Protein AF-A0A9E2SA30-F1 (afdb_monomer_lite)

Radius of gyration: 29.99 Å; chains: 1; bounding box: 119×74×74 Å

Sequence (1052 aa):
MRIVVFFVILCMSLRSIAQENIVWQIGKIDKTGKEFALYQKRYKDFVARFGGENAVYNVGFSSESTDWPYVLPGPLDNWGGGGYWAGFYPRHFPRIFFQLPQKPVDGKFRFVVGVADANNKNAPAIQIDINGHRTTQQLDGGTGASLTDAAATGKAQLVEVDVPASWLKKGVNIIQLGSVSGSWLVFDYMQLRSDKLLKIAPSYSSLIASAQPAPFEYSASNKRIQPLLVDVYQLNSGGELNIEIEGLKPVIKKIESGHSVLEIDMPAIPSSGKKINSHVMIRSGNDIVYDGQITRSLQPLHQYADYVDLLLGTGNSRWMFKPGPSLPLSMVQIAPDNQDQTWKAGYEYTVDNIMGFSHFSDWTMCGLLMMPTTGKLQVNPGREDHPDEGYRSRIDKKTENAKVGRYSVYMTDTHIKAEISASRRASIQRYTFPSSDSARILVDMFTPNEYPHNLVDTKITKVSNTEIEGYATYYNAFTGYTLEQSYTVYFVIQVSKPFASMGGWVNSKVAPVKGYIPEWKMNHEFDSSPEIFENVHEINGKGDAGIFLNYKTRKGEQIVVRTGVSLVDVKGARNNLETEITKPFNFDFDGVVQMQQEEWNEYLGRVQIQTDDYLQKVKFYTNFYRALAAKAIWSDADGRFRDENEAIQKLSGKDDCIVSGEYWNTFWDNQQLFNLTAPEISSKWARSAIALYKNSGWFNTDPAGVEHTGVMVAMHVASQIQGAWQSGIHDFDLPLAYEGLKKMMTAPPQNFAGGGTVGVEDIVPYQRYGYVPQGMGASSNTMEYAYDDYCLAQMALTLGKRDDYLFFQKRSQSWKNLMDTTTGFIRPKNDKGEWVTPFDPYHTPGFVEGNAFNYSWFVPQDPEGLIAAVGKERFASRLDSAMFKSSFANFNAQGDDFANYPINHGNEPSMEVAYLFNWAGKPQLTQKWARAIQEQYYGTTPYDGYPGDEDLGQMSSWFVMSAIGLFQMDGGCSQQPIYELGSPRYPKITIDLGGRYGRGKQFIIEAKGASKENKYITSALLNGKPLNDFKILQQDVLKGGKLELSMQSDQP

Structure (mmCIF, N/CA/C/O backbone):
data_AF-A0A9E2SA30-F1
#
_entry.id   AF-A0A9E2SA30-F1
#
loop_
_atom_site.group_PDB
_atom_site.id
_atom_site.type_symbol
_atom_site.label_atom_id
_atom_site.label_alt_id
_atom_site.label_comp_id
_atom_site.label_asym_id
_atom_site.label_entity_id
_atom_site.label_seq_id
_atom_site.pdbx_PDB_ins_code
_atom_site.Cartn_x
_atom_site.Cartn_y
_atom_site.Cartn_z
_atom_site.occupancy
_atom_site.B_iso_or_equiv
_atom_site.auth_seq_id
_atom_site.auth_comp_id
_atom_site.auth_asym_id
_atom_site.auth_atom_id
_atom_site.pdbx_PDB_model_num
ATOM 1 N N . MET A 1 1 ? -83.801 -14.722 -38.413 1.00 35.38 1 MET A N 1
ATOM 2 C CA . MET A 1 1 ? -83.878 -16.197 -38.461 1.00 35.38 1 MET A CA 1
ATOM 3 C C . MET A 1 1 ? -82.454 -16.746 -38.493 1.00 35.38 1 MET A C 1
ATOM 5 O O . MET A 1 1 ? -81.783 -16.508 -39.480 1.00 35.38 1 MET A O 1
ATOM 9 N N . ARG A 1 2 ? -82.052 -17.424 -37.402 1.00 33.62 2 ARG A N 1
ATOM 10 C CA . ARG A 1 2 ? -80.861 -18.284 -37.169 1.00 33.62 2 ARG A CA 1
ATOM 11 C C . ARG A 1 2 ? -79.454 -17.639 -37.254 1.00 33.62 2 ARG A C 1
ATOM 13 O O . ARG A 1 2 ? -79.131 -17.081 -38.285 1.00 33.62 2 ARG A O 1
ATOM 20 N N . ILE A 1 3 ? -78.606 -17.558 -36.211 1.00 33.84 3 ILE A N 1
ATOM 21 C CA . ILE A 1 3 ? -78.175 -18.450 -35.093 1.00 33.84 3 ILE A CA 1
ATOM 22 C C . ILE A 1 3 ? -76.979 -19.355 -35.473 1.00 33.84 3 ILE A C 1
ATOM 24 O O . ILE A 1 3 ? -77.143 -20.262 -36.279 1.00 33.84 3 ILE A O 1
ATOM 28 N N . VAL A 1 4 ? -75.858 -19.124 -34.757 1.00 33.72 4 VAL A N 1
ATOM 29 C CA . VAL A 1 4 ? -74.750 -20.042 -34.370 1.00 33.72 4 VAL A CA 1
ATOM 30 C C . VAL A 1 4 ? -73.696 -20.378 -35.438 1.00 33.72 4 VAL A C 1
ATOM 32 O O . VAL A 1 4 ? -73.974 -21.095 -36.384 1.00 33.72 4 VAL A O 1
ATOM 35 N N . VAL A 1 5 ? -72.473 -19.839 -35.299 1.00 31.77 5 VAL A N 1
ATOM 36 C CA . VAL A 1 5 ? -71.288 -20.441 -34.632 1.00 31.77 5 VAL A CA 1
ATOM 37 C C . VAL A 1 5 ? -70.172 -19.376 -34.631 1.00 31.77 5 VAL A C 1
ATOM 39 O O . VAL A 1 5 ? -69.553 -19.136 -35.657 1.00 31.77 5 VAL A O 1
ATOM 42 N N . PHE A 1 6 ? -69.914 -18.730 -33.492 1.00 29.64 6 PHE A N 1
ATOM 43 C CA . PHE A 1 6 ? -68.641 -18.050 -33.202 1.00 29.64 6 PHE A CA 1
ATOM 44 C C . PHE A 1 6 ? -68.515 -17.940 -31.679 1.00 29.64 6 PHE A C 1
ATOM 46 O O . PHE A 1 6 ? -68.983 -16.991 -31.059 1.00 29.64 6 PHE A O 1
ATOM 53 N N . PHE A 1 7 ? -67.964 -18.979 -31.062 1.00 33.41 7 PHE A N 1
ATOM 54 C CA . PHE A 1 7 ? -67.535 -18.964 -29.668 1.00 33.41 7 PHE A CA 1
ATOM 55 C C . PHE A 1 7 ? -66.338 -19.901 -29.564 1.00 33.41 7 PHE A C 1
ATOM 57 O O . PHE A 1 7 ? -66.481 -21.086 -29.849 1.00 33.41 7 PHE A O 1
ATOM 64 N N . VAL A 1 8 ? -65.186 -19.326 -29.216 1.00 37.38 8 VAL A N 1
ATOM 65 C CA . VAL A 1 8 ? -64.023 -19.870 -28.489 1.00 37.38 8 VAL A CA 1
ATOM 66 C C . VAL A 1 8 ? -62.800 -19.043 -28.919 1.00 37.38 8 VAL A C 1
ATOM 68 O O . VAL A 1 8 ? -62.618 -18.761 -30.097 1.00 37.38 8 VAL A O 1
ATOM 71 N N . ILE A 1 9 ? -61.980 -18.666 -27.932 1.00 34.09 9 ILE A N 1
ATOM 72 C CA . ILE A 1 9 ? -60.808 -17.764 -27.961 1.00 34.09 9 ILE A CA 1
ATOM 73 C C . ILE A 1 9 ? -61.130 -16.289 -27.648 1.00 34.09 9 ILE A C 1
ATOM 75 O O . ILE A 1 9 ? -60.983 -15.387 -28.464 1.00 34.09 9 ILE A O 1
ATOM 79 N N . LEU A 1 10 ? -61.489 -16.043 -26.385 1.00 32.91 10 LEU A N 1
ATOM 80 C CA . LEU A 1 10 ? -61.087 -14.828 -25.670 1.00 32.91 10 LEU A CA 1
ATOM 81 C C . LEU A 1 10 ? -60.809 -15.187 -24.199 1.00 32.91 10 LEU A C 1
ATOM 83 O O . LEU A 1 10 ? -61.510 -14.759 -23.287 1.00 32.91 10 LEU A O 1
ATOM 87 N N . CYS A 1 11 ? -59.798 -16.027 -23.960 1.00 32.22 11 CYS A N 1
ATOM 88 C CA . CYS A 1 11 ? -59.193 -16.121 -22.634 1.00 32.22 11 CYS A CA 1
ATOM 89 C C . CYS A 1 11 ? -58.203 -14.966 -22.504 1.00 32.22 11 CYS A C 1
ATOM 91 O O . CYS A 1 11 ? -57.086 -15.019 -23.012 1.00 32.22 11 CYS A O 1
ATOM 93 N N . MET A 1 12 ? -58.664 -13.906 -21.844 1.00 33.81 12 MET A N 1
ATOM 94 C CA . MET A 1 12 ? -57.834 -12.829 -21.331 1.00 33.81 12 MET A CA 1
ATOM 95 C C . MET A 1 12 ? -56.679 -13.421 -20.516 1.00 33.81 12 MET A C 1
ATOM 97 O O . MET A 1 12 ? -56.897 -14.002 -19.454 1.00 33.81 12 MET A O 1
ATOM 101 N N . SER A 1 13 ? -55.440 -13.218 -20.957 1.00 34.19 13 SER A N 1
ATOM 102 C CA . SER A 1 13 ? -54.282 -13.247 -20.066 1.00 34.19 13 SER A CA 1
ATOM 103 C C . SER A 1 13 ? -54.255 -11.941 -19.266 1.00 34.19 13 SER A C 1
ATOM 105 O O . SER A 1 13 ? -53.391 -11.087 -19.459 1.00 34.19 13 SER A O 1
ATOM 107 N N . LEU A 1 14 ? -55.235 -11.763 -18.378 1.00 34.09 14 LEU A N 1
ATOM 108 C CA . LEU A 1 14 ? -55.106 -10.853 -17.248 1.00 34.09 14 LEU A CA 1
ATOM 109 C C . LEU A 1 14 ? -54.054 -11.478 -16.328 1.00 34.09 14 LEU A C 1
ATOM 111 O O . LEU A 1 14 ? -54.361 -12.363 -15.531 1.00 34.09 14 LEU A O 1
ATOM 115 N N . ARG A 1 15 ? -52.790 -11.054 -16.457 1.00 35.72 15 ARG A N 1
ATOM 116 C CA . ARG A 1 15 ? -51.845 -11.195 -15.346 1.00 35.72 15 ARG A CA 1
ATOM 117 C C . ARG A 1 15 ? -52.461 -10.409 -14.194 1.00 35.72 15 ARG A C 1
ATOM 119 O O . ARG A 1 15 ? -52.493 -9.183 -14.242 1.00 35.72 15 ARG A O 1
ATOM 126 N N . SER A 1 16 ? -52.994 -11.104 -13.195 1.00 35.22 16 SER A N 1
ATOM 127 C CA . SER A 1 16 ? -53.307 -10.486 -11.914 1.00 35.22 16 SER A CA 1
ATOM 128 C C . SER A 1 16 ? -52.007 -9.880 -11.386 1.00 35.22 16 SER A C 1
ATOM 130 O O . SER A 1 16 ? -51.100 -10.614 -10.988 1.00 35.22 16 SER A O 1
ATOM 132 N N . ILE A 1 17 ? -51.881 -8.556 -11.438 1.00 42.41 17 ILE A N 1
ATOM 133 C CA . ILE A 1 17 ? -50.859 -7.843 -10.679 1.00 42.41 17 ILE A CA 1
ATOM 134 C C . ILE A 1 17 ? -51.278 -8.042 -9.224 1.00 42.41 17 ILE A C 1
ATOM 136 O O . ILE A 1 17 ? -52.233 -7.421 -8.761 1.00 42.41 17 ILE A O 1
ATOM 140 N N . ALA A 1 18 ? -50.661 -9.005 -8.540 1.00 51.47 18 ALA A N 1
ATOM 141 C CA . ALA A 1 18 ? -50.805 -9.106 -7.098 1.00 51.47 18 ALA A CA 1
ATOM 142 C C . ALA A 1 18 ? -50.325 -7.771 -6.511 1.00 51.47 18 ALA A C 1
ATOM 144 O O . ALA A 1 18 ? -49.249 -7.296 -6.867 1.00 51.47 18 ALA A O 1
ATOM 145 N N . GLN A 1 19 ? -51.153 -7.131 -5.688 1.00 63.34 19 GLN A N 1
ATOM 146 C CA . GLN A 1 19 ? -50.808 -5.871 -5.040 1.00 63.34 19 GLN A CA 1
ATOM 147 C C . GLN A 1 19 ? -49.651 -6.132 -4.066 1.00 63.34 19 GLN A C 1
ATOM 149 O O . GLN A 1 19 ? -49.843 -6.773 -3.034 1.00 63.34 19 GLN A O 1
ATOM 154 N N . GLU A 1 20 ? -48.445 -5.692 -4.422 1.00 80.44 20 GLU A N 1
ATOM 155 C CA . GLU A 1 20 ? -47.269 -5.813 -3.560 1.00 80.44 20 GLU A CA 1
ATOM 156 C C . GLU A 1 20 ? -47.392 -4.853 -2.367 1.00 80.44 20 GLU A C 1
ATOM 158 O O . GLU A 1 20 ? -47.716 -3.674 -2.517 1.00 80.44 20 GLU A O 1
ATOM 163 N N . ASN A 1 21 ? -47.134 -5.366 -1.168 1.00 90.56 21 ASN A N 1
ATOM 164 C CA . ASN A 1 21 ? -47.081 -4.604 0.072 1.00 90.56 21 ASN A CA 1
ATOM 165 C C . ASN A 1 21 ? -45.696 -3.970 0.236 1.00 90.56 21 ASN A C 1
ATOM 167 O O . ASN A 1 21 ? -44.678 -4.580 -0.094 1.00 90.56 21 ASN A O 1
ATOM 171 N N . ILE A 1 22 ? -45.645 -2.768 0.807 1.00 94.00 22 ILE A N 1
ATOM 172 C CA . ILE A 1 22 ? -44.389 -2.115 1.190 1.00 94.00 22 ILE A CA 1
ATOM 173 C C . ILE A 1 22 ? -43.950 -2.694 2.538 1.00 94.00 22 ILE A C 1
ATOM 175 O O . ILE A 1 22 ? -44.658 -2.545 3.533 1.00 94.00 22 ILE A O 1
ATOM 179 N N . VAL A 1 23 ? -42.790 -3.354 2.571 1.00 94.56 23 VAL A N 1
ATOM 180 C CA . VAL A 1 23 ? -42.165 -3.834 3.815 1.00 94.56 23 VAL A CA 1
ATOM 181 C C . VAL A 1 23 ? -41.568 -2.649 4.573 1.00 94.56 23 VAL A C 1
ATOM 183 O O . VAL A 1 23 ? -41.785 -2.502 5.773 1.00 94.56 23 VAL A O 1
ATOM 186 N N . TRP A 1 24 ? -40.846 -1.789 3.855 1.00 96.06 24 TRP A N 1
ATOM 187 C CA . TRP A 1 24 ? -40.362 -0.496 4.328 1.00 96.06 24 TRP A CA 1
ATOM 188 C C . TRP A 1 24 ? -40.078 0.435 3.146 1.00 96.06 24 TRP A C 1
ATOM 190 O O . TRP A 1 24 ? -39.900 -0.014 2.010 1.00 96.06 24 TRP A O 1
ATOM 200 N N . GLN A 1 25 ? -40.040 1.734 3.432 1.00 96.38 25 GLN A N 1
ATOM 201 C CA . GLN A 1 25 ? -39.722 2.799 2.490 1.00 96.38 25 GLN A CA 1
ATOM 202 C C . GLN A 1 25 ? -38.802 3.807 3.174 1.00 96.38 25 GLN A C 1
ATOM 204 O O . GLN A 1 25 ? -39.019 4.139 4.336 1.00 96.38 25 GLN A O 1
ATOM 209 N N . ILE A 1 26 ? -37.821 4.293 2.425 1.00 96.75 26 ILE A N 1
ATOM 210 C CA . ILE A 1 26 ? -36.986 5.441 2.762 1.00 96.75 26 ILE A CA 1
ATOM 211 C C . ILE A 1 26 ? -37.245 6.491 1.681 1.00 96.75 26 ILE A C 1
ATOM 213 O O . ILE A 1 26 ? -37.242 6.157 0.493 1.00 96.75 26 ILE A O 1
ATOM 217 N N . GLY A 1 27 ? -37.481 7.735 2.080 1.00 95.56 27 GLY A N 1
ATOM 218 C CA . GLY A 1 27 ? -37.805 8.815 1.149 1.00 95.56 27 GLY A CA 1
ATOM 219 C C . GLY A 1 27 ? -39.278 8.848 0.731 1.00 95.56 27 GLY A C 1
ATOM 220 O O . GLY A 1 27 ? -40.125 8.146 1.298 1.00 95.56 27 GLY A O 1
ATOM 221 N N . LYS A 1 28 ? -39.621 9.679 -0.253 1.00 94.62 28 LYS A N 1
ATOM 222 C CA . LYS A 1 28 ? -40.987 9.904 -0.750 1.00 94.62 28 LYS A CA 1
ATOM 223 C C . LYS A 1 28 ? -41.026 9.742 -2.260 1.00 94.62 28 LYS A C 1
ATOM 225 O O . LYS A 1 28 ? -40.143 10.181 -2.962 1.00 94.62 28 LYS A O 1
ATOM 230 N N . ILE A 1 29 ? -42.103 9.146 -2.771 1.00 94.50 29 ILE A N 1
ATOM 231 C CA . ILE A 1 29 ? -42.311 9.037 -4.219 1.00 94.50 29 ILE A CA 1
ATOM 232 C C . ILE A 1 29 ? -42.843 10.380 -4.733 1.00 94.50 29 ILE A C 1
ATOM 234 O O . ILE A 1 29 ? -44.060 10.569 -4.833 1.00 94.50 29 ILE A O 1
ATOM 238 N N . ASP A 1 30 ? -41.957 11.333 -5.010 1.00 92.00 30 ASP A N 1
ATOM 239 C CA . ASP A 1 30 ? -42.348 12.652 -5.525 1.00 92.00 30 ASP A CA 1
ATOM 240 C C . ASP A 1 30 ? -41.415 13.230 -6.600 1.00 92.00 30 ASP A C 1
ATOM 242 O O . ASP A 1 30 ? -41.647 14.344 -7.081 1.00 92.00 30 ASP A O 1
ATOM 246 N N . LYS A 1 31 ? -40.464 12.414 -7.069 1.00 89.88 31 LYS A N 1
ATOM 247 C CA . LYS A 1 31 ? -39.432 12.716 -8.069 1.00 89.88 31 LYS A CA 1
ATOM 248 C C . LYS A 1 31 ? -38.404 13.739 -7.585 1.00 89.88 31 LYS A C 1
ATOM 250 O O . LYS A 1 31 ? -37.839 14.465 -8.408 1.00 89.88 31 LYS A O 1
ATOM 255 N N . THR A 1 32 ? -38.168 13.822 -6.277 1.00 89.31 32 THR A N 1
ATOM 256 C CA . THR A 1 32 ? -37.197 14.740 -5.669 1.00 89.31 32 THR A CA 1
ATOM 257 C C . THR A 1 32 ? -36.458 14.068 -4.515 1.00 89.31 32 THR A C 1
ATOM 259 O O . THR A 1 32 ? -37.001 13.199 -3.857 1.00 89.31 32 THR A O 1
ATOM 262 N N . GLY A 1 33 ? -35.228 14.501 -4.226 1.00 89.19 33 GLY A N 1
ATOM 263 C CA . GLY A 1 33 ? -34.463 14.011 -3.070 1.00 89.19 33 GLY A CA 1
ATOM 264 C C . GLY A 1 33 ? -34.602 14.880 -1.815 1.00 89.19 33 GLY A C 1
ATOM 265 O O . GLY A 1 33 ? -33.656 14.979 -1.033 1.00 89.19 33 GLY A O 1
ATOM 266 N N . LYS A 1 34 ? -35.711 15.615 -1.658 1.00 91.75 34 LYS A N 1
ATOM 267 C CA . LYS A 1 34 ? -35.786 16.781 -0.752 1.00 91.75 34 LYS A CA 1
ATOM 268 C C . LYS A 1 34 ? -35.748 16.455 0.739 1.00 91.75 34 LYS A C 1
ATOM 270 O O . LYS A 1 34 ? -35.430 17.321 1.551 1.00 91.75 34 LYS A O 1
ATOM 275 N N . GLU A 1 35 ? -36.137 15.245 1.102 1.00 92.75 35 GLU A N 1
ATOM 276 C CA . GLU A 1 35 ? -36.160 14.746 2.473 1.00 92.75 35 GLU A CA 1
ATOM 277 C C . GLU A 1 35 ? -34.830 14.149 2.921 1.00 92.75 35 GLU A C 1
ATOM 279 O O . GLU A 1 35 ? -34.649 13.946 4.119 1.00 92.75 35 GLU A O 1
ATOM 284 N N . PHE A 1 36 ? -33.916 13.879 1.990 1.00 95.44 36 PHE A N 1
ATOM 285 C CA . PHE A 1 36 ? -32.620 13.292 2.289 1.00 95.44 36 PHE A CA 1
ATOM 286 C C . PHE A 1 36 ? -31.595 14.339 2.745 1.00 95.44 36 PHE A C 1
ATOM 288 O O . PHE A 1 36 ? -31.707 15.541 2.478 1.00 95.44 36 PHE A O 1
ATOM 295 N N . ALA A 1 37 ? -30.549 13.878 3.425 1.00 94.75 37 ALA A N 1
ATOM 296 C CA . ALA A 1 37 ? -29.447 14.712 3.872 1.00 94.75 37 ALA A CA 1
ATOM 297 C C . ALA A 1 37 ? -28.702 15.346 2.690 1.00 94.75 37 ALA A C 1
ATOM 299 O O . ALA A 1 37 ? -28.614 14.780 1.603 1.00 94.75 37 ALA A O 1
ATOM 300 N N . LEU A 1 38 ? -28.097 16.511 2.938 1.00 92.38 38 LEU A N 1
ATOM 301 C CA . LEU A 1 38 ? -27.318 17.297 1.966 1.00 92.38 38 LEU A CA 1
ATOM 302 C C . LEU A 1 38 ? -28.122 17.896 0.798 1.00 92.38 38 LEU A C 1
ATOM 304 O O . LEU A 1 38 ? -27.536 18.547 -0.075 1.00 92.38 38 LEU A O 1
ATOM 308 N N . TYR A 1 39 ? -29.450 17.751 0.802 1.00 88.31 39 TYR A N 1
ATOM 309 C CA . TYR A 1 39 ? -30.316 18.460 -0.135 1.00 88.31 39 TYR A CA 1
ATOM 310 C C . TYR A 1 39 ? -30.089 19.985 -0.063 1.00 88.31 39 TYR A C 1
ATOM 312 O O . TYR A 1 39 ? -29.640 20.514 0.954 1.00 88.31 39 TYR A O 1
ATOM 320 N N . GLN A 1 40 ? -30.409 20.705 -1.145 1.00 84.56 40 GLN A N 1
ATOM 321 C CA . GLN A 1 40 ? -30.100 22.134 -1.354 1.00 84.56 40 GLN A CA 1
ATOM 322 C C . GLN A 1 40 ? -28.608 22.441 -1.588 1.00 84.56 40 GLN A C 1
ATOM 324 O O . GLN A 1 40 ? -28.033 23.331 -0.965 1.00 84.56 40 GLN A O 1
ATOM 329 N N . LYS A 1 41 ? -27.994 21.758 -2.564 1.00 78.75 41 LYS A N 1
ATOM 330 C CA . LYS A 1 41 ? -26.635 22.052 -3.071 1.00 78.75 41 LYS A CA 1
ATOM 331 C C . LYS A 1 41 ? -25.500 21.822 -2.063 1.00 78.75 41 LYS A C 1
ATOM 333 O O . LYS A 1 41 ? -24.412 22.365 -2.239 1.00 78.75 41 LYS A O 1
ATOM 338 N N . ARG A 1 42 ? -25.712 20.982 -1.047 1.00 88.69 42 ARG A N 1
ATOM 339 C CA . ARG A 1 42 ? -24.668 20.582 -0.087 1.00 88.69 42 ARG A CA 1
ATOM 340 C C . ARG A 1 42 ? -23.976 19.267 -0.457 1.00 88.69 42 ARG A C 1
ATOM 342 O O . ARG A 1 42 ? -23.379 18.629 0.399 1.00 88.69 42 ARG A O 1
ATOM 349 N N . TYR A 1 43 ? -24.028 18.853 -1.727 1.00 90.06 43 TYR A N 1
ATOM 350 C CA . TYR A 1 43 ? -23.400 17.602 -2.184 1.00 90.06 43 TYR A CA 1
ATOM 351 C C . TYR A 1 43 ? -21.884 17.559 -1.934 1.00 90.06 43 TYR A C 1
ATOM 353 O O . TYR A 1 43 ? -21.342 16.488 -1.715 1.00 90.06 43 TYR A O 1
ATOM 361 N N . LYS A 1 44 ? -21.203 18.711 -1.893 1.00 87.56 44 LYS A N 1
ATOM 362 C CA . LYS A 1 44 ? -19.766 18.792 -1.579 1.00 87.56 44 LYS A CA 1
ATOM 363 C C . LYS A 1 44 ? -19.421 18.372 -0.144 1.00 87.56 44 LYS A C 1
ATOM 365 O O . LYS A 1 44 ? -18.287 18.010 0.133 1.00 87.56 44 LYS A O 1
ATOM 370 N N . ASP A 1 45 ? -20.405 18.351 0.753 1.00 88.44 45 ASP A N 1
ATOM 371 C CA . ASP A 1 45 ? -20.229 17.867 2.125 1.00 88.44 45 ASP A CA 1
ATOM 372 C C . ASP A 1 45 ? -20.386 16.332 2.213 1.00 88.44 45 ASP A C 1
ATOM 374 O O . ASP A 1 45 ? -20.499 15.788 3.312 1.00 88.44 45 ASP A O 1
ATOM 378 N N . PHE A 1 46 ? -20.451 15.620 1.076 1.00 90.88 46 PHE A N 1
ATOM 379 C CA . PHE A 1 46 ? -20.687 14.176 1.041 1.00 90.88 46 PHE A CA 1
ATOM 380 C C . PHE A 1 46 ? -19.627 13.406 1.827 1.00 90.88 46 PHE A C 1
ATOM 382 O O . PHE A 1 46 ? -19.989 12.697 2.759 1.00 90.88 46 PHE A O 1
ATOM 389 N N . VAL A 1 47 ? -18.336 13.566 1.514 1.00 87.69 47 VAL A N 1
ATOM 390 C CA . VAL A 1 47 ? -17.259 12.786 2.161 1.00 87.69 47 VAL A CA 1
ATOM 391 C C . VAL A 1 47 ? -17.235 13.019 3.671 1.00 87.69 47 VAL A C 1
ATOM 393 O O . VAL A 1 47 ? -17.137 12.064 4.434 1.00 87.69 47 VAL A O 1
ATOM 396 N N . ALA A 1 48 ? -17.439 14.269 4.100 1.00 84.44 48 ALA A N 1
ATOM 397 C CA . ALA A 1 48 ? -17.473 14.660 5.508 1.00 84.44 48 ALA A CA 1
ATOM 398 C C . ALA A 1 48 ? -18.490 13.872 6.340 1.00 84.44 48 ALA A C 1
ATOM 400 O O . ALA A 1 48 ? -18.331 13.730 7.552 1.00 84.44 48 ALA A O 1
ATOM 401 N N . ARG A 1 49 ? -19.579 13.428 5.706 1.00 85.88 49 ARG A N 1
ATOM 402 C CA . ARG A 1 49 ? -20.729 12.833 6.389 1.00 85.88 49 ARG A CA 1
ATOM 403 C C . ARG A 1 49 ? -20.959 11.367 6.034 1.00 85.88 49 ARG A C 1
ATOM 405 O O . ARG A 1 49 ? -21.454 10.618 6.866 1.00 85.88 49 ARG A O 1
ATOM 412 N N . PHE A 1 50 ? -20.618 10.982 4.812 1.00 88.44 50 PHE A N 1
ATOM 413 C CA . PHE A 1 50 ? -20.941 9.696 4.198 1.00 88.44 50 PHE A CA 1
ATOM 414 C C . PHE A 1 50 ? -19.722 9.028 3.543 1.00 88.44 50 PHE A C 1
ATOM 416 O O . PHE A 1 50 ? -19.889 8.064 2.803 1.00 88.44 50 PHE A O 1
ATOM 423 N N . GLY A 1 51 ? -18.503 9.514 3.792 1.00 81.44 51 GLY A N 1
ATOM 424 C CA . GLY A 1 51 ? -17.280 8.809 3.411 1.00 81.44 51 GLY A CA 1
ATOM 425 C C . GLY A 1 51 ? -16.959 7.654 4.370 1.00 81.44 51 GLY A C 1
ATOM 426 O O . GLY A 1 51 ? -17.137 7.782 5.585 1.00 81.44 51 GLY A O 1
ATOM 427 N N . GLY A 1 52 ? -16.454 6.544 3.825 1.00 75.75 52 GLY A N 1
ATOM 428 C CA . GLY A 1 52 ? -15.987 5.380 4.592 1.00 75.75 52 GLY A CA 1
ATOM 429 C C . GLY A 1 52 ? -17.086 4.670 5.396 1.00 75.75 52 GLY A C 1
ATOM 430 O O . GLY A 1 52 ? -18.242 4.581 4.976 1.00 75.75 52 GLY A O 1
ATOM 431 N N . GLU A 1 53 ? -16.736 4.181 6.587 1.00 69.06 53 GLU A N 1
ATOM 432 C CA . GLU A 1 53 ? -17.614 3.379 7.458 1.00 69.06 53 GLU A CA 1
ATOM 433 C C . GLU A 1 53 ? -18.828 4.144 8.037 1.00 69.06 53 GLU A C 1
ATOM 435 O O . GLU A 1 53 ? -19.733 3.528 8.602 1.00 69.06 53 GLU A O 1
ATOM 440 N N . ASN A 1 54 ? -18.887 5.474 7.886 1.00 70.19 54 ASN A N 1
ATOM 441 C CA . ASN A 1 54 ? -19.929 6.329 8.475 1.00 70.19 54 ASN A CA 1
ATOM 442 C C . ASN A 1 54 ? -21.260 6.324 7.699 1.00 70.19 54 ASN A C 1
ATOM 444 O O . ASN A 1 54 ? -22.265 6.849 8.178 1.00 70.19 54 ASN A O 1
ATOM 448 N N . ALA A 1 55 ? -21.294 5.739 6.503 1.00 84.31 55 ALA A N 1
ATOM 449 C CA . ALA A 1 55 ? -22.430 5.814 5.590 1.00 84.31 55 ALA A CA 1
ATOM 450 C C . ALA A 1 55 ? -23.491 4.732 5.870 1.00 84.31 55 ALA A C 1
ATOM 452 O O . ALA A 1 55 ? -23.720 3.827 5.064 1.00 84.31 55 ALA A O 1
ATOM 453 N N . VAL A 1 56 ? -24.122 4.801 7.043 1.00 90.81 56 VAL A N 1
ATOM 454 C CA . VAL A 1 56 ? -25.037 3.770 7.554 1.00 90.81 56 VAL A CA 1
ATOM 455 C C . VAL A 1 56 ? -26.431 4.333 7.833 1.00 90.81 56 VAL A C 1
ATOM 457 O O . VAL A 1 56 ? -26.578 5.311 8.559 1.00 90.81 56 VAL A O 1
ATOM 460 N N . TYR A 1 57 ? -27.464 3.647 7.338 1.00 94.81 57 TYR A N 1
ATOM 461 C CA . TYR A 1 57 ? -28.869 3.953 7.604 1.00 94.81 57 TYR A CA 1
ATOM 462 C C . TYR A 1 57 ? -29.613 2.732 8.140 1.00 94.81 57 TYR A C 1
ATOM 464 O O . TYR A 1 57 ? -29.637 1.681 7.508 1.00 94.81 57 TYR A O 1
ATOM 472 N N . ASN A 1 58 ? -30.270 2.862 9.287 1.00 95.38 58 ASN A N 1
ATOM 473 C CA . ASN A 1 58 ? -31.056 1.800 9.905 1.00 95.38 58 ASN A CA 1
ATOM 474 C C . ASN A 1 58 ? -32.554 2.107 9.817 1.00 95.38 58 ASN A C 1
ATOM 476 O O . ASN A 1 58 ? -33.051 3.034 10.459 1.00 95.38 58 ASN A O 1
ATOM 480 N N . VAL A 1 59 ? -33.288 1.308 9.043 1.00 95.81 59 VAL A N 1
ATOM 481 C CA . VAL A 1 59 ? -34.728 1.477 8.817 1.00 95.81 59 VAL A CA 1
ATOM 482 C C . VAL A 1 59 ? -35.479 1.471 10.149 1.00 95.81 59 VAL A C 1
ATOM 484 O O . VAL A 1 59 ? -35.385 0.520 10.920 1.00 95.81 59 VAL A O 1
ATOM 487 N N . GLY A 1 60 ? -36.254 2.525 10.413 1.00 92.00 60 GLY A N 1
ATOM 488 C CA . GLY A 1 60 ? -37.035 2.680 11.647 1.00 92.00 60 GLY A CA 1
ATOM 489 C C . GLY A 1 60 ? -36.269 3.274 12.836 1.00 92.00 60 GLY A C 1
ATOM 490 O O . GLY A 1 60 ? -36.863 3.433 13.899 1.00 92.00 60 GLY A O 1
ATOM 491 N N . PHE A 1 61 ? -34.985 3.608 12.670 1.00 92.75 61 PHE A N 1
ATOM 492 C CA . PHE A 1 61 ? -34.171 4.304 13.675 1.00 92.75 61 PHE A CA 1
ATOM 493 C C . PHE A 1 61 ? -33.527 5.578 13.115 1.00 92.75 61 PHE A C 1
ATOM 495 O O . PHE A 1 61 ? -33.583 6.626 13.753 1.00 92.75 61 PHE A O 1
ATOM 502 N N . SER A 1 62 ? -32.932 5.481 11.927 1.00 94.44 62 SER A N 1
ATOM 503 C CA . SER A 1 62 ? -32.284 6.589 11.228 1.00 94.44 62 SER A CA 1
ATOM 504 C C . SER A 1 62 ? -33.292 7.570 10.629 1.00 94.44 62 SER A C 1
ATOM 506 O O . SER A 1 62 ? -34.437 7.219 10.343 1.00 94.44 62 SER A O 1
ATOM 508 N N . SER A 1 63 ? -32.844 8.803 10.407 1.00 94.00 63 SER A N 1
ATOM 509 C CA . SER A 1 63 ? -33.613 9.884 9.788 1.00 94.00 63 SER A CA 1
ATOM 510 C C . SER A 1 63 ? -33.089 10.164 8.382 1.00 94.00 63 SER A C 1
ATOM 512 O O . SER A 1 63 ? -31.891 10.349 8.185 1.00 94.00 63 SER A O 1
ATOM 514 N N . GLU A 1 64 ? -33.971 10.250 7.386 1.00 94.25 64 GLU A N 1
ATOM 515 C CA . GLU A 1 64 ? -33.590 10.533 5.994 1.00 94.25 64 GLU A CA 1
ATOM 516 C C . GLU A 1 64 ? -32.847 11.865 5.877 1.00 94.25 64 GLU A C 1
ATOM 518 O O . GLU A 1 64 ? -31.822 11.949 5.207 1.00 94.25 64 GLU A O 1
ATOM 523 N N . SER A 1 65 ? -33.304 12.878 6.617 1.00 94.25 65 SER A N 1
ATOM 524 C CA . SER A 1 65 ? -32.749 14.238 6.573 1.00 94.25 65 SER A CA 1
ATOM 525 C C . SER A 1 65 ? -31.327 14.346 7.123 1.00 94.25 65 SER A C 1
ATOM 527 O O . SER A 1 65 ? -30.666 15.381 6.968 1.00 94.25 65 SER A O 1
ATOM 529 N N . THR A 1 66 ? -30.842 13.284 7.772 1.00 92.19 66 THR A N 1
ATOM 530 C CA . THR A 1 66 ? -29.544 13.269 8.442 1.00 92.19 66 THR A CA 1
ATOM 531 C C . THR A 1 66 ? -28.646 12.101 8.057 1.00 92.19 66 THR A C 1
ATOM 533 O O . THR A 1 66 ? -27.437 12.292 7.965 1.00 92.19 66 THR A O 1
ATOM 536 N N . ASP A 1 67 ? -29.198 10.926 7.792 1.00 93.25 67 ASP A N 1
ATOM 537 C CA . ASP A 1 67 ? -28.429 9.677 7.804 1.00 93.25 67 ASP A CA 1
ATOM 538 C C . ASP A 1 67 ? -28.405 8.989 6.434 1.00 93.25 67 ASP A C 1
ATOM 540 O O . ASP A 1 67 ? -27.801 7.931 6.284 1.00 93.25 67 ASP A O 1
ATOM 544 N N . TRP A 1 68 ? -29.037 9.579 5.414 1.00 94.88 68 TRP A N 1
ATOM 545 C CA . TRP A 1 68 ? -28.917 9.117 4.033 1.00 94.88 68 TRP A CA 1
ATOM 546 C C . TRP A 1 68 ? -28.726 10.291 3.073 1.00 94.88 68 TRP A C 1
ATOM 548 O O . TRP A 1 68 ? -29.503 11.247 3.136 1.00 94.88 68 TRP A O 1
ATOM 558 N N . PRO A 1 69 ? -27.720 10.260 2.186 1.00 94.88 69 PRO A N 1
ATOM 559 C CA . PRO A 1 69 ? -27.478 11.354 1.260 1.00 94.88 69 PRO A CA 1
ATOM 560 C C . PRO A 1 69 ? -28.538 11.385 0.155 1.00 94.88 69 PRO A C 1
ATOM 562 O O . PRO A 1 69 ? -28.952 10.348 -0.354 1.00 94.88 69 PRO A O 1
ATOM 565 N N . TYR A 1 70 ? -28.939 12.581 -0.280 1.00 94.31 70 TYR A N 1
ATOM 566 C CA . TYR A 1 70 ? -29.842 12.731 -1.432 1.00 94.31 70 TYR A CA 1
ATOM 567 C C . TYR A 1 70 ? -29.185 12.351 -2.766 1.00 94.31 70 TYR A C 1
ATOM 569 O O . TYR A 1 70 ? -29.875 12.084 -3.746 1.00 94.31 70 TYR A O 1
ATOM 577 N N . VAL A 1 71 ? -27.852 12.344 -2.804 1.00 94.06 71 VAL A N 1
ATOM 578 C CA . VAL A 1 71 ? -27.030 12.105 -3.988 1.00 94.06 71 VAL A CA 1
ATOM 579 C C . VAL A 1 71 ? -25.979 11.048 -3.680 1.00 94.06 71 VAL A C 1
ATOM 581 O O . VAL A 1 71 ? -25.399 11.039 -2.596 1.00 94.06 71 VAL A O 1
ATOM 584 N N . LEU A 1 72 ? -25.700 10.191 -4.651 1.00 94.12 72 LEU A N 1
ATOM 585 C CA . LEU A 1 72 ? -24.578 9.266 -4.626 1.00 94.12 72 LEU A CA 1
ATOM 586 C C . LEU A 1 72 ? -23.571 9.691 -5.709 1.00 94.12 72 LEU A C 1
ATOM 588 O O . LEU A 1 72 ? -23.960 9.712 -6.882 1.00 94.12 72 LEU A O 1
ATOM 592 N N . PRO A 1 73 ? -22.323 10.064 -5.358 1.00 93.38 73 PRO A N 1
ATOM 593 C CA . PRO A 1 73 ? -21.284 10.349 -6.346 1.00 93.38 73 PRO A CA 1
ATOM 594 C C . PRO A 1 73 ? -20.918 9.091 -7.139 1.00 93.38 73 PRO A C 1
ATOM 596 O O . PRO A 1 73 ? -20.923 7.982 -6.600 1.00 93.38 73 PRO A O 1
ATOM 599 N N . GLY A 1 74 ? -20.595 9.273 -8.418 1.00 91.19 74 GLY A N 1
ATOM 600 C CA . GLY A 1 74 ? -19.912 8.266 -9.221 1.00 91.19 74 GLY A CA 1
ATOM 601 C C . GLY A 1 74 ? -18.394 8.433 -9.169 1.00 91.19 74 GLY A C 1
ATOM 602 O O . GLY A 1 74 ? -17.906 9.445 -8.669 1.00 91.19 74 GLY A O 1
ATOM 603 N N . PRO A 1 75 ? -17.639 7.475 -9.731 1.00 86.25 75 PRO A N 1
ATOM 604 C CA . PRO A 1 75 ? -16.194 7.585 -9.909 1.00 86.25 75 PRO A CA 1
ATOM 605 C C . PRO A 1 75 ? -15.769 8.954 -10.452 1.00 86.25 75 PRO A C 1
ATOM 607 O O . PRO A 1 75 ? -14.931 9.619 -9.864 1.00 86.25 75 PRO A O 1
ATOM 610 N N . LEU A 1 76 ? -16.417 9.452 -11.509 1.00 88.00 76 LEU A N 1
ATOM 611 C CA . LEU A 1 76 ? -16.017 10.693 -12.188 1.00 88.00 76 LEU A CA 1
ATOM 612 C C . LEU A 1 76 ? -16.290 11.988 -11.392 1.00 88.00 76 LEU A C 1
ATOM 614 O O . LEU A 1 76 ? -16.083 13.085 -11.914 1.00 88.00 76 LEU A O 1
ATOM 618 N N . ASP A 1 77 ? -16.794 11.890 -10.163 1.00 89.12 77 ASP A N 1
ATOM 619 C CA . ASP A 1 77 ? -17.132 13.027 -9.315 1.00 89.12 77 ASP A CA 1
ATOM 620 C C . ASP A 1 77 ? -16.031 13.323 -8.296 1.00 89.12 77 ASP A C 1
ATOM 622 O O . ASP A 1 77 ? -16.033 12.803 -7.183 1.00 89.12 77 ASP A O 1
ATOM 626 N N . ASN A 1 78 ? -15.136 14.254 -8.626 1.00 87.75 78 ASN A N 1
ATOM 627 C CA . ASN A 1 78 ? -14.031 14.640 -7.737 1.00 87.75 78 ASN A CA 1
ATOM 628 C C . ASN A 1 78 ? -14.495 15.154 -6.355 1.00 87.75 78 ASN A C 1
ATOM 630 O O . ASN A 1 78 ? -13.810 14.977 -5.353 1.00 87.75 78 ASN A O 1
ATOM 634 N N . TRP A 1 79 ? -15.700 15.732 -6.264 1.00 87.69 79 TRP A N 1
ATOM 635 C CA . TRP A 1 79 ? -16.312 16.147 -4.989 1.00 87.69 79 TRP A CA 1
ATOM 636 C C . TRP A 1 79 ? -16.725 14.963 -4.093 1.00 87.69 79 TRP A C 1
ATOM 638 O O . TRP A 1 79 ? -17.021 15.144 -2.915 1.00 87.69 79 TRP A O 1
ATOM 648 N N . GLY A 1 80 ? -16.742 13.746 -4.636 1.00 87.19 80 GLY A N 1
ATOM 649 C CA . GLY A 1 80 ? -16.809 12.500 -3.880 1.00 87.19 80 GLY A CA 1
ATOM 650 C C . GLY A 1 80 ? -15.463 12.104 -3.264 1.00 87.19 80 GLY A C 1
ATOM 651 O O . GLY A 1 80 ? -15.365 11.026 -2.699 1.00 87.19 80 GLY A O 1
ATOM 652 N N . GLY A 1 81 ? -14.423 12.935 -3.351 1.00 80.75 81 GLY A N 1
ATOM 653 C CA . GLY A 1 81 ? -13.107 12.660 -2.772 1.00 80.75 81 GLY A CA 1
ATOM 654 C C . GLY A 1 81 ? -12.064 12.139 -3.752 1.00 80.75 81 GLY A C 1
ATOM 655 O O . GLY A 1 81 ? -10.981 11.800 -3.304 1.00 80.75 81 GLY A O 1
ATOM 656 N N . GLY A 1 82 ? -12.377 12.046 -5.049 1.00 76.38 82 GLY A N 1
ATOM 657 C CA . GLY A 1 82 ? -11.419 11.602 -6.063 1.00 76.38 82 GLY A CA 1
ATOM 658 C C . GLY A 1 82 ? -10.554 12.735 -6.596 1.00 76.38 82 GLY A C 1
ATOM 659 O O . GLY A 1 82 ? -11.042 13.854 -6.726 1.00 76.38 82 GLY A O 1
ATOM 660 N N . GLY A 1 83 ? -9.303 12.443 -6.936 1.00 75.44 83 GLY A N 1
ATOM 661 C CA . GLY A 1 83 ? -8.332 13.376 -7.521 1.00 75.44 83 GLY A CA 1
ATOM 662 C C . GLY A 1 83 ? -7.117 12.625 -8.064 1.00 75.44 83 GLY A C 1
ATOM 663 O O . GLY A 1 83 ? -7.076 11.403 -7.966 1.00 75.44 83 GLY A O 1
ATOM 664 N N . TYR A 1 84 ? -6.147 13.326 -8.645 1.00 73.44 84 TYR A N 1
ATOM 665 C CA . TYR A 1 84 ? -4.881 12.704 -9.030 1.00 73.44 84 TYR A CA 1
ATOM 666 C C . TYR A 1 84 ? -4.095 12.295 -7.779 1.00 73.44 84 TYR A C 1
ATOM 668 O O . TYR A 1 84 ? -3.781 11.121 -7.616 1.00 73.44 84 TYR A O 1
ATOM 676 N N . TRP A 1 85 ? -3.881 13.238 -6.857 1.00 68.50 85 TRP A N 1
ATOM 677 C CA . TRP A 1 85 ? -3.118 13.045 -5.614 1.00 68.50 85 TRP A CA 1
ATOM 678 C C . TRP A 1 85 ? -3.959 12.448 -4.485 1.00 68.50 85 TRP A C 1
ATOM 680 O O . TRP A 1 85 ? -3.446 11.809 -3.577 1.00 68.50 85 TRP A O 1
ATOM 690 N N . ALA A 1 86 ? -5.270 12.673 -4.516 1.00 57.34 86 ALA A N 1
ATOM 691 C CA . ALA A 1 86 ? -6.212 12.121 -3.544 1.00 57.34 86 ALA A CA 1
ATOM 692 C C . ALA A 1 86 ? -6.739 10.722 -3.925 1.00 57.34 86 ALA A C 1
ATOM 694 O O . ALA A 1 86 ? -7.732 10.261 -3.367 1.00 57.34 86 ALA A O 1
ATOM 695 N N . GLY A 1 87 ? -6.132 10.071 -4.921 1.00 65.50 87 GLY A N 1
ATOM 696 C CA . GLY A 1 87 ? -6.602 8.816 -5.497 1.00 65.50 87 GLY A CA 1
ATOM 697 C C . GLY A 1 87 ? -7.798 9.002 -6.442 1.00 65.50 87 GLY A C 1
ATOM 698 O O . GLY A 1 87 ? -8.869 9.488 -6.073 1.00 65.50 87 GLY A O 1
ATOM 699 N N . PHE A 1 88 ? -7.654 8.572 -7.698 1.00 62.22 88 PHE A N 1
ATOM 700 C CA . PHE A 1 88 ? -8.746 8.655 -8.675 1.00 62.22 88 PHE A CA 1
ATOM 701 C C . PHE A 1 88 ? -9.852 7.652 -8.365 1.00 62.22 88 PHE A C 1
ATOM 703 O O . PHE A 1 88 ? -9.596 6.466 -8.514 1.00 62.22 88 PHE A O 1
ATOM 710 N N . TYR A 1 89 ? -11.077 8.120 -8.100 1.00 65.56 89 TYR A N 1
ATOM 711 C CA . TYR A 1 89 ? -12.311 7.311 -8.060 1.00 65.56 89 TYR A CA 1
ATOM 712 C C . TYR A 1 89 ? -12.656 6.586 -6.742 1.00 65.56 89 TYR A C 1
ATOM 714 O O . TYR A 1 89 ? -13.064 5.424 -6.794 1.00 65.56 89 TYR A O 1
ATOM 722 N N . PRO A 1 90 ? -12.610 7.236 -5.560 1.00 69.81 90 PRO A N 1
ATOM 723 C CA . PRO A 1 90 ? -13.110 6.608 -4.344 1.00 69.81 90 PRO A CA 1
ATOM 724 C C . PRO A 1 90 ? -14.571 6.207 -4.529 1.00 69.81 90 PRO A C 1
ATOM 726 O O . PRO A 1 90 ? -15.419 6.992 -4.971 1.00 69.81 90 PRO A O 1
ATOM 729 N N . ARG A 1 91 ? -14.864 4.954 -4.191 1.00 79.88 91 ARG A N 1
ATOM 730 C CA . ARG A 1 91 ? -16.189 4.377 -4.377 1.00 79.88 91 ARG A CA 1
ATOM 731 C C . ARG A 1 91 ? -16.920 4.346 -3.056 1.00 79.88 91 ARG A C 1
ATOM 733 O O . ARG A 1 91 ? -16.475 3.741 -2.084 1.00 79.88 91 ARG A O 1
ATOM 740 N N . HIS A 1 92 ? -18.085 4.973 -3.043 1.00 87.31 92 HIS A N 1
ATOM 741 C CA . HIS A 1 92 ? -18.902 5.069 -1.844 1.00 87.31 92 HIS A CA 1
ATOM 742 C C . HIS A 1 92 ? -20.011 4.043 -1.902 1.00 87.31 92 HIS A C 1
ATOM 744 O O . HIS A 1 92 ? -20.813 4.024 -2.834 1.00 87.31 92 HIS A O 1
ATOM 750 N N . PHE A 1 93 ? -20.050 3.198 -0.880 1.00 90.19 93 PHE A N 1
ATOM 751 C CA . PHE A 1 93 ? -21.007 2.108 -0.773 1.00 90.19 93 PHE A CA 1
ATOM 752 C C . PHE A 1 93 ? -21.783 2.203 0.547 1.00 90.19 93 PHE A C 1
ATOM 754 O O . PHE A 1 93 ? -21.555 1.383 1.448 1.00 90.19 93 PHE A O 1
ATOM 761 N N . PRO A 1 94 ? -22.677 3.202 0.696 1.00 92.31 94 PRO A N 1
ATOM 762 C CA . PRO A 1 94 ? -23.543 3.320 1.860 1.00 92.31 94 PRO A CA 1
ATOM 763 C C . PRO A 1 94 ? -24.407 2.071 2.071 1.00 92.31 94 PRO A C 1
ATOM 765 O O . PRO A 1 94 ? -24.774 1.359 1.129 1.00 92.31 94 PRO A O 1
ATOM 768 N N . ARG A 1 95 ? -24.734 1.802 3.338 1.00 93.69 95 ARG A N 1
ATOM 769 C CA . ARG A 1 95 ? -25.418 0.583 3.786 1.00 93.69 95 ARG A CA 1
ATOM 770 C C . ARG A 1 95 ? -26.756 0.904 4.436 1.00 93.69 95 ARG A C 1
ATOM 772 O O . ARG A 1 95 ? -26.837 1.725 5.345 1.00 93.69 95 ARG A O 1
ATOM 779 N N . ILE A 1 96 ? -27.788 0.185 4.017 1.00 96.06 96 ILE A N 1
ATOM 780 C CA . ILE A 1 96 ? -29.117 0.168 4.617 1.00 96.06 96 ILE A CA 1
ATOM 781 C C . ILE A 1 96 ? -29.260 -1.113 5.433 1.00 96.06 96 ILE A C 1
ATOM 783 O O . ILE A 1 96 ? -29.117 -2.222 4.916 1.00 96.06 96 ILE A O 1
ATOM 787 N N . PHE A 1 97 ? -29.608 -0.955 6.701 1.00 95.81 97 PHE A N 1
ATOM 788 C CA . PHE A 1 97 ? -29.909 -2.028 7.630 1.00 95.81 97 PHE A CA 1
ATOM 789 C C . PHE A 1 97 ? -31.412 -2.090 7.878 1.00 95.81 97 PHE A C 1
ATOM 791 O O . PHE A 1 97 ? -32.069 -1.067 8.063 1.00 95.81 97 PHE A O 1
ATOM 798 N N . PHE A 1 98 ? -31.965 -3.297 7.921 1.00 95.44 98 PHE A N 1
ATOM 799 C CA . PHE A 1 98 ? -33.336 -3.523 8.372 1.00 95.44 98 PHE A CA 1
ATOM 800 C C . PHE A 1 98 ? -33.452 -4.871 9.074 1.00 95.44 98 PHE A C 1
ATOM 802 O O . PHE A 1 98 ? -32.729 -5.817 8.760 1.00 95.44 98 PHE A O 1
ATOM 809 N N . GLN A 1 99 ? -34.375 -4.978 10.028 1.00 93.44 99 GLN A N 1
ATOM 810 C CA . GLN A 1 99 ? -34.513 -6.181 10.840 1.00 93.44 99 GLN A CA 1
ATOM 811 C C . GLN A 1 99 ? -35.785 -6.953 10.518 1.00 93.44 99 GLN A C 1
ATOM 813 O O . GLN A 1 99 ? -36.876 -6.385 10.448 1.00 93.44 99 GLN A O 1
ATOM 818 N N . LEU A 1 100 ? -35.652 -8.271 10.378 1.00 92.69 100 LEU A N 1
ATOM 819 C CA . LEU A 1 100 ? -36.780 -9.181 10.220 1.00 92.69 100 LEU A CA 1
ATOM 820 C C . LEU A 1 100 ? -36.955 -10.044 11.477 1.00 92.69 100 LEU A C 1
ATOM 822 O O . LEU A 1 100 ? -35.991 -10.670 11.922 1.00 92.69 100 LEU A O 1
ATOM 826 N N . PRO A 1 101 ? -38.176 -10.167 12.029 1.00 89.81 101 PRO A N 1
ATOM 827 C CA . PRO A 1 101 ? -38.413 -10.976 13.229 1.00 89.81 101 PRO A CA 1
ATOM 828 C C . PRO A 1 101 ? -38.209 -12.479 12.977 1.00 89.81 101 PRO A C 1
ATOM 830 O O . PRO A 1 101 ? -37.944 -13.249 13.900 1.00 89.81 101 PRO A O 1
ATOM 833 N N . GLN A 1 102 ? -38.309 -12.901 11.715 1.00 89.88 102 GLN A N 1
ATOM 834 C CA . GLN A 1 102 ? -38.131 -14.276 11.264 1.00 89.88 102 GLN A CA 1
ATOM 835 C C . 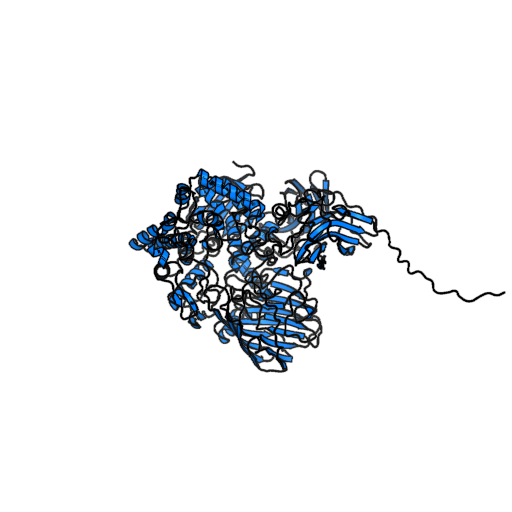GLN A 1 102 ? -37.633 -14.306 9.817 1.00 89.88 102 GLN A C 1
ATOM 837 O O . GLN A 1 102 ? -37.861 -13.365 9.056 1.00 89.88 102 GLN A O 1
ATOM 842 N N . LYS A 1 103 ? -36.977 -15.403 9.427 1.00 90.38 103 LYS A N 1
ATOM 843 C CA . LYS A 1 103 ? -36.576 -15.630 8.035 1.00 90.38 103 LYS A CA 1
ATOM 844 C C . LYS A 1 103 ? -37.825 -15.904 7.175 1.00 90.38 103 LYS A C 1
ATOM 846 O O . LYS A 1 103 ? -38.599 -16.788 7.550 1.00 90.38 103 LYS A O 1
ATOM 851 N N . PRO A 1 104 ? -38.022 -15.215 6.036 1.00 89.56 104 PRO A N 1
ATOM 852 C CA . PRO A 1 104 ? -39.100 -15.543 5.105 1.00 89.56 104 PRO A CA 1
ATOM 853 C C . PRO A 1 104 ? -38.942 -16.959 4.530 1.00 89.56 104 PRO A C 1
ATOM 855 O O . PRO A 1 104 ? -37.844 -17.354 4.139 1.00 89.56 104 PRO A O 1
ATOM 858 N N . VAL A 1 105 ? -40.032 -17.731 4.495 1.00 84.38 105 VAL A N 1
ATOM 859 C CA . VAL A 1 105 ? -40.042 -19.111 3.962 1.00 84.38 105 VAL A CA 1
ATOM 860 C C . VAL A 1 105 ? -40.376 -19.123 2.467 1.00 84.38 105 VAL A C 1
ATOM 862 O O . VAL A 1 105 ? -39.805 -19.904 1.710 1.00 84.38 105 VAL A O 1
ATOM 865 N N . ASP A 1 106 ? -41.282 -18.241 2.049 1.00 82.31 106 ASP A N 1
ATOM 866 C CA . ASP A 1 106 ? -41.741 -18.035 0.679 1.00 82.31 106 ASP A CA 1
ATOM 867 C C . ASP A 1 106 ? -41.991 -16.533 0.423 1.00 82.31 106 ASP A C 1
ATOM 869 O O . ASP A 1 106 ? -41.749 -15.691 1.292 1.00 82.31 106 ASP A O 1
ATOM 873 N N . GLY A 1 107 ? -42.465 -16.198 -0.777 1.00 79.62 107 GLY A N 1
ATOM 874 C CA . GLY A 1 107 ? -42.784 -14.828 -1.181 1.00 79.62 107 GLY A CA 1
ATOM 875 C C . GLY A 1 107 ? -41.806 -14.256 -2.203 1.00 79.62 107 GLY A C 1
ATOM 876 O O . GLY A 1 107 ? -40.636 -14.642 -2.280 1.00 79.62 107 GLY A O 1
ATOM 877 N N . LYS A 1 108 ? -42.321 -13.342 -3.019 1.00 88.12 108 LYS A N 1
ATOM 878 C CA . LYS A 1 108 ? -41.551 -12.550 -3.975 1.00 88.12 108 LYS A CA 1
ATOM 879 C C . LYS A 1 108 ? -41.218 -11.229 -3.314 1.00 88.12 108 LYS A C 1
ATOM 881 O O . LYS A 1 108 ? -42.127 -10.475 -2.973 1.00 88.12 108 LYS A O 1
ATOM 886 N N . PHE A 1 109 ? -39.931 -10.971 -3.120 1.00 94.62 109 PHE A N 1
ATOM 887 C CA . PHE A 1 109 ? -39.459 -9.676 -2.660 1.00 94.62 109 PHE A CA 1
ATOM 888 C C . PHE A 1 109 ? -38.832 -8.927 -3.821 1.00 94.62 109 PHE A C 1
ATOM 890 O O . PHE A 1 109 ? -38.247 -9.531 -4.720 1.00 94.62 109 PHE A O 1
ATOM 897 N N . ARG A 1 110 ? -38.941 -7.605 -3.780 1.00 96.31 110 ARG A N 1
ATOM 898 C CA . ARG A 1 110 ? -38.287 -6.729 -4.741 1.00 96.31 110 ARG A CA 1
ATOM 899 C C . ARG A 1 110 ? -37.733 -5.514 -4.033 1.00 96.31 110 ARG A C 1
ATOM 901 O O . ARG A 1 110 ? -38.471 -4.823 -3.330 1.00 96.31 110 ARG A O 1
ATOM 908 N N . PHE A 1 111 ? -36.446 -5.266 -4.216 1.00 97.44 111 PHE A N 1
ATOM 909 C CA . PHE A 1 111 ? -35.833 -4.012 -3.817 1.00 97.44 111 PHE A CA 1
ATOM 910 C C . PHE A 1 111 ? -35.922 -3.027 -4.982 1.00 97.44 111 PHE A C 1
ATOM 912 O O . PHE A 1 111 ? -35.598 -3.368 -6.117 1.00 97.44 111 PHE A O 1
ATOM 919 N N . VAL A 1 112 ? -36.420 -1.828 -4.702 1.00 97.44 112 VAL A N 1
ATOM 920 C CA . VAL A 1 112 ? -36.718 -0.795 -5.692 1.00 97.44 112 VAL A CA 1
ATOM 921 C C . VAL A 1 112 ? -36.010 0.486 -5.285 1.00 97.44 112 VAL A C 1
ATOM 923 O O . VAL A 1 112 ? -36.208 0.962 -4.167 1.00 97.44 112 VAL A O 1
ATOM 926 N N . VAL A 1 113 ? -35.243 1.069 -6.203 1.00 97.75 113 VAL A N 1
ATOM 927 C CA . VAL A 1 113 ? -34.651 2.403 -6.055 1.00 97.75 113 VAL A CA 1
ATOM 928 C C . VAL A 1 113 ? -35.269 3.317 -7.106 1.00 97.75 113 VAL A C 1
ATOM 930 O O . VAL A 1 113 ? -35.110 3.103 -8.309 1.00 97.75 113 VAL A O 1
ATOM 933 N N . GLY A 1 114 ? -36.004 4.325 -6.645 1.00 97.25 114 GLY A N 1
ATOM 934 C CA . GLY A 1 114 ? -36.419 5.453 -7.465 1.00 97.25 114 GLY A CA 1
ATOM 935 C C . GLY A 1 114 ? -35.262 6.437 -7.582 1.00 97.25 114 GLY A C 1
ATOM 936 O O . GLY A 1 114 ? -34.768 6.939 -6.572 1.00 97.25 114 GLY A O 1
ATOM 937 N N . VAL A 1 115 ? -34.833 6.710 -8.809 1.00 96.50 115 VAL A N 1
ATOM 938 C CA . VAL A 1 115 ? -33.808 7.708 -9.124 1.00 96.50 115 VAL A CA 1
ATOM 939 C C . VAL A 1 115 ? -34.529 8.935 -9.662 1.00 96.50 115 VAL A C 1
ATOM 941 O O . VAL A 1 115 ? -35.187 8.852 -10.698 1.00 96.50 115 VAL A O 1
ATOM 944 N N . ALA A 1 116 ? -34.440 10.062 -8.957 1.00 94.81 116 ALA A N 1
ATOM 945 C CA . ALA A 1 116 ? -35.080 11.313 -9.363 1.00 94.81 116 ALA A CA 1
ATOM 946 C C . ALA A 1 116 ? -34.392 11.910 -10.598 1.00 94.81 116 ALA A C 1
ATOM 948 O O . ALA A 1 116 ? -35.060 12.386 -11.518 1.00 94.81 116 ALA A O 1
ATOM 949 N N . ASP A 1 117 ? -33.059 11.865 -10.616 1.00 95.00 117 ASP A N 1
ATOM 950 C CA . ASP A 1 117 ? -32.220 12.339 -11.711 1.00 95.00 117 ASP A CA 1
ATOM 951 C C . ASP A 1 117 ? -30.864 11.630 -11.710 1.00 95.00 117 ASP A C 1
ATOM 953 O O . ASP A 1 117 ? -30.439 11.072 -10.699 1.00 95.00 117 ASP A O 1
ATOM 957 N N . ALA A 1 118 ? -30.154 11.714 -12.825 1.00 95.44 118 ALA A N 1
ATOM 958 C CA . ALA A 1 118 ? -28.766 11.284 -12.933 1.00 95.44 118 ALA A CA 1
ATOM 959 C C . ALA A 1 118 ? -27.988 12.250 -13.827 1.00 95.44 118 ALA A C 1
ATOM 961 O O . ALA A 1 118 ? -28.578 13.073 -14.539 1.00 95.44 118 ALA A O 1
ATOM 962 N N . ASN A 1 119 ? -26.662 12.139 -13.828 1.00 95.50 119 ASN A N 1
ATOM 963 C CA . ASN A 1 119 ? -25.841 12.874 -14.780 1.00 95.50 119 ASN A CA 1
ATOM 964 C C . ASN A 1 119 ? -26.296 12.588 -16.229 1.00 95.50 119 ASN A C 1
ATOM 966 O O . ASN A 1 119 ? -26.594 11.451 -16.598 1.00 95.50 119 ASN A O 1
ATOM 970 N N . ASN A 1 120 ? -26.387 13.630 -17.055 1.00 93.75 120 ASN A N 1
ATOM 971 C CA . ASN A 1 120 ? -26.909 13.534 -18.421 1.00 93.75 120 ASN A CA 1
ATOM 972 C C . ASN A 1 120 ? -25.869 13.089 -19.459 1.00 93.75 120 ASN A C 1
ATOM 974 O O . ASN A 1 120 ? -26.247 12.575 -20.509 1.00 93.75 120 ASN A O 1
ATOM 978 N N . LYS A 1 121 ? -24.578 13.306 -19.188 1.00 93.75 121 LYS A N 1
ATOM 979 C CA . LYS A 1 121 ? -23.469 12.975 -20.096 1.00 93.75 121 LYS A CA 1
ATOM 980 C C . LYS A 1 121 ? -22.810 11.654 -19.725 1.00 93.75 121 LYS A C 1
ATOM 982 O O . LYS A 1 121 ? -22.549 10.840 -20.599 1.00 93.75 121 LYS A O 1
ATOM 987 N N . ASN A 1 122 ? -22.577 11.453 -18.432 1.00 93.56 122 ASN A N 1
ATOM 988 C CA . ASN A 1 122 ? -21.845 10.317 -17.889 1.00 93.56 122 ASN A CA 1
ATOM 989 C C . ASN A 1 122 ? -22.775 9.513 -16.980 1.00 93.56 122 ASN A C 1
ATOM 991 O O . ASN A 1 122 ? -22.692 9.609 -15.754 1.00 93.56 122 ASN A O 1
ATOM 995 N N . ALA A 1 123 ? -23.713 8.786 -17.586 1.00 93.94 123 ALA A N 1
ATOM 996 C CA . ALA A 1 123 ? -24.739 8.056 -16.852 1.00 93.94 123 ALA A CA 1
ATOM 997 C C . ALA A 1 123 ? -24.119 6.977 -15.933 1.00 93.94 123 ALA A C 1
ATOM 999 O O . ALA A 1 123 ? -23.255 6.225 -16.393 1.00 93.94 123 ALA A O 1
ATOM 1000 N N . PRO A 1 124 ? -24.542 6.881 -14.660 1.00 94.88 124 PRO A N 1
ATOM 1001 C CA . PRO A 1 124 ? -23.969 5.919 -13.727 1.00 94.88 124 PRO A CA 1
ATOM 1002 C C . PRO A 1 124 ? -24.402 4.474 -13.961 1.00 94.88 124 PRO A C 1
ATOM 1004 O O . PRO A 1 124 ? -25.537 4.215 -14.363 1.00 94.88 124 PRO A O 1
ATOM 1007 N N . ALA A 1 125 ? -23.546 3.530 -13.570 1.00 93.75 125 ALA A N 1
ATOM 1008 C CA . ALA A 1 125 ? -23.969 2.170 -13.249 1.00 93.75 125 ALA A CA 1
ATOM 1009 C C . ALA A 1 125 ? -24.089 2.005 -11.733 1.00 93.75 125 ALA A C 1
ATOM 1011 O O . ALA A 1 125 ? -23.119 2.210 -11.002 1.00 93.75 125 ALA A O 1
ATOM 1012 N N . ILE A 1 126 ? -25.269 1.604 -11.260 1.00 94.69 126 ILE A N 1
ATOM 1013 C CA . ILE A 1 126 ? -25.504 1.318 -9.845 1.00 94.69 126 ILE A CA 1
ATOM 1014 C C . ILE A 1 126 ? -25.250 -0.162 -9.568 1.00 94.69 126 ILE A C 1
ATOM 1016 O O . ILE A 1 126 ? -25.824 -1.040 -10.213 1.00 94.69 126 ILE A O 1
ATOM 1020 N N . GLN A 1 127 ? -24.395 -0.438 -8.592 1.00 94.31 127 GLN A N 1
ATOM 1021 C CA . GLN A 1 127 ? -24.173 -1.768 -8.046 1.00 94.31 127 GLN A CA 1
ATOM 1022 C C . GLN A 1 127 ? -24.930 -1.891 -6.725 1.00 94.31 127 GLN A C 1
ATOM 1024 O O . GLN A 1 127 ? -24.844 -1.009 -5.873 1.00 94.31 127 GLN A O 1
ATOM 1029 N N . ILE A 1 128 ? -25.682 -2.977 -6.562 1.00 95.44 128 ILE A N 1
ATOM 1030 C CA . ILE A 1 128 ? -26.486 -3.277 -5.377 1.00 95.44 128 ILE A CA 1
ATOM 1031 C C . ILE A 1 128 ? -26.087 -4.660 -4.871 1.00 95.44 128 ILE A C 1
ATOM 1033 O O . ILE A 1 128 ? -26.168 -5.642 -5.608 1.00 95.44 128 ILE A O 1
ATOM 1037 N N . ASP A 1 129 ? -25.693 -4.737 -3.607 1.00 94.00 129 ASP A N 1
ATOM 1038 C CA . ASP A 1 129 ? -25.409 -5.964 -2.874 1.00 94.00 129 ASP A CA 1
ATOM 1039 C C . ASP A 1 129 ? -26.450 -6.158 -1.762 1.00 94.00 129 ASP A C 1
ATOM 1041 O O . ASP A 1 129 ? -26.673 -5.271 -0.939 1.00 94.00 129 ASP A O 1
ATOM 1045 N N . ILE A 1 130 ? -27.115 -7.314 -1.740 1.00 95.44 130 ILE A N 1
ATOM 1046 C CA . ILE A 1 130 ? -28.106 -7.673 -0.719 1.00 95.44 130 ILE A CA 1
ATOM 1047 C C . ILE A 1 130 ? -27.645 -8.950 -0.019 1.00 95.44 130 ILE A C 1
ATOM 1049 O O . ILE A 1 130 ? -27.734 -10.041 -0.585 1.00 95.44 130 ILE A O 1
ATOM 1053 N N . ASN A 1 131 ? -27.176 -8.830 1.228 1.00 92.94 131 ASN A N 1
ATOM 1054 C CA . ASN A 1 131 ? -26.613 -9.938 2.015 1.00 92.94 131 ASN A CA 1
ATOM 1055 C C . ASN A 1 131 ? -25.583 -10.791 1.227 1.00 92.94 131 ASN A C 1
ATOM 1057 O O . ASN A 1 131 ? -25.607 -12.025 1.283 1.00 92.94 131 ASN A O 1
ATOM 1061 N N . GLY A 1 132 ? -24.696 -10.142 0.472 1.00 89.00 132 GLY A N 1
ATOM 1062 C CA . GLY A 1 132 ? -23.652 -10.758 -0.349 1.00 89.00 132 GLY A CA 1
ATOM 1063 C C . GLY A 1 132 ? -24.091 -11.105 -1.773 1.00 89.00 132 GLY A C 1
ATOM 1064 O O . GLY A 1 132 ? -23.329 -11.729 -2.506 1.00 89.00 132 GLY A O 1
ATOM 1065 N N . HIS A 1 133 ? -25.327 -10.806 -2.175 1.00 90.62 133 HIS A N 1
ATOM 1066 C CA . HIS A 1 133 ? -25.808 -11.031 -3.538 1.00 90.62 133 HIS A CA 1
ATOM 1067 C C . HIS A 1 133 ? -25.759 -9.736 -4.341 1.00 90.62 133 HIS A C 1
ATOM 1069 O O . HIS A 1 133 ? -26.593 -8.854 -4.149 1.00 90.62 133 HIS A O 1
ATOM 1075 N N . ARG A 1 134 ? -24.783 -9.657 -5.246 1.00 90.56 134 ARG A N 1
ATOM 1076 C CA . ARG A 1 134 ? -24.463 -8.472 -6.038 1.00 90.56 134 ARG A CA 1
ATOM 1077 C C . ARG A 1 134 ? -25.143 -8.485 -7.408 1.00 90.56 134 ARG A C 1
ATOM 1079 O O . ARG A 1 134 ? -25.204 -9.521 -8.067 1.00 90.56 134 ARG A O 1
ATOM 1086 N N . THR A 1 135 ? -25.611 -7.320 -7.842 1.00 90.94 135 THR A N 1
ATOM 1087 C CA . THR A 1 135 ? -26.070 -7.037 -9.206 1.00 90.94 135 THR A CA 1
ATOM 1088 C C . THR A 1 135 ? -25.661 -5.625 -9.610 1.00 90.94 135 THR A C 1
ATOM 1090 O O . THR A 1 135 ? -25.585 -4.744 -8.757 1.00 90.94 135 THR A O 1
ATOM 1093 N N . THR A 1 136 ? -25.450 -5.393 -10.903 1.00 92.44 136 THR A N 1
ATOM 1094 C CA . THR A 1 136 ? -25.125 -4.069 -11.452 1.00 92.44 136 THR A CA 1
ATOM 1095 C C . THR A 1 136 ? -26.129 -3.715 -12.543 1.00 92.44 136 THR A C 1
ATOM 1097 O O . THR A 1 136 ? -26.452 -4.557 -13.380 1.00 92.44 136 THR A O 1
ATOM 1100 N N . GLN A 1 137 ? -26.630 -2.480 -12.543 1.00 93.50 137 GLN A N 1
ATOM 1101 C CA . GLN A 1 137 ? -27.550 -1.969 -13.557 1.00 93.50 137 GLN A CA 1
ATOM 1102 C C . GLN A 1 137 ? -27.055 -0.620 -14.089 1.00 93.50 137 GLN A C 1
ATOM 1104 O O . GLN A 1 137 ? -26.836 0.318 -13.325 1.00 93.50 137 GLN A O 1
ATOM 1109 N N . GLN A 1 138 ? -26.908 -0.515 -15.410 1.00 94.62 138 GLN A N 1
ATOM 1110 C CA . GLN A 1 138 ? -26.620 0.749 -16.086 1.00 94.62 138 GLN A CA 1
ATOM 1111 C C . GLN A 1 138 ? -27.875 1.633 -16.105 1.00 94.62 138 GLN A C 1
ATOM 1113 O O . GLN A 1 138 ? -28.960 1.159 -16.452 1.00 94.62 138 GLN A O 1
ATOM 1118 N N . LEU A 1 139 ? -27.725 2.908 -15.746 1.00 95.50 139 LEU A N 1
ATOM 1119 C CA . LEU A 1 139 ? -28.778 3.918 -15.857 1.00 95.50 139 LEU A CA 1
ATOM 1120 C C . LEU A 1 139 ? -28.691 4.660 -17.192 1.00 95.50 139 LEU A C 1
ATOM 1122 O O . LEU A 1 139 ? -27.618 4.769 -17.792 1.00 95.50 139 LEU A O 1
ATOM 1126 N N . ASP A 1 140 ? -29.819 5.221 -17.622 1.00 95.25 140 ASP A N 1
ATOM 1127 C CA . ASP A 1 140 ? -29.860 6.197 -18.704 1.00 95.25 140 ASP A CA 1
ATOM 1128 C C . ASP A 1 140 ? -29.330 7.555 -18.224 1.00 95.25 140 ASP A C 1
ATOM 1130 O O . ASP A 1 140 ? -29.429 7.916 -17.047 1.00 95.25 140 ASP A O 1
ATOM 1134 N N . GLY A 1 141 ? -28.865 8.378 -19.166 1.00 93.56 141 GLY A N 1
ATOM 1135 C CA . GLY A 1 141 ? -28.590 9.788 -18.894 1.00 93.56 141 GLY A CA 1
ATOM 1136 C C . GLY A 1 141 ? -29.847 10.520 -18.408 1.00 93.56 141 GLY A C 1
ATOM 1137 O O . GLY A 1 141 ? -30.923 10.400 -19.016 1.00 93.56 141 GLY A O 1
ATOM 1138 N N . GLY A 1 142 ? -29.698 11.260 -17.304 1.00 92.75 142 GLY A N 1
ATOM 1139 C CA . GLY A 1 142 ? -30.740 12.113 -16.726 1.00 92.75 142 GLY A CA 1
ATOM 1140 C C . GLY A 1 142 ? -30.805 13.505 -17.365 1.00 92.75 142 GLY A C 1
ATOM 1141 O O . GLY A 1 142 ? -30.385 13.698 -18.507 1.00 92.75 142 GLY A O 1
ATOM 1142 N N . THR A 1 143 ? -31.339 14.497 -16.646 1.00 90.81 143 THR A N 1
ATOM 1143 C CA . THR A 1 143 ? -31.266 15.914 -17.059 1.00 90.81 143 THR A CA 1
ATOM 1144 C C . THR A 1 143 ? -30.019 16.600 -16.508 1.00 90.81 143 THR A C 1
ATOM 1146 O O . THR A 1 143 ? -29.511 17.530 -17.136 1.00 90.81 143 THR A O 1
ATOM 1149 N N . GLY A 1 144 ? -29.498 16.126 -15.373 1.00 87.12 144 GLY A N 1
ATOM 1150 C CA . GLY A 1 144 ? -28.350 16.707 -14.682 1.00 87.12 144 GLY A CA 1
ATOM 1151 C C . GLY A 1 144 ? -28.706 17.911 -13.798 1.00 87.12 144 GLY A C 1
ATOM 1152 O O . GLY A 1 144 ? -27.843 18.445 -13.098 1.00 87.12 144 GLY A O 1
ATOM 1153 N N . ALA A 1 145 ? -29.957 18.374 -13.833 1.00 85.94 145 ALA A N 1
ATOM 1154 C CA . ALA A 1 145 ? -30.353 19.634 -13.217 1.00 85.94 145 ALA A CA 1
ATOM 1155 C C . ALA A 1 145 ? -30.542 19.502 -11.699 1.00 85.94 145 ALA A C 1
ATOM 1157 O O . ALA A 1 145 ? -30.174 20.417 -10.959 1.00 85.94 145 ALA A O 1
ATOM 1158 N N . SER A 1 146 ? -31.040 18.357 -11.219 1.00 86.44 146 SER A N 1
ATOM 1159 C CA . SER A 1 146 ? -31.425 18.184 -9.809 1.00 86.44 146 SER A CA 1
ATOM 1160 C C . SER A 1 146 ? -30.248 18.163 -8.825 1.00 86.44 146 SER A C 1
ATOM 1162 O O . SER A 1 146 ? -30.458 18.384 -7.635 1.00 86.44 146 SER A O 1
ATOM 1164 N N . LEU A 1 147 ? -29.006 17.956 -9.285 1.00 88.69 147 LEU A N 1
ATOM 1165 C CA . LEU A 1 147 ? -27.823 18.085 -8.421 1.00 88.69 147 LEU A CA 1
ATOM 1166 C C . LEU A 1 147 ? -27.546 19.546 -8.032 1.00 88.69 147 LEU A C 1
ATOM 1168 O O . LEU A 1 147 ? -27.129 19.843 -6.911 1.00 88.69 147 LEU A O 1
ATOM 1172 N N . THR A 1 148 ? -27.726 20.470 -8.980 1.00 83.12 148 THR A N 1
ATOM 1173 C CA . THR A 1 148 ? -27.259 21.862 -8.846 1.00 83.12 148 THR A CA 1
ATOM 1174 C C . THR A 1 148 ? -28.385 22.875 -8.689 1.00 83.12 148 THR A C 1
ATOM 1176 O O . THR A 1 148 ? -28.133 23.991 -8.222 1.00 83.12 148 THR A O 1
ATOM 1179 N N . ASP A 1 149 ? -29.619 22.505 -9.022 1.00 78.56 149 ASP A N 1
ATOM 1180 C CA . ASP A 1 149 ? -30.809 23.333 -8.877 1.00 78.56 149 ASP A CA 1
ATOM 1181 C C . ASP A 1 149 ? -31.854 22.634 -7.998 1.00 78.56 149 ASP A C 1
ATOM 1183 O O . ASP A 1 149 ? -32.430 21.612 -8.361 1.00 78.56 149 ASP A O 1
ATOM 1187 N N . ALA A 1 150 ? -32.121 23.229 -6.834 1.00 69.12 150 ALA A N 1
ATOM 1188 C CA . ALA A 1 150 ? -33.025 22.686 -5.824 1.00 69.12 150 ALA A CA 1
ATOM 1189 C C . ALA A 1 150 ? -34.511 22.728 -6.234 1.00 69.12 150 ALA A C 1
ATOM 1191 O O . ALA A 1 150 ? -35.345 22.163 -5.524 1.00 69.12 150 ALA A O 1
ATOM 1192 N N . ALA A 1 151 ? -34.851 23.416 -7.330 1.00 73.75 151 ALA A N 1
ATOM 1193 C CA . ALA A 1 151 ? -36.203 23.462 -7.885 1.00 73.75 151 ALA A CA 1
ATOM 1194 C C . ALA A 1 151 ? -36.384 22.564 -9.124 1.00 73.75 151 ALA A C 1
ATOM 1196 O O . ALA A 1 151 ? -37.509 22.417 -9.605 1.00 73.75 151 ALA A O 1
ATOM 1197 N N . ALA A 1 152 ? -35.308 21.974 -9.654 1.00 73.50 152 ALA A N 1
ATOM 1198 C CA . ALA A 1 152 ? -35.361 21.197 -10.885 1.00 73.50 152 ALA A CA 1
ATOM 1199 C C . ALA A 1 152 ? -35.791 19.744 -10.638 1.00 73.50 152 ALA A C 1
ATOM 1201 O O . ALA A 1 152 ? -35.216 19.036 -9.810 1.00 73.50 152 ALA A O 1
ATOM 1202 N N . THR A 1 153 ? -36.766 19.274 -11.417 1.00 77.88 153 THR A N 1
ATOM 1203 C CA . THR A 1 153 ? -37.136 17.853 -11.493 1.00 77.88 153 THR A CA 1
ATOM 1204 C C . THR A 1 153 ? -36.299 17.143 -12.554 1.00 77.88 153 THR A C 1
ATOM 1206 O O . THR A 1 153 ? -36.153 17.654 -13.668 1.00 77.88 153 THR A O 1
ATOM 1209 N N . GLY A 1 154 ? -35.789 15.960 -12.228 1.00 84.06 154 GLY A N 1
ATOM 1210 C CA . GLY A 1 154 ? -34.972 15.160 -13.132 1.00 84.06 154 GLY A CA 1
ATOM 1211 C C . GLY A 1 154 ? -35.754 14.290 -14.110 1.00 84.06 154 GLY A C 1
ATOM 1212 O O . GLY A 1 154 ? -36.989 14.323 -14.189 1.00 84.06 154 GLY A O 1
ATOM 1213 N N . LYS A 1 155 ? -35.014 13.472 -14.863 1.00 91.25 155 LYS A N 1
ATOM 1214 C CA . LYS A 1 155 ? -35.582 12.389 -15.677 1.00 91.25 155 LYS A CA 1
ATOM 1215 C C . LYS A 1 155 ? -35.612 11.131 -14.813 1.00 91.25 155 LYS A C 1
ATOM 1217 O O . LYS A 1 155 ? -34.622 10.407 -14.741 1.00 91.25 155 LYS A O 1
ATOM 1222 N N . ALA A 1 156 ? -36.755 10.904 -14.169 1.00 92.00 156 ALA A N 1
ATOM 1223 C CA . ALA A 1 156 ? -36.917 9.813 -13.219 1.00 92.00 156 ALA A CA 1
ATOM 1224 C C . ALA A 1 156 ? -36.704 8.432 -13.861 1.00 92.00 156 ALA A C 1
ATOM 1226 O O . ALA A 1 156 ? -37.181 8.169 -14.970 1.00 92.00 156 ALA A O 1
ATOM 1227 N N . GLN A 1 157 ? -36.023 7.552 -13.134 1.00 95.25 157 GLN A N 1
ATOM 1228 C CA . GLN A 1 157 ? -35.701 6.183 -13.533 1.00 95.25 157 GLN A CA 1
ATOM 1229 C C . GLN A 1 157 ? -35.958 5.218 -12.375 1.00 95.25 157 GLN A C 1
ATOM 1231 O O . GLN A 1 157 ? -36.036 5.626 -11.214 1.00 95.25 157 GLN A O 1
ATOM 1236 N N . LEU A 1 158 ? -36.099 3.933 -12.697 1.00 95.25 158 LEU A N 1
ATOM 1237 C CA . LEU A 1 158 ? -36.351 2.885 -11.718 1.00 95.25 158 LEU A CA 1
ATOM 1238 C C . LEU A 1 158 ? -35.300 1.786 -11.840 1.00 95.25 158 LEU A C 1
ATOM 1240 O O . LEU A 1 158 ? -35.043 1.280 -12.931 1.00 95.25 158 LEU A O 1
ATOM 1244 N N . VAL A 1 159 ? -34.743 1.402 -10.700 1.00 96.25 159 VAL A N 1
ATOM 1245 C CA . VAL A 1 159 ? -33.859 0.246 -10.551 1.00 96.25 159 VAL A CA 1
ATOM 1246 C C . VAL A 1 159 ? -34.607 -0.778 -9.718 1.00 96.25 159 VAL A C 1
ATOM 1248 O O . VAL A 1 159 ? -35.104 -0.456 -8.637 1.00 96.25 159 VAL A O 1
ATOM 1251 N N . GLU A 1 160 ? -34.713 -2.000 -10.227 1.00 95.81 160 GLU A N 1
ATOM 1252 C CA . GLU A 1 160 ? -35.451 -3.079 -9.579 1.00 95.81 160 GLU A CA 1
ATOM 1253 C C . GLU A 1 160 ? -34.573 -4.324 -9.481 1.00 95.81 160 GLU A C 1
ATOM 1255 O O . GLU A 1 160 ? -34.046 -4.814 -10.477 1.00 95.81 160 GLU A O 1
ATOM 1260 N N . VAL A 1 161 ? -34.457 -4.862 -8.270 1.00 96.19 161 VAL A N 1
ATOM 1261 C CA . VAL A 1 161 ? -33.758 -6.117 -7.996 1.00 96.19 161 VAL A CA 1
ATOM 1262 C C . VAL A 1 161 ? -34.761 -7.086 -7.396 1.00 96.19 161 VAL A C 1
ATOM 1264 O O . VAL A 1 161 ? -35.295 -6.846 -6.311 1.00 96.19 161 VAL A O 1
ATOM 1267 N N . ASP A 1 162 ? -35.030 -8.189 -8.092 1.00 95.75 162 ASP A N 1
ATOM 1268 C CA . ASP A 1 162 ? -35.797 -9.287 -7.511 1.00 95.75 162 ASP A CA 1
ATOM 1269 C C . ASP A 1 162 ? -34.955 -9.946 -6.406 1.00 95.75 162 ASP A C 1
ATOM 1271 O O . ASP A 1 162 ? -33.806 -10.335 -6.616 1.00 95.75 162 ASP A O 1
ATOM 1275 N N . VAL A 1 163 ? -35.537 -10.074 -5.214 1.00 95.31 163 VAL A N 1
ATOM 1276 C CA . VAL A 1 163 ? -34.878 -10.600 -4.016 1.00 95.31 163 VAL A CA 1
ATOM 1277 C C . VAL A 1 163 ? -35.529 -11.934 -3.647 1.00 95.31 163 VAL A C 1
ATOM 1279 O O . VAL A 1 163 ? -36.624 -11.975 -3.082 1.00 95.31 163 VAL A O 1
ATOM 1282 N N . PRO A 1 164 ? -34.891 -13.071 -3.953 1.00 93.69 164 PRO A N 1
ATOM 1283 C CA . PRO A 1 164 ? -35.334 -14.357 -3.442 1.00 93.69 164 PRO A CA 1
ATOM 1284 C C . PRO A 1 164 ? -35.434 -14.350 -1.912 1.00 93.69 164 PRO A C 1
ATOM 1286 O O . PRO A 1 164 ? -34.513 -13.909 -1.225 1.00 93.69 164 PRO A O 1
ATOM 1289 N N . ALA A 1 165 ? -36.504 -14.931 -1.358 1.00 92.00 165 ALA A N 1
ATOM 1290 C CA . ALA A 1 165 ? -36.678 -15.096 0.092 1.00 92.00 165 ALA A CA 1
ATOM 1291 C C . ALA A 1 165 ? -35.457 -15.756 0.771 1.00 92.00 165 ALA A C 1
ATOM 1293 O O . ALA A 1 165 ? -35.140 -15.470 1.924 1.00 92.00 165 ALA A O 1
ATOM 1294 N N . SER A 1 166 ? -34.728 -16.604 0.037 1.00 92.88 166 SER A N 1
ATOM 1295 C CA . SER A 1 166 ? -33.501 -17.261 0.492 1.00 92.88 166 SER A CA 1
ATOM 1296 C C . SER A 1 166 ? -32.329 -16.313 0.765 1.00 92.88 166 SER A C 1
ATOM 1298 O O . SER A 1 166 ? -31.437 -16.711 1.511 1.00 92.88 166 SER A O 1
ATOM 1300 N N . TRP A 1 167 ? -32.315 -15.110 0.179 1.00 93.25 167 TRP A N 1
ATOM 1301 C CA . TRP A 1 167 ? -31.284 -14.089 0.420 1.00 93.25 167 TRP A CA 1
ATOM 1302 C C . TRP A 1 167 ? -31.502 -13.357 1.748 1.00 93.25 167 TRP A C 1
ATOM 1304 O O . TRP A 1 167 ? -30.565 -12.792 2.304 1.00 93.25 167 TRP A O 1
ATOM 1314 N N . LEU A 1 168 ? -32.728 -13.372 2.276 1.00 94.31 168 LEU A N 1
ATOM 1315 C CA . LEU A 1 168 ? -33.083 -12.716 3.530 1.00 94.31 168 LEU A CA 1
ATOM 1316 C C . LEU A 1 168 ? -32.882 -13.657 4.727 1.00 94.31 168 LEU A C 1
ATOM 1318 O O . LEU A 1 168 ? -33.032 -14.882 4.634 1.00 94.31 168 LEU A O 1
ATOM 1322 N N . LYS A 1 169 ? -32.561 -13.081 5.888 1.00 92.75 169 LYS A N 1
ATOM 1323 C CA . LYS A 1 169 ? -32.339 -13.801 7.151 1.00 92.75 169 LYS A CA 1
ATOM 1324 C C . LYS A 1 169 ? -33.154 -13.204 8.303 1.00 92.75 169 LYS A C 1
ATOM 1326 O O . LYS A 1 169 ? -33.600 -12.062 8.235 1.00 92.75 169 LYS A O 1
ATOM 1331 N N . LYS A 1 170 ? -33.361 -13.996 9.365 1.00 91.62 170 LYS A N 1
ATOM 1332 C CA . LYS A 1 170 ? -33.847 -13.488 10.662 1.00 91.62 170 LYS A CA 1
ATOM 1333 C C . LYS A 1 170 ? -32.817 -12.492 11.208 1.00 91.62 170 LYS A C 1
ATOM 1335 O O . LYS A 1 170 ? -31.620 -12.749 11.098 1.00 91.62 170 LYS A O 1
ATOM 1340 N N . GLY A 1 171 ? -33.284 -11.423 11.844 1.00 92.19 171 GLY A N 1
ATOM 1341 C CA . GLY A 1 171 ? -32.445 -10.373 12.409 1.00 92.19 171 GLY A CA 1
ATOM 1342 C C . GLY A 1 171 ? -32.065 -9.330 11.364 1.00 92.19 171 GLY A C 1
ATOM 1343 O O . GLY A 1 171 ? -32.846 -9.037 10.457 1.00 92.19 171 GLY A O 1
ATOM 1344 N N . VAL A 1 172 ? -30.875 -8.760 11.519 1.00 93.94 172 VAL A N 1
ATOM 1345 C CA . VAL A 1 172 ? -30.345 -7.683 10.677 1.00 93.94 172 VAL A CA 1
ATOM 1346 C C . VAL A 1 172 ? -30.054 -8.182 9.259 1.00 93.94 172 VAL A C 1
ATOM 1348 O O . VAL A 1 172 ? -29.345 -9.164 9.075 1.00 93.94 172 VAL A O 1
ATOM 1351 N N . ASN A 1 173 ? -30.572 -7.489 8.253 1.00 95.06 173 ASN A N 1
ATOM 1352 C CA . ASN A 1 173 ? -30.268 -7.662 6.833 1.00 95.06 173 ASN A CA 1
ATOM 1353 C C . ASN A 1 173 ? -29.599 -6.387 6.318 1.00 95.06 173 ASN A C 1
ATOM 1355 O O . ASN A 1 173 ? -29.922 -5.300 6.800 1.00 95.06 173 ASN A O 1
ATOM 1359 N N . ILE A 1 174 ? -28.693 -6.530 5.351 1.00 95.12 174 ILE A N 1
ATOM 1360 C CA . ILE A 1 174 ? -27.874 -5.433 4.828 1.00 95.12 174 ILE A CA 1
ATOM 1361 C C . ILE A 1 174 ? -28.106 -5.313 3.322 1.00 95.12 174 ILE A C 1
ATOM 1363 O O . ILE A 1 174 ? -28.004 -6.304 2.594 1.00 95.12 174 ILE A O 1
ATOM 1367 N N . ILE A 1 175 ? -28.413 -4.098 2.874 1.00 96.44 175 ILE A N 1
ATOM 1368 C CA . ILE A 1 175 ? -28.381 -3.692 1.469 1.00 96.44 175 ILE A CA 1
ATOM 1369 C C . ILE A 1 175 ? -27.286 -2.645 1.336 1.00 96.44 175 ILE A C 1
ATOM 1371 O O . ILE A 1 175 ? -27.329 -1.627 2.017 1.00 96.44 175 ILE A O 1
ATOM 1375 N N . GLN A 1 176 ? -26.318 -2.878 0.469 1.00 93.94 176 GLN A N 1
ATOM 1376 C CA . GLN A 1 176 ? -25.254 -1.935 0.168 1.00 93.94 176 GLN A CA 1
ATOM 1377 C C . GLN A 1 176 ? -25.381 -1.517 -1.294 1.00 93.94 176 GLN A C 1
ATOM 1379 O O . GLN A 1 176 ? -25.604 -2.366 -2.154 1.00 93.94 176 GLN A O 1
ATOM 1384 N N . LEU A 1 177 ? -25.280 -0.224 -1.591 1.00 94.12 177 LEU A N 1
ATOM 1385 C CA . LEU A 1 177 ? -25.355 0.253 -2.972 1.00 94.12 177 LEU A CA 1
ATOM 1386 C C . LEU A 1 177 ? -24.345 1.360 -3.245 1.00 94.12 177 LEU A C 1
ATOM 1388 O O . LEU A 1 177 ? -24.113 2.201 -2.385 1.00 94.12 177 LEU A O 1
ATOM 1392 N N . GLY A 1 178 ? -23.759 1.345 -4.438 1.00 93.12 178 GLY A N 1
ATOM 1393 C CA . GLY A 1 178 ? -22.709 2.267 -4.871 1.00 93.12 178 GLY A CA 1
ATOM 1394 C C . GLY A 1 178 ? -22.776 2.519 -6.376 1.00 93.12 178 GLY A C 1
ATOM 1395 O O . GLY A 1 178 ? -23.375 1.733 -7.112 1.00 93.12 178 GLY A O 1
ATOM 1396 N N . SER A 1 179 ? -22.174 3.611 -6.843 1.00 92.25 179 SER A N 1
ATOM 1397 C CA . SER A 1 179 ? -21.974 3.852 -8.276 1.00 92.25 179 SER A CA 1
ATOM 1398 C C . SER A 1 179 ? -20.597 3.330 -8.687 1.00 92.25 179 SER A C 1
ATOM 1400 O O . SER A 1 179 ? -19.588 3.694 -8.082 1.00 92.25 179 SER A O 1
ATOM 1402 N N . VAL A 1 180 ? -20.547 2.448 -9.688 1.00 89.94 180 VAL A N 1
ATOM 1403 C CA . VAL A 1 180 ? -19.308 1.774 -10.132 1.00 89.94 180 VAL A CA 1
ATOM 1404 C C . VAL A 1 180 ? -18.775 2.288 -11.470 1.00 89.94 180 VAL A C 1
ATOM 1406 O O . VAL A 1 180 ? -17.660 1.960 -11.866 1.00 89.94 180 VAL A O 1
ATOM 1409 N N . SER A 1 181 ? -19.522 3.136 -12.163 1.00 89.69 181 SER A N 1
ATOM 1410 C CA . SER A 1 181 ? -19.058 3.833 -13.362 1.00 89.69 181 SER A CA 1
ATOM 1411 C C . SER A 1 181 ? -19.851 5.122 -13.545 1.00 89.69 181 SER A C 1
ATOM 1413 O O . SER A 1 181 ? -20.878 5.324 -12.897 1.00 89.69 181 SER A O 1
ATOM 1415 N N . GLY A 1 182 ? -19.377 6.003 -14.425 1.00 91.62 182 GLY A N 1
ATOM 1416 C CA . GLY A 1 182 ? -20.047 7.269 -14.703 1.00 91.62 182 GLY A CA 1
ATOM 1417 C C . GLY A 1 182 ? -19.956 8.267 -13.546 1.00 91.62 182 GLY A C 1
ATOM 1418 O O . GLY A 1 182 ? -18.998 8.276 -12.773 1.00 91.62 182 GLY A O 1
ATOM 1419 N N . SER A 1 183 ? -20.936 9.162 -13.483 1.00 93.31 183 SER A N 1
ATOM 1420 C CA . SER A 1 183 ? -21.028 10.253 -12.507 1.00 93.31 183 SER A CA 1
ATOM 1421 C C . SER A 1 183 ? -22.236 10.030 -11.582 1.00 93.31 183 SER A C 1
ATOM 1423 O O . SER A 1 183 ? -22.700 8.908 -11.410 1.00 93.31 183 SER A O 1
ATOM 1425 N N . TRP A 1 184 ? -22.722 11.073 -10.932 1.00 94.25 184 TRP A N 1
ATOM 1426 C CA . TRP A 1 184 ? -23.654 11.009 -9.820 1.00 94.25 184 TRP A CA 1
ATOM 1427 C C . TRP A 1 184 ? -25.081 10.612 -10.216 1.00 94.25 184 TRP A C 1
ATOM 1429 O O . TRP A 1 184 ? -25.530 10.813 -11.352 1.00 94.25 184 TRP A O 1
ATOM 1439 N N . LEU A 1 185 ? -25.831 10.133 -9.221 1.00 95.50 185 LEU A N 1
ATOM 1440 C CA . LEU A 1 185 ? -27.290 9.978 -9.256 1.00 95.50 185 LEU A CA 1
ATOM 1441 C C . LEU A 1 185 ? -27.947 10.623 -8.030 1.00 95.50 185 LEU A C 1
ATOM 1443 O O . LEU A 1 185 ? -27.323 10.735 -6.977 1.00 95.50 185 LEU A O 1
ATOM 1447 N N . VAL A 1 186 ? -29.207 11.039 -8.164 1.00 95.12 186 VAL A N 1
ATOM 1448 C CA . VAL A 1 186 ? -30.037 11.603 -7.087 1.00 95.12 186 VAL A CA 1
ATOM 1449 C C . VAL A 1 186 ? -31.176 10.641 -6.768 1.00 95.12 186 VAL A C 1
ATOM 1451 O O . VAL A 1 186 ? -31.918 10.222 -7.659 1.00 95.12 186 VAL A O 1
ATOM 1454 N N . PHE A 1 187 ? -31.336 10.312 -5.490 1.00 95.44 187 PHE A N 1
ATOM 1455 C CA . PHE A 1 187 ? -32.406 9.444 -5.009 1.00 95.44 187 PHE A CA 1
ATOM 1456 C C . PHE A 1 187 ? -33.756 10.177 -4.974 1.00 95.44 187 PHE A C 1
ATOM 1458 O O . PHE A 1 187 ? -33.822 11.361 -4.655 1.00 95.44 187 PHE A O 1
ATOM 1465 N N . ASP A 1 188 ? -34.826 9.449 -5.291 1.00 95.25 188 ASP A N 1
ATOM 1466 C CA . ASP A 1 188 ? -36.225 9.803 -5.003 1.00 95.25 188 ASP A CA 1
ATOM 1467 C C . ASP A 1 188 ? -36.703 9.007 -3.780 1.00 95.25 188 ASP A C 1
ATOM 1469 O O . ASP A 1 188 ? -37.068 9.549 -2.748 1.00 95.25 188 ASP A O 1
ATOM 1473 N N . TYR A 1 189 ? -36.616 7.678 -3.850 1.00 97.00 189 TYR A N 1
ATOM 1474 C CA . TYR A 1 189 ? -36.973 6.805 -2.734 1.00 97.00 189 TYR A CA 1
ATOM 1475 C C . TYR A 1 189 ? -36.302 5.438 -2.864 1.00 97.00 189 TYR A C 1
ATOM 1477 O O . TYR A 1 189 ? -35.860 5.036 -3.940 1.00 97.00 189 TYR A O 1
ATOM 1485 N N . MET A 1 190 ? -36.292 4.673 -1.775 1.00 97.62 190 MET A N 1
ATOM 1486 C CA . MET A 1 190 ? -35.910 3.260 -1.772 1.00 97.62 190 MET A CA 1
ATOM 1487 C C . MET A 1 190 ? -36.963 2.439 -1.036 1.00 97.62 190 MET A C 1
ATOM 1489 O O . MET A 1 190 ? -37.495 2.873 -0.014 1.00 97.62 190 MET A O 1
ATOM 1493 N N . GLN A 1 191 ? -37.288 1.257 -1.549 1.00 96.94 191 GLN A N 1
ATOM 1494 C CA . GLN A 1 191 ? -38.334 0.397 -0.997 1.00 96.94 191 GLN A CA 1
ATOM 1495 C C . GLN A 1 191 ? -37.963 -1.073 -1.093 1.00 96.94 191 GLN A C 1
ATOM 1497 O O . GLN A 1 191 ? -37.513 -1.539 -2.136 1.00 96.94 191 GLN A O 1
ATOM 1502 N N . LEU A 1 192 ? -38.294 -1.830 -0.050 1.00 96.94 192 LEU A N 1
ATOM 1503 C CA . LEU A 1 192 ? -38.453 -3.276 -0.157 1.00 96.94 192 LEU A CA 1
ATOM 1504 C C . LEU A 1 192 ? -39.946 -3.599 -0.236 1.00 96.94 192 LEU A C 1
ATOM 1506 O O . LEU A 1 192 ? -40.718 -3.250 0.660 1.00 96.94 192 LEU A O 1
ATOM 1510 N N . ARG A 1 193 ? -40.353 -4.275 -1.307 1.00 95.44 193 ARG A N 1
ATOM 1511 C CA . ARG A 1 193 ? -41.729 -4.718 -1.555 1.00 95.44 193 ARG A CA 1
ATOM 1512 C C . ARG A 1 193 ? -41.845 -6.227 -1.404 1.00 95.44 193 ARG A C 1
ATOM 1514 O O . ARG A 1 193 ? -40.865 -6.946 -1.595 1.00 95.44 193 ARG A O 1
ATOM 1521 N N . SER A 1 194 ? -43.037 -6.702 -1.055 1.00 93.00 194 SER A N 1
ATOM 1522 C CA . SER A 1 194 ? -43.346 -8.127 -0.964 1.00 93.00 194 SER A CA 1
ATOM 1523 C C . SER A 1 194 ? -44.795 -8.425 -1.335 1.00 93.00 194 SER A C 1
ATOM 1525 O O . SER A 1 194 ? -45.711 -7.699 -0.958 1.00 93.00 194 SER A O 1
ATOM 1527 N N . ASP A 1 195 ? -45.035 -9.549 -2.002 1.00 89.44 195 ASP A N 1
ATOM 1528 C CA . ASP A 1 195 ? -46.385 -10.098 -2.188 1.00 89.44 195 ASP A CA 1
ATOM 1529 C C . ASP A 1 195 ? -47.011 -10.641 -0.884 1.00 89.44 195 ASP A C 1
ATOM 1531 O O . ASP A 1 195 ? -48.193 -10.992 -0.852 1.00 89.44 195 ASP A O 1
ATOM 1535 N N . LYS A 1 196 ? -46.249 -10.672 0.217 1.00 85.31 196 LYS A N 1
ATOM 1536 C CA . LYS A 1 196 ? -46.710 -11.016 1.565 1.00 85.31 196 LYS A CA 1
ATOM 1537 C C . LYS A 1 196 ? -46.730 -9.783 2.469 1.00 85.31 196 LYS A C 1
ATOM 1539 O O . LYS A 1 196 ? -45.943 -8.853 2.315 1.00 85.31 196 LYS A O 1
ATOM 1544 N N . LEU A 1 197 ? -47.598 -9.806 3.479 1.00 83.62 197 LEU A N 1
ATOM 1545 C CA . LEU A 1 197 ? -47.550 -8.825 4.559 1.00 83.62 197 LEU A CA 1
ATOM 1546 C C . LEU A 1 197 ? -46.406 -9.190 5.518 1.00 83.62 197 LEU A C 1
ATOM 1548 O O . LEU A 1 197 ? -46.501 -10.177 6.248 1.00 83.62 197 LEU A O 1
ATOM 1552 N N . LEU A 1 198 ? -45.339 -8.390 5.526 1.00 86.12 198 LEU A N 1
ATOM 1553 C CA . LEU A 1 198 ? -44.185 -8.569 6.407 1.00 86.12 198 LEU A CA 1
ATOM 1554 C C . LEU A 1 198 ? -43.969 -7.300 7.236 1.00 86.12 198 LEU A C 1
ATOM 1556 O O . LEU A 1 198 ? -43.910 -6.205 6.687 1.00 86.12 198 LEU A O 1
ATOM 1560 N N . LYS A 1 199 ? -43.846 -7.450 8.558 1.00 85.44 199 LYS A N 1
ATOM 1561 C CA . LYS A 1 199 ? -43.479 -6.353 9.465 1.00 85.44 199 LYS A CA 1
ATOM 1562 C C . LYS A 1 199 ? -41.996 -6.444 9.809 1.00 85.44 199 LYS A C 1
ATOM 1564 O O . LYS A 1 199 ? -41.512 -7.535 10.115 1.00 85.44 199 LYS A O 1
ATOM 1569 N N . ILE A 1 200 ? -41.307 -5.306 9.792 1.00 91.38 200 ILE A N 1
ATOM 1570 C CA . ILE A 1 200 ? -39.950 -5.193 10.333 1.00 91.38 200 ILE A CA 1
ATOM 1571 C C . ILE A 1 200 ? -39.970 -5.313 11.864 1.00 91.38 200 ILE A C 1
ATOM 1573 O O . ILE A 1 200 ? -40.971 -4.993 12.511 1.00 91.38 200 ILE A O 1
ATOM 1577 N N . ALA A 1 201 ? -38.885 -5.828 12.437 1.00 88.06 201 ALA A N 1
ATOM 1578 C CA . ALA A 1 201 ? -38.684 -5.869 13.883 1.00 88.06 201 ALA A CA 1
ATOM 1579 C C . ALA A 1 201 ? -38.311 -4.468 14.425 1.00 88.06 201 ALA A C 1
ATOM 1581 O O . ALA A 1 201 ? -37.972 -3.592 13.627 1.00 88.06 201 ALA A O 1
ATOM 1582 N N . PRO A 1 202 ? -38.373 -4.239 15.753 1.00 83.75 202 PRO A N 1
ATOM 1583 C CA . PRO A 1 202 ? -37.906 -2.992 16.357 1.00 83.75 202 PRO A CA 1
ATOM 1584 C C . PRO A 1 202 ? -36.449 -2.680 16.001 1.00 83.75 202 PRO A C 1
ATOM 1586 O O . PRO A 1 202 ? -35.625 -3.588 15.879 1.00 83.75 202 PRO A O 1
ATOM 1589 N N . SER A 1 203 ? -36.140 -1.390 15.874 1.00 81.12 203 SER A N 1
ATOM 1590 C CA . SER A 1 203 ? -34.806 -0.905 15.520 1.00 81.12 203 SER A CA 1
ATOM 1591 C C . SER A 1 203 ? -34.103 -0.303 16.731 1.00 81.12 203 SER A C 1
ATOM 1593 O O . SER A 1 203 ? -34.710 0.421 17.517 1.00 81.12 203 SER A O 1
ATOM 1595 N N . TYR A 1 204 ? -32.815 -0.615 16.869 1.00 87.19 204 TYR A N 1
ATOM 1596 C CA . TYR A 1 204 ? -31.971 -0.220 17.995 1.00 87.19 204 TYR A CA 1
ATOM 1597 C C . TYR A 1 204 ? -30.748 0.553 17.497 1.00 87.19 204 TYR A C 1
ATOM 1599 O O . TYR A 1 204 ? -30.382 0.440 16.326 1.00 87.19 204 TYR A O 1
ATOM 1607 N N . SER A 1 205 ? -30.100 1.308 18.390 1.00 89.69 205 SER A N 1
ATOM 1608 C CA . SER A 1 205 ? -28.799 1.923 18.099 1.00 89.69 205 SER A CA 1
ATOM 1609 C C . SER A 1 205 ? -27.692 0.875 17.975 1.00 89.69 205 SER A C 1
ATOM 1611 O O . SER A 1 205 ? -26.817 1.018 17.131 1.00 89.69 205 SER A O 1
ATOM 1613 N N . SER A 1 206 ? -27.750 -0.191 18.778 1.00 92.56 206 SER A N 1
ATOM 1614 C CA . SER A 1 206 ? -26.843 -1.338 18.698 1.00 92.56 206 SER A CA 1
ATOM 1615 C C . SER A 1 206 ? -27.418 -2.406 17.768 1.00 92.56 206 SER A C 1
ATOM 1617 O O . SER A 1 206 ? -28.383 -3.090 18.117 1.00 92.56 206 SER A O 1
ATOM 1619 N N . LEU A 1 207 ? -26.824 -2.575 16.590 1.00 93.00 207 LEU A N 1
ATOM 1620 C CA . LEU A 1 207 ? -27.221 -3.591 15.620 1.00 93.00 207 LEU A CA 1
ATOM 1621 C C . LEU A 1 207 ? -26.256 -4.769 15.660 1.00 93.00 207 LEU A C 1
ATOM 1623 O O . LEU A 1 207 ? -25.073 -4.615 15.372 1.00 93.00 207 LEU A O 1
ATOM 1627 N N . ILE A 1 208 ? -26.780 -5.958 15.960 1.00 94.56 208 ILE A N 1
ATOM 1628 C CA . ILE A 1 208 ? -26.008 -7.201 15.916 1.00 94.56 208 ILE A CA 1
ATOM 1629 C C . ILE A 1 208 ? -26.232 -7.869 14.558 1.00 94.56 208 ILE A C 1
ATOM 1631 O O . ILE A 1 208 ? -27.233 -8.561 14.341 1.00 94.56 208 ILE A O 1
ATOM 1635 N N . ALA A 1 209 ? -25.308 -7.648 13.624 1.00 93.06 209 ALA A N 1
ATOM 1636 C CA . ALA A 1 209 ? -25.372 -8.213 12.276 1.00 93.06 209 ALA A CA 1
ATOM 1637 C C . ALA A 1 209 ? -25.193 -9.740 12.285 1.00 93.06 209 ALA A C 1
ATOM 1639 O O . ALA A 1 209 ? -25.819 -10.461 11.491 1.00 93.06 209 ALA A O 1
ATOM 1640 N N . SER A 1 210 ? -24.370 -10.245 13.210 1.00 94.94 210 SER A N 1
ATOM 1641 C CA . SER A 1 210 ? -24.236 -11.669 13.505 1.00 94.94 210 SER A CA 1
ATOM 1642 C C . SER A 1 210 ? -23.578 -11.927 14.867 1.00 94.94 210 SER A C 1
ATOM 1644 O O . SER A 1 210 ? -22.870 -11.077 15.396 1.00 94.94 210 SER A O 1
ATOM 1646 N N . ALA A 1 211 ? -23.803 -13.120 15.425 1.00 96.81 211 ALA A N 1
ATOM 1647 C CA . ALA A 1 211 ? -23.006 -13.671 16.518 1.00 96.81 211 ALA A CA 1
ATOM 1648 C C . ALA A 1 211 ? -22.681 -15.130 16.175 1.00 96.81 211 ALA A C 1
ATOM 1650 O O . ALA A 1 211 ? -23.581 -15.973 16.131 1.00 96.81 211 ALA A O 1
ATOM 1651 N N . GLN A 1 212 ? -21.424 -15.424 15.843 1.00 96.88 212 GLN A N 1
ATOM 1652 C CA . GLN A 1 212 ? -21.010 -16.742 15.350 1.00 96.88 212 GLN A CA 1
ATOM 1653 C C . GLN A 1 212 ? -19.718 -17.205 16.026 1.00 96.88 212 GLN A C 1
ATOM 1655 O O . GLN A 1 212 ? -18.814 -16.394 16.220 1.00 96.88 212 GLN A O 1
ATOM 1660 N N . PRO A 1 213 ? -19.590 -18.491 16.402 1.00 97.06 213 PRO A N 1
ATOM 1661 C CA . PRO A 1 213 ? -18.309 -19.023 16.847 1.00 97.06 213 PRO A CA 1
ATOM 1662 C C . PRO A 1 213 ? -17.284 -18.825 15.736 1.00 97.06 213 PRO A C 1
ATOM 1664 O O . PRO A 1 213 ? -17.567 -19.166 14.585 1.00 97.06 213 PRO A O 1
ATOM 1667 N N . ALA A 1 214 ? -16.106 -18.309 16.068 1.00 97.06 214 ALA A N 1
ATOM 1668 C CA . ALA A 1 214 ? -15.051 -18.165 15.084 1.00 97.06 214 ALA A CA 1
ATOM 1669 C C . ALA A 1 214 ? -14.722 -19.521 14.448 1.00 97.06 214 ALA A C 1
ATOM 1671 O O . ALA A 1 214 ? -14.714 -20.546 15.144 1.00 97.06 214 ALA A O 1
ATOM 1672 N N . PRO A 1 215 ? -14.379 -19.541 13.151 1.00 96.25 215 PRO A N 1
ATOM 1673 C CA . PRO A 1 215 ? -13.895 -20.737 12.469 1.00 96.25 215 PRO A CA 1
ATOM 1674 C C . PRO A 1 215 ? -12.430 -21.054 12.834 1.00 96.25 215 PRO A C 1
ATOM 1676 O O . PRO A 1 215 ? -11.711 -21.675 12.055 1.00 96.25 215 PRO A O 1
ATOM 1679 N N . PHE A 1 216 ? -11.965 -20.587 13.995 1.00 96.06 216 PHE A N 1
ATOM 1680 C CA . PHE A 1 216 ? -10.594 -20.702 14.470 1.00 96.06 216 PHE A CA 1
ATOM 1681 C C . PHE A 1 216 ? -10.529 -20.690 16.005 1.00 96.06 216 PHE A C 1
ATOM 1683 O O . PHE A 1 216 ? -11.472 -20.289 16.691 1.00 96.06 216 PHE A O 1
ATOM 1690 N N . GLU A 1 217 ? -9.395 -21.128 16.541 1.00 95.56 217 GLU A N 1
ATOM 1691 C CA . GLU A 1 217 ? -9.033 -21.092 17.958 1.00 95.56 217 GLU A CA 1
ATOM 1692 C C . GLU A 1 217 ? -7.686 -20.378 18.133 1.00 95.56 217 GLU A C 1
ATOM 1694 O O . GLU A 1 217 ? -6.805 -20.521 17.293 1.00 95.56 217 GLU A O 1
ATOM 1699 N N . TYR A 1 218 ? -7.456 -19.678 19.242 1.00 92.56 218 TYR A N 1
ATOM 1700 C CA . TYR A 1 218 ? -6.104 -19.245 19.633 1.00 92.56 218 TYR A CA 1
ATOM 1701 C C . TYR A 1 218 ? -5.613 -19.994 20.867 1.00 92.56 218 TYR A C 1
ATOM 1703 O O . TYR A 1 218 ? -6.390 -20.530 21.662 1.00 92.56 218 TYR A O 1
ATOM 1711 N N . SER A 1 219 ? -4.289 -20.036 21.016 1.00 89.00 219 SER A N 1
ATOM 1712 C CA . SER A 1 219 ? -3.618 -20.590 22.188 1.00 89.00 219 SER A CA 1
ATOM 1713 C C . SER A 1 219 ? -3.298 -19.471 23.177 1.00 89.00 219 SER A C 1
ATOM 1715 O O . SER A 1 219 ? -2.499 -18.587 22.881 1.00 89.00 219 SER A O 1
ATOM 1717 N N . ALA A 1 220 ? -3.893 -19.525 24.366 1.00 83.56 220 ALA A N 1
ATOM 1718 C CA . ALA A 1 220 ? -3.609 -18.611 25.467 1.00 83.56 220 ALA A CA 1
ATOM 1719 C C . ALA A 1 220 ? -3.319 -19.414 26.741 1.00 83.56 220 ALA A C 1
ATOM 1721 O O . ALA A 1 220 ? -4.140 -20.217 27.186 1.00 83.56 220 ALA A O 1
ATOM 1722 N N . SER A 1 221 ? -2.134 -19.228 27.332 1.00 81.56 221 SER A N 1
ATOM 1723 C CA . SER A 1 221 ? -1.713 -19.917 28.569 1.00 81.56 221 SER A CA 1
ATOM 1724 C C . SER A 1 221 ? -1.921 -21.445 28.534 1.00 81.56 221 SER A C 1
ATOM 1726 O O . SER A 1 221 ? -2.437 -22.032 29.486 1.00 81.56 221 SER A O 1
ATOM 1728 N N . ASN A 1 222 ? -1.535 -22.092 27.426 1.00 81.50 222 ASN A N 1
ATOM 1729 C CA . ASN A 1 222 ? -1.711 -23.531 27.159 1.00 81.50 222 ASN A CA 1
ATOM 1730 C C . ASN A 1 222 ? -3.172 -24.016 27.104 1.00 81.50 222 ASN A C 1
ATOM 1732 O O . ASN A 1 222 ? -3.432 -25.217 27.195 1.00 81.50 222 ASN A O 1
ATOM 1736 N N . LYS A 1 223 ? -4.138 -23.107 26.947 1.00 89.56 223 LYS A N 1
ATOM 1737 C CA . LYS A 1 223 ? -5.544 -23.426 26.695 1.00 89.56 223 LYS A CA 1
ATOM 1738 C C . LYS A 1 223 ? -5.944 -22.910 25.325 1.00 89.56 223 LYS A C 1
ATOM 1740 O O . LYS A 1 223 ? -5.501 -21.847 24.900 1.00 89.56 223 LYS A O 1
ATOM 1745 N N . ARG A 1 224 ? -6.807 -23.664 24.651 1.00 93.50 224 ARG A N 1
ATOM 1746 C CA . ARG A 1 224 ? -7.433 -23.210 23.417 1.00 93.50 224 ARG A CA 1
ATOM 1747 C C . ARG A 1 224 ? -8.721 -22.463 23.721 1.00 93.50 224 ARG A C 1
ATOM 1749 O O . ARG A 1 224 ? -9.524 -22.906 24.550 1.00 93.50 224 ARG A O 1
ATOM 1756 N N . ILE A 1 225 ? -8.902 -21.348 23.038 1.00 94.69 225 ILE A N 1
ATOM 1757 C CA . ILE A 1 225 ? -10.073 -20.488 23.146 1.00 94.69 225 ILE A CA 1
ATOM 1758 C C . ILE A 1 225 ? -10.661 -20.360 21.746 1.00 94.69 225 ILE A C 1
ATOM 1760 O O . ILE A 1 225 ? -9.932 -20.075 20.801 1.00 94.69 225 ILE A O 1
ATOM 1764 N N . GLN A 1 226 ? -11.963 -20.602 21.628 1.00 96.19 226 GLN A N 1
ATOM 1765 C CA . GLN A 1 226 ? -12.733 -20.317 20.424 1.00 96.19 226 GLN A CA 1
ATOM 1766 C C . GLN A 1 226 ? -13.575 -19.070 20.720 1.00 96.19 226 GLN A C 1
ATOM 1768 O O . GLN A 1 226 ? -14.525 -19.175 21.499 1.00 96.19 226 GLN A O 1
ATOM 1773 N N . PRO A 1 227 ? -13.261 -17.894 20.163 1.00 96.81 227 PRO A N 1
ATOM 1774 C CA . PRO A 1 227 ? -14.063 -16.706 20.419 1.00 96.81 227 PRO A CA 1
ATOM 1775 C C . PRO A 1 227 ? -15.445 -16.838 19.766 1.00 96.81 227 PRO A C 1
ATOM 1777 O O . PRO A 1 227 ? -15.618 -17.490 18.733 1.00 96.81 227 PRO A O 1
ATOM 1780 N N . LEU A 1 228 ? -16.446 -16.201 20.364 1.00 97.81 228 LEU A N 1
ATOM 1781 C CA . LEU A 1 228 ? -17.673 -15.813 19.677 1.00 97.81 228 LEU A CA 1
ATOM 1782 C C . LEU A 1 228 ? -17.389 -14.461 19.023 1.00 97.81 228 LEU A C 1
ATOM 1784 O O . LEU A 1 228 ? -17.054 -13.516 19.731 1.00 97.81 228 LEU A O 1
ATOM 1788 N N . LEU A 1 229 ? -17.520 -14.386 17.702 1.00 98.12 229 LEU A N 1
ATOM 1789 C CA . LEU A 1 229 ? -17.434 -13.143 16.943 1.00 98.12 229 LEU A CA 1
ATOM 1790 C C . LEU A 1 229 ? -18.815 -12.494 16.940 1.00 98.12 229 LEU A C 1
ATOM 1792 O O . LEU A 1 229 ? -19.764 -13.068 16.397 1.00 98.12 229 LEU A O 1
ATOM 1796 N N . VAL A 1 230 ? -18.932 -11.330 17.570 1.00 98.06 230 VAL A N 1
ATOM 1797 C CA . VAL A 1 230 ? -20.154 -10.523 17.600 1.00 98.06 230 VAL A CA 1
ATOM 1798 C C . VAL A 1 230 ? -19.939 -9.311 16.701 1.00 98.06 230 VAL A C 1
ATOM 1800 O O . VAL A 1 230 ? -19.186 -8.409 17.047 1.00 98.06 230 VAL A O 1
ATOM 1803 N N . ASP A 1 231 ? -20.589 -9.310 15.544 1.00 96.38 231 ASP A N 1
ATOM 1804 C CA . ASP A 1 231 ? -20.513 -8.249 14.539 1.00 96.38 231 ASP A CA 1
ATOM 1805 C C . ASP A 1 231 ? -21.508 -7.135 14.890 1.00 96.38 231 ASP A C 1
ATOM 1807 O O . ASP A 1 231 ? -22.729 -7.338 14.819 1.00 96.38 231 ASP A O 1
ATOM 1811 N N . VAL A 1 232 ? -20.980 -5.995 15.344 1.00 95.12 232 VAL A N 1
ATOM 1812 C CA . VAL A 1 232 ? -21.734 -4.896 15.952 1.00 95.12 232 VAL A CA 1
ATOM 1813 C C . VAL A 1 232 ? -21.570 -3.618 15.142 1.00 95.12 232 VAL A C 1
ATOM 1815 O O . VAL A 1 232 ? -20.462 -3.115 14.964 1.00 95.12 232 VAL A O 1
ATOM 1818 N N . TYR A 1 233 ? -22.700 -3.026 14.763 1.00 93.19 233 TYR A N 1
ATOM 1819 C CA . TYR A 1 233 ? -22.772 -1.636 14.322 1.00 93.19 233 TYR A CA 1
ATOM 1820 C C . TYR A 1 233 ? -23.422 -0.805 15.426 1.00 93.19 233 TYR A C 1
ATOM 1822 O O . TYR A 1 233 ? -24.609 -0.973 15.716 1.00 93.19 233 TYR A O 1
ATOM 1830 N N . GLN A 1 234 ? -22.644 0.075 16.051 1.00 93.00 234 GLN A N 1
ATOM 1831 C CA . GLN A 1 234 ? -23.120 0.978 17.092 1.00 93.00 234 GLN A CA 1
ATOM 1832 C C . GLN A 1 234 ? -23.382 2.369 16.511 1.00 93.00 234 GLN A C 1
ATOM 1834 O O . GLN A 1 234 ? -22.454 3.096 16.151 1.00 93.00 234 GLN A O 1
ATOM 1839 N N . LEU A 1 235 ? -24.657 2.747 16.445 1.00 88.75 235 LEU A N 1
ATOM 1840 C CA . LEU A 1 235 ? -25.106 4.046 15.949 1.00 88.75 235 LEU A CA 1
ATOM 1841 C C . LEU A 1 235 ? -25.062 5.118 17.056 1.00 88.75 235 LEU A C 1
ATOM 1843 O O . LEU A 1 235 ? -25.354 4.845 18.222 1.00 88.75 235 LEU A O 1
ATOM 1847 N N . ASN A 1 236 ? -24.776 6.364 16.665 1.00 80.50 236 ASN A N 1
ATOM 1848 C CA . ASN A 1 236 ? -24.708 7.574 17.501 1.00 80.50 236 ASN A CA 1
ATOM 1849 C C . ASN A 1 236 ? -23.544 7.619 18.512 1.00 80.50 236 ASN A C 1
ATOM 1851 O O . ASN A 1 236 ? -22.525 8.242 18.231 1.00 80.50 236 ASN A O 1
ATOM 1855 N N . SER A 1 237 ? -23.693 7.017 19.695 1.00 81.75 237 SER A N 1
ATOM 1856 C CA . SER A 1 237 ? -22.725 7.105 20.803 1.00 81.75 237 SER A CA 1
ATOM 1857 C C . SER A 1 237 ? -22.381 5.727 21.355 1.00 81.75 237 SER A C 1
ATOM 1859 O O . SER A 1 237 ? -23.117 4.770 21.115 1.00 81.75 237 SER A O 1
ATOM 1861 N N . GLY A 1 238 ? -21.292 5.629 22.122 1.00 84.44 238 GLY A N 1
ATOM 1862 C CA . GLY A 1 238 ? -20.919 4.397 22.813 1.00 84.44 238 GLY A CA 1
ATOM 1863 C C . GLY A 1 238 ? -22.007 3.862 23.756 1.00 84.44 238 GLY A C 1
ATOM 1864 O O . GLY A 1 238 ? -22.954 4.565 24.126 1.00 84.44 238 GLY A O 1
ATOM 1865 N N . GLY A 1 239 ? -21.872 2.593 24.129 1.00 90.25 239 GLY A N 1
ATOM 1866 C CA . GLY A 1 239 ? -22.826 1.865 24.960 1.00 90.25 239 GLY A CA 1
ATOM 1867 C C . GLY A 1 239 ? -22.219 0.618 25.596 1.00 90.25 239 GLY A C 1
ATOM 1868 O O . GLY A 1 239 ? -21.005 0.411 25.577 1.00 90.25 239 GLY A O 1
ATOM 1869 N N . GLU A 1 240 ? -23.076 -0.229 26.159 1.00 93.62 240 GLU A N 1
ATOM 1870 C CA . GLU A 1 240 ? -22.674 -1.497 26.766 1.00 93.62 240 GLU A CA 1
ATOM 1871 C C . GLU A 1 240 ? -23.562 -2.638 26.268 1.00 93.62 240 GLU A C 1
ATOM 1873 O O . GLU A 1 240 ? -24.783 -2.497 26.170 1.00 93.62 240 GLU A O 1
ATOM 1878 N N . LEU A 1 241 ? -22.940 -3.783 25.984 1.00 96.62 241 LEU A N 1
ATOM 1879 C CA . LEU A 1 241 ? -23.624 -5.028 25.657 1.00 96.62 241 LEU A CA 1
ATOM 1880 C C . LEU A 1 241 ? -23.432 -6.034 26.784 1.00 96.62 241 LEU A C 1
ATOM 1882 O O . LEU A 1 241 ? -22.301 -6.319 27.180 1.00 96.62 241 LEU A O 1
ATOM 1886 N N . ASN A 1 242 ? -24.535 -6.613 27.255 1.00 97.38 242 ASN A N 1
ATOM 1887 C CA . ASN A 1 242 ? -24.516 -7.801 28.101 1.00 97.38 242 ASN A CA 1
ATOM 1888 C C . ASN A 1 242 ? -24.702 -9.037 27.213 1.00 97.38 242 ASN A C 1
ATOM 1890 O O . ASN A 1 242 ? -25.733 -9.184 26.553 1.00 97.38 242 ASN A O 1
ATOM 1894 N N . ILE A 1 243 ? -23.688 -9.899 27.180 1.00 97.94 243 ILE A N 1
ATOM 1895 C CA . ILE A 1 243 ? -23.610 -11.073 26.314 1.00 97.94 243 ILE A CA 1
ATOM 1896 C C . ILE A 1 243 ? -23.701 -12.321 27.187 1.00 97.94 243 ILE A C 1
ATOM 1898 O O . ILE A 1 243 ? -22.806 -12.624 27.979 1.00 97.94 243 ILE A O 1
ATOM 1902 N N . GLU A 1 244 ? -24.789 -13.059 27.017 1.00 97.75 244 GLU A N 1
ATOM 1903 C CA . GLU A 1 244 ? -25.099 -14.284 27.741 1.00 97.75 244 GLU A CA 1
ATOM 1904 C C . GLU A 1 244 ? -24.956 -15.473 26.787 1.00 97.75 244 GLU A C 1
ATOM 1906 O O . GLU A 1 244 ? -25.644 -15.563 25.769 1.00 97.75 244 GLU A O 1
ATOM 1911 N N . ILE A 1 245 ? -24.045 -16.391 27.112 1.00 97.12 245 ILE A N 1
ATOM 1912 C CA . ILE A 1 245 ? -23.822 -17.631 26.362 1.00 97.12 245 ILE A CA 1
ATOM 1913 C C . ILE A 1 245 ? -24.143 -18.787 27.303 1.00 97.12 245 ILE A C 1
ATOM 1915 O O . ILE A 1 245 ? -23.577 -18.877 28.394 1.00 97.12 245 ILE A O 1
ATOM 1919 N N . GLU A 1 246 ? -25.043 -19.675 26.890 1.00 95.62 246 GLU A N 1
ATOM 1920 C CA . GLU A 1 246 ? -25.499 -20.796 27.711 1.00 95.62 246 GLU A CA 1
ATOM 1921 C C . GLU A 1 246 ? -24.323 -21.624 28.258 1.00 95.62 246 GLU A C 1
ATOM 1923 O O . GLU A 1 246 ? -23.465 -22.113 27.517 1.00 95.62 246 GLU A O 1
ATOM 1928 N N . GLY A 1 247 ? -24.281 -21.780 29.584 1.00 91.25 247 GLY A N 1
ATOM 1929 C CA . GLY A 1 247 ? -23.225 -22.515 30.283 1.00 91.25 247 GLY A CA 1
ATOM 1930 C C . GLY A 1 247 ? -21.933 -21.727 30.534 1.00 91.25 247 GLY A C 1
ATOM 1931 O O . GLY A 1 247 ? -20.999 -22.287 31.111 1.00 91.25 247 GLY A O 1
ATOM 1932 N N . LEU A 1 248 ? -21.862 -20.450 30.148 1.00 94.62 248 LEU A N 1
ATOM 1933 C CA . LEU A 1 248 ? -20.751 -19.541 30.443 1.00 94.62 248 LEU A CA 1
ATOM 1934 C C . LEU A 1 248 ? -21.216 -18.373 31.323 1.00 94.62 248 LEU A C 1
ATOM 1936 O O . LEU A 1 248 ? -22.406 -18.112 31.482 1.00 94.62 248 LEU A O 1
ATOM 1940 N N . LYS A 1 249 ? -20.257 -17.676 31.942 1.00 95.69 249 LYS A N 1
ATOM 1941 C CA . LYS A 1 249 ? -20.558 -16.459 32.705 1.00 95.69 249 LYS A CA 1
ATOM 1942 C C . LYS A 1 249 ? -20.910 -15.321 31.735 1.00 95.69 249 LYS A C 1
ATOM 1944 O O . LYS A 1 249 ? -20.210 -15.200 30.730 1.00 95.69 249 LYS A O 1
ATOM 1949 N N . PRO A 1 250 ? -21.916 -14.482 32.045 1.00 95.12 250 PRO A N 1
ATOM 1950 C CA . PRO A 1 250 ? -22.207 -13.293 31.252 1.00 95.12 250 PRO A CA 1
ATOM 1951 C C . PRO A 1 250 ? -20.991 -12.372 31.145 1.00 95.12 250 PRO A C 1
ATOM 1953 O O . PRO A 1 250 ? -20.230 -12.222 32.108 1.00 95.12 250 PRO A O 1
ATOM 1956 N N . VAL A 1 251 ? -20.821 -11.758 29.978 1.00 96.56 251 VAL A N 1
ATOM 1957 C CA . VAL A 1 251 ? -19.735 -10.817 29.687 1.00 96.56 251 VAL A CA 1
ATOM 1958 C C . VAL A 1 251 ? -20.340 -9.463 29.351 1.00 96.56 251 VAL A C 1
ATOM 1960 O O . VAL A 1 251 ? -21.210 -9.370 28.490 1.00 96.56 251 VAL A O 1
ATOM 1963 N N . ILE A 1 252 ? -19.854 -8.413 30.012 1.00 96.06 252 ILE A N 1
ATOM 1964 C CA . ILE A 1 252 ? -20.198 -7.031 29.676 1.00 96.06 252 ILE A CA 1
ATOM 1965 C C . ILE A 1 252 ? -19.075 -6.465 28.812 1.00 96.06 252 ILE A C 1
ATOM 1967 O O . ILE A 1 252 ? -17.905 -6.514 29.203 1.00 96.06 252 ILE A O 1
ATOM 1971 N N . LYS A 1 253 ? -19.429 -5.934 27.643 1.00 94.69 253 LYS A N 1
ATOM 1972 C CA . LYS A 1 253 ? -18.503 -5.247 26.740 1.00 94.69 253 LYS A CA 1
ATOM 1973 C C . LYS A 1 253 ? -18.933 -3.804 26.560 1.00 94.69 253 LYS A C 1
ATOM 1975 O O . LYS A 1 253 ? -20.096 -3.540 26.267 1.00 94.69 253 LYS A O 1
ATOM 1980 N N . LYS A 1 254 ? -17.979 -2.887 26.704 1.00 91.94 254 LYS A N 1
ATOM 1981 C CA . LYS A 1 254 ? -18.148 -1.511 26.241 1.00 91.94 254 LYS A CA 1
ATOM 1982 C C . LYS A 1 254 ? -17.984 -1.494 24.731 1.00 91.94 254 LYS A C 1
ATOM 1984 O O . LYS A 1 254 ? -17.090 -2.157 24.213 1.00 91.94 254 LYS A O 1
ATOM 1989 N N . ILE A 1 255 ? -18.850 -0.755 24.060 1.00 92.81 255 ILE A N 1
ATOM 1990 C CA . ILE A 1 255 ? -18.813 -0.566 22.615 1.00 92.81 255 ILE A CA 1
ATOM 1991 C C . ILE A 1 255 ? -18.750 0.921 22.308 1.00 92.81 255 ILE A C 1
ATOM 1993 O O . ILE A 1 255 ? -19.399 1.729 22.969 1.00 92.81 255 ILE A O 1
ATOM 1997 N N . GLU A 1 256 ? -17.961 1.270 21.306 1.00 91.31 256 GLU A N 1
ATOM 1998 C CA . GLU A 1 256 ? -17.797 2.636 20.814 1.00 91.31 256 GLU A CA 1
ATOM 1999 C C . GLU A 1 256 ? -18.558 2.779 19.490 1.00 91.31 256 GLU A C 1
ATOM 2001 O O . GLU A 1 256 ? -18.923 1.782 18.866 1.00 91.31 256 GLU A O 1
ATOM 2006 N N . SER A 1 257 ? -18.838 4.011 19.066 1.00 90.31 257 SER A N 1
ATOM 2007 C CA . SER A 1 257 ? -19.557 4.253 17.805 1.00 90.31 257 SER A CA 1
ATOM 2008 C C . SER A 1 257 ? -18.806 3.705 16.579 1.00 90.31 257 SER A C 1
ATOM 2010 O O . SER A 1 257 ? -17.576 3.794 16.486 1.00 90.31 257 SER A O 1
ATOM 2012 N N . GLY A 1 258 ? -19.555 3.189 15.602 1.00 90.69 258 GLY A N 1
ATOM 2013 C CA . GLY A 1 258 ? -19.028 2.617 14.359 1.00 90.69 258 GLY A CA 1
ATOM 2014 C C . GLY A 1 258 ? -19.161 1.095 14.282 1.00 90.69 258 GLY A C 1
ATOM 2015 O O . GLY A 1 258 ? -20.005 0.494 14.949 1.00 90.69 258 GLY A O 1
ATOM 2016 N N . HIS A 1 259 ? -18.352 0.484 13.416 1.00 92.06 259 HIS A N 1
ATOM 2017 C CA . HIS A 1 259 ? -18.330 -0.959 13.185 1.00 92.06 259 HIS A CA 1
ATOM 2018 C C . HIS A 1 259 ? -17.220 -1.619 14.011 1.00 92.06 259 HIS A C 1
ATOM 2020 O O . HIS A 1 259 ? -16.095 -1.131 14.047 1.00 92.06 259 HIS A O 1
ATOM 2026 N N . SER A 1 260 ? -17.542 -2.722 14.685 1.00 94.38 260 SER A N 1
ATOM 2027 C CA . SER A 1 260 ? -16.574 -3.572 15.387 1.00 94.38 260 SER A CA 1
ATOM 2028 C C . SER A 1 260 ? -17.005 -5.033 15.316 1.00 94.38 260 SER A C 1
ATOM 2030 O O . SER A 1 260 ? -18.198 -5.334 15.218 1.00 94.38 260 SER A O 1
ATOM 2032 N N . VAL A 1 261 ? -16.047 -5.955 15.399 1.00 97.31 261 VAL A N 1
ATOM 2033 C CA . VAL A 1 261 ? -16.334 -7.386 15.558 1.00 97.31 261 VAL A CA 1
ATOM 2034 C C . VAL A 1 261 ? -15.723 -7.841 16.874 1.00 97.31 261 VAL A C 1
ATOM 2036 O O . VAL A 1 261 ? -14.535 -8.141 16.956 1.00 97.31 261 VAL A O 1
ATOM 2039 N N . LEU A 1 262 ? -16.545 -7.881 17.920 1.00 97.69 262 LEU A N 1
ATOM 2040 C CA . LEU A 1 262 ? -16.098 -8.195 19.272 1.00 97.69 262 LEU A CA 1
ATOM 2041 C C . LEU A 1 262 ? -15.805 -9.688 19.416 1.00 97.69 262 LEU A C 1
ATOM 2043 O O . LEU A 1 262 ? -16.637 -10.534 19.084 1.00 97.69 262 LEU A O 1
ATOM 2047 N N . GLU A 1 263 ? -14.660 -10.007 20.000 1.00 96.88 263 GLU A N 1
ATOM 2048 C CA . GLU A 1 263 ? -14.276 -11.351 20.403 1.00 96.88 263 GLU A CA 1
ATOM 2049 C C . GLU A 1 263 ? -14.672 -11.607 21.862 1.00 96.88 263 GLU A C 1
ATOM 2051 O O . GLU A 1 263 ? -14.200 -10.953 22.803 1.00 96.88 263 GLU A O 1
ATOM 2056 N N . ILE A 1 264 ? -15.548 -12.595 22.060 1.00 97.12 264 ILE A N 1
ATOM 2057 C CA . ILE A 1 264 ? -15.945 -13.080 23.385 1.00 97.12 264 ILE A CA 1
ATOM 2058 C C . ILE A 1 264 ? -15.368 -14.475 23.595 1.00 97.12 264 ILE A C 1
ATOM 2060 O O . ILE A 1 264 ? -15.839 -15.446 23.002 1.00 97.12 264 ILE A O 1
ATOM 2064 N N . ASP A 1 265 ? -14.353 -14.580 24.446 1.00 95.19 265 ASP A N 1
ATOM 2065 C CA . ASP A 1 265 ? -13.661 -15.835 24.736 1.00 95.19 265 ASP A CA 1
ATOM 2066 C C . ASP A 1 265 ? -14.628 -16.945 25.181 1.00 95.19 265 ASP A C 1
ATOM 2068 O O . ASP A 1 265 ? -15.295 -16.841 26.216 1.00 95.19 265 ASP A O 1
ATOM 2072 N N . MET A 1 266 ? -14.640 -18.065 24.453 1.00 94.88 266 MET A N 1
ATOM 2073 C CA . MET A 1 266 ? -15.258 -19.311 24.907 1.00 94.88 266 MET A CA 1
ATOM 2074 C C . MET A 1 266 ? -14.214 -20.432 24.987 1.00 94.88 266 MET A C 1
ATOM 2076 O O . MET A 1 266 ? -13.302 -20.498 24.161 1.00 94.88 266 MET A O 1
ATOM 2080 N N . PRO A 1 267 ? -14.344 -21.384 25.929 1.00 93.00 267 PRO A N 1
ATOM 2081 C CA . PRO A 1 267 ? -13.500 -22.574 25.935 1.00 93.00 267 PRO A CA 1
ATOM 2082 C C . PRO A 1 267 ? -13.644 -23.377 24.632 1.00 93.00 267 PRO A C 1
ATOM 2084 O O . PRO A 1 267 ? -14.765 -23.706 24.224 1.00 93.00 267 PRO A O 1
ATOM 2087 N N . ALA A 1 268 ? -12.514 -23.738 24.019 1.00 91.56 268 ALA A N 1
ATOM 2088 C CA . ALA A 1 268 ? -12.487 -24.594 22.835 1.00 91.56 268 ALA A CA 1
ATOM 2089 C C . ALA A 1 268 ? -13.033 -26.006 23.114 1.00 91.56 268 ALA A C 1
ATOM 2091 O O . ALA A 1 268 ? -13.042 -26.492 24.251 1.00 91.56 268 ALA A O 1
ATOM 2092 N N . ILE A 1 269 ? -13.471 -26.693 22.057 1.00 90.25 269 ILE A N 1
ATOM 2093 C CA . ILE A 1 269 ? -13.985 -28.064 22.151 1.00 90.25 269 ILE A CA 1
ATOM 2094 C C . ILE A 1 269 ? -12.815 -29.058 22.036 1.00 90.25 269 ILE A C 1
ATOM 2096 O O . ILE A 1 269 ? -12.175 -29.113 20.993 1.00 90.25 269 ILE A O 1
ATOM 2100 N N . PRO A 1 270 ? -12.539 -29.894 23.057 1.00 78.00 270 PRO A N 1
ATOM 2101 C CA . PRO A 1 270 ? -11.277 -30.639 23.157 1.00 78.00 270 PRO A CA 1
ATOM 2102 C C . PRO A 1 270 ? -11.169 -31.875 22.242 1.00 78.00 270 PRO A C 1
ATOM 2104 O O . PRO A 1 270 ? -10.112 -32.496 22.189 1.00 78.00 270 PRO A O 1
ATOM 2107 N N . SER A 1 271 ? -12.249 -32.277 21.561 1.00 77.12 271 SER A N 1
ATOM 2108 C CA . SER A 1 271 ? -12.334 -33.536 20.805 1.00 77.12 271 SER A CA 1
ATOM 2109 C C . SER A 1 271 ? -12.884 -33.338 19.395 1.00 77.12 271 SER A C 1
ATOM 2111 O O . SER A 1 271 ? -13.972 -32.774 19.228 1.00 77.12 271 SER A O 1
ATOM 2113 N N . SER A 1 272 ? -12.198 -33.891 18.392 1.00 72.81 272 SER A N 1
ATOM 2114 C CA . SER A 1 272 ? -12.718 -33.958 17.027 1.00 72.81 272 SER A CA 1
ATOM 2115 C C . SER A 1 272 ? -14.069 -34.694 16.980 1.00 72.81 272 SER A C 1
ATOM 2117 O O . SER A 1 272 ? -14.299 -35.673 17.688 1.00 72.81 272 SER A O 1
ATOM 2119 N N . GLY A 1 273 ? -15.016 -34.171 16.195 1.00 74.69 273 GLY A N 1
ATOM 2120 C CA . GLY A 1 273 ? -16.355 -34.752 16.018 1.00 74.69 273 GLY A CA 1
ATOM 2121 C C . GLY A 1 273 ? -17.411 -34.369 17.066 1.00 74.69 273 GLY A C 1
ATOM 2122 O O . GLY A 1 273 ? -18.600 -34.548 16.803 1.00 74.69 273 GLY A O 1
ATOM 2123 N N . LYS A 1 274 ? -17.037 -33.781 18.212 1.00 87.50 274 LYS A N 1
ATOM 2124 C CA . LYS A 1 274 ? -18.014 -33.252 19.182 1.00 87.50 274 LYS A CA 1
ATOM 2125 C C . LYS A 1 274 ? -18.536 -31.888 18.725 1.00 87.50 274 LYS A C 1
ATOM 2127 O O . LYS A 1 274 ? -17.750 -30.989 18.430 1.00 87.50 274 LYS A O 1
ATOM 2132 N N . LYS A 1 275 ? -19.861 -31.726 18.725 1.00 90.69 275 LYS A N 1
ATOM 2133 C CA . LYS A 1 275 ? -20.542 -30.441 18.525 1.00 90.69 275 LYS A CA 1
ATOM 2134 C C . LYS A 1 275 ? -21.299 -30.056 19.791 1.00 90.69 275 LYS A C 1
ATOM 2136 O O . LYS A 1 275 ? -21.936 -30.913 20.400 1.00 90.69 275 LYS A O 1
ATOM 2141 N N . ILE A 1 276 ? -21.209 -28.794 20.194 1.00 91.62 276 ILE A N 1
ATOM 2142 C CA . ILE A 1 276 ? -21.986 -28.238 21.310 1.00 91.62 276 ILE A CA 1
ATOM 2143 C C . ILE A 1 276 ? -22.881 -27.143 20.754 1.00 91.62 276 ILE A C 1
ATOM 2145 O O . ILE A 1 276 ? -22.384 -26.233 20.096 1.00 91.62 276 ILE A O 1
ATOM 2149 N N . ASN A 1 277 ? -24.178 -27.243 21.025 1.00 94.38 277 ASN A N 1
ATOM 2150 C CA . ASN A 1 277 ? -25.111 -26.157 20.765 1.00 94.38 277 ASN A CA 1
ATOM 2151 C C . ASN A 1 277 ? -25.249 -25.319 22.033 1.00 94.38 277 ASN A C 1
ATOM 2153 O O . ASN A 1 277 ? -25.313 -25.877 23.129 1.00 94.38 277 ASN A O 1
ATOM 2157 N N . SER A 1 278 ? -25.273 -24.005 21.873 1.00 94.38 278 SER A N 1
ATOM 2158 C CA . SER A 1 278 ? -25.478 -23.067 22.972 1.00 94.38 278 SER A CA 1
ATOM 2159 C C . SER A 1 278 ? -26.422 -21.970 22.516 1.00 94.38 278 SER A C 1
ATOM 2161 O O . SER A 1 278 ? -26.295 -21.463 21.396 1.00 94.38 278 SER A O 1
ATOM 2163 N N . HIS A 1 279 ? -27.341 -21.578 23.389 1.00 97.25 279 HIS A N 1
ATOM 2164 C CA . HIS A 1 279 ? -28.091 -20.345 23.199 1.00 97.25 279 HIS A CA 1
ATOM 2165 C C . HIS A 1 279 ? -27.197 -19.125 23.456 1.00 97.25 279 HIS A C 1
ATOM 2167 O O . HIS A 1 279 ? -26.374 -19.134 24.374 1.00 97.25 279 HIS A O 1
ATOM 2173 N N . VAL A 1 280 ? -27.351 -18.091 22.631 1.00 97.81 280 VAL A N 1
ATOM 2174 C CA . VAL A 1 280 ? -26.708 -16.784 22.793 1.00 97.81 280 VAL A CA 1
ATOM 2175 C C . VAL A 1 280 ? -27.789 -15.719 22.836 1.00 97.81 280 VAL A C 1
ATOM 2177 O O . VAL A 1 280 ? -28.608 -15.611 21.919 1.00 97.81 280 VAL A O 1
ATOM 2180 N N . MET A 1 281 ? -27.738 -14.899 23.878 1.00 97.56 281 MET A N 1
ATOM 2181 C CA . MET A 1 281 ? -28.597 -13.740 24.056 1.00 97.56 281 MET A CA 1
ATOM 2182 C C . MET A 1 281 ? -27.727 -12.506 24.280 1.00 97.56 281 MET A C 1
ATOM 2184 O O . MET A 1 281 ? -26.828 -12.519 25.117 1.00 97.56 281 MET A O 1
ATOM 2188 N N . ILE A 1 282 ? -27.986 -11.437 23.527 1.00 97.25 282 ILE A N 1
ATOM 2189 C CA . ILE A 1 282 ? -27.265 -10.166 23.666 1.00 97.25 282 ILE A CA 1
ATOM 2190 C C . ILE A 1 282 ? -28.270 -9.068 23.964 1.00 97.25 282 ILE A C 1
ATOM 2192 O O . ILE A 1 282 ? -29.282 -8.930 23.266 1.00 97.25 282 ILE A O 1
ATOM 2196 N N . ARG A 1 283 ? -27.979 -8.286 25.003 1.00 95.94 283 ARG A N 1
ATOM 2197 C CA . ARG A 1 283 ? -28.817 -7.182 25.462 1.00 95.94 283 ARG A CA 1
ATOM 2198 C C . ARG A 1 283 ? -28.081 -5.855 25.394 1.00 95.94 283 ARG A C 1
ATOM 2200 O O . ARG A 1 283 ? -26.914 -5.785 25.769 1.00 95.94 283 ARG A O 1
ATOM 2207 N N . SER A 1 284 ? -28.800 -4.819 24.977 1.00 92.81 284 SER A N 1
ATOM 2208 C CA . SER A 1 284 ? -28.398 -3.418 25.118 1.00 92.81 284 SER A CA 1
ATOM 2209 C C . SER A 1 284 ? -29.366 -2.774 26.108 1.00 92.81 284 SER A C 1
ATOM 2211 O O . SER A 1 284 ? -30.568 -2.681 25.849 1.00 92.81 284 SER A O 1
ATOM 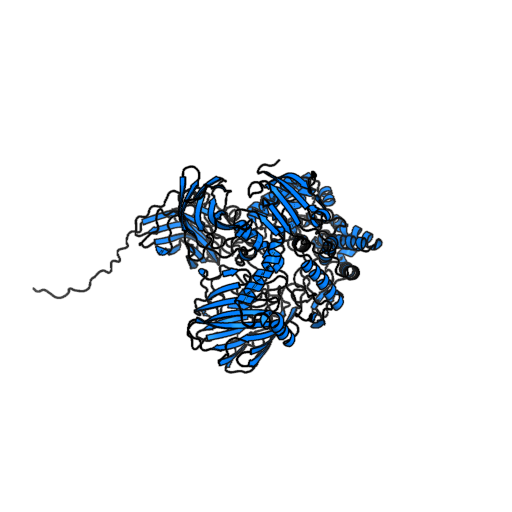2213 N N . GLY A 1 285 ? -28.884 -2.456 27.312 1.00 88.56 285 GLY A N 1
ATOM 2214 C CA . GLY A 1 285 ? -29.763 -2.144 28.442 1.00 88.56 285 GLY A CA 1
ATOM 2215 C C . GLY A 1 285 ? -30.723 -3.303 28.754 1.00 88.56 285 GLY A C 1
ATOM 2216 O O . GLY A 1 285 ? -30.288 -4.414 29.056 1.00 88.56 285 GLY A O 1
ATOM 2217 N N . ASN A 1 286 ? -32.032 -3.049 28.672 1.00 88.44 286 ASN A N 1
ATOM 2218 C CA . ASN A 1 286 ? -33.067 -4.064 28.918 1.00 88.44 286 ASN A CA 1
ATOM 2219 C C . ASN A 1 286 ? -33.524 -4.798 27.643 1.00 88.44 286 ASN A C 1
ATOM 2221 O O . ASN A 1 286 ? -34.173 -5.845 27.740 1.00 88.44 286 ASN A O 1
ATOM 2225 N N . ASP A 1 287 ? -33.187 -4.277 26.463 1.00 90.75 287 ASP A N 1
ATOM 2226 C CA . ASP A 1 287 ? -33.675 -4.779 25.181 1.00 90.75 287 ASP A CA 1
ATOM 2227 C C . ASP A 1 287 ? -32.831 -5.945 24.669 1.00 90.75 287 ASP A C 1
ATOM 2229 O O . ASP A 1 287 ? -31.602 -5.916 24.729 1.00 90.75 287 ASP A O 1
ATOM 2233 N N . ILE A 1 288 ? -33.490 -6.979 24.138 1.00 92.81 288 ILE A N 1
ATOM 2234 C CA . ILE A 1 288 ? -32.820 -8.094 23.458 1.00 92.81 288 ILE A CA 1
ATOM 2235 C C . ILE A 1 288 ? -32.552 -7.670 22.017 1.00 92.81 288 ILE A C 1
ATOM 2237 O O . ILE A 1 288 ? -33.475 -7.596 21.209 1.00 92.81 288 ILE A O 1
ATOM 2241 N N . VAL A 1 289 ? -31.283 -7.431 21.699 1.00 92.69 289 VAL A N 1
ATOM 2242 C CA . VAL A 1 289 ? -30.839 -7.020 20.358 1.00 92.69 289 VAL A CA 1
ATOM 2243 C C . VAL A 1 289 ? -30.355 -8.204 19.513 1.00 92.69 289 VAL A C 1
ATOM 2245 O O . VAL A 1 289 ? -30.235 -8.092 18.296 1.00 92.69 289 VAL A O 1
ATOM 2248 N N . TYR A 1 290 ? -30.120 -9.363 20.138 1.00 94.38 290 TYR A N 1
ATOM 2249 C CA . TYR A 1 290 ? -29.851 -10.625 19.449 1.00 94.38 290 TYR A CA 1
ATOM 2250 C C . TYR A 1 290 ? -30.306 -11.828 20.282 1.00 94.38 290 TYR A C 1
ATOM 2252 O O . TYR A 1 290 ? -30.060 -11.894 21.486 1.00 94.38 290 TYR A O 1
ATOM 2260 N N . ASP A 1 291 ? -30.922 -12.801 19.609 1.00 93.69 291 ASP A N 1
ATOM 2261 C CA . ASP A 1 291 ? -31.315 -14.096 20.169 1.00 93.69 291 ASP A CA 1
ATOM 2262 C C . ASP A 1 291 ? -31.122 -15.185 19.101 1.00 93.69 291 ASP A C 1
ATOM 2264 O O . ASP A 1 291 ? -31.809 -15.201 18.059 1.00 93.69 291 ASP A O 1
ATOM 2268 N N . GLY A 1 292 ? -30.163 -16.078 19.355 1.00 94.06 292 GLY A N 1
ATOM 2269 C CA . GLY A 1 292 ? -29.742 -17.097 18.403 1.00 94.06 292 GLY A CA 1
ATOM 2270 C C . GLY A 1 292 ? -29.150 -18.348 19.045 1.00 94.06 292 GLY A C 1
ATOM 2271 O O . GLY A 1 292 ? -28.836 -18.401 20.228 1.00 94.06 292 GLY A O 1
ATOM 2272 N N . GLN A 1 293 ? -29.009 -19.386 18.225 1.00 95.56 293 GLN A N 1
ATOM 2273 C CA . GLN A 1 293 ? -28.340 -20.635 18.581 1.00 95.56 293 GLN A CA 1
ATOM 2274 C C . GLN A 1 293 ? -27.017 -20.707 17.826 1.00 95.56 293 GLN A C 1
ATOM 2276 O O . GLN A 1 293 ? -26.981 -20.446 16.622 1.00 95.56 293 GLN A O 1
ATOM 2281 N N . ILE A 1 294 ? -25.951 -21.096 18.519 1.00 95.56 294 ILE A N 1
ATOM 2282 C CA . ILE A 1 294 ? -24.633 -21.322 17.925 1.00 95.56 294 ILE A CA 1
ATOM 2283 C C . ILE A 1 294 ? -24.250 -22.793 18.037 1.00 95.56 294 ILE A C 1
ATOM 2285 O O . ILE A 1 294 ? -24.584 -23.454 19.018 1.00 95.56 294 ILE A O 1
ATOM 2289 N N . THR A 1 295 ? -23.498 -23.296 17.059 1.00 95.25 295 THR A N 1
ATOM 2290 C CA . THR A 1 295 ? -22.903 -24.636 17.108 1.00 95.25 295 THR A CA 1
ATOM 2291 C C . THR A 1 295 ? -21.388 -24.514 17.111 1.00 95.25 295 THR A C 1
ATOM 2293 O O . THR A 1 295 ? -20.796 -24.008 16.162 1.00 95.25 295 THR A O 1
ATOM 2296 N N . ARG A 1 296 ? -20.753 -25.014 18.168 1.00 93.50 296 ARG A N 1
ATOM 2297 C CA . ARG A 1 296 ? -19.299 -25.015 18.341 1.00 93.50 296 ARG A CA 1
ATOM 2298 C C . ARG A 1 296 ? -18.713 -26.387 18.043 1.00 93.50 296 ARG A C 1
ATOM 2300 O O . ARG A 1 296 ? -19.319 -27.408 18.372 1.00 93.50 296 ARG A O 1
ATOM 2307 N N . SER A 1 297 ? -17.509 -26.406 17.493 1.00 93.75 297 SER A N 1
ATOM 2308 C CA . SER A 1 297 ? -16.695 -27.600 17.246 1.00 93.75 297 SER A CA 1
ATOM 2309 C C . SER A 1 297 ? -15.221 -27.218 17.292 1.00 93.75 297 SER A C 1
ATOM 2311 O O . SER A 1 297 ? -14.920 -26.034 17.198 1.00 93.75 297 SER A O 1
ATOM 2313 N N . LEU A 1 298 ? -14.329 -28.208 17.393 1.00 93.81 298 LEU A N 1
ATOM 2314 C CA . LEU A 1 298 ? -12.880 -27.999 17.289 1.00 93.81 298 LEU A CA 1
ATOM 2315 C C . LEU A 1 298 ? -12.534 -27.239 15.997 1.00 93.81 298 LEU A C 1
ATOM 2317 O O . LEU A 1 298 ? -13.042 -27.604 14.932 1.00 93.81 298 LEU A O 1
ATOM 2321 N N . GLN A 1 299 ? -11.673 -26.229 16.101 1.00 95.44 299 GLN A N 1
ATOM 2322 C CA . GLN A 1 299 ? -11.223 -25.393 14.982 1.00 95.44 299 GLN A CA 1
ATOM 2323 C C . GLN A 1 299 ? -9.691 -25.410 14.810 1.00 95.44 299 GLN A C 1
ATOM 2325 O O . GLN A 1 299 ? -8.960 -25.786 15.737 1.00 95.44 299 GLN A O 1
ATOM 2330 N N . PRO A 1 300 ? -9.173 -25.023 13.627 1.00 94.00 300 PRO A N 1
ATOM 2331 C CA . PRO A 1 300 ? -7.740 -24.794 13.437 1.00 94.00 300 PRO A CA 1
ATOM 2332 C C . PRO A 1 300 ? -7.215 -23.662 14.330 1.00 94.00 300 PRO A C 1
ATOM 2334 O O . PRO A 1 300 ? -7.965 -22.776 14.735 1.00 94.00 300 PRO A O 1
ATOM 2337 N N . LEU A 1 301 ? -5.911 -23.694 14.626 1.00 94.25 301 LEU A N 1
ATOM 2338 C CA . LEU A 1 301 ? -5.259 -22.579 15.309 1.00 94.25 301 LEU A CA 1
ATOM 2339 C C . LEU A 1 301 ? -5.133 -21.388 14.361 1.00 94.25 301 LEU A C 1
ATOM 2341 O O . LEU A 1 301 ? -4.697 -21.563 13.228 1.00 94.25 301 LEU A O 1
ATOM 2345 N N . HIS A 1 302 ? -5.479 -20.208 14.858 1.00 95.25 302 HIS A N 1
ATOM 2346 C CA . HIS A 1 302 ? -5.297 -18.932 14.183 1.00 95.25 302 HIS A CA 1
ATOM 2347 C C . HIS A 1 302 ? -3.924 -18.354 14.514 1.00 95.25 302 HIS A C 1
ATOM 2349 O O . HIS A 1 302 ? -3.524 -18.336 15.685 1.00 95.25 302 HIS A O 1
ATOM 2355 N N . GLN A 1 303 ? -3.227 -17.858 13.502 1.00 95.31 303 GLN A N 1
ATOM 2356 C CA . GLN A 1 303 ? -1.958 -17.153 13.639 1.00 95.31 303 GLN A CA 1
ATOM 2357 C C . GLN A 1 303 ? -2.055 -15.737 13.052 1.00 95.31 303 GLN A C 1
ATOM 2359 O O . GLN A 1 303 ? -3.114 -15.305 12.603 1.00 95.31 303 GLN A O 1
ATOM 2364 N N . TYR A 1 304 ? -0.959 -14.982 13.089 1.00 97.06 304 TYR A N 1
ATOM 2365 C CA . TYR A 1 304 ? -0.943 -13.577 12.676 1.00 97.06 304 TYR A CA 1
ATOM 2366 C C . TYR A 1 304 ? -1.257 -13.385 11.187 1.00 97.06 304 TYR A C 1
ATOM 2368 O O . TYR A 1 304 ? -2.020 -12.491 10.830 1.00 97.06 304 TYR A O 1
ATOM 2376 N N . ALA A 1 305 ? -0.732 -14.264 10.331 1.00 97.62 305 ALA A N 1
ATOM 2377 C CA . ALA A 1 305 ? -0.981 -14.260 8.893 1.00 97.62 305 ALA A CA 1
ATOM 2378 C C . ALA A 1 305 ? -2.461 -14.485 8.533 1.00 97.62 305 ALA A C 1
ATOM 2380 O O . ALA A 1 305 ? -2.898 -14.069 7.464 1.00 97.62 305 ALA A O 1
ATOM 2381 N N . ASP A 1 306 ? -3.248 -15.108 9.417 1.00 96.88 306 ASP A N 1
ATOM 2382 C CA . ASP A 1 306 ? -4.667 -15.368 9.164 1.00 96.88 306 ASP A CA 1
ATOM 2383 C C . ASP A 1 306 ? -5.559 -14.124 9.350 1.00 96.88 306 ASP A C 1
ATOM 2385 O O . ASP A 1 306 ? -6.709 -14.140 8.904 1.00 96.88 306 ASP A O 1
ATOM 2389 N N . TYR A 1 307 ? -5.046 -13.056 9.981 1.00 97.50 307 TYR A N 1
ATOM 2390 C CA . TYR A 1 307 ? -5.733 -11.761 10.076 1.00 97.50 307 TYR A CA 1
ATOM 2391 C C . TYR A 1 307 ? -5.564 -10.900 8.819 1.00 97.50 307 TYR A C 1
ATOM 2393 O O . TYR A 1 307 ? -6.293 -9.928 8.655 1.00 97.50 307 TYR A O 1
ATOM 2401 N N . VAL A 1 308 ? -4.598 -11.211 7.955 1.00 98.25 308 VAL A N 1
ATOM 2402 C CA . VAL A 1 308 ? -4.304 -10.401 6.769 1.00 98.25 308 VAL A CA 1
ATOM 2403 C C . VAL A 1 308 ? -5.376 -10.619 5.702 1.00 98.25 308 VAL A C 1
ATOM 2405 O O . VAL A 1 308 ? -5.591 -11.748 5.252 1.00 98.25 308 VAL A O 1
ATOM 2408 N N . ASP A 1 309 ? -5.998 -9.527 5.259 1.00 96.69 309 ASP A N 1
ATOM 2409 C CA . ASP A 1 309 ? -6.934 -9.503 4.135 1.00 96.69 309 ASP A CA 1
ATOM 2410 C C . ASP A 1 309 ? -6.302 -8.779 2.942 1.00 96.69 309 ASP A C 1
ATOM 2412 O O . ASP A 1 309 ? -6.134 -7.559 2.944 1.00 96.69 309 ASP A O 1
ATOM 2416 N N . LEU A 1 310 ? -5.957 -9.529 1.894 1.00 96.81 310 LEU A N 1
ATOM 2417 C CA . LEU A 1 310 ? -5.314 -8.956 0.712 1.00 96.81 310 LEU A CA 1
ATOM 2418 C C . LEU A 1 310 ? -6.302 -8.249 -0.232 1.00 96.81 310 LEU A C 1
ATOM 2420 O O . LEU A 1 310 ? -5.859 -7.651 -1.210 1.00 96.81 310 LEU A O 1
ATOM 2424 N N . LEU A 1 311 ? -7.612 -8.274 0.041 1.00 95.75 311 LEU A N 1
ATOM 2425 C CA . LEU A 1 311 ? -8.601 -7.475 -0.693 1.00 95.75 311 LEU A CA 1
ATOM 2426 C C . LEU A 1 311 ? -8.790 -6.076 -0.092 1.00 95.75 311 LEU A C 1
ATOM 2428 O O . LEU A 1 311 ? -9.301 -5.198 -0.787 1.00 95.75 311 LEU A O 1
ATOM 2432 N N . LEU A 1 312 ? -8.383 -5.838 1.158 1.00 94.50 312 LEU A N 1
ATOM 2433 C CA . LEU A 1 312 ? -8.487 -4.525 1.801 1.00 94.50 312 LEU A CA 1
ATOM 2434 C C . LEU A 1 312 ? -7.758 -3.461 0.963 1.00 94.50 312 LEU A C 1
ATOM 2436 O O . LEU A 1 312 ? -6.596 -3.644 0.597 1.00 94.50 312 LEU A O 1
ATOM 2440 N N . GLY A 1 313 ? -8.455 -2.363 0.653 1.00 91.25 313 GLY A N 1
ATOM 2441 C CA . GLY A 1 313 ? -7.931 -1.249 -0.149 1.00 91.25 313 GLY A CA 1
ATOM 2442 C C . GLY A 1 313 ? -7.869 -1.473 -1.667 1.00 91.25 313 GLY A C 1
ATOM 2443 O O . GLY A 1 313 ? -7.436 -0.581 -2.385 1.00 91.25 313 GLY A O 1
ATOM 2444 N N . THR A 1 314 ? -8.313 -2.622 -2.188 1.00 92.38 314 THR A N 1
ATOM 2445 C CA . THR A 1 314 ? -8.233 -2.927 -3.636 1.00 92.38 314 THR A CA 1
ATOM 2446 C C . THR A 1 314 ? -9.332 -2.285 -4.501 1.00 92.38 314 THR A C 1
ATOM 2448 O O . THR A 1 314 ? -9.431 -2.552 -5.693 1.00 92.38 314 THR A O 1
ATOM 2451 N N . GLY A 1 315 ? -10.201 -1.460 -3.915 1.00 86.31 315 GLY A N 1
ATOM 2452 C CA . GLY A 1 315 ? -11.301 -0.746 -4.577 1.00 86.31 315 GLY A CA 1
ATOM 2453 C C . GLY A 1 315 ? -10.946 0.659 -5.068 1.00 86.31 315 GLY A C 1
ATOM 2454 O O . GLY A 1 315 ? -11.855 1.456 -5.299 1.00 86.31 315 GLY A O 1
ATOM 2455 N N . ASN A 1 316 ? -9.647 0.975 -5.135 1.00 79.19 316 ASN A N 1
ATOM 2456 C CA . ASN A 1 316 ? -9.100 2.231 -5.653 1.00 79.19 316 ASN A CA 1
ATOM 2457 C C . ASN A 1 316 ? -7.588 2.142 -5.978 1.00 79.19 316 ASN A C 1
ATOM 2459 O O . ASN A 1 316 ? -6.897 3.162 -6.000 1.00 79.19 316 ASN A O 1
ATOM 2463 N N . SER A 1 317 ? -7.052 0.934 -6.166 1.00 82.56 317 SER A N 1
ATOM 2464 C CA . SER A 1 317 ? -5.608 0.676 -6.174 1.00 82.56 317 SER A CA 1
ATOM 2465 C C . SER A 1 317 ? -4.882 1.131 -7.441 1.00 82.56 317 SER A C 1
ATOM 2467 O O . SER A 1 317 ? -5.453 1.181 -8.529 1.00 82.56 317 SER A O 1
ATOM 2469 N N . ARG A 1 318 ? -3.591 1.438 -7.280 1.00 86.19 318 ARG A N 1
ATOM 2470 C CA . ARG A 1 318 ? -2.616 1.647 -8.360 1.00 86.19 318 ARG A CA 1
ATOM 2471 C C . ARG A 1 318 ? -1.938 0.322 -8.742 1.00 86.19 318 ARG A C 1
ATOM 2473 O O . ARG A 1 318 ? -2.059 -0.673 -8.026 1.00 86.19 318 ARG A O 1
ATOM 2480 N N . TRP A 1 319 ? -1.190 0.318 -9.844 1.00 89.00 319 TRP A N 1
ATOM 2481 C CA . TRP A 1 319 ? -0.513 -0.849 -10.421 1.00 89.00 319 TRP A CA 1
ATOM 2482 C C . TRP A 1 319 ? 0.268 -1.724 -9.438 1.00 89.00 319 TRP A C 1
ATOM 2484 O O . TRP A 1 319 ? 0.168 -2.946 -9.511 1.00 89.00 319 TRP A O 1
ATOM 2494 N N . MET A 1 320 ? 0.996 -1.147 -8.485 1.00 88.19 320 MET A N 1
ATOM 2495 C CA . MET A 1 320 ? 1.828 -1.922 -7.558 1.00 88.19 320 MET A CA 1
ATOM 2496 C C . MET A 1 320 ? 1.044 -2.541 -6.385 1.00 88.19 320 MET A C 1
ATOM 2498 O O . MET A 1 320 ? 1.584 -3.345 -5.624 1.00 88.19 320 MET A O 1
ATOM 2502 N N . PHE A 1 321 ? -0.248 -2.219 -6.237 1.00 90.62 321 PHE A N 1
ATOM 2503 C CA . PHE A 1 321 ? -1.086 -2.690 -5.135 1.00 90.62 321 PHE A CA 1
ATOM 2504 C C . PHE A 1 321 ? -2.122 -3.714 -5.617 1.00 90.62 321 PHE A C 1
ATOM 2506 O O . PHE A 1 321 ? -3.156 -3.368 -6.184 1.00 90.62 321 PHE A O 1
ATOM 2513 N N . LYS A 1 322 ? -1.872 -5.006 -5.362 1.00 91.06 322 LYS A N 1
ATOM 2514 C CA . LYS A 1 322 ? -2.739 -6.106 -5.829 1.00 91.06 322 LYS A CA 1
ATOM 2515 C C . LYS A 1 322 ? -3.068 -7.140 -4.739 1.00 91.06 322 LYS A C 1
ATOM 2517 O O . LYS A 1 322 ? -2.327 -7.257 -3.755 1.00 91.06 322 LYS A O 1
ATOM 2522 N N . PRO A 1 323 ? -4.147 -7.939 -4.898 1.00 95.19 323 PRO A N 1
ATOM 2523 C CA . PRO A 1 323 ? -4.529 -9.004 -3.961 1.00 95.19 323 PRO A CA 1
ATOM 2524 C C . PRO A 1 323 ? -3.760 -10.326 -4.178 1.00 95.19 323 PRO A C 1
ATOM 2526 O O . PRO A 1 323 ? -4.294 -11.413 -3.952 1.00 95.19 323 PRO A O 1
ATOM 2529 N N . GLY A 1 324 ? -2.515 -10.254 -4.656 1.00 94.56 324 GLY A N 1
ATOM 2530 C CA . GLY A 1 324 ? -1.661 -11.417 -4.900 1.00 94.56 324 GLY A CA 1
ATOM 2531 C C . GLY A 1 324 ? -0.844 -11.829 -3.669 1.00 94.56 324 GLY A C 1
ATOM 2532 O O . GLY A 1 324 ? -0.469 -10.967 -2.872 1.00 94.56 324 GLY A O 1
ATOM 2533 N N . PRO A 1 325 ? -0.540 -13.127 -3.491 1.00 93.25 325 PRO A N 1
ATOM 2534 C CA . PRO A 1 325 ? 0.351 -13.573 -2.428 1.00 93.25 325 PRO A CA 1
ATOM 2535 C C . PRO A 1 325 ? 1.811 -13.222 -2.747 1.00 93.25 325 PRO A C 1
ATOM 2537 O O . PRO A 1 325 ? 2.344 -13.639 -3.775 1.00 93.25 325 PRO A O 1
ATOM 2540 N N . SER A 1 326 ? 2.480 -12.529 -1.829 1.00 94.12 326 SER A N 1
ATOM 2541 C CA . SER A 1 326 ? 3.898 -12.173 -1.924 1.00 94.12 326 SER A CA 1
ATOM 2542 C C . SER A 1 326 ? 4.608 -12.414 -0.592 1.00 94.12 326 SER A C 1
ATOM 2544 O O . SER A 1 326 ? 4.007 -12.343 0.474 1.00 94.12 326 SER A O 1
ATOM 2546 N N . LEU A 1 327 ? 5.899 -12.728 -0.642 1.00 96.75 327 LEU A N 1
ATOM 2547 C CA . LEU A 1 327 ? 6.813 -12.676 0.505 1.00 96.75 327 LEU A CA 1
ATOM 2548 C C . LEU A 1 327 ? 7.468 -11.288 0.595 1.00 96.75 327 LEU A C 1
ATOM 2550 O O . LEU A 1 327 ? 7.541 -10.597 -0.427 1.00 96.75 327 LEU A O 1
ATOM 2554 N N . PRO A 1 328 ? 8.047 -10.897 1.744 1.00 95.94 328 PRO A N 1
ATOM 2555 C CA . PRO A 1 328 ? 8.937 -9.742 1.779 1.00 95.94 328 PRO A CA 1
ATOM 2556 C C . PRO A 1 328 ? 10.067 -9.924 0.760 1.00 95.94 328 PRO A C 1
ATOM 2558 O O . PRO A 1 328 ? 10.714 -10.985 0.741 1.00 95.94 328 PRO A O 1
ATOM 2561 N N . LEU A 1 329 ? 10.330 -8.892 -0.049 1.00 95.75 329 LEU A N 1
ATOM 2562 C CA . LEU A 1 329 ? 11.336 -8.925 -1.115 1.00 95.75 329 LEU A CA 1
ATOM 2563 C C . LEU A 1 329 ? 11.006 -9.970 -2.199 1.00 95.75 329 LEU A C 1
ATOM 2565 O O . LEU A 1 329 ? 11.819 -10.852 -2.485 1.00 95.75 329 LEU A O 1
ATOM 2569 N N . SER A 1 330 ? 9.800 -9.905 -2.772 1.00 95.88 330 SER A N 1
ATOM 2570 C CA . SER A 1 330 ? 9.385 -10.776 -3.886 1.00 95.88 330 SER A CA 1
ATOM 2571 C C . SER A 1 330 ? 9.604 -10.114 -5.239 1.00 95.88 330 SER A C 1
ATOM 2573 O O . SER A 1 330 ? 9.106 -9.026 -5.479 1.00 95.88 330 SER A O 1
ATOM 2575 N N . MET A 1 331 ? 10.299 -10.812 -6.136 1.00 96.75 331 MET A N 1
ATOM 2576 C CA . MET A 1 331 ? 10.354 -10.515 -7.571 1.00 96.75 331 MET A CA 1
ATOM 2577 C C . MET A 1 331 ? 9.037 -10.899 -8.258 1.00 96.75 331 MET A C 1
ATOM 2579 O O . MET A 1 331 ? 8.546 -10.180 -9.117 1.00 96.75 331 MET A O 1
ATOM 2583 N N . VAL A 1 332 ? 8.469 -12.051 -7.885 1.00 97.00 332 VAL A N 1
ATOM 2584 C CA . VAL A 1 332 ? 7.183 -12.533 -8.401 1.00 97.00 332 VAL A CA 1
ATOM 2585 C C . VAL A 1 332 ? 6.058 -12.018 -7.516 1.00 97.00 332 VAL A C 1
ATOM 2587 O O . VAL A 1 332 ? 5.919 -12.427 -6.365 1.00 97.00 332 VAL A O 1
ATOM 2590 N N . GLN A 1 333 ? 5.220 -11.161 -8.083 1.00 93.75 333 GLN A N 1
ATOM 2591 C CA . GLN A 1 333 ? 4.068 -10.537 -7.430 1.00 93.75 333 GLN A CA 1
ATOM 2592 C C . GLN A 1 333 ? 2.781 -11.028 -8.104 1.00 93.75 333 GLN A C 1
ATOM 2594 O O . GLN A 1 333 ? 1.965 -10.238 -8.575 1.00 93.75 333 GLN A O 1
ATOM 2599 N N . ILE A 1 334 ? 2.628 -12.354 -8.219 1.00 96.62 334 ILE A N 1
ATOM 2600 C CA . ILE A 1 334 ? 1.557 -12.934 -9.034 1.00 96.62 334 ILE A CA 1
ATOM 2601 C C . ILE A 1 334 ? 0.167 -12.582 -8.488 1.00 96.62 334 ILE A C 1
ATOM 2603 O O . ILE A 1 334 ? -0.151 -12.884 -7.337 1.00 96.62 334 ILE A O 1
ATOM 2607 N N . ALA A 1 335 ? -0.679 -11.978 -9.319 1.00 96.25 335 ALA A N 1
ATOM 2608 C CA . ALA A 1 335 ? -1.991 -11.476 -8.913 1.00 96.25 335 ALA A CA 1
ATOM 2609 C C . ALA A 1 335 ? -2.990 -11.474 -10.082 1.00 96.25 335 ALA A C 1
ATOM 2611 O O . ALA A 1 335 ? -2.558 -11.481 -11.233 1.00 96.25 335 ALA A O 1
ATOM 2612 N N . PRO A 1 336 ? -4.313 -11.483 -9.823 1.00 96.75 336 PRO A N 1
ATOM 2613 C CA . PRO A 1 336 ? -5.303 -11.255 -10.874 1.00 96.75 336 PRO A CA 1
ATOM 2614 C C . PRO A 1 336 ? -5.181 -9.840 -11.458 1.00 96.75 336 PRO A C 1
ATOM 2616 O O . PRO A 1 336 ? -5.079 -8.876 -10.704 1.00 96.75 336 PRO A O 1
ATOM 2619 N N . ASP A 1 337 ? -5.295 -9.717 -12.778 1.00 95.31 337 ASP A N 1
ATOM 2620 C CA . ASP A 1 337 ? -5.511 -8.439 -13.462 1.00 95.31 337 ASP A CA 1
ATOM 2621 C C . ASP A 1 337 ? -6.934 -8.381 -14.008 1.00 95.31 337 ASP A C 1
ATOM 2623 O O . ASP A 1 337 ? -7.408 -9.339 -14.629 1.00 95.31 337 ASP A O 1
ATOM 2627 N N . ASN A 1 338 ? -7.621 -7.260 -13.807 1.00 94.12 338 ASN A N 1
ATOM 2628 C CA . ASN A 1 338 ? -8.959 -7.028 -14.336 1.00 94.12 338 ASN A CA 1
ATOM 2629 C C . ASN A 1 338 ? -9.167 -5.665 -14.998 1.00 94.12 338 ASN A C 1
ATOM 2631 O O . ASN A 1 338 ? -10.157 -5.524 -15.711 1.00 94.12 338 ASN A O 1
ATOM 2635 N N . GLN A 1 339 ? -8.235 -4.726 -14.867 1.00 92.25 339 GLN A N 1
ATOM 2636 C CA . GLN A 1 339 ? -8.333 -3.420 -15.515 1.00 92.25 339 GLN A CA 1
ATOM 2637 C C . GLN A 1 339 ? -7.606 -3.373 -16.857 1.00 92.25 339 GLN A C 1
ATOM 2639 O O . GLN A 1 339 ? -6.643 -4.107 -17.095 1.00 92.25 339 GLN A O 1
ATOM 2644 N N . ASP A 1 340 ? -8.085 -2.497 -17.735 1.00 90.12 340 ASP A N 1
ATOM 2645 C CA . ASP A 1 340 ? -7.367 -2.109 -18.950 1.00 90.12 340 ASP A CA 1
ATOM 2646 C C . ASP A 1 340 ? -6.136 -1.233 -18.616 1.00 90.12 340 ASP A C 1
ATOM 2648 O O . ASP A 1 340 ? -5.946 -0.767 -17.487 1.00 90.12 340 ASP A O 1
ATOM 2652 N N . GLN A 1 341 ? -5.273 -0.997 -19.606 1.00 88.06 341 GLN A N 1
ATOM 2653 C CA . GLN A 1 341 ? -4.018 -0.270 -19.429 1.00 88.06 341 GLN A CA 1
ATOM 2654 C C . GLN A 1 341 ? -4.271 1.240 -19.271 1.00 88.06 341 GLN A C 1
ATOM 2656 O O . GLN A 1 341 ? -4.564 1.960 -20.232 1.00 88.06 341 GLN A O 1
ATOM 2661 N N . THR A 1 342 ? -4.151 1.708 -18.034 1.00 87.44 342 THR A N 1
ATOM 2662 C CA . THR A 1 342 ? -4.353 3.084 -17.558 1.00 87.44 342 THR A CA 1
ATOM 2663 C C . THR A 1 342 ? -3.438 3.316 -16.352 1.00 87.44 342 THR A C 1
ATOM 2665 O O . THR A 1 342 ? -2.866 2.354 -15.847 1.00 87.44 342 THR A O 1
ATOM 2668 N N . TRP A 1 343 ? -3.365 4.544 -15.825 1.00 83.50 343 TRP A N 1
ATOM 2669 C CA . TRP A 1 343 ? -2.645 4.838 -14.570 1.00 83.50 343 TRP A CA 1
ATOM 2670 C C . TRP A 1 343 ? -2.935 3.814 -13.449 1.00 83.50 343 TRP A C 1
ATOM 2672 O O . TRP A 1 343 ? -2.055 3.303 -12.772 1.00 83.50 343 TRP A O 1
ATOM 2682 N N . LYS A 1 344 ? -4.198 3.409 -13.299 1.00 83.31 344 LYS A N 1
ATOM 2683 C CA . LYS A 1 344 ? -4.619 2.452 -12.269 1.00 83.31 344 LYS A CA 1
ATOM 2684 C C . LYS A 1 344 ? -4.746 1.022 -12.776 1.00 83.31 344 LYS A C 1
ATOM 2686 O O . LYS A 1 344 ? -5.573 0.282 -12.265 1.00 83.31 344 LYS A O 1
ATOM 2691 N N . ALA A 1 345 ? -4.009 0.636 -13.817 1.00 87.88 345 ALA A N 1
ATOM 2692 C CA . ALA A 1 345 ? -4.049 -0.733 -14.321 1.00 87.88 345 ALA A CA 1
ATOM 2693 C C . ALA A 1 345 ? -3.770 -1.751 -13.205 1.00 87.88 345 ALA A C 1
ATOM 2695 O O . ALA A 1 345 ? -3.168 -1.434 -12.182 1.00 87.88 345 ALA A O 1
ATOM 2696 N N . GLY A 1 346 ? -4.139 -3.008 -13.439 1.00 91.25 346 GLY A N 1
ATOM 2697 C CA . GLY A 1 346 ? -3.957 -4.074 -12.465 1.00 91.25 346 GLY A CA 1
ATOM 2698 C C . GLY A 1 346 ? -5.291 -4.596 -11.968 1.00 91.25 346 GLY A C 1
ATOM 2699 O O . GLY A 1 346 ? -6.000 -5.252 -12.733 1.00 91.25 346 GLY A O 1
ATOM 2700 N N . TYR A 1 347 ? -5.610 -4.343 -10.698 1.00 93.75 347 TYR A N 1
ATOM 2701 C CA . TYR A 1 347 ? -6.777 -4.914 -10.034 1.00 93.75 347 TYR A CA 1
ATOM 2702 C C . TYR A 1 347 ? -7.661 -3.859 -9.352 1.00 93.75 347 TYR A C 1
ATOM 2704 O O . TYR A 1 347 ? -7.187 -3.091 -8.519 1.00 93.75 347 TYR A O 1
ATOM 2712 N N . GLU A 1 348 ? -8.966 -3.934 -9.617 1.00 92.12 348 GLU A N 1
ATOM 2713 C CA . GLU A 1 348 ? -10.032 -3.148 -8.992 1.00 92.12 348 GLU A CA 1
ATOM 2714 C C . GLU A 1 348 ? -11.144 -4.075 -8.473 1.00 92.12 348 GLU A C 1
ATOM 2716 O O . GLU A 1 348 ? -11.753 -4.845 -9.223 1.00 92.12 348 GLU A O 1
ATOM 2721 N N . TYR A 1 349 ? -11.450 -3.998 -7.177 1.00 92.50 349 TYR A N 1
ATOM 2722 C CA . TYR A 1 349 ? -12.392 -4.899 -6.507 1.00 92.50 349 TYR A CA 1
ATOM 2723 C C . TYR A 1 349 ? -13.816 -4.881 -7.083 1.00 92.50 349 TYR A C 1
ATOM 2725 O O . TYR A 1 349 ? -14.515 -5.904 -7.039 1.00 92.50 349 TYR A O 1
ATOM 2733 N N . THR A 1 350 ? -14.265 -3.738 -7.605 1.00 89.38 350 THR A N 1
ATOM 2734 C CA . THR A 1 350 ? -15.611 -3.586 -8.187 1.00 89.38 350 THR A CA 1
ATOM 2735 C C . THR A 1 350 ? -15.761 -4.166 -9.587 1.00 89.38 350 THR A C 1
ATOM 2737 O O . THR A 1 350 ? -16.895 -4.330 -10.044 1.00 89.38 350 THR A O 1
ATOM 2740 N N . VAL A 1 351 ? -14.658 -4.524 -10.248 1.00 91.50 351 VAL A N 1
ATOM 2741 C CA . VAL A 1 351 ? -14.679 -5.199 -11.545 1.00 91.50 351 VAL A CA 1
ATOM 2742 C C . VAL A 1 351 ? -14.854 -6.704 -11.325 1.00 91.50 351 VAL A C 1
ATOM 2744 O O . VAL A 1 351 ? -14.052 -7.377 -10.670 1.00 91.50 351 VAL A O 1
ATOM 2747 N N . ASP A 1 352 ? -15.940 -7.242 -11.883 1.00 92.38 352 ASP A N 1
ATOM 2748 C CA . ASP A 1 352 ? -16.398 -8.623 -11.673 1.00 92.38 352 ASP A CA 1
ATOM 2749 C C . ASP A 1 352 ? -15.929 -9.593 -12.783 1.00 92.38 352 ASP A C 1
ATOM 2751 O O . ASP A 1 352 ? -16.525 -10.650 -12.999 1.00 92.38 352 ASP A O 1
ATOM 2755 N N . ASN A 1 353 ? -14.857 -9.259 -13.504 1.00 95.31 353 ASN A N 1
ATOM 2756 C CA . ASN A 1 353 ? -14.167 -10.158 -14.433 1.00 95.31 353 ASN A CA 1
ATOM 2757 C C . ASN A 1 353 ? -12.654 -10.094 -14.224 1.00 95.31 353 ASN A C 1
ATOM 2759 O O . ASN A 1 353 ? -12.186 -9.195 -13.544 1.00 95.31 353 ASN A O 1
ATOM 2763 N N . ILE A 1 354 ? -11.908 -11.055 -14.765 1.00 97.00 354 ILE A N 1
ATOM 2764 C CA . ILE A 1 354 ? -10.441 -11.048 -14.787 1.00 97.00 354 ILE A CA 1
ATOM 2765 C C . ILE A 1 354 ? -9.936 -11.379 -16.190 1.00 97.00 354 ILE A C 1
ATOM 2767 O O . ILE A 1 354 ? -10.548 -12.165 -16.920 1.00 97.00 354 ILE A O 1
ATOM 2771 N N . MET A 1 355 ? -8.799 -10.793 -16.543 1.00 95.38 355 MET A N 1
ATOM 2772 C CA . MET A 1 355 ? -8.036 -11.076 -17.752 1.00 95.38 355 MET A CA 1
ATOM 2773 C C . MET A 1 355 ? -7.094 -12.265 -17.551 1.00 95.38 355 MET A C 1
ATOM 2775 O O . MET A 1 355 ? -6.966 -13.114 -18.424 1.00 95.38 355 MET A O 1
ATOM 2779 N N . GLY A 1 356 ? -6.465 -12.370 -16.385 1.00 96.56 356 GLY A N 1
ATOM 2780 C CA . GLY A 1 356 ? -5.558 -13.466 -16.064 1.00 96.56 356 GLY A CA 1
ATOM 2781 C C . GLY A 1 356 ? -4.693 -13.126 -14.865 1.00 96.56 356 GLY A C 1
ATOM 2782 O O . GLY A 1 356 ? -5.086 -12.304 -14.042 1.00 96.56 356 GLY A O 1
ATOM 2783 N N . PHE A 1 357 ? -3.536 -13.777 -14.765 1.00 97.81 357 PHE A N 1
ATOM 2784 C CA . PHE A 1 357 ? -2.609 -13.619 -13.648 1.00 97.81 357 PHE A CA 1
ATOM 2785 C C . PHE A 1 357 ? -1.209 -13.224 -14.145 1.00 97.81 357 PHE A C 1
ATOM 2787 O O . PHE A 1 357 ? -0.492 -14.090 -14.661 1.00 97.81 357 PHE A O 1
ATOM 2794 N N . SER A 1 358 ? -0.818 -11.949 -14.027 1.00 95.75 358 SER A N 1
ATOM 2795 C CA . SER A 1 358 ? 0.546 -11.479 -14.341 1.00 95.75 358 SER A CA 1
ATOM 2796 C C . SER A 1 358 ? 1.522 -11.767 -13.204 1.00 95.75 358 SER A C 1
ATOM 2798 O O . SER A 1 358 ? 1.106 -11.905 -12.058 1.00 95.75 358 SER A O 1
ATOM 2800 N N . HIS A 1 359 ? 2.819 -11.895 -13.514 1.00 96.06 359 HIS A N 1
ATOM 2801 C CA . HIS A 1 359 ? 3.866 -12.216 -12.526 1.00 96.06 359 HIS A CA 1
ATOM 2802 C C . HIS A 1 359 ? 4.610 -10.992 -11.984 1.00 96.06 359 HIS A C 1
ATOM 2804 O O . HIS A 1 359 ? 5.282 -11.120 -10.960 1.00 96.06 359 HIS A O 1
ATOM 2810 N N . PHE A 1 360 ? 4.502 -9.844 -12.652 1.00 91.81 360 PHE A N 1
ATOM 2811 C CA . PHE A 1 360 ? 5.227 -8.616 -12.327 1.00 91.81 360 PHE A CA 1
ATOM 2812 C C . PHE A 1 360 ? 4.252 -7.461 -12.151 1.00 91.81 360 PHE A C 1
ATOM 2814 O O . PHE A 1 360 ? 3.319 -7.309 -12.941 1.00 91.81 360 PHE A O 1
ATOM 2821 N N . SER A 1 361 ? 4.479 -6.669 -11.109 1.00 87.50 361 SER A N 1
ATOM 2822 C CA . SER A 1 361 ? 3.609 -5.569 -10.714 1.00 87.50 361 SER A CA 1
ATOM 2823 C C . SER A 1 361 ? 4.397 -4.507 -9.942 1.00 87.50 361 SER A C 1
ATOM 2825 O O . SER A 1 361 ? 4.022 -4.136 -8.835 1.00 87.50 361 SER A O 1
ATOM 2827 N N . ASP A 1 362 ? 5.518 -4.062 -10.509 1.00 89.94 362 ASP A N 1
ATOM 2828 C CA . ASP A 1 362 ? 6.343 -2.974 -9.964 1.00 89.94 362 ASP A CA 1
ATOM 2829 C C . ASP A 1 362 ? 6.314 -1.776 -10.931 1.00 89.94 362 ASP A C 1
ATOM 2831 O O . ASP A 1 362 ? 5.896 -1.930 -12.085 1.00 89.94 362 ASP A O 1
ATOM 2835 N N . TRP A 1 363 ? 6.705 -0.583 -10.482 1.00 90.12 363 TRP A N 1
ATOM 2836 C CA . TRP A 1 363 ? 6.605 0.642 -11.281 1.00 90.12 363 TRP A CA 1
ATOM 2837 C C . TRP A 1 363 ? 7.302 0.459 -12.639 1.00 90.12 363 TRP A C 1
ATOM 2839 O O . TRP A 1 363 ? 8.472 0.101 -12.724 1.00 90.12 363 TRP A O 1
ATOM 2849 N N . THR A 1 364 ? 6.554 0.643 -13.734 1.00 90.56 364 THR A N 1
ATOM 2850 C CA . THR A 1 364 ? 6.972 0.419 -15.140 1.00 90.56 364 THR A CA 1
ATOM 2851 C C . THR A 1 364 ? 7.311 -1.022 -15.561 1.00 90.56 364 THR A C 1
ATOM 2853 O O . THR A 1 364 ? 7.441 -1.283 -16.765 1.00 90.56 364 THR A O 1
ATOM 2856 N N . MET A 1 365 ? 7.349 -1.972 -14.625 1.00 92.56 365 MET A N 1
ATOM 2857 C CA . MET A 1 365 ? 7.640 -3.390 -14.847 1.00 92.56 365 MET A CA 1
ATOM 2858 C C . MET A 1 365 ? 6.354 -4.214 -14.997 1.00 92.56 365 MET A C 1
ATOM 2860 O O . MET A 1 365 ? 5.423 -4.112 -14.200 1.00 92.56 365 MET A O 1
ATOM 2864 N N . CYS A 1 366 ? 6.311 -5.079 -16.005 1.00 92.62 366 CYS A N 1
ATOM 2865 C CA . CYS A 1 366 ? 5.173 -5.931 -16.330 1.00 92.62 366 CYS A CA 1
ATOM 2866 C C . CYS A 1 366 ? 5.645 -7.240 -16.982 1.00 92.62 366 CYS A C 1
ATOM 2868 O O . CYS A 1 366 ? 6.844 -7.501 -17.106 1.00 92.62 366 CYS A O 1
ATOM 2870 N N . GLY A 1 367 ? 4.697 -8.074 -17.394 1.00 93.38 367 GLY A N 1
ATOM 2871 C CA . GLY A 1 367 ? 4.978 -9.251 -18.198 1.00 93.38 367 GLY A CA 1
ATOM 2872 C C . GLY A 1 367 ? 4.508 -10.564 -17.590 1.00 93.38 367 GLY A C 1
ATOM 2873 O O . GLY A 1 367 ? 4.236 -10.696 -16.392 1.00 93.38 367 GLY A O 1
ATOM 2874 N N . LEU A 1 368 ? 4.454 -11.563 -18.472 1.00 96.62 368 LEU A N 1
ATOM 2875 C CA . LEU A 1 368 ? 4.112 -12.950 -18.171 1.00 96.62 368 LEU A CA 1
ATOM 2876 C C . LEU A 1 368 ? 2.731 -13.093 -17.511 1.00 96.62 368 LEU A C 1
ATOM 2878 O O . LEU A 1 368 ? 2.621 -13.363 -16.313 1.00 96.62 368 LEU A O 1
ATOM 2882 N N . LEU A 1 369 ? 1.671 -12.959 -18.309 1.00 97.25 369 LEU A N 1
ATOM 2883 C CA . LEU A 1 369 ? 0.296 -13.220 -17.882 1.00 97.25 369 LEU A CA 1
ATOM 2884 C C . LEU A 1 369 ? -0.127 -14.639 -18.257 1.00 97.25 369 LEU A C 1
ATOM 2886 O O . LEU A 1 369 ? 0.134 -15.114 -19.360 1.00 97.25 369 LEU A O 1
ATOM 2890 N N . MET A 1 370 ? -0.793 -15.329 -17.333 1.00 98.38 370 MET A N 1
ATOM 2891 C CA . MET A 1 370 ? -1.363 -16.654 -17.582 1.00 98.38 370 MET A CA 1
ATOM 2892 C C . MET A 1 370 ? -2.869 -16.666 -17.371 1.00 98.38 370 MET A C 1
ATOM 2894 O O . MET A 1 370 ? -3.364 -16.132 -16.380 1.00 98.38 370 MET A O 1
ATOM 2898 N N . MET A 1 371 ? -3.594 -17.329 -18.272 1.00 98.19 371 MET A N 1
ATOM 2899 C CA . MET A 1 371 ? -5.051 -17.445 -18.192 1.00 98.19 371 MET A CA 1
ATOM 2900 C C . MET A 1 371 ? -5.517 -18.862 -18.560 1.00 98.19 371 MET A C 1
ATOM 2902 O O . MET A 1 371 ? -5.363 -19.286 -19.710 1.00 98.19 371 MET A O 1
ATOM 2906 N N . PRO A 1 372 ? -6.083 -19.641 -17.620 1.00 98.50 372 PRO A N 1
ATOM 2907 C CA . PRO A 1 372 ? -6.715 -20.914 -17.947 1.00 98.50 372 PRO A CA 1
ATOM 2908 C C . PRO A 1 372 ? -8.116 -20.681 -18.539 1.00 98.50 372 PRO A C 1
ATOM 2910 O O . PRO A 1 372 ? -8.918 -19.915 -18.011 1.00 98.50 372 PRO A O 1
ATOM 2913 N N . THR A 1 373 ? -8.447 -21.372 -19.628 1.00 98.19 373 THR A N 1
ATOM 2914 C CA . THR A 1 373 ? -9.721 -21.170 -20.336 1.00 98.19 373 THR A CA 1
ATOM 2915 C C . THR A 1 373 ? -10.260 -22.458 -20.966 1.00 98.19 373 THR A C 1
ATOM 2917 O O . THR A 1 373 ? -9.568 -23.477 -21.053 1.00 98.19 373 THR A O 1
ATOM 2920 N N . THR A 1 374 ? -11.521 -22.438 -21.396 1.00 97.06 374 THR A N 1
ATOM 2921 C CA . THR A 1 374 ? -12.162 -23.495 -22.192 1.00 97.06 374 THR A CA 1
ATOM 2922 C C . THR A 1 374 ? -13.025 -22.878 -23.295 1.00 97.06 374 THR A C 1
ATOM 2924 O O . THR A 1 374 ? -13.342 -21.695 -23.257 1.00 97.06 374 THR A O 1
ATOM 2927 N N . GLY A 1 375 ? -13.423 -23.672 -24.293 1.00 95.62 375 GLY A N 1
ATOM 2928 C CA . GLY A 1 375 ? -14.339 -23.227 -25.344 1.00 95.62 375 GLY A CA 1
ATOM 2929 C C . GLY A 1 375 ? -13.624 -22.749 -26.607 1.00 95.62 375 GLY A C 1
ATOM 2930 O O . GLY A 1 375 ? -12.617 -23.332 -27.028 1.00 95.62 375 GLY A O 1
ATOM 2931 N N . LYS A 1 376 ? -14.175 -21.727 -27.268 1.00 95.56 376 LYS A N 1
ATOM 2932 C CA . LYS A 1 376 ? -13.591 -21.151 -28.488 1.00 95.56 376 LYS A CA 1
ATOM 2933 C C . LYS A 1 376 ? -12.256 -20.475 -28.147 1.00 95.56 376 LYS A C 1
ATOM 2935 O O . LYS A 1 376 ? -12.160 -19.798 -27.133 1.00 95.56 376 LYS A O 1
ATOM 2940 N N . LEU A 1 377 ? -11.234 -20.669 -28.985 1.00 97.00 377 LEU A N 1
ATOM 2941 C CA . LEU A 1 377 ? -9.957 -19.973 -28.815 1.00 97.00 377 LEU A CA 1
ATOM 2942 C C . LEU A 1 377 ? -10.161 -18.463 -29.007 1.00 97.00 377 LEU A C 1
ATOM 2944 O O . LEU A 1 377 ? -10.693 -18.044 -30.036 1.00 97.00 377 LEU A O 1
ATOM 2948 N N . GLN A 1 378 ? -9.710 -17.693 -28.022 1.00 95.94 378 GLN A N 1
ATOM 2949 C CA . GLN A 1 378 ? -9.572 -16.242 -28.043 1.00 95.94 378 GLN A CA 1
ATOM 2950 C C . GLN A 1 378 ? -8.157 -15.924 -27.548 1.00 95.94 378 GLN A C 1
ATOM 2952 O O . GLN A 1 378 ? -7.708 -16.529 -26.576 1.00 95.94 378 GLN A O 1
ATOM 2957 N N . VAL A 1 379 ? -7.454 -15.027 -28.238 1.00 94.88 379 VAL A N 1
ATOM 2958 C CA . VAL A 1 379 ? -6.078 -14.604 -27.894 1.00 94.88 379 VAL A CA 1
ATOM 2959 C C . VAL A 1 379 ? -5.982 -13.108 -27.596 1.00 94.88 379 VAL A C 1
ATOM 2961 O O . VAL A 1 379 ? -4.912 -12.603 -27.309 1.00 94.88 379 VAL A O 1
ATOM 2964 N N . ASN A 1 380 ? -7.114 -12.410 -27.654 1.00 93.38 380 ASN A N 1
ATOM 2965 C CA . ASN A 1 380 ? -7.266 -11.049 -27.170 1.00 93.38 380 ASN A CA 1
ATOM 2966 C C . ASN A 1 380 ? -8.097 -11.108 -25.877 1.00 93.38 380 ASN A C 1
ATOM 2968 O O . ASN A 1 380 ? -9.068 -11.876 -25.850 1.00 93.38 380 ASN A O 1
ATOM 2972 N N . PRO A 1 381 ? -7.754 -10.357 -24.819 1.00 93.12 381 PRO A N 1
ATOM 2973 C CA . PRO A 1 381 ? -8.530 -10.351 -23.581 1.00 93.12 381 PRO A CA 1
ATOM 2974 C C . PRO A 1 381 ? -9.944 -9.783 -23.741 1.00 93.12 381 PRO A C 1
ATOM 2976 O O . PRO A 1 381 ? -10.851 -10.239 -23.045 1.00 93.12 381 PRO A O 1
ATOM 2979 N N . GLY A 1 382 ? -10.157 -8.864 -24.687 1.00 91.94 382 GLY A N 1
ATOM 2980 C CA . GLY A 1 382 ? -11.365 -8.043 -24.772 1.00 91.94 382 GLY A CA 1
ATOM 2981 C C . GLY A 1 382 ? -11.337 -6.888 -23.765 1.00 91.94 382 GLY A C 1
ATOM 2982 O O . GLY A 1 382 ? -10.515 -6.870 -22.844 1.00 91.94 382 GLY A O 1
ATOM 2983 N N . ARG A 1 383 ? -12.242 -5.919 -23.936 1.00 91.12 383 ARG A N 1
ATOM 2984 C CA . ARG A 1 383 ? -12.327 -4.750 -23.046 1.00 91.12 383 ARG A CA 1
ATOM 2985 C C . ARG A 1 383 ? -12.872 -5.129 -21.669 1.00 91.12 383 ARG A C 1
ATOM 2987 O O . ARG A 1 383 ? -13.705 -6.031 -21.552 1.00 91.12 383 ARG A O 1
ATOM 2994 N N . GLU A 1 384 ? -12.458 -4.396 -20.636 1.00 90.38 384 GLU A N 1
ATOM 2995 C CA . GLU A 1 384 ? -12.938 -4.562 -19.253 1.00 90.38 384 GLU A CA 1
ATOM 2996 C C . GLU A 1 384 ? -14.475 -4.556 -19.142 1.00 90.38 384 GLU A C 1
ATOM 2998 O O . GLU A 1 384 ? -15.057 -5.381 -18.433 1.00 90.38 384 GLU A O 1
ATOM 3003 N N . ASP A 1 385 ? -15.134 -3.651 -19.868 1.00 88.12 385 ASP A N 1
ATOM 3004 C CA . ASP A 1 385 ? -16.587 -3.457 -19.873 1.00 88.12 385 ASP A CA 1
ATOM 3005 C C . ASP A 1 385 ? -17.331 -4.344 -20.892 1.00 88.12 385 ASP A C 1
ATOM 3007 O O . ASP A 1 385 ? -18.560 -4.431 -20.852 1.00 88.12 385 ASP A O 1
ATOM 3011 N N . HIS A 1 386 ? -16.606 -5.048 -21.770 1.00 91.75 386 HIS A N 1
ATOM 3012 C CA . HIS A 1 386 ? -17.146 -5.966 -22.780 1.00 91.75 386 HIS A CA 1
ATOM 3013 C C . HIS A 1 386 ? -16.381 -7.305 -22.792 1.00 91.75 386 HIS A C 1
ATOM 3015 O O . HIS A 1 386 ? -15.800 -7.686 -23.811 1.00 91.75 386 HIS A O 1
ATOM 3021 N N . PRO A 1 387 ? -16.396 -8.074 -21.685 1.00 93.06 387 PRO A N 1
ATOM 3022 C CA . PRO A 1 387 ? -15.554 -9.265 -21.540 1.00 93.06 387 PRO A CA 1
ATOM 3023 C C . PRO A 1 387 ? -15.850 -10.380 -22.563 1.00 93.06 387 PRO A C 1
ATOM 3025 O O . PRO A 1 387 ? -14.983 -11.205 -22.827 1.00 93.06 387 PRO A O 1
ATOM 3028 N N . ASP A 1 388 ? -17.036 -10.395 -23.186 1.00 94.00 388 ASP A N 1
ATOM 3029 C CA . ASP A 1 388 ? -17.412 -11.391 -24.207 1.00 94.00 388 ASP A CA 1
ATOM 3030 C C . ASP A 1 388 ? -16.636 -11.245 -25.533 1.00 94.00 388 ASP A C 1
ATOM 3032 O O . ASP A 1 388 ? -16.683 -12.136 -26.388 1.00 94.00 388 ASP A O 1
ATOM 3036 N N . GLU A 1 389 ? -15.933 -10.126 -25.732 1.00 93.69 389 GLU A N 1
ATOM 3037 C CA . GLU A 1 389 ? -15.131 -9.865 -26.933 1.00 93.69 389 GLU A CA 1
ATOM 3038 C C . GLU A 1 389 ? -13.831 -10.691 -26.972 1.00 93.69 389 GLU A C 1
ATOM 3040 O O . GLU A 1 389 ? -13.264 -10.879 -28.052 1.00 93.69 389 GLU A O 1
ATOM 3045 N N . GLY A 1 390 ? -13.384 -11.237 -25.835 1.00 94.88 390 GLY A N 1
ATOM 3046 C CA . GLY A 1 390 ? -12.088 -11.901 -25.715 1.00 94.88 390 GLY A CA 1
ATOM 3047 C C . GLY A 1 390 ? -12.045 -13.072 -24.733 1.00 94.88 390 GLY A C 1
ATOM 3048 O O . GLY A 1 390 ? -13.019 -13.809 -24.583 1.00 94.88 390 GLY A O 1
ATOM 3049 N N . TYR A 1 391 ? -10.871 -13.318 -24.142 1.00 96.06 391 TYR A N 1
ATOM 3050 C CA . TYR A 1 391 ? -10.635 -14.432 -23.214 1.00 96.06 391 TYR A CA 1
ATOM 3051 C C . TYR A 1 391 ? -10.894 -14.097 -21.738 1.00 96.06 391 TYR A C 1
ATOM 3053 O O . TYR A 1 391 ? -10.765 -15.000 -20.903 1.00 96.06 391 TYR A O 1
ATOM 3061 N N . ARG A 1 392 ? -11.231 -12.841 -21.398 1.00 96.81 392 ARG A N 1
ATOM 3062 C CA . ARG A 1 392 ? -11.645 -12.455 -20.039 1.00 96.81 392 ARG A CA 1
ATOM 3063 C C . ARG A 1 392 ? -12.748 -13.385 -19.533 1.00 96.81 392 ARG A C 1
ATOM 3065 O O . ARG A 1 392 ? -13.590 -13.857 -20.292 1.00 96.81 392 ARG A O 1
ATOM 3072 N N . SER A 1 393 ? -12.759 -13.630 -18.227 1.00 97.75 393 SER A N 1
ATOM 3073 C CA . SER A 1 393 ? -13.839 -14.375 -17.580 1.00 97.75 393 SER A CA 1
ATOM 3074 C C . SER A 1 393 ? -14.418 -13.580 -16.430 1.00 97.75 393 SER A C 1
ATOM 3076 O O . SER A 1 393 ? -13.692 -13.158 -15.530 1.00 97.75 393 SER A O 1
ATOM 3078 N N . ARG A 1 394 ? -15.745 -13.489 -16.384 1.00 97.50 394 ARG A N 1
ATOM 3079 C CA . ARG A 1 394 ? -16.485 -13.085 -15.186 1.00 97.50 394 ARG A CA 1
ATOM 3080 C C . ARG A 1 394 ? -16.170 -14.020 -14.023 1.00 97.50 394 ARG A C 1
ATOM 3082 O O . ARG A 1 394 ? -15.987 -15.229 -14.230 1.00 97.50 394 ARG A O 1
ATOM 3089 N N . ILE A 1 395 ? -16.148 -13.486 -12.809 1.00 96.75 395 ILE A N 1
ATOM 3090 C CA . ILE A 1 395 ? -15.833 -14.224 -11.582 1.00 96.75 395 ILE A CA 1
ATOM 3091 C C . ILE A 1 395 ? -17.009 -14.245 -10.608 1.00 96.75 395 ILE A C 1
ATOM 3093 O O . ILE A 1 395 ? -17.777 -13.293 -10.504 1.00 96.75 395 ILE A O 1
ATOM 3097 N N . ASP A 1 396 ? -17.133 -15.333 -9.850 1.00 94.38 396 ASP A N 1
ATOM 3098 C CA . ASP A 1 396 ? -18.027 -15.362 -8.695 1.00 94.38 396 ASP A CA 1
ATOM 3099 C C . ASP A 1 396 ? -17.319 -14.714 -7.503 1.00 94.38 396 ASP A C 1
ATOM 3101 O O . ASP A 1 396 ? -16.510 -15.357 -6.824 1.00 94.38 396 ASP A O 1
ATOM 3105 N N . LYS A 1 397 ? -17.650 -13.449 -7.223 1.00 90.75 397 LYS A N 1
ATOM 3106 C CA . LYS A 1 397 ? -17.084 -12.681 -6.103 1.00 90.75 397 LYS A CA 1
ATOM 3107 C C . LYS A 1 397 ? -17.245 -13.357 -4.740 1.00 90.75 397 LYS A C 1
ATOM 3109 O O . LYS A 1 397 ? -16.430 -13.123 -3.858 1.00 90.75 397 LYS A O 1
ATOM 3114 N N . LYS A 1 398 ? -18.218 -14.257 -4.548 1.00 91.81 398 LYS A N 1
ATOM 3115 C CA . LYS A 1 398 ? -18.354 -15.023 -3.289 1.00 91.81 398 LYS A CA 1
ATOM 3116 C C . LYS A 1 398 ? -17.270 -16.076 -3.096 1.00 91.81 398 LYS A C 1
ATOM 3118 O O . LYS A 1 398 ? -17.086 -16.574 -1.987 1.00 91.81 398 LYS A O 1
ATOM 3123 N N . THR A 1 399 ? -16.620 -16.470 -4.184 1.00 95.56 399 THR A N 1
ATOM 3124 C CA . THR A 1 399 ? -15.530 -17.450 -4.188 1.00 95.56 399 THR A CA 1
ATOM 3125 C C . THR A 1 399 ? -14.157 -16.796 -4.242 1.00 95.56 399 THR A C 1
ATOM 3127 O O . THR A 1 399 ? -13.164 -17.499 -4.066 1.00 95.56 399 THR A O 1
ATOM 3130 N N . GLU A 1 400 ? -14.105 -15.483 -4.486 1.00 96.88 400 GLU A N 1
ATOM 3131 C CA . GLU A 1 400 ? -12.871 -14.714 -4.463 1.00 96.88 400 GLU A CA 1
ATOM 3132 C C . GLU A 1 400 ? -12.331 -14.653 -3.035 1.00 96.88 400 GLU A C 1
ATOM 3134 O O . GLU A 1 400 ? -13.004 -14.227 -2.095 1.00 96.88 400 GLU A O 1
ATOM 3139 N N . ASN A 1 401 ? -11.107 -15.133 -2.859 1.00 96.56 401 ASN A N 1
ATOM 3140 C CA . ASN A 1 401 ? -10.439 -15.137 -1.575 1.00 96.56 401 ASN A CA 1
ATOM 3141 C C . ASN A 1 401 ? -8.961 -14.820 -1.763 1.00 96.56 401 ASN A C 1
ATOM 3143 O O . ASN A 1 401 ? -8.272 -15.543 -2.479 1.00 96.56 401 ASN A O 1
ATOM 3147 N N . ALA A 1 402 ? -8.481 -13.780 -1.084 1.00 97.56 402 ALA A N 1
ATOM 3148 C CA . ALA A 1 402 ? -7.085 -13.375 -1.100 1.00 97.56 402 ALA A CA 1
ATOM 3149 C C . ALA A 1 402 ? -6.547 -13.330 0.335 1.00 97.56 402 ALA A C 1
ATOM 3151 O O . ALA A 1 402 ? -6.962 -12.507 1.149 1.00 97.56 402 ALA A O 1
ATOM 3152 N N . LYS A 1 403 ? -5.652 -14.260 0.657 1.00 96.06 403 LYS A N 1
ATOM 3153 C CA . LYS A 1 403 ? -5.011 -14.406 1.968 1.00 96.06 403 LYS A CA 1
ATOM 3154 C C . LYS A 1 403 ? -3.512 -14.581 1.782 1.00 96.06 403 LYS A C 1
ATOM 3156 O O . LYS A 1 403 ? -3.048 -14.905 0.687 1.00 96.06 403 LYS A O 1
ATOM 3161 N N . VAL A 1 404 ? -2.756 -14.460 2.869 1.00 97.44 404 VAL A N 1
ATOM 3162 C CA . VAL A 1 404 ? -1.330 -14.805 2.866 1.00 97.44 404 VAL A CA 1
ATOM 3163 C C . VAL A 1 404 ? -1.124 -16.204 2.280 1.00 97.44 404 VAL A C 1
ATOM 3165 O O . VAL A 1 404 ? -1.757 -17.175 2.702 1.00 97.44 404 VAL A O 1
ATOM 3168 N N . GLY A 1 405 ? -0.249 -16.293 1.278 1.00 96.94 405 GLY A N 1
ATOM 3169 C CA . GLY A 1 405 ? 0.069 -17.536 0.587 1.00 96.94 405 GLY A CA 1
ATOM 3170 C C . GLY A 1 405 ? -0.910 -17.967 -0.501 1.00 96.94 405 GLY A C 1
ATOM 3171 O O . GLY A 1 405 ? -0.551 -18.859 -1.266 1.00 96.94 405 GLY A O 1
ATOM 3172 N N . ARG A 1 406 ? -2.115 -17.389 -0.621 1.00 97.94 406 ARG A N 1
ATOM 3173 C CA . ARG A 1 406 ? -3.115 -17.858 -1.595 1.00 97.94 406 ARG A CA 1
ATOM 3174 C C . ARG A 1 406 ? -4.074 -16.771 -2.068 1.00 97.94 406 ARG A C 1
ATOM 3176 O O . ARG A 1 406 ? -4.821 -16.215 -1.269 1.00 97.94 406 ARG A O 1
ATOM 3183 N N . TYR A 1 407 ? -4.195 -16.643 -3.386 1.00 98.62 407 TYR A N 1
ATOM 3184 C CA . TYR A 1 407 ? -5.402 -16.107 -4.020 1.00 98.62 407 TYR A CA 1
ATOM 3185 C C . TYR A 1 407 ? -6.188 -17.242 -4.693 1.00 98.62 407 TYR A C 1
ATOM 3187 O O . TYR A 1 407 ? -5.593 -18.173 -5.245 1.00 98.62 407 TYR A O 1
ATOM 3195 N N . SER A 1 408 ? -7.521 -17.201 -4.634 1.00 98.50 408 SER A N 1
ATOM 3196 C CA . SER A 1 408 ? -8.406 -18.148 -5.311 1.00 98.50 408 SER A CA 1
ATOM 3197 C C . SER A 1 408 ? -9.681 -17.487 -5.805 1.00 98.50 408 SER A C 1
ATOM 3199 O O . SER A 1 408 ? -10.242 -16.646 -5.113 1.00 98.50 408 SER A O 1
ATOM 3201 N N . VAL A 1 409 ? -10.165 -17.917 -6.971 1.00 98.50 409 VAL A N 1
ATOM 3202 C CA . VAL A 1 409 ? -11.448 -17.473 -7.520 1.00 98.50 409 VAL A CA 1
ATOM 3203 C C . VAL A 1 409 ? -12.058 -18.531 -8.442 1.00 98.50 409 VAL A C 1
ATOM 3205 O O . VAL A 1 409 ? -11.345 -19.327 -9.065 1.00 98.50 409 VAL A O 1
ATOM 3208 N N . TYR A 1 410 ? -13.387 -18.562 -8.529 1.00 98.50 410 TYR A N 1
ATOM 3209 C CA . TYR A 1 410 ? -14.122 -19.330 -9.529 1.00 98.50 410 TYR A CA 1
ATOM 3210 C C . TYR A 1 410 ? -14.508 -18.444 -10.716 1.00 98.50 410 TYR A C 1
ATOM 3212 O O . TYR A 1 410 ? -15.224 -17.453 -10.573 1.00 98.50 410 TYR A O 1
ATOM 3220 N N . MET A 1 411 ? -14.050 -18.836 -11.900 1.00 98.44 411 MET A N 1
ATOM 3221 C CA . MET A 1 411 ? -14.346 -18.184 -13.170 1.00 98.44 411 MET A CA 1
ATOM 3222 C C . MET A 1 411 ? -15.630 -18.762 -13.758 1.00 98.44 411 MET A C 1
ATOM 3224 O O . MET A 1 411 ? -15.704 -19.946 -14.094 1.00 98.44 411 MET A O 1
ATOM 3228 N N . THR A 1 412 ? -16.657 -17.924 -13.853 1.00 97.31 412 THR A N 1
ATOM 3229 C CA . THR A 1 412 ? -18.020 -18.343 -14.205 1.00 97.31 412 THR A CA 1
ATOM 3230 C C . THR A 1 412 ? -18.201 -18.643 -15.688 1.00 97.31 412 THR A C 1
ATOM 3232 O O . THR A 1 412 ? -18.928 -19.584 -16.000 1.00 97.31 412 THR A O 1
ATOM 3235 N N . ASP A 1 413 ? -17.494 -17.940 -16.578 1.00 97.31 413 ASP A N 1
ATOM 3236 C CA . ASP A 1 413 ? -17.611 -18.143 -18.030 1.00 97.31 413 ASP A CA 1
ATOM 3237 C C . ASP A 1 413 ? -16.883 -19.421 -18.482 1.00 97.31 413 ASP A C 1
ATOM 3239 O O . ASP A 1 413 ? -17.349 -20.143 -19.363 1.00 97.31 413 ASP A O 1
ATOM 3243 N N . THR A 1 414 ? -15.753 -19.747 -17.844 1.00 97.00 414 THR A N 1
ATOM 3244 C CA . THR A 1 414 ? -14.924 -20.918 -18.193 1.00 97.00 414 THR A CA 1
ATOM 3245 C C . THR A 1 414 ? -15.168 -22.136 -17.299 1.00 97.00 414 THR A C 1
ATOM 3247 O O . THR A 1 414 ? -14.694 -23.233 -17.606 1.00 97.00 414 THR A O 1
ATOM 3250 N N . HIS A 1 415 ? -15.901 -21.959 -16.195 1.00 97.94 415 HIS A N 1
ATOM 3251 C CA . HIS A 1 415 ? -16.156 -22.952 -15.147 1.00 97.94 415 HIS A CA 1
ATOM 3252 C C . HIS A 1 415 ? -14.895 -23.530 -14.484 1.00 97.94 415 HIS A C 1
ATOM 3254 O O . HIS A 1 415 ? -14.896 -24.683 -14.036 1.00 97.94 415 HIS A O 1
ATOM 3260 N N . ILE A 1 416 ? -13.824 -22.741 -14.409 1.00 98.75 416 ILE A N 1
ATOM 3261 C CA . ILE A 1 416 ? -12.536 -23.135 -13.832 1.00 98.75 416 ILE A CA 1
ATOM 3262 C C . ILE A 1 416 ? -12.375 -22.491 -12.454 1.00 98.75 416 ILE A C 1
ATOM 3264 O O . ILE A 1 416 ? -12.626 -21.302 -12.277 1.00 98.75 416 ILE A O 1
ATOM 3268 N N . LYS A 1 417 ? -11.895 -23.261 -11.472 1.00 98.81 417 LYS A N 1
ATOM 3269 C CA . LYS A 1 417 ? -11.356 -22.683 -10.231 1.00 98.81 417 LYS A CA 1
ATOM 3270 C C . LYS A 1 417 ? -9.862 -22.431 -10.412 1.00 98.81 417 LYS A C 1
ATOM 3272 O O . LYS A 1 417 ? -9.131 -23.379 -10.710 1.00 98.81 417 LYS A O 1
ATOM 3277 N N . ALA A 1 418 ? -9.429 -21.195 -10.194 1.00 98.81 418 ALA A N 1
ATOM 3278 C CA . ALA A 1 418 ? -8.024 -20.816 -10.165 1.00 98.81 418 ALA A CA 1
ATOM 3279 C C . ALA A 1 418 ? -7.544 -20.601 -8.726 1.00 98.81 418 ALA A C 1
ATOM 3281 O O . ALA A 1 418 ? -8.271 -20.075 -7.879 1.00 98.81 418 ALA A O 1
ATOM 3282 N N . GLU A 1 419 ? -6.321 -21.043 -8.455 1.00 98.81 419 GLU A N 1
ATOM 3283 C CA . GLU A 1 419 ? -5.590 -20.817 -7.210 1.00 98.81 419 GLU A CA 1
ATOM 3284 C C . GLU A 1 419 ? -4.142 -20.463 -7.560 1.00 98.81 419 GLU A C 1
ATOM 3286 O O . GLU A 1 419 ? -3.538 -21.145 -8.389 1.00 98.81 419 GLU A O 1
ATOM 3291 N N . ILE A 1 420 ? -3.582 -19.421 -6.945 1.00 98.75 420 ILE A N 1
ATOM 3292 C CA . ILE A 1 420 ? -2.200 -18.971 -7.178 1.00 98.75 420 ILE A CA 1
ATOM 3293 C C . ILE A 1 420 ? -1.453 -18.778 -5.855 1.00 98.75 420 ILE A C 1
ATOM 3295 O O . ILE A 1 420 ? -2.057 -18.432 -4.836 1.00 98.75 420 ILE A O 1
ATOM 3299 N N . SER A 1 421 ? -0.147 -19.029 -5.888 1.00 98.56 421 SER A N 1
ATOM 3300 C CA . SER A 1 421 ? 0.820 -18.828 -4.808 1.00 98.56 421 SER A CA 1
ATOM 3301 C C . SER A 1 421 ? 2.208 -18.556 -5.405 1.00 98.56 421 SER A C 1
ATOM 3303 O O . SER A 1 421 ? 2.420 -18.740 -6.609 1.00 98.56 421 SER A O 1
ATOM 3305 N N . ALA A 1 422 ? 3.161 -18.120 -4.585 1.00 98.06 422 ALA A N 1
ATOM 3306 C CA . ALA A 1 422 ? 4.507 -17.787 -5.044 1.00 98.06 422 ALA A CA 1
ATOM 3307 C C . ALA A 1 422 ? 5.604 -18.045 -4.000 1.00 98.06 422 ALA A C 1
ATOM 3309 O O . ALA A 1 422 ? 5.359 -18.172 -2.805 1.00 98.06 422 ALA A O 1
ATOM 3310 N N . SER A 1 423 ? 6.840 -18.126 -4.461 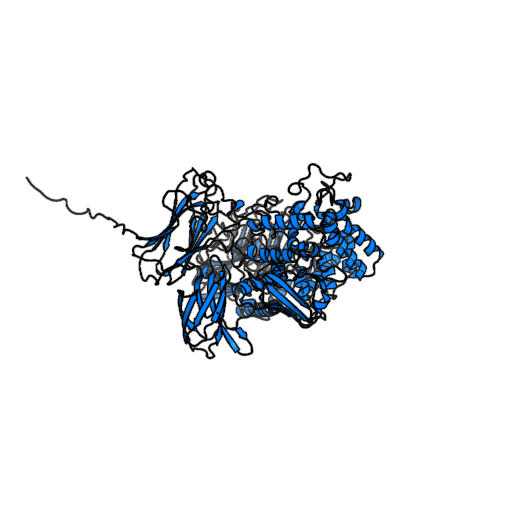1.00 98.00 423 SER A N 1
ATOM 3311 C CA . SER A 1 423 ? 8.031 -17.811 -3.681 1.00 98.00 423 SER A CA 1
ATOM 3312 C C . SER A 1 423 ? 8.563 -16.450 -4.148 1.00 98.00 423 SER A C 1
ATOM 3314 O O . SER A 1 423 ? 7.885 -15.737 -4.885 1.00 98.00 423 SER A O 1
ATOM 3316 N N . ARG A 1 424 ? 9.782 -16.064 -3.757 1.00 97.69 424 ARG A N 1
ATOM 3317 C CA . ARG A 1 424 ? 10.336 -14.765 -4.161 1.00 97.69 424 ARG A CA 1
ATOM 3318 C C . ARG A 1 424 ? 10.527 -14.648 -5.671 1.00 97.69 424 ARG A C 1
ATOM 3320 O O . ARG A 1 424 ? 10.315 -13.567 -6.197 1.00 97.69 424 ARG A O 1
ATOM 3327 N N . ARG A 1 425 ? 10.935 -15.715 -6.366 1.00 98.38 425 ARG A N 1
ATOM 3328 C CA . ARG A 1 425 ? 11.321 -15.707 -7.798 1.00 98.38 425 ARG A CA 1
ATOM 3329 C C . ARG A 1 425 ? 10.620 -16.770 -8.639 1.00 98.38 425 ARG A C 1
ATOM 3331 O O . ARG A 1 425 ? 11.000 -17.020 -9.785 1.00 98.38 425 ARG A O 1
ATOM 3338 N N . ALA A 1 426 ? 9.635 -17.447 -8.066 1.00 98.62 426 ALA A N 1
ATOM 3339 C CA . ALA A 1 426 ? 8.877 -18.469 -8.759 1.00 98.62 426 ALA A CA 1
ATOM 3340 C C . ALA A 1 426 ? 7.409 -18.447 -8.320 1.00 98.62 426 ALA A C 1
ATOM 3342 O O . ALA A 1 426 ? 7.082 -17.999 -7.227 1.00 98.62 426 ALA A O 1
ATOM 3343 N N . SER A 1 427 ? 6.513 -18.934 -9.171 1.00 98.62 427 SER A N 1
ATOM 3344 C CA . SER A 1 427 ? 5.089 -19.079 -8.872 1.00 98.62 427 SER A CA 1
ATOM 3345 C C . SER A 1 427 ? 4.651 -20.536 -8.944 1.00 98.62 427 SER A C 1
ATOM 3347 O O . SER A 1 427 ? 5.277 -21.371 -9.608 1.00 98.62 427 SER A O 1
ATOM 3349 N N . ILE A 1 428 ? 3.545 -20.838 -8.269 1.00 98.81 428 ILE A N 1
ATOM 3350 C CA . ILE A 1 428 ? 2.799 -22.079 -8.442 1.00 98.81 428 ILE A CA 1
ATOM 3351 C C . ILE A 1 428 ? 1.308 -21.761 -8.553 1.00 98.81 428 ILE A C 1
ATOM 3353 O O . ILE A 1 428 ? 0.751 -20.973 -7.792 1.00 98.81 428 ILE A O 1
ATOM 3357 N N . GLN A 1 429 ? 0.650 -22.369 -9.528 1.00 98.81 429 GLN A N 1
ATOM 3358 C CA . GLN A 1 429 ? -0.754 -22.141 -9.848 1.00 98.81 429 GLN A CA 1
ATOM 3359 C C . GLN A 1 429 ? -1.450 -23.496 -9.931 1.00 98.81 429 GLN A C 1
ATOM 3361 O O . GLN A 1 429 ? -0.874 -24.463 -10.432 1.00 98.81 429 GLN A O 1
ATOM 3366 N N . ARG A 1 430 ? -2.694 -23.588 -9.466 1.00 98.81 430 ARG A N 1
ATOM 3367 C CA . ARG A 1 430 ? -3.524 -24.793 -9.543 1.00 98.81 430 ARG A CA 1
ATOM 3368 C C . ARG A 1 430 ? -4.849 -24.451 -10.208 1.00 98.81 430 ARG A C 1
ATOM 3370 O O . ARG A 1 430 ? -5.646 -23.678 -9.681 1.00 98.81 430 ARG A O 1
ATOM 3377 N N . TYR A 1 431 ? -5.099 -25.072 -11.356 1.00 98.88 431 TYR A N 1
ATOM 3378 C CA . TYR A 1 431 ? -6.318 -24.877 -12.134 1.00 98.88 431 TYR A CA 1
ATOM 3379 C C . TYR A 1 431 ? -7.168 -26.141 -12.106 1.00 98.88 431 TYR A C 1
ATOM 3381 O O . TYR A 1 431 ? -6.722 -27.208 -12.526 1.00 98.88 431 TYR A O 1
ATOM 3389 N N . THR A 1 432 ? -8.398 -26.029 -11.604 1.00 98.81 432 THR A N 1
ATOM 3390 C CA . THR A 1 432 ? -9.364 -27.136 -11.575 1.00 98.81 432 THR A CA 1
ATOM 3391 C C . THR A 1 432 ? -10.346 -26.972 -12.726 1.00 98.81 432 THR A C 1
ATOM 3393 O O . THR A 1 432 ? -11.188 -26.072 -12.696 1.00 98.81 432 THR A O 1
ATOM 3396 N N . PHE A 1 433 ? -10.240 -27.836 -13.734 1.00 98.75 433 PHE A N 1
ATOM 3397 C CA . PHE A 1 433 ? -11.000 -27.728 -14.977 1.00 98.75 433 PHE A CA 1
ATOM 3398 C C . PHE A 1 433 ? -12.347 -28.472 -14.931 1.00 98.75 433 PHE A C 1
ATOM 3400 O O . PHE A 1 433 ? -12.497 -29.490 -14.237 1.00 98.75 433 PHE A O 1
ATOM 3407 N N . PRO A 1 434 ? -13.338 -28.027 -15.726 1.00 98.44 434 PRO A N 1
ATOM 3408 C CA . PRO A 1 434 ? -14.488 -28.853 -16.064 1.00 98.44 434 PRO A CA 1
ATOM 3409 C C . PRO A 1 434 ? -14.070 -29.985 -17.020 1.00 98.44 434 PRO A C 1
ATOM 3411 O O . PRO A 1 434 ? -12.931 -30.066 -17.485 1.00 98.44 434 PRO A O 1
ATOM 3414 N N . SER A 1 435 ? -15.013 -30.870 -17.352 1.00 98.31 435 SER A N 1
ATOM 3415 C CA . SER A 1 435 ? -14.798 -31.801 -18.462 1.00 98.31 435 SER A CA 1
ATOM 3416 C C . SER A 1 435 ? -14.800 -31.017 -19.774 1.00 98.31 435 SER A C 1
ATOM 3418 O O . SER A 1 435 ? -15.782 -30.334 -20.053 1.00 98.31 435 SER A O 1
ATOM 3420 N N . SER A 1 436 ? -13.734 -31.099 -20.569 1.00 97.50 436 SER A N 1
ATOM 3421 C CA . SER A 1 436 ? -13.620 -30.342 -21.820 1.00 97.50 436 SER A CA 1
ATOM 3422 C C . SER A 1 436 ? -12.619 -30.978 -22.786 1.00 97.50 436 SER A C 1
ATOM 3424 O O . SER A 1 436 ? -11.557 -31.439 -22.374 1.00 97.50 436 SER A O 1
ATOM 3426 N N . ASP A 1 437 ? -12.929 -30.953 -24.083 1.00 96.94 437 ASP A N 1
ATOM 3427 C CA . ASP A 1 437 ? -11.985 -31.266 -25.170 1.00 96.94 437 ASP A CA 1
ATOM 3428 C C . ASP A 1 437 ? -11.234 -30.018 -25.682 1.00 96.94 437 ASP A C 1
ATOM 3430 O O . ASP A 1 437 ? -10.450 -30.106 -26.624 1.00 96.94 437 ASP A O 1
ATOM 3434 N N . SER A 1 438 ? -11.490 -28.850 -25.084 1.00 97.00 438 SER A N 1
ATOM 3435 C CA . SER A 1 438 ? -10.966 -27.540 -25.502 1.00 97.00 438 SER A CA 1
ATOM 3436 C C . SER A 1 438 ? -10.344 -26.758 -24.341 1.00 97.00 438 SER A C 1
ATOM 3438 O O . SER A 1 438 ? -10.344 -25.529 -24.345 1.00 97.00 438 SER A O 1
ATOM 3440 N N . ALA A 1 439 ? -9.860 -27.458 -23.312 1.00 98.50 439 ALA A N 1
ATOM 3441 C CA . ALA A 1 439 ? -9.181 -26.825 -22.186 1.00 98.50 439 ALA A CA 1
ATOM 3442 C C . ALA A 1 439 ? -7.824 -26.270 -22.625 1.00 98.50 439 ALA A C 1
ATOM 3444 O O . ALA A 1 439 ? -7.083 -26.933 -23.355 1.00 98.50 439 ALA A O 1
ATOM 3445 N N . ARG A 1 440 ? -7.503 -25.055 -22.180 1.00 98.25 440 ARG A N 1
ATOM 3446 C CA . ARG A 1 440 ? -6.257 -24.364 -22.513 1.00 98.25 440 ARG A CA 1
ATOM 3447 C C . ARG A 1 440 ? -5.667 -23.653 -21.308 1.00 98.25 440 ARG A C 1
ATOM 3449 O O . ARG A 1 440 ? -6.392 -23.250 -20.402 1.00 98.25 440 ARG A O 1
ATOM 3456 N N . ILE A 1 441 ? -4.354 -23.474 -21.343 1.00 98.75 441 ILE A N 1
ATOM 3457 C CA . ILE A 1 441 ? -3.645 -22.480 -20.533 1.00 98.75 441 ILE A CA 1
ATOM 3458 C C . ILE A 1 441 ? -2.971 -21.532 -21.522 1.00 98.75 441 ILE A C 1
ATOM 3460 O O . ILE A 1 441 ? -2.158 -21.983 -22.333 1.00 98.75 441 ILE A O 1
ATOM 3464 N N . LEU A 1 442 ? -3.369 -20.262 -21.497 1.00 98.62 442 LEU A N 1
ATOM 3465 C CA . LEU A 1 442 ? -2.772 -19.189 -22.288 1.00 98.62 442 LEU A CA 1
ATOM 3466 C C . LEU A 1 442 ? -1.569 -18.616 -21.539 1.00 98.62 442 LEU A C 1
ATOM 3468 O O . LEU A 1 442 ? -1.606 -18.522 -20.310 1.00 98.62 442 LEU A O 1
ATOM 3472 N N . VAL A 1 443 ? -0.540 -18.219 -22.283 1.00 98.31 443 VAL A N 1
ATOM 3473 C CA . VAL A 1 443 ? 0.568 -17.404 -21.780 1.00 98.31 443 VAL A CA 1
ATOM 3474 C C . VAL A 1 443 ? 0.707 -16.199 -22.704 1.00 98.31 443 VAL A C 1
ATOM 3476 O O . VAL A 1 443 ? 1.080 -16.360 -23.866 1.00 98.31 443 VAL A O 1
ATOM 3479 N N . ASP A 1 444 ? 0.366 -15.026 -22.186 1.00 96.75 444 ASP A N 1
ATOM 3480 C CA . ASP A 1 444 ? 0.315 -13.752 -22.899 1.00 96.75 444 ASP A CA 1
ATOM 3481 C C . ASP A 1 444 ? 1.498 -12.870 -22.471 1.00 96.75 444 ASP A C 1
ATOM 3483 O O . ASP A 1 444 ? 1.730 -12.665 -21.272 1.00 96.75 444 ASP A O 1
ATOM 3487 N N . MET A 1 445 ? 2.286 -12.409 -23.446 1.00 96.62 445 MET A N 1
ATOM 3488 C CA . MET A 1 445 ? 3.435 -11.531 -23.207 1.00 96.62 445 MET A CA 1
ATOM 3489 C C . MET A 1 445 ? 3.088 -10.048 -23.350 1.00 96.62 445 MET A C 1
ATOM 3491 O O . MET A 1 445 ? 3.906 -9.216 -22.982 1.00 96.62 445 MET A O 1
ATOM 3495 N N . PHE A 1 446 ? 1.912 -9.684 -23.863 1.00 93.31 446 PHE A N 1
ATOM 3496 C CA . PHE A 1 446 ? 1.463 -8.294 -23.876 1.00 93.31 446 PHE A CA 1
ATOM 3497 C C . PHE A 1 446 ? 0.504 -8.078 -22.705 1.00 93.31 446 PHE A C 1
ATOM 3499 O O . PHE A 1 446 ? -0.714 -8.186 -22.825 1.00 93.31 446 PHE A O 1
ATOM 3506 N N . THR A 1 447 ? 1.064 -7.839 -21.522 1.00 89.19 447 THR A N 1
ATOM 3507 C CA . THR A 1 447 ? 0.291 -7.671 -20.284 1.00 89.19 447 THR A CA 1
ATOM 3508 C C . THR A 1 447 ? -0.180 -6.228 -20.123 1.00 89.19 447 THR A C 1
ATOM 3510 O O . THR A 1 447 ? 0.478 -5.328 -20.637 1.00 89.19 447 THR A O 1
ATOM 3513 N N . PRO A 1 448 ? -1.257 -5.949 -19.369 1.00 88.31 448 PRO A N 1
ATOM 3514 C CA . PRO A 1 448 ? -1.517 -4.578 -18.941 1.00 88.31 448 PRO A CA 1
ATOM 3515 C C . PRO A 1 448 ? -0.320 -4.062 -18.130 1.00 88.31 448 PRO A C 1
ATOM 3517 O O . PRO A 1 448 ? 0.455 -4.838 -17.569 1.00 88.31 448 PRO A O 1
ATOM 3520 N N . ASN A 1 449 ? -0.182 -2.748 -18.069 1.00 90.25 449 ASN A N 1
ATOM 3521 C CA . ASN A 1 449 ? 0.795 -2.044 -17.252 1.00 90.25 449 ASN A CA 1
ATOM 3522 C C . ASN A 1 449 ? 0.189 -0.686 -16.882 1.00 90.25 449 ASN A C 1
ATOM 3524 O O . ASN A 1 449 ? -0.752 -0.235 -17.539 1.00 90.25 449 ASN A O 1
ATOM 3528 N N . GLU A 1 450 ? 0.719 -0.028 -15.858 1.00 88.81 450 GLU A N 1
ATOM 3529 C CA . GLU A 1 450 ? 0.358 1.354 -15.566 1.00 88.81 450 GLU A CA 1
ATOM 3530 C C . GLU A 1 450 ? 0.582 2.216 -16.805 1.00 88.81 450 GLU A C 1
ATOM 3532 O O . GLU A 1 450 ? -0.359 2.776 -17.353 1.00 88.81 450 GLU A O 1
ATOM 3537 N N . TYR A 1 451 ? 1.814 2.238 -17.313 1.00 90.69 451 TYR A N 1
ATOM 3538 C CA . TYR A 1 451 ? 2.210 3.060 -18.451 1.00 90.69 451 TYR A CA 1
ATOM 3539 C C . TYR A 1 451 ? 2.194 2.287 -19.769 1.00 90.69 451 TYR A C 1
ATOM 3541 O O . TYR A 1 451 ? 2.346 1.059 -19.787 1.00 90.69 451 TYR A O 1
ATOM 3549 N N . PRO A 1 452 ? 2.086 2.997 -20.906 1.00 90.81 452 PRO A N 1
ATOM 3550 C CA . PRO A 1 452 ? 2.376 2.406 -22.198 1.00 90.81 452 PRO A CA 1
ATOM 3551 C C . PRO A 1 452 ? 3.763 1.777 -22.221 1.00 90.81 452 PRO A C 1
ATOM 3553 O O . PRO A 1 452 ? 4.724 2.324 -21.691 1.00 90.81 452 PRO A O 1
ATOM 3556 N N . HIS A 1 453 ? 3.860 0.617 -22.854 1.00 93.25 453 HIS A N 1
ATOM 3557 C CA . HIS A 1 453 ? 5.101 -0.121 -23.011 1.00 93.25 453 HIS A CA 1
ATOM 3558 C C . HIS A 1 453 ? 5.095 -0.822 -24.369 1.00 93.25 453 HIS A C 1
ATOM 3560 O O . HIS A 1 453 ? 4.056 -0.960 -25.018 1.00 93.25 453 HIS A O 1
ATOM 3566 N N . ASN A 1 454 ? 6.270 -1.256 -24.806 1.00 95.56 454 ASN A N 1
ATOM 3567 C CA . ASN A 1 454 ? 6.436 -2.000 -26.043 1.00 95.56 454 ASN A CA 1
ATOM 3568 C C . ASN A 1 454 ? 6.956 -3.402 -25.737 1.00 95.56 454 ASN A C 1
ATOM 3570 O O . ASN A 1 454 ? 8.006 -3.540 -25.111 1.00 95.56 454 ASN A O 1
ATOM 3574 N N . LEU A 1 455 ? 6.278 -4.427 -26.258 1.00 96.75 455 LEU A N 1
ATOM 3575 C CA . LEU A 1 455 ? 6.839 -5.771 -26.376 1.00 96.75 455 LEU A CA 1
ATOM 3576 C C . LEU A 1 455 ? 7.775 -5.805 -27.591 1.00 96.75 455 LEU A C 1
ATOM 3578 O O . LEU A 1 455 ? 7.327 -5.859 -28.741 1.00 96.75 455 LEU A O 1
ATOM 3582 N N . VAL A 1 456 ? 9.077 -5.701 -27.337 1.00 97.25 456 VAL A N 1
ATOM 3583 C CA . VAL A 1 456 ? 10.102 -5.478 -28.370 1.00 97.25 456 VAL A CA 1
ATOM 3584 C C . VAL A 1 456 ? 10.497 -6.773 -29.063 1.00 97.25 456 VAL A C 1
ATOM 3586 O O . VAL A 1 456 ? 10.632 -6.799 -30.288 1.00 97.25 456 VAL A O 1
ATOM 3589 N N . ASP A 1 457 ? 10.681 -7.829 -28.279 1.00 97.88 457 ASP A N 1
ATOM 3590 C CA . ASP A 1 457 ? 11.059 -9.152 -28.757 1.00 97.88 457 ASP A CA 1
ATOM 3591 C C . ASP A 1 457 ? 10.512 -10.221 -27.813 1.00 97.88 457 ASP A C 1
ATOM 3593 O O . ASP A 1 457 ? 10.313 -9.994 -26.619 1.00 97.88 457 ASP A O 1
ATOM 3597 N N . THR A 1 458 ? 10.231 -11.396 -28.349 1.00 98.00 458 THR A N 1
ATOM 3598 C CA . THR A 1 458 ? 9.706 -12.531 -27.598 1.00 98.00 458 THR A CA 1
ATOM 3599 C C . THR A 1 458 ? 10.096 -13.806 -28.301 1.00 98.00 458 THR A C 1
ATOM 3601 O O . THR A 1 458 ? 9.912 -13.936 -29.512 1.00 98.00 458 THR A O 1
ATOM 3604 N N . LYS A 1 459 ? 10.531 -14.785 -27.512 1.00 98.62 459 LYS A N 1
ATOM 3605 C CA . LYS A 1 459 ? 10.757 -16.148 -27.972 1.00 98.62 459 LYS A CA 1
ATOM 3606 C C . LYS A 1 459 ? 10.237 -17.144 -26.950 1.00 98.62 459 LYS A C 1
ATOM 3608 O O . LYS A 1 459 ? 10.626 -17.097 -25.787 1.00 98.62 459 LYS A O 1
ATOM 3613 N N . ILE A 1 460 ? 9.419 -18.092 -27.397 1.00 98.75 460 ILE A N 1
ATOM 3614 C CA . ILE A 1 460 ? 8.858 -19.159 -26.559 1.00 98.75 460 ILE A CA 1
ATOM 3615 C C . ILE A 1 460 ? 9.120 -20.497 -27.235 1.00 98.75 460 ILE A C 1
ATOM 3617 O O . ILE A 1 460 ? 8.710 -20.709 -28.374 1.00 98.75 460 ILE A O 1
ATOM 3621 N N . THR A 1 461 ? 9.793 -21.407 -26.535 1.00 98.75 461 THR A N 1
ATOM 3622 C CA . THR A 1 461 ? 10.198 -22.720 -27.048 1.00 98.75 461 THR A CA 1
ATOM 3623 C C . THR A 1 461 ? 9.586 -23.832 -26.208 1.00 98.75 461 THR A C 1
ATOM 3625 O O . THR A 1 461 ? 9.652 -23.832 -24.978 1.00 98.75 461 THR A O 1
ATOM 3628 N N . LYS A 1 462 ? 9.016 -24.830 -26.878 1.00 98.62 462 LYS A N 1
ATOM 3629 C CA . LYS A 1 462 ? 8.561 -26.068 -26.252 1.00 98.62 462 LYS A CA 1
ATOM 3630 C C . LYS A 1 462 ? 9.762 -26.963 -25.973 1.00 98.62 462 LYS A C 1
ATOM 3632 O O . LYS A 1 462 ? 10.298 -27.536 -26.904 1.00 98.62 462 LYS A O 1
ATOM 3637 N N . VAL A 1 463 ? 10.145 -27.172 -24.718 1.00 98.62 463 VAL A N 1
ATOM 3638 C CA . VAL A 1 463 ? 11.233 -28.109 -24.368 1.00 98.62 463 VAL A CA 1
ATOM 3639 C C . VAL A 1 463 ? 10.727 -29.554 -24.397 1.00 98.62 463 VAL A C 1
ATOM 3641 O O . VAL A 1 463 ? 11.382 -30.463 -24.903 1.00 98.62 463 VAL A O 1
ATOM 3644 N N . SER A 1 464 ? 9.521 -29.778 -23.875 1.00 98.69 464 SER A N 1
ATOM 3645 C CA . SER A 1 464 ? 8.841 -31.076 -23.869 1.00 98.69 464 SER A CA 1
ATOM 3646 C C . SER A 1 464 ? 7.323 -30.880 -23.801 1.00 98.69 464 SER A C 1
ATOM 3648 O O . SER A 1 464 ? 6.840 -29.755 -23.796 1.00 98.69 464 SER A O 1
ATOM 3650 N N . ASN A 1 465 ? 6.534 -31.954 -23.719 1.00 98.50 465 ASN A N 1
ATOM 3651 C CA . ASN A 1 465 ? 5.087 -31.822 -23.483 1.00 98.50 465 ASN A CA 1
ATOM 3652 C C . ASN A 1 465 ? 4.741 -31.378 -22.050 1.00 98.50 465 ASN A C 1
ATOM 3654 O O . ASN A 1 465 ? 3.566 -31.216 -21.751 1.00 98.50 465 ASN A O 1
ATOM 3658 N N . THR A 1 466 ? 5.718 -31.213 -21.158 1.00 98.62 466 THR A N 1
ATOM 3659 C CA . THR A 1 466 ? 5.511 -30.753 -19.773 1.00 98.62 466 THR A CA 1
ATOM 3660 C C . THR A 1 466 ? 6.311 -29.503 -19.436 1.00 98.62 466 THR A C 1
ATOM 3662 O O . THR A 1 466 ? 6.289 -29.067 -18.290 1.00 98.62 466 THR A O 1
ATOM 3665 N N . GLU A 1 467 ? 7.043 -28.940 -20.398 1.00 98.81 467 GLU A N 1
ATOM 3666 C CA . GLU A 1 467 ? 7.947 -27.824 -20.145 1.00 98.81 467 GLU A CA 1
ATOM 3667 C C . GLU A 1 467 ? 8.081 -26.917 -21.366 1.00 98.81 467 GLU A C 1
ATOM 3669 O O . GLU A 1 467 ? 8.281 -27.393 -22.489 1.00 98.81 467 GLU A O 1
ATOM 3674 N N . ILE A 1 468 ? 8.023 -25.614 -21.110 1.00 98.81 468 ILE A N 1
ATOM 3675 C CA . ILE A 1 468 ? 8.355 -24.552 -22.056 1.00 98.81 468 ILE A CA 1
ATOM 3676 C C . ILE A 1 468 ? 9.333 -23.576 -21.394 1.00 98.81 468 ILE A C 1
ATOM 3678 O O . ILE A 1 468 ? 9.338 -23.417 -20.171 1.00 98.81 468 ILE A O 1
ATOM 3682 N N . GLU A 1 469 ? 10.139 -22.907 -22.202 1.00 98.81 469 GLU A N 1
ATOM 3683 C CA . GLU A 1 469 ? 11.049 -21.854 -21.753 1.00 98.81 469 GLU A CA 1
ATOM 3684 C C . GLU A 1 469 ? 11.098 -20.726 -22.779 1.00 98.81 469 GLU A C 1
ATOM 3686 O O . GLU A 1 469 ? 10.765 -20.922 -23.952 1.00 98.81 469 GLU A O 1
ATOM 3691 N N . GLY A 1 470 ? 11.497 -19.538 -22.346 1.00 98.56 470 GLY A N 1
ATOM 3692 C CA . GLY A 1 470 ? 11.505 -18.394 -23.237 1.00 98.56 470 GLY A CA 1
ATOM 3693 C C . GLY A 1 470 ? 11.900 -17.096 -22.569 1.00 98.56 470 GLY A C 1
ATOM 3694 O O . GLY A 1 470 ? 12.373 -17.072 -21.428 1.00 98.56 470 GLY A O 1
ATOM 3695 N N . TYR A 1 471 ? 11.701 -16.020 -23.317 1.00 98.62 471 TYR A N 1
ATOM 3696 C CA . TYR A 1 471 ? 11.869 -14.663 -22.837 1.00 98.62 471 TYR A CA 1
ATOM 3697 C C . TYR A 1 471 ? 10.918 -13.693 -23.539 1.00 98.62 471 TYR A C 1
ATOM 3699 O O . TYR A 1 471 ? 10.456 -13.957 -24.653 1.00 98.62 471 TYR A O 1
ATOM 3707 N N . ALA A 1 472 ? 10.682 -12.557 -22.889 1.00 98.25 472 ALA A N 1
ATOM 3708 C CA . ALA A 1 472 ? 10.045 -11.380 -23.460 1.00 98.25 472 ALA A CA 1
ATOM 3709 C C . ALA A 1 472 ? 10.823 -10.128 -23.041 1.00 98.25 472 ALA A C 1
ATOM 3711 O O . ALA A 1 472 ? 11.107 -9.940 -21.856 1.00 98.25 472 ALA A O 1
ATOM 3712 N N . THR A 1 473 ? 11.189 -9.302 -24.016 1.00 97.56 473 THR A N 1
ATOM 3713 C CA . THR A 1 473 ? 11.900 -8.038 -23.813 1.00 97.56 473 THR A CA 1
ATOM 3714 C C . THR A 1 473 ? 10.921 -6.884 -23.930 1.00 97.56 473 THR A C 1
ATOM 3716 O O . THR A 1 473 ? 10.212 -6.753 -24.934 1.00 97.56 473 THR A O 1
ATOM 3719 N N . TYR A 1 474 ? 10.921 -6.034 -22.913 1.00 96.00 474 TYR A N 1
ATOM 3720 C CA . TYR A 1 474 ? 10.038 -4.889 -22.788 1.00 96.00 474 TYR A CA 1
ATOM 3721 C C . TYR A 1 474 ? 10.850 -3.602 -22.830 1.00 96.00 474 TYR A C 1
ATOM 3723 O O . TYR A 1 474 ? 11.992 -3.551 -22.374 1.00 96.00 474 TYR A O 1
ATOM 3731 N N . TYR A 1 475 ? 10.233 -2.558 -23.374 1.00 94.75 475 TYR A N 1
ATOM 3732 C CA . TYR A 1 475 ? 10.769 -1.206 -23.329 1.00 94.75 475 TYR A CA 1
ATOM 3733 C C . TYR A 1 475 ? 9.692 -0.222 -22.884 1.00 94.75 475 TYR A C 1
ATOM 3735 O O . TYR A 1 475 ? 8.590 -0.204 -23.448 1.00 94.75 475 TYR A O 1
ATOM 3743 N N . ASN A 1 476 ? 10.029 0.610 -21.903 1.00 92.44 476 ASN A N 1
ATOM 3744 C CA . ASN A 1 476 ? 9.177 1.663 -21.377 1.00 92.44 476 ASN A CA 1
ATOM 3745 C C . ASN A 1 476 ? 10.003 2.927 -21.098 1.00 92.44 476 ASN A C 1
ATOM 3747 O O . ASN A 1 476 ? 10.954 2.909 -20.329 1.00 92.44 476 ASN A O 1
ATOM 3751 N N . ALA A 1 477 ? 9.618 4.037 -21.718 1.00 91.69 477 ALA A N 1
ATOM 3752 C CA . ALA A 1 477 ? 10.198 5.362 -21.480 1.00 91.69 477 ALA A CA 1
ATOM 3753 C C . ALA A 1 477 ? 9.106 6.449 -21.481 1.00 91.69 477 ALA A C 1
ATOM 3755 O O . ALA A 1 477 ? 9.354 7.624 -21.746 1.00 91.69 477 ALA A O 1
ATOM 3756 N N . PHE A 1 478 ? 7.846 6.047 -21.288 1.00 90.12 478 PHE A N 1
ATOM 3757 C CA . PHE A 1 478 ? 6.674 6.867 -21.609 1.00 90.12 478 PHE A CA 1
ATOM 3758 C C . PHE A 1 478 ? 5.932 7.291 -20.344 1.00 90.12 478 PHE A C 1
ATOM 3760 O O . PHE A 1 478 ? 4.704 7.281 -20.312 1.00 90.12 478 PHE A O 1
ATOM 3767 N N . THR A 1 479 ? 6.685 7.657 -19.305 1.00 87.25 479 THR A N 1
ATOM 3768 C CA . THR A 1 479 ? 6.147 7.999 -17.980 1.00 87.25 479 THR A CA 1
ATOM 3769 C C . THR A 1 479 ? 5.910 9.493 -17.783 1.00 87.25 479 THR A C 1
ATOM 3771 O O . THR A 1 479 ? 5.114 9.876 -16.933 1.00 87.25 479 THR A O 1
ATOM 3774 N N . GLY A 1 480 ? 6.578 10.333 -18.581 1.00 86.19 480 GLY A N 1
ATOM 3775 C CA . GLY A 1 480 ? 6.662 11.780 -18.360 1.00 86.19 480 GLY A CA 1
ATOM 3776 C C . GLY A 1 480 ? 7.892 12.199 -17.545 1.00 86.19 480 GLY A C 1
ATOM 3777 O O . GLY A 1 480 ? 8.219 13.383 -17.528 1.00 86.19 480 GLY A O 1
ATOM 3778 N N . TYR A 1 481 ? 8.607 11.237 -16.958 1.00 87.69 481 TYR A N 1
ATOM 3779 C CA . TYR A 1 481 ? 9.868 11.438 -16.246 1.00 87.69 481 TYR A CA 1
ATOM 3780 C C . TYR A 1 481 ? 11.063 10.954 -17.074 1.00 87.69 481 TYR A C 1
ATOM 3782 O O . TYR A 1 481 ? 10.908 10.262 -18.084 1.00 87.69 481 TYR A O 1
ATOM 3790 N N . THR A 1 482 ? 12.271 11.318 -16.648 1.00 88.25 482 THR A N 1
ATOM 3791 C CA . THR A 1 482 ? 13.520 10.837 -17.244 1.00 88.25 482 THR A CA 1
ATOM 3792 C C . THR A 1 482 ? 13.738 9.368 -16.881 1.00 88.25 482 THR A C 1
ATOM 3794 O O . THR A 1 482 ? 14.256 9.049 -15.820 1.00 88.25 482 THR A O 1
ATOM 3797 N N . LEU A 1 483 ? 13.338 8.458 -17.768 1.00 90.38 483 LEU A N 1
ATOM 3798 C CA . LEU A 1 483 ? 13.507 7.014 -17.603 1.00 90.38 483 LEU A CA 1
ATOM 3799 C C . LEU A 1 483 ? 13.656 6.353 -18.975 1.00 90.38 483 LEU A C 1
ATOM 3801 O O . LEU A 1 483 ? 12.910 6.673 -19.901 1.00 90.38 483 LEU A O 1
ATOM 3805 N N . GLU A 1 484 ? 14.568 5.391 -19.087 1.00 91.56 484 GLU A N 1
ATOM 3806 C CA . GLU A 1 484 ? 14.623 4.461 -20.219 1.00 91.56 484 GLU A CA 1
ATOM 3807 C C . GLU A 1 484 ? 14.695 3.030 -19.682 1.00 91.56 484 GLU A C 1
ATOM 3809 O O . GLU A 1 484 ? 15.765 2.455 -19.542 1.00 91.56 484 GLU A O 1
ATOM 3814 N N . GLN A 1 485 ? 13.537 2.460 -19.355 1.00 91.62 485 GLN A N 1
ATOM 3815 C CA . GLN A 1 485 ? 13.439 1.124 -18.787 1.00 91.62 485 GLN A CA 1
ATOM 3816 C C . GLN A 1 485 ? 13.455 0.075 -19.901 1.00 91.62 485 GLN A C 1
ATOM 3818 O O . GLN A 1 485 ? 12.471 -0.119 -20.620 1.00 91.62 485 GLN A O 1
ATOM 3823 N N . SER A 1 486 ? 14.573 -0.631 -20.017 1.00 92.12 486 SER A N 1
ATOM 3824 C CA . SER A 1 486 ? 14.729 -1.834 -20.832 1.00 92.12 486 SER A CA 1
ATOM 3825 C C . SER A 1 486 ? 14.909 -3.026 -19.898 1.00 92.12 486 SER A C 1
ATOM 3827 O O . SER A 1 486 ? 15.587 -2.934 -18.884 1.00 92.12 486 SER A O 1
ATOM 3829 N N . TYR A 1 487 ? 14.217 -4.132 -20.159 1.00 94.50 487 TYR A N 1
ATOM 3830 C CA . TYR A 1 487 ? 14.409 -5.360 -19.387 1.00 94.50 487 TYR A CA 1
ATOM 3831 C C . TYR A 1 487 ? 13.920 -6.572 -20.162 1.00 94.50 487 TYR A C 1
ATOM 3833 O O . TYR A 1 487 ? 13.068 -6.490 -21.049 1.00 94.50 487 TYR A O 1
ATOM 3841 N N . THR A 1 488 ? 14.453 -7.737 -19.802 1.00 96.88 488 THR A N 1
ATOM 3842 C CA . THR A 1 488 ? 14.014 -9.016 -20.358 1.00 96.88 488 THR A CA 1
ATOM 3843 C C . THR A 1 488 ? 13.567 -9.946 -19.247 1.00 96.88 488 THR A C 1
ATOM 3845 O O . THR A 1 488 ? 14.350 -10.300 -18.369 1.00 96.88 488 THR A O 1
ATOM 3848 N N . VAL A 1 489 ? 12.315 -10.388 -19.319 1.00 97.69 489 VAL A N 1
ATOM 3849 C CA . VAL A 1 489 ? 11.772 -11.427 -18.447 1.00 97.69 489 VAL A CA 1
ATOM 3850 C C . VAL A 1 489 ? 12.057 -12.778 -19.085 1.00 97.69 489 VAL A C 1
ATOM 3852 O O . VAL A 1 489 ? 11.435 -13.142 -20.081 1.00 97.69 489 VAL A O 1
ATOM 3855 N N . TYR A 1 490 ? 12.981 -13.536 -18.504 1.00 98.81 490 TYR A N 1
ATOM 3856 C CA . TYR A 1 490 ? 13.229 -14.934 -18.845 1.00 98.81 490 TYR A CA 1
ATOM 3857 C C . TYR A 1 490 ? 12.373 -15.841 -17.971 1.00 98.81 490 TYR A C 1
ATOM 3859 O O . TYR A 1 490 ? 12.215 -15.583 -16.777 1.00 98.81 490 TYR A O 1
ATOM 3867 N N . PHE A 1 491 ? 11.866 -16.937 -18.532 1.00 98.88 491 PHE A N 1
ATOM 3868 C CA . PHE A 1 491 ? 11.013 -17.861 -17.789 1.00 98.88 491 PHE A CA 1
ATOM 3869 C C . PHE A 1 491 ? 11.241 -19.330 -18.148 1.00 98.88 491 PHE A C 1
ATOM 3871 O O . PHE A 1 491 ? 11.609 -19.683 -19.270 1.00 98.88 491 PHE A O 1
ATOM 3878 N N . VAL A 1 492 ? 10.946 -20.197 -17.177 1.00 98.94 492 VAL A N 1
ATOM 3879 C CA . VAL A 1 492 ? 10.765 -21.643 -17.359 1.00 98.94 492 VAL A CA 1
ATOM 3880 C C . VAL A 1 492 ? 9.440 -22.029 -16.725 1.00 98.94 492 VAL A C 1
ATOM 3882 O O . VAL A 1 492 ? 9.234 -21.775 -15.539 1.00 98.94 492 VAL A O 1
ATOM 3885 N N . ILE A 1 493 ? 8.558 -22.662 -17.496 1.00 98.88 493 ILE A N 1
ATOM 3886 C CA . ILE A 1 493 ? 7.226 -23.078 -17.050 1.00 98.88 493 ILE A CA 1
ATOM 3887 C C . ILE A 1 493 ? 7.124 -24.592 -17.170 1.00 98.88 493 ILE A C 1
ATOM 3889 O O . ILE A 1 493 ? 7.323 -25.161 -18.245 1.00 98.88 493 ILE A O 1
ATOM 3893 N N . GLN A 1 494 ? 6.771 -25.242 -16.065 1.00 98.88 494 GLN A N 1
ATOM 3894 C CA . GLN A 1 494 ? 6.567 -26.682 -15.985 1.00 98.88 494 GLN A CA 1
ATOM 3895 C C . GLN A 1 494 ? 5.133 -26.995 -15.564 1.00 98.88 494 GLN A C 1
ATOM 3897 O O . GLN A 1 494 ? 4.597 -26.404 -14.626 1.00 98.88 494 GLN A O 1
ATOM 3902 N N . VAL A 1 495 ? 4.516 -27.961 -16.239 1.00 98.88 495 VAL A N 1
ATOM 3903 C CA . VAL A 1 495 ? 3.132 -28.379 -15.989 1.00 98.88 495 VAL A CA 1
ATOM 3904 C C . VAL A 1 495 ? 3.075 -29.824 -15.503 1.00 98.88 495 VAL A C 1
ATOM 3906 O O . VAL A 1 495 ? 3.767 -30.707 -16.004 1.00 98.88 495 VAL A O 1
ATOM 3909 N N . SER A 1 496 ? 2.215 -30.075 -14.520 1.00 98.69 496 SER A N 1
ATOM 3910 C CA . SER A 1 496 ? 2.012 -31.403 -13.911 1.00 98.69 496 SER A CA 1
ATOM 3911 C C . SER A 1 496 ? 1.361 -32.427 -14.848 1.00 98.69 496 SER A C 1
ATOM 3913 O O . SER A 1 496 ? 1.476 -33.632 -14.628 1.00 98.69 496 SER A O 1
ATOM 3915 N N . LYS A 1 497 ? 0.683 -31.959 -15.902 1.00 98.25 497 LYS A N 1
ATOM 3916 C CA . LYS A 1 497 ? 0.046 -32.787 -16.925 1.00 98.25 497 LYS A CA 1
ATOM 3917 C C . LYS A 1 497 ? 0.640 -32.458 -18.294 1.00 98.25 497 LYS A C 1
ATOM 3919 O O . LYS A 1 497 ? 0.668 -31.282 -18.642 1.00 98.25 497 LYS A O 1
ATOM 3924 N N . PRO A 1 498 ? 1.038 -33.454 -19.104 1.00 98.69 498 PRO A N 1
ATOM 3925 C CA . PRO A 1 498 ? 1.494 -33.189 -20.459 1.00 98.69 498 PRO A CA 1
ATOM 3926 C C . PRO A 1 498 ? 0.403 -32.532 -21.316 1.00 98.69 498 PRO A C 1
ATOM 3928 O O . PRO A 1 498 ? -0.717 -33.050 -21.389 1.00 98.69 498 PRO A O 1
ATOM 3931 N N . PHE A 1 499 ? 0.717 -31.424 -21.986 1.00 98.62 499 PHE A N 1
ATOM 3932 C CA . PHE A 1 499 ? -0.179 -30.818 -22.972 1.00 98.62 499 PHE A CA 1
ATOM 3933 C C . PHE A 1 499 ? -0.183 -31.620 -24.278 1.00 98.62 499 PHE A C 1
ATOM 3935 O O . PHE A 1 499 ? 0.819 -32.219 -24.674 1.00 98.62 499 PHE A O 1
ATOM 3942 N N . ALA A 1 500 ? -1.331 -31.634 -24.959 1.00 98.19 500 ALA A N 1
ATOM 3943 C CA . ALA A 1 500 ? -1.521 -32.352 -26.217 1.00 98.19 500 ALA A CA 1
ATOM 3944 C C . ALA A 1 500 ? -0.784 -31.669 -27.378 1.00 98.19 500 ALA A C 1
ATOM 3946 O O . ALA A 1 500 ? -0.157 -32.334 -28.201 1.00 98.19 500 ALA A O 1
ATOM 3947 N N . SER A 1 501 ? -0.831 -30.339 -27.422 1.00 98.38 501 SER A N 1
ATOM 3948 C CA . SER A 1 501 ? -0.103 -29.513 -28.382 1.00 98.38 501 SER A CA 1
ATOM 3949 C C . SER A 1 501 ? 0.137 -28.113 -27.823 1.00 98.38 501 SER A C 1
ATOM 3951 O O . SER A 1 501 ? -0.517 -27.698 -26.865 1.00 98.38 501 SER A O 1
ATOM 3953 N N . MET A 1 502 ? 1.094 -27.409 -28.424 1.00 98.75 502 MET A N 1
ATOM 3954 C CA . MET A 1 502 ? 1.315 -25.981 -28.218 1.00 98.75 502 MET A CA 1
ATOM 3955 C C . MET A 1 502 ? 0.941 -25.266 -29.516 1.00 98.75 502 MET A C 1
ATOM 3957 O O . MET A 1 502 ? 1.372 -25.688 -30.589 1.00 98.75 502 MET A O 1
ATOM 3961 N N . GLY A 1 503 ? 0.120 -24.230 -29.419 1.00 98.62 503 GLY A N 1
ATOM 3962 C CA . GLY A 1 503 ? -0.086 -23.234 -30.468 1.00 98.62 503 GLY A CA 1
ATOM 3963 C C . GLY A 1 503 ? 0.374 -21.862 -29.977 1.00 98.62 503 GLY A C 1
ATOM 3964 O O . GLY A 1 503 ? 0.826 -21.733 -28.837 1.00 98.62 503 GLY A O 1
ATOM 3965 N N . GLY A 1 504 ? 0.246 -20.836 -30.806 1.00 98.31 504 GLY A N 1
ATOM 3966 C CA . GLY A 1 504 ? 0.497 -19.465 -30.379 1.00 98.31 504 GLY A CA 1
ATOM 3967 C C . GLY A 1 504 ? -0.002 -18.421 -31.351 1.00 98.31 504 GLY A C 1
ATOM 3968 O O . GLY A 1 504 ? -0.615 -18.749 -32.367 1.00 98.31 504 GLY A O 1
ATOM 3969 N N . TRP A 1 505 ? 0.231 -17.163 -31.006 1.00 98.25 505 TRP A N 1
ATOM 3970 C CA . TRP A 1 505 ? -0.164 -16.027 -31.823 1.00 98.25 505 TRP A CA 1
ATOM 3971 C C . TRP A 1 505 ? 0.938 -14.981 -31.891 1.00 98.25 505 TRP A C 1
ATOM 3973 O O . TRP A 1 505 ? 1.754 -14.863 -30.974 1.00 98.25 505 TRP A O 1
ATOM 3983 N N . VAL A 1 506 ? 0.950 -14.236 -32.996 1.00 98.12 506 VAL A N 1
ATOM 3984 C CA . VAL A 1 506 ? 1.821 -13.074 -33.186 1.00 98.12 506 VAL A CA 1
ATOM 3985 C C . VAL A 1 506 ? 1.066 -11.990 -33.943 1.00 98.12 506 VAL A C 1
ATOM 3987 O O . VAL A 1 506 ? 0.508 -12.225 -35.015 1.00 98.12 506 VAL A O 1
ATOM 3990 N N . ASN A 1 507 ? 1.110 -10.774 -33.420 1.00 97.06 507 ASN A N 1
ATOM 3991 C CA . ASN A 1 507 ? 0.661 -9.559 -34.068 1.00 97.06 507 ASN A CA 1
ATOM 3992 C C . ASN A 1 507 ? 1.802 -8.535 -34.125 1.00 97.06 507 ASN A C 1
ATOM 3994 O O . ASN A 1 507 ? 1.860 -7.557 -33.383 1.00 97.06 507 ASN A O 1
ATOM 3998 N N . SER A 1 508 ? 2.718 -8.727 -35.073 1.00 95.56 508 SER A N 1
ATOM 3999 C CA . SER A 1 508 ? 3.884 -7.850 -35.239 1.00 95.56 508 SER A CA 1
ATOM 4000 C C . SER A 1 508 ? 3.558 -6.466 -35.815 1.00 95.56 508 SER A C 1
ATOM 4002 O O . SER A 1 508 ? 4.477 -5.686 -36.075 1.00 95.56 508 SER A O 1
ATOM 4004 N N . LYS A 1 509 ? 2.281 -6.201 -36.119 1.00 95.38 509 LYS A N 1
ATOM 4005 C CA . LYS A 1 509 ? 1.791 -4.954 -36.721 1.00 95.38 509 LYS A CA 1
ATOM 4006 C C . LYS A 1 509 ? 1.276 -3.956 -35.683 1.00 95.38 509 LYS A C 1
ATOM 4008 O O . LYS A 1 509 ? 0.992 -2.824 -36.070 1.00 95.38 509 LYS A O 1
ATOM 4013 N N . VAL A 1 510 ? 1.196 -4.336 -34.403 1.00 93.19 510 VAL A N 1
ATOM 4014 C CA . VAL A 1 510 ? 0.934 -3.394 -33.306 1.00 93.19 510 VAL A CA 1
ATOM 4015 C C . VAL A 1 510 ? 1.977 -2.279 -33.358 1.00 93.19 510 VAL A C 1
ATOM 4017 O O . VAL A 1 510 ? 3.185 -2.532 -33.370 1.00 93.19 510 VAL A O 1
ATOM 4020 N N . ALA A 1 511 ? 1.507 -1.037 -33.465 1.00 91.62 511 ALA A N 1
ATOM 4021 C CA . ALA A 1 511 ? 2.386 0.114 -33.562 1.00 91.62 511 ALA A CA 1
ATOM 4022 C C . ALA A 1 511 ? 3.078 0.351 -32.209 1.00 91.62 511 ALA A C 1
ATOM 4024 O O . ALA A 1 511 ? 2.388 0.422 -31.192 1.00 91.62 511 ALA A O 1
ATOM 4025 N N . PRO A 1 512 ? 4.413 0.508 -32.174 1.00 92.56 512 PRO A N 1
ATOM 4026 C CA . PRO A 1 512 ? 5.097 0.818 -30.932 1.00 92.56 512 PRO A CA 1
ATOM 4027 C C . PRO A 1 512 ? 4.758 2.238 -30.486 1.00 92.56 512 PRO A C 1
ATOM 4029 O O . PRO A 1 512 ? 4.712 3.170 -31.300 1.00 92.56 512 PRO A O 1
ATOM 4032 N N . VAL A 1 513 ? 4.600 2.407 -29.181 1.00 92.38 513 VAL A N 1
ATOM 4033 C CA . VAL A 1 513 ? 4.523 3.714 -28.534 1.00 92.38 513 VAL A CA 1
ATOM 4034 C C . VAL A 1 513 ? 5.891 4.388 -28.638 1.00 92.38 513 VAL A C 1
ATOM 4036 O O . VAL A 1 513 ? 6.928 3.726 -28.566 1.00 92.38 513 VAL A O 1
ATOM 4039 N N . LYS A 1 514 ? 5.901 5.703 -28.885 1.00 92.31 514 LYS A N 1
ATOM 4040 C CA . LYS A 1 514 ? 7.124 6.488 -29.153 1.00 92.31 514 LYS A CA 1
ATOM 4041 C C . LYS A 1 514 ? 7.298 7.704 -28.243 1.00 92.31 514 LYS A C 1
ATOM 4043 O O . LYS A 1 514 ? 8.253 8.451 -28.421 1.00 92.31 514 LYS A O 1
ATOM 4048 N N . GLY A 1 515 ? 6.373 7.936 -27.320 1.00 89.75 515 GLY A N 1
ATOM 4049 C CA . GLY A 1 515 ? 6.399 9.084 -26.423 1.00 89.75 515 GLY A CA 1
ATOM 4050 C C . GLY A 1 515 ? 5.299 8.999 -25.375 1.00 89.75 515 GLY A C 1
ATOM 4051 O O . GLY A 1 515 ? 4.405 8.160 -25.483 1.00 89.75 515 GLY A O 1
ATOM 4052 N N . TYR A 1 516 ? 5.382 9.880 -24.378 1.00 87.94 516 TYR A N 1
ATOM 4053 C CA . TYR A 1 516 ? 4.344 10.043 -23.366 1.00 87.94 516 TYR A CA 1
ATOM 4054 C C . TYR A 1 516 ? 2.993 10.367 -24.018 1.00 87.94 516 TYR A C 1
ATOM 4056 O O . TYR A 1 516 ? 2.907 11.216 -24.909 1.00 87.94 516 TYR A O 1
ATOM 4064 N N . ILE A 1 517 ? 1.945 9.687 -23.561 1.00 86.25 517 ILE A N 1
ATOM 4065 C CA . ILE A 1 517 ? 0.568 9.893 -24.004 1.00 86.25 517 ILE A CA 1
ATOM 4066 C C . ILE A 1 517 ? -0.193 10.412 -22.785 1.00 86.25 517 ILE A C 1
ATOM 4068 O O . ILE A 1 517 ? -0.421 9.623 -21.881 1.00 86.25 517 ILE A O 1
ATOM 4072 N N . PRO A 1 518 ? -0.579 11.695 -22.711 1.00 81.25 518 PRO A N 1
ATOM 4073 C CA . PRO A 1 518 ? -1.396 12.189 -21.605 1.00 81.25 518 PRO A CA 1
ATOM 4074 C C . PRO A 1 518 ? -2.741 11.455 -21.536 1.00 81.25 518 PRO A C 1
ATOM 4076 O O . PRO A 1 518 ? -3.344 11.202 -22.578 1.00 81.25 518 PRO A O 1
ATOM 4079 N N . GLU A 1 519 ? -3.214 11.145 -20.324 1.00 78.12 519 GLU A N 1
ATOM 4080 C CA . GLU A 1 519 ? -4.535 10.529 -20.081 1.00 78.12 519 GLU A CA 1
ATOM 4081 C C . GLU A 1 519 ? -4.780 9.241 -20.899 1.00 78.12 519 GLU A C 1
ATOM 4083 O O . GLU A 1 519 ? -5.869 9.008 -21.430 1.00 78.12 519 GLU A O 1
ATOM 4088 N N . TRP A 1 520 ? -3.752 8.398 -21.047 1.00 81.38 520 TRP A N 1
ATOM 4089 C CA . TRP A 1 520 ? -3.855 7.193 -21.863 1.00 81.38 520 TRP A CA 1
ATOM 4090 C C . TRP A 1 520 ? -4.872 6.197 -21.301 1.00 81.38 520 TRP A C 1
ATOM 4092 O O . TRP A 1 520 ? -4.965 5.943 -20.098 1.00 81.38 520 TRP A O 1
ATOM 4102 N N . LYS A 1 521 ? -5.593 5.567 -22.227 1.00 83.94 521 LYS A N 1
ATOM 4103 C CA . LYS A 1 521 ? -6.422 4.397 -21.971 1.00 83.94 521 LYS A CA 1
ATOM 4104 C C . LYS A 1 521 ? -6.295 3.454 -23.157 1.00 83.94 521 LYS A C 1
ATOM 4106 O O . LYS A 1 521 ? -6.827 3.738 -24.227 1.00 83.94 521 LYS A O 1
ATOM 4111 N N . MET A 1 522 ? -5.561 2.362 -22.973 1.00 83.75 522 MET A N 1
ATOM 4112 C CA . MET A 1 522 ? -5.380 1.319 -23.983 1.00 83.75 522 MET A CA 1
ATOM 4113 C C . MET A 1 522 ? -6.072 0.038 -23.518 1.00 83.75 522 MET A C 1
ATOM 4115 O O . MET A 1 522 ? -5.949 -0.357 -22.364 1.00 83.75 522 MET A O 1
ATOM 4119 N N . ASN A 1 523 ? -6.804 -0.609 -24.415 1.00 77.75 523 ASN A N 1
ATOM 4120 C CA . ASN A 1 523 ? -7.747 -1.684 -24.096 1.00 77.75 523 ASN A CA 1
ATOM 4121 C C . ASN A 1 523 ? -7.530 -2.941 -24.961 1.00 77.75 523 ASN A C 1
ATOM 4123 O O . ASN A 1 523 ? -8.492 -3.577 -25.379 1.00 77.75 523 ASN A O 1
ATOM 4127 N N . HIS A 1 524 ? -6.267 -3.283 -25.263 1.00 81.81 524 HIS A N 1
ATOM 4128 C CA . HIS A 1 524 ? -5.869 -4.399 -26.148 1.00 81.81 524 HIS A CA 1
ATOM 4129 C C . HIS A 1 524 ? -6.562 -4.417 -27.526 1.00 81.81 524 HIS A C 1
ATOM 4131 O O . HIS A 1 524 ? -6.509 -5.418 -28.240 1.00 81.81 524 HIS A O 1
ATOM 4137 N N . GLU A 1 525 ? -7.186 -3.320 -27.955 1.00 86.12 525 GLU A N 1
ATOM 4138 C CA . GLU A 1 525 ? -7.752 -3.187 -29.294 1.00 86.12 525 GLU A CA 1
ATOM 4139 C C . GLU A 1 525 ? -6.671 -2.712 -30.262 1.00 86.12 525 GLU A C 1
ATOM 4141 O O . GLU A 1 525 ? -6.137 -1.608 -30.150 1.00 86.12 525 GLU A O 1
ATOM 4146 N N . PHE A 1 526 ? -6.339 -3.563 -31.230 1.00 89.31 526 PHE A N 1
ATOM 4147 C CA . PHE A 1 526 ? -5.321 -3.276 -32.232 1.00 89.31 526 PHE A CA 1
ATOM 4148 C C . PHE A 1 526 ? -5.942 -3.152 -33.625 1.00 89.31 526 PHE A C 1
ATOM 4150 O O . PHE A 1 526 ? -6.834 -3.917 -33.990 1.00 89.31 526 PHE A O 1
ATOM 4157 N N . ASP A 1 527 ? -5.383 -2.270 -34.459 1.00 90.50 527 ASP A N 1
ATOM 4158 C CA . ASP A 1 527 ? -5.801 -2.059 -35.860 1.00 90.50 527 ASP A CA 1
ATOM 4159 C C . ASP A 1 527 ? -5.602 -3.286 -36.771 1.00 90.50 527 ASP A C 1
ATOM 4161 O O . ASP A 1 527 ? -5.989 -3.299 -37.942 1.00 90.50 527 ASP A O 1
ATOM 4165 N N . SER A 1 528 ? -4.940 -4.323 -36.265 1.00 92.88 528 SER A N 1
ATOM 4166 C CA . SER A 1 528 ? -4.611 -5.536 -37.002 1.00 92.88 528 SER A CA 1
ATOM 4167 C C . SER A 1 528 ? -4.902 -6.765 -36.159 1.00 92.88 528 SER A C 1
ATOM 4169 O O . SER A 1 528 ? -4.728 -6.752 -34.944 1.00 92.88 528 SER A O 1
ATOM 4171 N N . SER A 1 529 ? -5.348 -7.836 -36.814 1.00 92.38 529 SER A N 1
ATOM 4172 C CA . SER A 1 529 ? -5.614 -9.111 -36.151 1.00 92.38 529 SER A CA 1
ATOM 4173 C C . SER A 1 529 ? -4.332 -9.938 -35.987 1.00 92.38 529 SER A C 1
ATOM 4175 O O . SER A 1 529 ? -3.493 -9.922 -36.895 1.00 92.38 529 SER A O 1
ATOM 4177 N N . PRO A 1 530 ? -4.204 -10.704 -34.889 1.00 95.38 530 PRO A N 1
ATOM 4178 C CA . PRO A 1 530 ? -3.089 -11.622 -34.694 1.00 95.38 530 PRO A CA 1
ATOM 4179 C C . PRO A 1 530 ? -3.123 -12.782 -35.698 1.00 95.38 530 PRO A C 1
ATOM 4181 O O . PRO A 1 530 ? -4.187 -13.303 -36.042 1.00 95.38 530 PRO A O 1
ATOM 4184 N N . GLU A 1 531 ? -1.945 -13.216 -36.142 1.00 97.56 531 GLU A N 1
ATOM 4185 C CA . GLU A 1 531 ? -1.765 -14.478 -36.860 1.00 97.56 531 GLU A CA 1
ATOM 4186 C C . GLU A 1 531 ? -1.738 -15.634 -35.853 1.00 97.56 531 GLU A C 1
ATOM 4188 O O . GLU A 1 531 ? -1.046 -15.551 -34.840 1.00 97.56 531 GLU A O 1
ATOM 4193 N N . ILE A 1 532 ? -2.497 -16.702 -36.123 1.00 98.19 532 ILE A N 1
ATOM 4194 C CA . ILE A 1 532 ? -2.615 -17.872 -35.243 1.00 98.19 532 ILE A CA 1
ATOM 4195 C C . ILE A 1 532 ? -1.837 -19.049 -35.827 1.00 98.19 532 ILE A C 1
ATOM 4197 O O . ILE A 1 532 ? -2.041 -19.431 -36.980 1.00 98.19 532 ILE A O 1
ATOM 4201 N N . PHE A 1 533 ? -1.011 -19.674 -34.993 1.00 98.06 533 PHE A N 1
ATOM 4202 C CA . PHE A 1 533 ? -0.213 -20.846 -35.326 1.00 98.06 533 PHE A CA 1
ATOM 4203 C C . PHE A 1 533 ? -0.631 -22.043 -34.471 1.00 98.06 533 PHE A C 1
ATOM 4205 O O . PHE A 1 533 ? -0.762 -21.948 -33.252 1.00 98.06 533 PHE A O 1
ATOM 4212 N N . GLU A 1 534 ? -0.787 -23.202 -35.103 1.00 97.56 534 GLU A N 1
ATOM 4213 C CA . GLU A 1 534 ? -1.187 -24.448 -34.446 1.00 97.56 534 GLU A CA 1
ATOM 4214 C C . GLU A 1 534 ? -0.046 -25.470 -34.472 1.00 97.56 534 GLU A C 1
ATOM 4216 O O . GLU A 1 534 ? 0.668 -25.588 -35.466 1.00 97.56 534 GLU A O 1
ATOM 4221 N N . ASN A 1 535 ? 0.082 -26.269 -33.408 1.00 96.38 535 ASN A N 1
ATOM 4222 C CA . ASN A 1 535 ? 1.053 -27.371 -33.297 1.00 96.38 535 ASN A CA 1
ATOM 4223 C C . ASN A 1 535 ? 2.515 -26.958 -33.551 1.00 96.38 535 ASN A C 1
ATOM 4225 O O . ASN A 1 535 ? 3.265 -27.646 -34.245 1.00 96.38 535 ASN A O 1
ATOM 4229 N N . VAL A 1 536 ? 2.923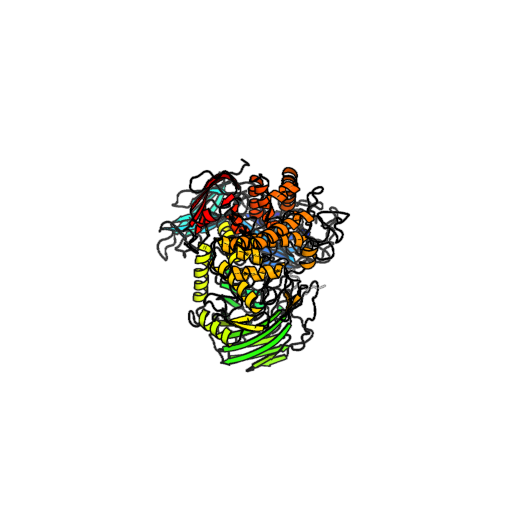 -25.843 -32.958 1.00 97.31 536 VAL A N 1
ATOM 4230 C CA . VAL A 1 536 ? 4.272 -25.291 -33.074 1.00 97.31 536 VAL A CA 1
ATOM 4231 C C . VAL A 1 536 ? 5.217 -25.843 -32.005 1.00 97.31 536 VAL A C 1
ATOM 4233 O O . VAL A 1 536 ? 4.807 -26.320 -30.944 1.00 97.31 536 VAL A O 1
ATOM 4236 N N . HIS A 1 537 ? 6.515 -25.760 -32.292 1.00 97.44 537 HIS A N 1
ATOM 4237 C CA . HIS A 1 537 ? 7.586 -26.013 -31.325 1.00 97.44 537 HIS A CA 1
ATOM 4238 C C . HIS A 1 537 ? 8.189 -24.713 -30.779 1.00 97.44 537 HIS A C 1
ATOM 4240 O O . HIS A 1 537 ? 8.741 -24.713 -29.683 1.00 97.44 537 HIS A O 1
ATOM 4246 N N . GLU A 1 538 ? 8.050 -23.614 -31.515 1.00 98.25 538 GLU A N 1
ATOM 4247 C CA . GLU A 1 538 ? 8.624 -22.313 -31.191 1.00 98.25 538 GLU A CA 1
ATOM 4248 C C . GLU A 1 538 ? 7.697 -21.201 -31.708 1.00 98.25 538 GLU A C 1
ATOM 4250 O O . GLU A 1 538 ? 7.083 -21.359 -32.765 1.00 98.25 538 GLU A O 1
ATOM 4255 N N . ILE A 1 539 ? 7.608 -20.095 -30.970 1.00 98.12 539 ILE A N 1
ATOM 4256 C CA . ILE A 1 539 ? 7.006 -18.826 -31.394 1.00 98.12 539 ILE A CA 1
ATOM 4257 C C . ILE A 1 539 ? 8.049 -17.729 -31.202 1.00 98.12 539 ILE A C 1
ATOM 4259 O O . ILE A 1 539 ? 8.683 -17.665 -30.150 1.00 98.12 539 ILE A O 1
ATOM 4263 N N . ASN A 1 540 ? 8.197 -16.864 -32.206 1.00 97.88 540 ASN A N 1
ATOM 4264 C CA . ASN A 1 540 ? 8.979 -15.635 -32.116 1.00 97.88 540 ASN A CA 1
ATOM 4265 C C . ASN A 1 540 ? 8.083 -14.472 -32.540 1.00 97.88 540 ASN A C 1
ATOM 4267 O O . ASN A 1 540 ? 7.352 -14.600 -33.526 1.00 97.88 540 ASN A O 1
ATOM 4271 N N . GLY A 1 541 ? 8.131 -13.349 -31.832 1.00 95.94 541 GLY A N 1
ATOM 4272 C CA . GLY A 1 541 ? 7.213 -12.249 -32.103 1.00 95.94 541 GLY A CA 1
ATOM 4273 C C . GLY A 1 541 ? 7.558 -10.957 -31.381 1.00 95.94 541 GLY A C 1
ATOM 4274 O O . GLY A 1 541 ? 8.498 -10.886 -30.602 1.00 95.94 541 GLY A O 1
ATOM 4275 N N . LYS A 1 542 ? 6.775 -9.925 -31.683 1.00 96.38 542 LYS A N 1
ATOM 4276 C CA . LYS A 1 542 ? 6.817 -8.598 -31.062 1.00 96.38 542 LYS A CA 1
ATOM 4277 C C . LYS A 1 542 ? 5.449 -7.937 -31.203 1.00 96.38 542 LYS A C 1
ATOM 4279 O O . LYS A 1 542 ? 4.641 -8.409 -32.005 1.00 96.38 542 LYS A O 1
ATOM 4284 N N . GLY A 1 543 ? 5.232 -6.815 -30.526 1.00 95.25 543 GLY A N 1
ATOM 4285 C CA . GLY A 1 543 ? 3.959 -6.095 -30.559 1.00 95.25 543 GLY A CA 1
ATOM 4286 C C . GLY A 1 543 ? 2.948 -6.753 -29.630 1.00 95.25 543 GLY A C 1
ATOM 4287 O O . GLY A 1 543 ? 2.806 -6.309 -28.505 1.00 95.25 543 GLY A O 1
ATOM 4288 N N . ASP A 1 544 ? 2.317 -7.833 -30.078 1.00 95.56 544 ASP A N 1
ATOM 4289 C CA . ASP A 1 544 ? 1.484 -8.719 -29.256 1.00 95.56 544 ASP A CA 1
ATOM 4290 C C . ASP A 1 544 ? 1.812 -10.173 -29.626 1.00 95.56 544 ASP A C 1
ATOM 4292 O O . ASP A 1 544 ? 1.860 -10.524 -30.808 1.00 95.56 544 ASP A O 1
ATOM 4296 N N . ALA A 1 545 ? 2.148 -11.003 -28.640 1.00 97.44 545 ALA A N 1
ATOM 4297 C CA . ALA A 1 545 ? 2.558 -12.382 -28.870 1.00 97.44 545 ALA A CA 1
ATOM 4298 C C . ALA A 1 545 ? 2.331 -13.259 -27.636 1.00 97.44 545 ALA A C 1
ATOM 4300 O O . ALA A 1 545 ? 2.473 -12.821 -26.494 1.00 97.44 545 ALA A O 1
ATOM 4301 N N . GLY A 1 546 ? 2.075 -14.542 -27.875 1.00 97.88 546 GLY A N 1
ATOM 4302 C CA . GLY A 1 546 ? 1.928 -15.518 -26.805 1.00 97.88 546 GLY A CA 1
ATOM 4303 C C . GLY A 1 546 ? 1.677 -16.932 -27.310 1.00 97.88 546 GLY A C 1
ATOM 4304 O O . GLY A 1 546 ? 1.786 -17.228 -28.505 1.00 97.88 546 GLY A O 1
ATOM 4305 N N . ILE A 1 547 ? 1.363 -17.834 -26.382 1.00 98.69 547 ILE A N 1
ATOM 4306 C CA . ILE A 1 547 ? 1.092 -19.247 -26.668 1.00 98.69 547 ILE A CA 1
ATOM 4307 C C . ILE A 1 547 ? -0.172 -19.761 -25.980 1.00 98.69 547 ILE A C 1
ATOM 4309 O O . ILE A 1 547 ? -0.628 -19.228 -24.970 1.00 98.69 547 ILE A O 1
ATOM 4313 N N . PHE A 1 548 ? -0.695 -20.876 -26.482 1.00 98.69 548 PHE A N 1
ATOM 4314 C CA . PHE A 1 548 ? -1.731 -21.653 -25.811 1.00 98.69 548 PHE A CA 1
ATOM 4315 C C . PHE A 1 548 ? -1.361 -23.136 -25.753 1.00 98.69 548 PHE A C 1
ATOM 4317 O O . PHE A 1 548 ? -1.006 -23.762 -26.754 1.00 98.69 548 PHE A O 1
ATOM 4324 N N . LEU A 1 549 ? -1.463 -23.714 -24.556 1.00 98.81 549 LEU A N 1
ATOM 4325 C CA . LEU A 1 549 ? -1.233 -25.135 -24.299 1.00 98.81 549 LEU A CA 1
ATOM 4326 C C . LEU A 1 549 ? -2.574 -25.870 -24.296 1.00 98.81 549 LEU A C 1
ATOM 4328 O O . LEU A 1 549 ? -3.420 -25.585 -23.451 1.00 98.81 549 LEU A O 1
ATOM 4332 N N . ASN A 1 550 ? -2.778 -26.810 -25.220 1.00 98.56 550 ASN A N 1
ATOM 4333 C CA . ASN A 1 550 ? -4.052 -27.520 -25.374 1.00 98.56 550 ASN A CA 1
ATOM 4334 C C . ASN A 1 550 ? -4.128 -28.786 -24.508 1.00 98.56 550 ASN A C 1
ATOM 4336 O O . ASN A 1 550 ? -3.194 -29.593 -24.472 1.00 98.56 550 ASN A O 1
ATOM 4340 N N . TYR A 1 551 ? -5.288 -29.022 -23.894 1.00 98.56 551 TYR A N 1
ATOM 4341 C CA . TYR A 1 551 ? -5.576 -30.182 -23.054 1.00 98.56 551 TYR A CA 1
ATOM 4342 C C . TYR A 1 551 ? -6.964 -30.765 -23.331 1.00 98.56 551 TYR A C 1
ATOM 4344 O O . TYR A 1 551 ? -7.903 -30.075 -23.723 1.00 98.56 551 TYR A O 1
ATOM 4352 N N . LYS A 1 552 ? -7.106 -32.051 -23.006 1.00 98.12 552 LYS A N 1
ATOM 4353 C CA . LYS A 1 552 ? -8.402 -32.678 -22.726 1.00 98.12 552 LYS A CA 1
ATOM 4354 C C . LYS A 1 552 ? -8.522 -32.910 -21.234 1.00 98.12 552 LYS A C 1
ATOM 4356 O O . LYS A 1 552 ? -7.613 -33.518 -20.669 1.00 98.12 552 LYS A O 1
ATOM 4361 N N . THR A 1 553 ? -9.600 -32.473 -20.600 1.00 98.44 553 THR A N 1
ATOM 4362 C CA . THR A 1 553 ? -9.787 -32.558 -19.146 1.00 98.44 553 THR A CA 1
ATOM 4363 C C . THR A 1 553 ? -11.050 -33.317 -18.773 1.00 98.44 553 THR A C 1
ATOM 4365 O O . THR A 1 553 ? -12.050 -33.302 -19.493 1.00 98.44 553 THR A O 1
ATOM 4368 N N . ARG A 1 554 ? -11.015 -33.981 -17.618 1.00 98.12 554 ARG A N 1
ATOM 4369 C CA . ARG A 1 554 ? -12.197 -34.522 -16.934 1.00 98.12 554 ARG A CA 1
ATOM 4370 C C . ARG A 1 554 ? -12.686 -33.533 -15.879 1.00 98.12 554 ARG A C 1
ATOM 4372 O O . ARG A 1 554 ? -11.935 -32.681 -15.416 1.00 98.12 554 ARG A O 1
ATOM 4379 N N . LYS A 1 555 ? -13.949 -33.663 -15.467 1.00 97.94 555 LYS A N 1
ATOM 4380 C CA . LYS A 1 555 ? -14.526 -32.820 -14.410 1.00 97.94 555 LYS A CA 1
ATOM 4381 C C . LYS A 1 555 ? -13.704 -32.926 -13.121 1.00 97.94 555 LYS A C 1
ATOM 4383 O O . LYS A 1 555 ? -13.557 -34.022 -12.586 1.00 97.94 555 LYS A O 1
ATOM 4388 N N . GLY A 1 556 ? -13.242 -31.785 -12.614 1.00 97.88 556 GLY A N 1
ATOM 4389 C CA . GLY A 1 556 ? -12.455 -31.702 -11.384 1.00 97.88 556 GLY A CA 1
ATOM 4390 C C . GLY A 1 556 ? -10.981 -32.064 -11.566 1.00 97.88 556 GLY A C 1
ATOM 4391 O O . GLY A 1 556 ? -10.267 -32.170 -10.574 1.00 97.88 556 GLY A O 1
ATOM 4392 N N . GLU A 1 557 ? -10.516 -32.273 -12.801 1.00 98.44 557 GLU A N 1
ATOM 4393 C CA . GLU A 1 557 ? -9.106 -32.540 -13.061 1.00 98.44 557 GLU A CA 1
ATOM 4394 C C . GLU A 1 557 ? -8.269 -31.288 -12.787 1.00 98.44 557 GLU A C 1
ATOM 4396 O O . GLU A 1 557 ? -8.589 -30.195 -13.260 1.00 98.44 557 GLU A O 1
ATOM 4401 N N . GLN A 1 558 ? -7.202 -31.461 -12.009 1.00 98.62 558 GLN A N 1
ATOM 4402 C CA . GLN A 1 558 ? -6.300 -30.385 -11.624 1.00 98.62 558 GLN A CA 1
ATOM 4403 C C . GLN A 1 558 ? -5.056 -30.397 -12.505 1.00 98.62 558 GLN A C 1
ATOM 4405 O O . GLN A 1 558 ? -4.417 -31.436 -12.671 1.00 98.62 558 GLN A O 1
ATOM 4410 N N . ILE A 1 559 ? -4.701 -29.230 -13.036 1.00 98.81 559 ILE A N 1
ATOM 4411 C CA . ILE A 1 559 ? -3.407 -28.985 -13.671 1.00 98.81 559 ILE A CA 1
ATOM 4412 C C . ILE A 1 559 ? -2.686 -27.948 -12.818 1.00 98.81 559 ILE A C 1
ATOM 4414 O O . ILE A 1 559 ? -3.135 -26.810 -12.690 1.00 98.81 559 ILE A O 1
ATOM 4418 N N . VAL A 1 560 ? -1.584 -28.371 -12.207 1.00 98.88 560 VAL A N 1
ATOM 4419 C CA . VAL A 1 560 ? -0.642 -27.501 -11.499 1.00 98.88 560 VAL A CA 1
ATOM 4420 C C . VAL A 1 560 ? 0.430 -27.016 -12.473 1.00 98.88 560 VAL A C 1
ATOM 4422 O O . VAL A 1 560 ? 0.994 -27.831 -13.213 1.00 98.88 560 VAL A O 1
ATOM 4425 N N . VAL A 1 561 ? 0.697 -25.714 -12.454 1.00 98.88 561 VAL A N 1
ATOM 4426 C CA . VAL A 1 561 ? 1.739 -25.015 -13.215 1.00 98.88 561 VAL A CA 1
ATOM 4427 C C . VAL A 1 561 ? 2.734 -24.441 -12.217 1.00 98.88 561 VAL A C 1
ATOM 4429 O O . VAL A 1 561 ? 2.321 -23.877 -11.208 1.00 98.88 561 VAL A O 1
ATOM 4432 N N . ARG A 1 562 ? 4.032 -24.576 -12.476 1.00 98.75 562 ARG A N 1
ATOM 4433 C CA . ARG A 1 562 ? 5.079 -23.891 -11.713 1.00 98.75 562 ARG A CA 1
ATOM 4434 C C . ARG A 1 562 ? 6.005 -23.148 -12.660 1.00 98.75 562 ARG A C 1
ATOM 4436 O O . ARG A 1 562 ? 6.373 -23.691 -13.704 1.00 98.75 562 ARG A O 1
ATOM 4443 N N . THR A 1 563 ? 6.383 -21.939 -12.281 1.00 98.88 563 THR A N 1
ATOM 4444 C CA . THR A 1 563 ? 7.091 -21.013 -13.164 1.00 98.88 563 THR A CA 1
ATOM 4445 C C . THR A 1 563 ? 8.246 -20.381 -12.418 1.00 98.88 563 THR A C 1
ATOM 4447 O O . THR A 1 563 ? 8.028 -19.819 -11.356 1.00 98.88 563 THR A O 1
ATOM 4450 N N . GLY A 1 564 ? 9.465 -20.462 -12.944 1.00 98.81 564 GLY A N 1
ATOM 4451 C CA . GLY A 1 564 ? 10.571 -19.622 -12.481 1.00 98.81 564 GLY A CA 1
ATOM 4452 C C . GLY A 1 564 ? 10.780 -18.468 -13.429 1.00 98.81 564 GLY A C 1
ATOM 4453 O O . GLY A 1 564 ? 10.635 -18.648 -14.640 1.00 98.81 564 GLY A O 1
ATOM 4454 N N . VAL A 1 565 ? 11.157 -17.319 -12.880 1.00 98.69 565 VAL A N 1
ATOM 4455 C CA . VAL A 1 565 ? 11.502 -16.127 -13.655 1.00 98.69 565 VAL A CA 1
ATOM 4456 C C . VAL A 1 565 ? 12.905 -15.642 -13.312 1.00 98.69 565 VAL A C 1
ATOM 4458 O O . VAL A 1 565 ? 13.442 -15.965 -12.252 1.00 98.69 565 VAL A O 1
ATOM 4461 N N . SER A 1 566 ? 13.515 -14.898 -14.227 1.00 98.56 566 SER A N 1
ATOM 4462 C CA . SER A 1 566 ? 14.796 -14.218 -14.035 1.00 98.56 566 SER A CA 1
ATOM 4463 C C . SER A 1 566 ? 14.875 -13.007 -14.954 1.00 98.56 566 SER A C 1
ATOM 4465 O O . SER A 1 566 ? 14.359 -13.048 -16.069 1.00 98.56 566 SER A O 1
ATOM 4467 N N . LEU A 1 567 ? 15.567 -11.961 -14.508 1.00 97.56 567 LEU A N 1
ATOM 4468 C CA . LEU A 1 567 ? 15.938 -10.821 -15.352 1.00 97.56 567 LEU A CA 1
ATOM 4469 C C . LEU A 1 567 ? 17.315 -11.007 -16.021 1.00 97.56 567 LEU A C 1
ATOM 4471 O O . LEU A 1 567 ? 17.763 -10.166 -16.794 1.00 97.56 567 LEU A O 1
ATOM 4475 N N . VAL A 1 568 ? 18.013 -12.114 -15.743 1.00 98.44 568 VAL A N 1
ATOM 4476 C CA . VAL A 1 568 ? 19.384 -12.359 -16.214 1.00 98.44 568 VAL A CA 1
ATOM 4477 C C . VAL A 1 568 ? 19.400 -13.229 -17.466 1.00 98.44 568 VAL A C 1
ATOM 4479 O O . VAL A 1 568 ? 19.935 -12.804 -18.497 1.00 98.44 568 VAL A O 1
ATOM 4482 N N . ASP A 1 569 ? 18.874 -14.456 -17.349 1.00 98.56 569 ASP A N 1
ATOM 4483 C CA . ASP A 1 569 ? 18.803 -15.463 -18.413 1.00 98.56 569 ASP A CA 1
ATOM 4484 C C . ASP A 1 569 ? 17.878 -16.654 -18.052 1.00 98.56 569 ASP A C 1
ATOM 4486 O O . ASP A 1 569 ? 17.455 -16.840 -16.909 1.00 98.56 569 ASP A O 1
ATOM 4490 N N . VAL A 1 570 ? 17.592 -17.525 -19.033 1.00 98.81 570 VAL A N 1
ATOM 4491 C CA . VAL A 1 570 ? 16.780 -18.752 -18.845 1.00 98.81 570 VAL A CA 1
ATOM 4492 C C . VAL A 1 570 ? 17.393 -19.703 -17.808 1.00 98.81 570 VAL A C 1
ATOM 4494 O O . VAL A 1 570 ? 16.675 -20.387 -17.075 1.00 98.81 570 VAL A O 1
ATOM 4497 N N . LYS A 1 571 ? 18.728 -19.749 -17.703 1.00 98.69 571 LYS A N 1
ATOM 4498 C CA . LYS A 1 571 ? 19.416 -20.586 -16.711 1.00 98.69 571 LYS A CA 1
ATOM 4499 C C . LYS A 1 571 ? 19.130 -20.099 -15.287 1.00 98.69 571 LYS A C 1
ATOM 4501 O O . LYS A 1 571 ? 18.918 -20.928 -14.404 1.00 98.69 571 LYS A O 1
ATOM 4506 N N . GLY A 1 572 ? 19.091 -18.786 -15.085 1.00 98.75 572 GLY A N 1
ATOM 4507 C CA . GLY A 1 572 ? 18.667 -18.122 -13.860 1.00 98.75 572 GLY A CA 1
ATOM 4508 C C . GLY A 1 572 ? 17.231 -18.478 -13.511 1.00 98.75 572 GLY A C 1
ATOM 4509 O O . GLY A 1 572 ? 16.978 -18.990 -12.423 1.00 98.75 572 GLY A O 1
ATOM 4510 N N . ALA A 1 573 ? 16.314 -18.350 -14.476 1.00 98.88 573 ALA A N 1
ATOM 4511 C CA . ALA A 1 573 ? 14.902 -18.692 -14.285 1.00 98.88 573 ALA A CA 1
ATOM 4512 C C . ALA A 1 573 ? 14.722 -20.160 -13.858 1.00 98.88 573 ALA A C 1
ATOM 4514 O O . ALA A 1 573 ? 13.996 -20.461 -12.907 1.00 98.88 573 ALA A O 1
ATOM 4515 N N . ARG A 1 574 ? 15.452 -21.081 -14.500 1.00 98.81 574 ARG A N 1
ATOM 4516 C CA . ARG A 1 574 ? 15.481 -22.502 -14.128 1.00 98.81 574 ARG A CA 1
ATOM 4517 C C . ARG A 1 574 ? 16.037 -22.721 -12.722 1.00 98.81 574 ARG A C 1
ATOM 4519 O O . ARG A 1 574 ? 15.444 -23.463 -11.946 1.00 98.81 574 ARG A O 1
ATOM 4526 N N . ASN A 1 575 ? 17.153 -22.076 -12.382 1.00 98.81 575 ASN A N 1
ATOM 4527 C CA . ASN A 1 575 ? 17.773 -22.188 -11.062 1.00 98.81 575 ASN A CA 1
ATOM 4528 C C . ASN A 1 575 ? 16.863 -21.649 -9.947 1.00 98.81 575 ASN A C 1
ATOM 4530 O O . ASN A 1 575 ? 16.755 -22.277 -8.891 1.00 98.81 575 ASN A O 1
ATOM 4534 N N . ASN A 1 576 ? 16.179 -20.531 -10.194 1.00 98.81 576 ASN A N 1
ATOM 4535 C CA . ASN A 1 576 ? 15.202 -19.944 -9.280 1.00 98.81 576 ASN A CA 1
ATOM 4536 C C . ASN A 1 576 ? 14.029 -20.914 -9.051 1.00 98.81 576 ASN A C 1
ATOM 4538 O O . ASN A 1 576 ? 13.727 -21.246 -7.904 1.00 98.81 576 ASN A O 1
ATOM 4542 N N . LEU A 1 577 ? 13.447 -21.468 -10.128 1.00 98.88 577 LEU A N 1
ATOM 4543 C CA . LEU A 1 577 ? 12.390 -22.485 -10.036 1.00 98.88 577 LEU A CA 1
ATOM 4544 C C . LEU A 1 577 ? 12.841 -23.727 -9.264 1.00 98.88 577 LEU A C 1
ATOM 4546 O O . LEU A 1 577 ? 12.093 -24.277 -8.451 1.00 98.88 577 LEU A O 1
ATOM 4550 N N . GLU A 1 578 ? 14.047 -24.213 -9.550 1.00 98.69 578 GLU A N 1
ATOM 4551 C CA . GLU A 1 578 ? 14.594 -25.401 -8.909 1.00 98.69 578 GLU A CA 1
ATOM 4552 C C . GLU A 1 578 ? 14.790 -25.212 -7.410 1.00 98.69 578 GLU A C 1
ATOM 4554 O O . GLU A 1 578 ? 14.428 -26.092 -6.628 1.00 98.69 578 GLU A O 1
ATOM 4559 N N . THR A 1 579 ? 15.383 -24.081 -7.035 1.00 98.38 579 THR A N 1
ATOM 4560 C CA . THR A 1 579 ? 15.784 -23.771 -5.662 1.00 98.38 579 THR A CA 1
ATOM 4561 C C . THR A 1 579 ? 14.579 -23.484 -4.783 1.00 98.38 579 THR A C 1
ATOM 4563 O O . THR A 1 579 ? 14.515 -23.993 -3.667 1.00 98.38 579 THR A O 1
ATOM 4566 N N . GLU A 1 580 ? 13.622 -22.702 -5.282 1.00 98.50 580 GLU A N 1
ATOM 4567 C CA . GLU A 1 580 ? 12.539 -22.185 -4.446 1.00 98.50 580 GLU A CA 1
ATOM 4568 C C . GLU A 1 580 ? 11.268 -23.050 -4.483 1.00 98.50 580 GLU A C 1
ATOM 4570 O O . GLU A 1 580 ? 10.536 -23.069 -3.497 1.00 98.50 580 GLU A O 1
ATOM 4575 N N . ILE A 1 581 ? 11.007 -23.804 -5.566 1.00 98.62 581 ILE A N 1
ATOM 4576 C CA . ILE A 1 581 ? 9.771 -24.604 -5.697 1.00 98.62 581 ILE A CA 1
ATOM 4577 C C . ILE A 1 581 ? 10.025 -26.081 -6.010 1.00 98.62 581 ILE A C 1
ATOM 4579 O O . ILE A 1 581 ? 9.534 -26.957 -5.297 1.00 98.62 581 ILE A O 1
ATOM 4583 N N . THR A 1 582 ? 10.788 -26.405 -7.054 1.00 98.38 582 THR A N 1
ATOM 4584 C CA . THR A 1 582 ? 10.852 -27.795 -7.549 1.00 98.38 582 THR A CA 1
ATOM 4585 C C . THR A 1 582 ? 11.510 -28.747 -6.556 1.00 98.38 582 THR A C 1
ATOM 4587 O O . THR A 1 582 ? 10.985 -29.838 -6.342 1.00 98.38 582 THR A O 1
ATOM 4590 N N . LYS A 1 583 ? 12.641 -28.366 -5.947 1.00 98.31 583 LYS A N 1
ATOM 4591 C CA . LYS A 1 583 ? 13.321 -29.210 -4.950 1.00 98.31 583 LYS A CA 1
ATOM 4592 C C . LYS A 1 583 ? 12.572 -29.257 -3.609 1.00 98.31 583 LYS A C 1
ATOM 4594 O O . LYS A 1 583 ? 12.443 -30.365 -3.093 1.00 98.31 583 LYS A O 1
ATOM 4599 N N . PRO A 1 584 ? 12.067 -28.136 -3.048 1.00 98.31 584 PRO A N 1
ATOM 4600 C CA . PRO A 1 584 ? 11.408 -28.177 -1.741 1.00 98.31 584 PRO A CA 1
ATOM 4601 C C . PRO A 1 584 ? 9.974 -28.727 -1.779 1.00 98.31 584 PRO A C 1
ATOM 4603 O O . PRO A 1 584 ? 9.577 -29.431 -0.856 1.00 98.31 584 PRO A O 1
ATOM 4606 N N . PHE A 1 585 ? 9.212 -28.443 -2.844 1.00 98.31 585 PHE A N 1
ATOM 4607 C CA . PHE A 1 585 ? 7.765 -28.714 -2.901 1.00 98.31 585 PHE A CA 1
ATOM 4608 C C . PHE A 1 585 ? 7.334 -29.549 -4.114 1.00 98.31 585 PHE A C 1
ATOM 4610 O O . PHE A 1 585 ? 6.244 -30.118 -4.131 1.00 98.31 585 PHE A O 1
ATOM 4617 N N . ASN A 1 586 ? 8.163 -29.653 -5.157 1.00 97.69 586 ASN A N 1
ATOM 4618 C CA . ASN A 1 586 ? 7.784 -30.251 -6.437 1.00 97.69 586 ASN A CA 1
ATOM 4619 C C . ASN A 1 586 ? 6.528 -29.577 -7.043 1.00 97.69 586 ASN A C 1
ATOM 4621 O O . ASN A 1 586 ? 6.642 -28.482 -7.591 1.00 97.69 586 ASN A O 1
ATOM 4625 N N . PHE A 1 587 ? 5.361 -30.225 -7.006 1.00 98.19 587 PHE A N 1
ATOM 4626 C CA . PHE A 1 587 ? 4.068 -29.674 -7.453 1.00 98.19 587 PHE A CA 1
ATOM 4627 C C . PHE A 1 587 ? 3.086 -29.488 -6.276 1.00 98.19 587 PHE A C 1
ATOM 4629 O O . PHE A 1 587 ? 1.878 -29.375 -6.487 1.00 98.19 587 PHE A O 1
ATOM 4636 N N . ASP A 1 588 ? 3.583 -29.485 -5.036 1.00 98.50 588 ASP A N 1
ATOM 4637 C CA . ASP A 1 588 ? 2.779 -29.274 -3.833 1.00 98.50 588 ASP A CA 1
ATOM 4638 C C . ASP A 1 588 ? 2.428 -27.790 -3.649 1.00 98.50 588 ASP A C 1
ATOM 4640 O O . ASP A 1 588 ? 3.168 -27.008 -3.054 1.00 98.50 588 ASP A O 1
ATOM 4644 N N . PHE A 1 589 ? 1.270 -27.408 -4.188 1.00 98.75 589 PHE A N 1
ATOM 4645 C CA . PHE A 1 589 ? 0.709 -26.065 -4.043 1.00 98.75 589 PHE A CA 1
ATOM 4646 C C . PHE A 1 589 ? 0.470 -25.684 -2.578 1.00 98.75 589 PHE A C 1
ATOM 4648 O O . PHE A 1 589 ? 0.761 -24.560 -2.174 1.00 98.75 589 PHE A O 1
ATOM 4655 N N . ASP A 1 590 ? -0.076 -26.604 -1.779 1.00 98.50 590 ASP A N 1
ATOM 4656 C CA . ASP A 1 590 ? -0.456 -26.303 -0.400 1.00 98.50 590 ASP A CA 1
ATOM 4657 C C . ASP A 1 590 ? 0.794 -26.166 0.496 1.00 98.50 590 ASP A C 1
ATOM 4659 O O . ASP A 1 590 ? 0.797 -25.334 1.402 1.00 98.50 590 ASP A O 1
ATOM 4663 N N . GLY A 1 591 ? 1.888 -26.869 0.175 1.00 98.56 591 GLY A N 1
ATOM 4664 C CA . GLY A 1 591 ? 3.201 -26.677 0.801 1.00 98.56 591 GLY A CA 1
ATOM 4665 C C . GLY A 1 591 ? 3.803 -25.280 0.579 1.00 98.56 591 GLY A C 1
ATOM 4666 O O . GLY A 1 591 ? 4.321 -24.684 1.523 1.00 98.56 591 GLY A O 1
ATOM 4667 N N . VAL A 1 592 ? 3.676 -24.706 -0.626 1.00 98.62 592 VAL A N 1
ATOM 4668 C CA . VAL A 1 592 ? 4.127 -23.322 -0.903 1.00 98.62 592 VAL A CA 1
ATOM 4669 C C . VAL A 1 592 ? 3.281 -22.300 -0.133 1.00 98.62 592 VAL A C 1
ATOM 4671 O O . VAL A 1 592 ? 3.822 -21.351 0.433 1.00 98.62 592 VAL A O 1
ATOM 4674 N N . VAL A 1 593 ? 1.964 -22.521 -0.048 1.00 98.56 593 VAL A N 1
ATOM 4675 C CA . VAL A 1 593 ? 1.054 -21.683 0.757 1.00 98.56 593 VAL A CA 1
ATOM 4676 C C . VAL A 1 593 ? 1.475 -21.703 2.228 1.00 98.56 593 VAL A C 1
ATOM 4678 O O . VAL A 1 593 ? 1.578 -20.646 2.847 1.00 98.56 593 VAL A O 1
ATOM 4681 N N . GLN A 1 594 ? 1.749 -22.890 2.777 1.00 98.19 594 GLN A N 1
ATOM 4682 C CA . GLN A 1 594 ? 2.186 -23.043 4.163 1.00 98.19 594 GLN A CA 1
ATOM 4683 C C . GLN A 1 594 ? 3.533 -22.350 4.416 1.00 98.19 594 GLN A C 1
ATOM 4685 O O . GLN A 1 594 ? 3.664 -21.651 5.417 1.00 98.19 594 GLN A O 1
ATOM 4690 N N . MET A 1 595 ? 4.500 -22.474 3.501 1.00 98.19 595 MET A N 1
ATOM 4691 C CA . MET A 1 595 ? 5.792 -21.783 3.603 1.00 98.19 595 MET A CA 1
ATOM 4692 C C . MET A 1 595 ? 5.619 -20.264 3.702 1.00 98.19 595 MET A C 1
ATOM 4694 O O . MET A 1 595 ? 6.213 -19.641 4.582 1.00 98.19 595 MET A O 1
ATOM 4698 N N . GLN A 1 596 ? 4.750 -19.672 2.873 1.00 97.94 596 GLN A N 1
ATOM 4699 C CA . GLN A 1 596 ? 4.459 -18.242 2.985 1.00 97.94 596 GLN A CA 1
ATOM 4700 C C . GLN A 1 596 ? 3.831 -17.885 4.331 1.00 97.94 596 GLN A C 1
ATOM 4702 O O . GLN A 1 596 ? 4.220 -16.899 4.952 1.00 97.94 596 GLN A O 1
ATOM 4707 N N . GLN A 1 597 ? 2.855 -18.670 4.790 1.00 98.12 597 GLN A N 1
ATOM 4708 C CA . GLN A 1 597 ? 2.203 -18.428 6.075 1.00 98.12 597 GLN A CA 1
ATOM 4709 C C . GLN A 1 597 ? 3.201 -18.500 7.233 1.00 98.12 597 GLN A C 1
ATOM 4711 O O . GLN A 1 597 ? 3.140 -17.672 8.136 1.00 98.12 597 GLN A O 1
ATOM 4716 N N . GLU A 1 598 ? 4.127 -19.456 7.222 1.00 98.19 598 GLU A N 1
ATOM 4717 C CA . GLU A 1 598 ? 5.175 -19.586 8.239 1.00 98.19 598 GLU A CA 1
ATOM 4718 C C . GLU A 1 598 ? 6.118 -18.378 8.246 1.00 98.19 598 GLU A C 1
ATOM 4720 O O . GLU A 1 598 ? 6.375 -17.816 9.313 1.00 98.19 598 GLU A O 1
ATOM 4725 N N . GLU A 1 599 ? 6.569 -17.928 7.073 1.00 98.19 599 GLU A N 1
ATOM 4726 C CA . GLU A 1 599 ? 7.436 -16.753 6.956 1.00 98.19 599 GLU A CA 1
ATOM 4727 C C . GLU A 1 599 ? 6.725 -15.476 7.426 1.00 98.19 599 GLU A C 1
ATOM 4729 O O . GLU A 1 599 ? 7.260 -14.712 8.230 1.00 98.19 599 GLU A O 1
ATOM 4734 N N . TRP A 1 600 ? 5.473 -15.272 7.020 1.00 98.56 600 TRP A N 1
ATOM 4735 C CA . TRP A 1 600 ? 4.694 -14.120 7.468 1.00 98.56 600 TRP A CA 1
ATOM 4736 C C . TRP A 1 600 ? 4.323 -14.169 8.944 1.00 98.56 600 TRP A C 1
ATOM 4738 O O . TRP A 1 600 ? 4.292 -13.126 9.589 1.00 98.56 600 TRP A O 1
ATOM 4748 N N . ASN A 1 601 ? 4.070 -15.345 9.517 1.00 98.44 601 ASN A N 1
ATOM 4749 C CA . ASN A 1 601 ? 3.845 -15.459 10.956 1.00 98.44 601 ASN A CA 1
ATOM 4750 C C . ASN A 1 601 ? 5.087 -15.071 11.767 1.00 98.44 601 ASN A C 1
ATOM 4752 O O . ASN A 1 601 ? 4.933 -14.514 12.856 1.00 98.44 601 ASN A O 1
ATOM 4756 N N . GLU A 1 602 ? 6.294 -15.309 11.240 1.00 97.94 602 GLU A N 1
ATOM 4757 C CA . GLU A 1 602 ? 7.534 -14.817 11.847 1.00 97.94 602 GLU A CA 1
ATOM 4758 C C . GLU A 1 602 ? 7.578 -13.287 11.835 1.00 97.94 602 GLU A C 1
ATOM 4760 O O . GLU A 1 602 ? 7.701 -12.692 12.904 1.00 97.94 602 GLU A O 1
ATOM 4765 N N . TYR A 1 603 ? 7.392 -12.651 10.674 1.00 98.56 603 TYR A N 1
ATOM 4766 C CA . TYR A 1 603 ? 7.439 -11.190 10.536 1.00 98.56 603 TYR A CA 1
ATOM 4767 C C . TYR A 1 603 ? 6.316 -10.472 11.295 1.00 98.56 603 TYR A C 1
ATOM 4769 O O . TYR A 1 603 ? 6.573 -9.573 12.097 1.00 98.56 603 TYR A O 1
ATOM 4777 N N . LEU A 1 604 ? 5.065 -10.884 11.087 1.00 98.69 604 LEU A N 1
ATOM 4778 C CA . LEU A 1 604 ? 3.896 -10.260 11.709 1.00 98.69 604 LEU A CA 1
ATOM 4779 C C . LEU A 1 604 ? 3.882 -10.483 13.227 1.00 98.69 604 LEU A C 1
ATOM 4781 O O . LEU A 1 604 ? 3.443 -9.614 13.977 1.00 98.69 604 LEU A O 1
ATOM 4785 N N . GLY A 1 605 ? 4.427 -11.609 13.702 1.00 97.94 605 GLY A N 1
ATOM 4786 C CA . GLY A 1 605 ? 4.564 -11.908 15.127 1.00 97.94 605 GLY A CA 1
ATOM 4787 C C . GLY A 1 605 ? 5.564 -11.021 15.874 1.00 97.94 605 GLY A C 1
ATOM 4788 O O . GLY A 1 605 ? 5.563 -11.020 17.112 1.00 97.94 605 GLY A O 1
ATOM 4789 N N . ARG A 1 606 ? 6.379 -10.232 15.154 1.00 98.56 606 ARG A N 1
ATOM 4790 C CA . ARG A 1 606 ? 7.327 -9.281 15.755 1.00 98.56 606 ARG A CA 1
ATOM 4791 C C . ARG A 1 606 ? 6.638 -8.092 16.415 1.00 98.56 606 ARG A C 1
ATOM 4793 O O . ARG A 1 606 ? 7.235 -7.465 17.286 1.00 98.56 606 ARG A O 1
ATOM 4800 N N . VAL A 1 607 ? 5.386 -7.799 16.054 1.00 98.81 607 VAL A N 1
ATOM 4801 C CA . VAL A 1 607 ? 4.562 -6.804 16.748 1.00 98.81 607 VAL A CA 1
ATOM 4802 C C . VAL A 1 607 ? 3.226 -7.424 17.142 1.00 98.81 607 VAL A C 1
ATOM 4804 O O . VAL A 1 607 ? 2.376 -7.754 16.317 1.00 98.81 607 VAL A O 1
ATOM 4807 N N . GLN A 1 608 ? 3.031 -7.588 18.445 1.00 98.31 608 GLN A N 1
ATOM 4808 C CA . GLN A 1 608 ? 1.860 -8.248 19.012 1.00 98.31 608 GLN A CA 1
ATOM 4809 C C . GLN A 1 608 ? 0.952 -7.200 19.636 1.00 98.31 608 GLN A C 1
ATOM 4811 O O . GLN A 1 608 ? 1.341 -6.551 20.609 1.00 98.31 608 GLN A O 1
ATOM 4816 N N . ILE A 1 609 ? -0.256 -7.055 19.097 1.00 98.19 609 ILE A N 1
ATOM 4817 C CA . ILE A 1 609 ? -1.269 -6.143 19.630 1.00 98.19 609 ILE A CA 1
ATOM 4818 C C . ILE A 1 609 ? -2.308 -6.912 20.449 1.00 98.19 609 ILE A C 1
ATOM 4820 O O . ILE A 1 609 ? -2.655 -8.051 20.135 1.00 98.19 609 ILE A O 1
ATOM 4824 N N . GLN A 1 610 ? -2.822 -6.288 21.507 1.00 95.88 610 GLN A N 1
ATOM 4825 C CA . GLN A 1 610 ? -3.915 -6.830 22.309 1.00 95.88 610 GLN A CA 1
ATOM 4826 C C . GLN A 1 610 ? -5.159 -5.958 22.151 1.00 95.88 610 GLN A C 1
ATOM 4828 O O . GLN A 1 610 ? -5.173 -4.811 22.589 1.00 95.88 610 GLN A O 1
ATOM 4833 N N . THR A 1 611 ? -6.206 -6.529 21.563 1.00 94.88 611 THR A N 1
ATOM 4834 C CA . THR A 1 611 ? -7.531 -5.924 21.378 1.00 94.88 611 THR A CA 1
ATOM 4835 C C . THR A 1 611 ? -8.575 -7.038 21.305 1.00 94.88 611 THR A C 1
ATOM 4837 O O . THR A 1 611 ? -8.251 -8.156 20.893 1.00 94.88 611 THR A O 1
ATOM 4840 N N . ASP A 1 612 ? -9.802 -6.748 21.727 1.00 94.06 612 ASP A N 1
ATOM 4841 C CA . ASP A 1 612 ? -10.960 -7.629 21.582 1.00 94.06 612 ASP A CA 1
ATOM 4842 C C . ASP A 1 612 ? -11.807 -7.306 20.343 1.00 94.06 612 ASP A C 1
ATOM 4844 O O . ASP A 1 612 ? -12.826 -7.953 20.139 1.00 94.06 612 ASP A O 1
ATOM 4848 N N . ASP A 1 613 ? -11.387 -6.360 19.501 1.00 96.06 613 ASP A N 1
ATOM 4849 C CA . ASP A 1 613 ? -11.996 -6.108 18.192 1.00 96.06 613 ASP A CA 1
ATOM 4850 C C . ASP A 1 613 ? -11.184 -6.791 17.080 1.00 96.06 613 ASP A C 1
ATOM 4852 O O . ASP A 1 613 ? -10.051 -6.403 16.771 1.00 96.06 613 ASP A O 1
ATOM 4856 N N . TYR A 1 614 ? -11.781 -7.812 16.465 1.00 97.00 614 TYR A N 1
ATOM 4857 C CA . TYR A 1 614 ? -11.208 -8.578 15.361 1.00 97.00 614 TYR A CA 1
ATOM 4858 C C . TYR A 1 614 ? -10.877 -7.687 14.155 1.00 97.00 614 TYR A C 1
ATOM 4860 O O . TYR A 1 614 ? -9.825 -7.870 13.541 1.00 97.00 614 TYR A O 1
ATOM 4868 N N . LEU A 1 615 ? -11.697 -6.672 13.851 1.00 95.75 615 LEU A N 1
ATOM 4869 C CA . LEU A 1 615 ? -11.436 -5.772 12.721 1.00 95.75 615 LEU A CA 1
ATOM 4870 C C . LEU A 1 615 ? -10.172 -4.941 12.927 1.00 95.75 615 LEU A C 1
ATOM 4872 O O . LEU A 1 615 ? -9.460 -4.661 11.965 1.00 95.75 615 LEU A O 1
ATOM 4876 N N . GLN A 1 616 ? -9.834 -4.592 14.171 1.00 96.25 616 GLN A N 1
ATOM 4877 C CA . GLN A 1 616 ? -8.570 -3.908 14.442 1.00 96.25 616 GLN A CA 1
ATOM 4878 C C . GLN A 1 616 ? -7.360 -4.815 14.219 1.00 96.25 616 GLN A C 1
ATOM 4880 O O . GLN A 1 616 ? -6.316 -4.336 13.781 1.00 96.25 616 GLN A O 1
ATOM 4885 N N . LYS A 1 617 ? -7.488 -6.123 14.479 1.00 97.94 617 LYS A N 1
ATOM 4886 C CA . LYS A 1 617 ? -6.428 -7.088 14.156 1.00 97.94 617 LYS A CA 1
ATOM 4887 C C . LYS A 1 617 ? -6.257 -7.217 12.649 1.00 97.94 617 LYS A C 1
ATOM 4889 O O . LYS A 1 617 ? -5.126 -7.154 12.179 1.00 97.94 617 LYS A O 1
ATOM 4894 N N . VAL A 1 618 ? -7.361 -7.303 11.903 1.00 97.75 618 VAL A N 1
ATOM 4895 C CA . VAL A 1 618 ? -7.334 -7.296 10.433 1.00 97.75 618 VAL A CA 1
ATOM 4896 C C . VAL A 1 618 ? -6.671 -6.022 9.911 1.00 97.75 618 VAL A C 1
ATOM 4898 O O . VAL A 1 618 ? -5.707 -6.109 9.152 1.00 97.75 618 VAL A O 1
ATOM 4901 N N . LYS A 1 619 ? -7.105 -4.843 10.379 1.00 97.31 619 LYS A N 1
ATOM 4902 C CA . LYS A 1 619 ? -6.535 -3.545 9.986 1.00 97.31 619 LYS A CA 1
ATOM 4903 C C . LYS A 1 619 ? -5.032 -3.482 10.261 1.00 97.31 619 LYS A C 1
ATOM 4905 O O . LYS A 1 619 ? -4.260 -3.144 9.368 1.00 97.31 619 LYS A O 1
ATOM 4910 N N . PHE A 1 620 ? -4.606 -3.841 11.472 1.00 98.69 620 PHE A N 1
ATOM 4911 C CA . PHE A 1 620 ? -3.201 -3.784 11.866 1.00 98.69 620 PHE A CA 1
ATOM 4912 C C . PHE A 1 620 ? -2.320 -4.746 11.078 1.00 98.69 620 PHE A C 1
ATOM 4914 O O . PHE A 1 620 ? -1.330 -4.316 10.492 1.00 98.69 620 PHE A O 1
ATOM 4921 N N . TYR A 1 621 ? -2.670 -6.033 11.047 1.00 98.69 621 TYR A N 1
ATOM 4922 C CA . TYR A 1 621 ? -1.824 -7.036 10.406 1.00 98.69 621 TYR A CA 1
ATOM 4923 C C . TYR A 1 621 ? -1.831 -6.911 8.885 1.00 98.69 621 TYR A C 1
ATOM 4925 O O . TYR A 1 621 ? -0.808 -7.185 8.266 1.00 98.69 621 TYR A O 1
ATOM 4933 N N . THR A 1 622 ? -2.919 -6.420 8.285 1.00 98.44 622 THR A N 1
ATOM 4934 C CA . THR A 1 622 ? -2.940 -6.110 6.851 1.00 98.44 622 THR A CA 1
ATOM 4935 C C . THR A 1 622 ? -2.019 -4.941 6.515 1.00 98.44 622 THR A C 1
ATOM 4937 O O . THR A 1 622 ? -1.185 -5.084 5.628 1.00 98.44 622 THR A O 1
ATOM 4940 N N . ASN A 1 623 ? -2.084 -3.825 7.252 1.00 98.31 623 ASN A N 1
ATOM 4941 C CA . ASN A 1 623 ? -1.139 -2.720 7.049 1.00 98.31 623 ASN A CA 1
ATOM 4942 C C . ASN A 1 623 ? 0.307 -3.179 7.313 1.00 98.31 623 ASN A C 1
ATOM 4944 O O . ASN A 1 623 ? 1.209 -2.884 6.537 1.00 98.31 623 ASN A O 1
ATOM 4948 N N . PHE A 1 624 ? 0.550 -3.986 8.348 1.00 98.75 624 PHE A N 1
ATOM 4949 C CA . PHE A 1 624 ? 1.903 -4.478 8.613 1.00 98.75 624 PHE A CA 1
ATOM 4950 C C . PHE A 1 624 ? 2.428 -5.412 7.509 1.00 98.75 624 PHE A C 1
ATOM 4952 O O . PHE A 1 624 ? 3.597 -5.322 7.136 1.00 98.75 624 PHE A O 1
ATOM 4959 N N . TYR A 1 625 ? 1.561 -6.251 6.930 1.00 98.31 625 TYR A N 1
ATOM 4960 C CA . TYR A 1 625 ? 1.876 -7.025 5.729 1.00 98.31 625 TYR A CA 1
ATOM 4961 C C . TYR A 1 625 ? 2.229 -6.105 4.558 1.00 98.31 625 TYR A C 1
ATOM 4963 O O . TYR A 1 625 ? 3.299 -6.263 3.977 1.00 98.31 625 TYR A O 1
ATOM 4971 N N . ARG A 1 626 ? 1.366 -5.132 4.227 1.00 96.88 626 ARG A N 1
ATOM 4972 C CA . ARG A 1 626 ? 1.556 -4.229 3.076 1.00 96.88 626 ARG A CA 1
ATOM 4973 C C . ARG A 1 626 ? 2.862 -3.454 3.180 1.00 96.88 626 ARG A C 1
ATOM 4975 O O . ARG A 1 626 ? 3.648 -3.481 2.241 1.00 96.88 626 ARG A O 1
ATOM 4982 N N . ALA A 1 627 ? 3.153 -2.917 4.363 1.00 97.12 627 ALA A N 1
ATOM 4983 C CA . ALA A 1 627 ? 4.401 -2.224 4.645 1.00 97.12 627 ALA A CA 1
ATOM 4984 C C . ALA A 1 627 ? 5.646 -3.071 4.327 1.00 97.12 627 ALA A C 1
ATOM 4986 O O . ALA A 1 627 ? 6.564 -2.594 3.666 1.00 97.12 627 ALA A O 1
ATOM 4987 N N . LEU A 1 628 ? 5.691 -4.330 4.782 1.00 96.88 628 LEU A N 1
ATOM 4988 C CA . LEU A 1 628 ? 6.852 -5.212 4.594 1.00 96.88 628 LEU A CA 1
ATOM 4989 C C . LEU A 1 628 ? 6.899 -5.887 3.211 1.00 96.88 628 LEU A C 1
ATOM 4991 O O . LEU A 1 628 ? 7.974 -6.285 2.761 1.00 96.88 628 LEU A O 1
ATOM 4995 N N . ALA A 1 629 ? 5.749 -6.057 2.555 1.00 95.31 629 ALA A N 1
ATOM 4996 C CA . ALA A 1 629 ? 5.627 -6.730 1.262 1.00 95.31 629 ALA A CA 1
ATOM 4997 C C . ALA A 1 629 ? 5.969 -5.823 0.074 1.00 95.31 629 ALA A C 1
ATOM 4999 O O . ALA A 1 629 ? 6.182 -6.329 -1.026 1.00 95.31 629 ALA A O 1
ATOM 5000 N N . ALA A 1 630 ? 5.987 -4.508 0.283 1.00 88.75 630 ALA A N 1
ATOM 5001 C CA . ALA A 1 630 ? 5.960 -3.542 -0.801 1.00 88.75 630 ALA A CA 1
ATOM 5002 C C . ALA A 1 630 ? 7.224 -3.471 -1.669 1.00 88.75 630 ALA A C 1
ATOM 5004 O O . ALA A 1 630 ? 7.137 -3.093 -2.830 1.00 88.75 630 ALA A O 1
ATOM 5005 N N . LYS A 1 631 ? 8.396 -3.846 -1.141 1.00 92.19 631 LYS A N 1
ATOM 5006 C CA . LYS A 1 631 ? 9.653 -3.810 -1.908 1.00 92.19 631 LYS A CA 1
ATOM 5007 C C . LYS A 1 631 ? 9.919 -5.139 -2.614 1.00 92.19 631 LYS A C 1
ATOM 5009 O O . LYS A 1 631 ? 9.786 -6.206 -2.005 1.00 92.19 631 LYS A O 1
ATOM 5014 N N . ALA A 1 632 ? 10.350 -5.070 -3.874 1.00 94.06 632 ALA A N 1
ATOM 5015 C CA . ALA A 1 632 ? 10.728 -6.225 -4.692 1.00 94.06 632 ALA A CA 1
ATOM 5016 C C . ALA A 1 632 ? 12.251 -6.449 -4.729 1.00 94.06 632 ALA A C 1
ATOM 5018 O O . ALA A 1 632 ? 13.024 -5.703 -4.121 1.00 94.06 632 ALA A O 1
ATOM 5019 N N . ILE A 1 633 ? 12.696 -7.501 -5.430 1.00 96.12 633 ILE A N 1
ATOM 5020 C CA . ILE A 1 633 ? 14.122 -7.750 -5.702 1.00 96.12 633 ILE A CA 1
ATOM 5021 C C . ILE A 1 633 ? 14.388 -8.142 -7.153 1.00 96.12 633 ILE A C 1
ATOM 5023 O O . ILE A 1 633 ? 13.623 -8.903 -7.736 1.00 96.12 633 ILE A O 1
ATOM 5027 N N . TRP A 1 634 ? 15.544 -7.731 -7.682 1.00 96.44 634 TRP A N 1
ATOM 5028 C CA . TRP A 1 634 ? 15.937 -7.921 -9.089 1.00 96.44 634 TRP A CA 1
ATOM 5029 C C . TRP A 1 634 ? 17.162 -8.807 -9.322 1.00 96.44 634 TRP A C 1
ATOM 5031 O O . TRP A 1 634 ? 17.656 -8.924 -10.441 1.00 96.44 634 TRP A O 1
ATOM 5041 N N . SER A 1 635 ? 17.640 -9.488 -8.280 1.00 97.75 635 SER A N 1
ATOM 5042 C CA . SER A 1 635 ? 18.715 -10.477 -8.392 1.00 97.75 635 SER A CA 1
ATOM 5043 C C . SER A 1 635 ? 18.191 -11.908 -8.337 1.00 97.75 635 SER A C 1
ATOM 5045 O O . SER A 1 635 ? 17.288 -12.210 -7.557 1.00 97.75 635 SER A O 1
ATOM 5047 N N . ASP A 1 636 ? 18.801 -12.814 -9.099 1.00 98.25 636 ASP A N 1
ATOM 5048 C CA . ASP A 1 636 ? 18.588 -14.263 -9.040 1.00 98.25 636 ASP A CA 1
ATOM 5049 C C . ASP A 1 636 ? 19.013 -14.852 -7.683 1.00 98.25 636 ASP A C 1
ATOM 5051 O O . ASP A 1 636 ? 19.766 -14.246 -6.914 1.00 98.25 636 ASP A O 1
ATOM 5055 N N . ALA A 1 637 ? 18.571 -16.080 -7.395 1.00 96.62 637 ALA A N 1
ATOM 5056 C CA . ALA A 1 637 ? 18.932 -16.805 -6.175 1.00 96.62 637 ALA A CA 1
ATOM 5057 C C . ALA A 1 637 ? 20.441 -17.111 -6.063 1.00 96.62 637 ALA A C 1
ATOM 5059 O O . ALA A 1 637 ? 20.925 -17.432 -4.981 1.00 96.62 637 ALA A O 1
ATOM 5060 N N . ASP A 1 638 ? 21.193 -17.022 -7.166 1.00 96.50 638 ASP A N 1
ATOM 5061 C CA . ASP A 1 638 ? 22.653 -17.191 -7.200 1.00 96.50 638 ASP A CA 1
ATOM 5062 C C . ASP A 1 638 ? 23.436 -15.865 -7.086 1.00 96.50 638 ASP A C 1
ATOM 5064 O O . ASP A 1 638 ? 24.668 -15.860 -7.217 1.00 96.50 638 ASP A O 1
ATOM 5068 N N . GLY A 1 639 ? 22.723 -14.756 -6.854 1.00 96.94 639 GLY A N 1
ATOM 5069 C CA . GLY A 1 639 ? 23.267 -13.411 -6.698 1.00 96.94 639 GLY A CA 1
ATOM 5070 C C . GLY A 1 639 ? 23.555 -12.675 -8.007 1.00 96.94 639 GLY A C 1
ATOM 5071 O O . GLY A 1 639 ? 24.085 -11.564 -7.948 1.00 96.94 639 GLY A O 1
ATOM 5072 N N . ARG A 1 640 ? 23.258 -13.252 -9.182 1.00 97.94 640 ARG A N 1
ATOM 5073 C CA . ARG A 1 640 ? 23.393 -12.534 -10.460 1.00 97.94 640 ARG A CA 1
ATOM 5074 C C . ARG A 1 640 ? 22.252 -11.542 -10.678 1.00 97.94 640 ARG A C 1
ATOM 5076 O O . ARG A 1 640 ? 21.131 -11.793 -10.249 1.00 97.94 640 ARG A O 1
ATOM 5083 N N . PHE A 1 641 ? 22.525 -10.443 -11.369 1.00 97.75 641 PHE A N 1
ATOM 5084 C CA . PHE A 1 641 ? 21.529 -9.444 -11.777 1.00 97.75 641 PHE A CA 1
ATOM 5085 C C . PHE A 1 641 ? 22.003 -8.689 -13.027 1.00 97.75 641 PHE A C 1
ATOM 5087 O O . PHE A 1 641 ? 23.172 -8.815 -13.403 1.00 97.75 641 PHE A O 1
ATOM 5094 N N . ARG A 1 642 ? 21.105 -7.939 -13.672 1.00 96.00 642 ARG A N 1
ATOM 5095 C CA . ARG A 1 642 ? 21.444 -6.960 -14.716 1.00 96.00 642 ARG A CA 1
ATOM 5096 C C . ARG A 1 642 ? 21.603 -5.592 -14.070 1.00 96.00 642 ARG A C 1
ATOM 5098 O O . ARG A 1 642 ? 20.727 -5.200 -13.308 1.00 96.00 642 ARG A O 1
ATOM 5105 N N . ASP A 1 643 ? 22.739 -4.947 -14.298 1.00 93.75 643 ASP A N 1
ATOM 5106 C CA . ASP A 1 643 ? 22.989 -3.586 -13.820 1.00 93.75 643 ASP A CA 1
ATOM 5107 C C . ASP A 1 643 ? 22.431 -2.529 -14.779 1.00 93.75 643 ASP A C 1
ATOM 5109 O O . ASP A 1 643 ? 21.881 -2.859 -15.826 1.00 93.75 643 ASP A O 1
ATOM 5113 N N . GLU A 1 644 ? 22.629 -1.263 -14.427 1.00 91.56 644 GLU A N 1
ATOM 5114 C CA . GLU A 1 644 ? 22.164 -0.085 -15.166 1.00 91.56 644 GLU A CA 1
ATOM 5115 C C . GLU A 1 644 ? 22.792 0.046 -16.567 1.00 91.56 644 GLU A C 1
ATOM 5117 O O . GLU A 1 644 ? 22.420 0.920 -17.330 1.00 91.56 644 GLU A O 1
ATOM 5122 N N . ASN A 1 645 ? 23.803 -0.757 -16.921 1.00 90.38 645 ASN A N 1
ATOM 5123 C CA . ASN A 1 645 ? 24.366 -0.809 -18.278 1.00 90.38 645 ASN A CA 1
ATOM 5124 C C . ASN A 1 645 ? 23.997 -2.117 -18.992 1.00 90.38 645 ASN A C 1
ATOM 5126 O O . ASN A 1 645 ? 24.679 -2.519 -19.943 1.00 90.38 645 ASN A O 1
ATOM 5130 N N . GLU A 1 646 ? 22.971 -2.816 -18.506 1.00 91.06 646 GLU A N 1
ATOM 5131 C CA . GLU A 1 646 ? 22.497 -4.108 -19.002 1.00 91.06 646 GLU A CA 1
ATOM 5132 C C . GLU A 1 646 ? 23.547 -5.233 -18.892 1.00 91.06 646 GLU A C 1
ATOM 5134 O O . GLU A 1 646 ? 23.425 -6.310 -19.499 1.00 91.06 646 GLU A O 1
ATOM 5139 N N . ALA A 1 647 ? 24.603 -5.031 -18.099 1.00 93.62 647 ALA A N 1
ATOM 5140 C CA . ALA A 1 647 ? 25.659 -6.010 -17.893 1.00 93.62 647 ALA A CA 1
ATOM 5141 C C . ALA A 1 647 ? 25.280 -6.994 -16.780 1.00 93.62 647 ALA A C 1
ATOM 5143 O O . ALA A 1 647 ? 24.661 -6.645 -15.778 1.00 93.62 647 ALA A O 1
ATOM 5144 N N . ILE A 1 648 ? 25.670 -8.264 -16.941 1.00 97.00 648 ILE A N 1
ATOM 5145 C CA . ILE A 1 648 ? 25.472 -9.262 -15.884 1.00 97.00 648 ILE A CA 1
ATOM 5146 C C . ILE A 1 648 ? 26.504 -9.022 -14.788 1.00 97.00 648 ILE A C 1
ATOM 5148 O O . ILE A 1 648 ? 27.698 -9.249 -14.993 1.00 97.00 648 ILE A O 1
ATOM 5152 N N . GLN A 1 649 ? 26.019 -8.664 -13.608 1.00 97.00 649 GLN A N 1
ATOM 5153 C CA . GLN A 1 649 ? 26.808 -8.540 -12.392 1.00 97.00 649 GLN A CA 1
ATOM 5154 C C . GLN A 1 649 ? 26.535 -9.704 -11.445 1.00 97.00 649 GLN A C 1
ATOM 5156 O O . GLN A 1 649 ? 25.606 -10.495 -11.634 1.00 97.00 649 GLN A O 1
ATOM 5161 N N . LYS A 1 650 ? 27.372 -9.832 -10.412 1.00 96.25 650 LYS A N 1
ATOM 5162 C CA . LYS A 1 650 ? 27.196 -10.828 -9.356 1.00 96.25 650 LYS A CA 1
ATOM 5163 C C . LYS A 1 650 ? 27.520 -10.243 -7.989 1.00 96.25 650 LYS A C 1
ATOM 5165 O O . LYS A 1 650 ? 28.626 -9.760 -7.759 1.00 96.25 650 LYS A O 1
ATOM 5170 N N . LEU A 1 651 ? 26.559 -10.349 -7.081 1.00 96.38 651 LEU A N 1
ATOM 5171 C CA . LEU A 1 651 ? 26.702 -9.944 -5.690 1.00 96.38 651 LEU A CA 1
ATOM 5172 C C . LEU A 1 651 ? 27.718 -10.835 -4.964 1.00 96.38 651 LEU A C 1
ATOM 5174 O O . LEU A 1 651 ? 27.821 -12.037 -5.223 1.00 96.38 651 LEU A O 1
ATOM 5178 N N . SER A 1 652 ? 28.494 -10.232 -4.064 1.00 88.75 652 SER A N 1
ATOM 5179 C CA . SER A 1 652 ? 29.560 -10.920 -3.332 1.00 88.75 652 SER A CA 1
ATOM 5180 C C . SER A 1 652 ? 29.060 -11.619 -2.066 1.00 88.75 652 SER A C 1
ATOM 5182 O O . SER A 1 652 ? 29.573 -12.686 -1.722 1.00 88.75 652 SER A O 1
ATOM 5184 N N . GLY A 1 653 ? 28.074 -11.046 -1.371 1.00 90.38 653 GLY A N 1
ATOM 5185 C CA . GLY A 1 653 ? 27.445 -11.653 -0.205 1.00 90.38 653 GLY A CA 1
ATOM 5186 C C . GLY A 1 653 ? 26.371 -12.666 -0.593 1.00 90.38 653 GLY A C 1
ATOM 5187 O O . GLY A 1 653 ? 25.581 -12.451 -1.506 1.00 90.38 653 GLY A O 1
ATOM 5188 N N . LYS A 1 654 ? 26.310 -13.782 0.140 1.00 88.88 654 LYS A N 1
ATOM 5189 C CA . LYS A 1 654 ? 25.333 -14.857 -0.113 1.00 88.88 654 LYS A CA 1
ATOM 5190 C C . LYS A 1 654 ? 23.873 -14.443 0.129 1.00 88.88 654 LYS A C 1
ATOM 5192 O O . LYS A 1 654 ? 22.978 -15.042 -0.449 1.00 88.88 654 LYS A O 1
ATOM 5197 N N . ASP A 1 655 ? 23.656 -13.469 1.015 1.00 90.50 655 ASP A N 1
ATOM 5198 C CA . ASP A 1 655 ? 22.329 -12.978 1.415 1.00 90.50 655 ASP A CA 1
ATOM 5199 C C . ASP A 1 655 ? 22.026 -11.593 0.814 1.00 90.50 655 ASP A C 1
ATOM 5201 O O . ASP A 1 655 ? 21.031 -10.962 1.183 1.00 90.50 655 ASP A O 1
ATOM 5205 N N . ASP A 1 656 ? 22.899 -11.105 -0.072 1.00 95.50 656 ASP A N 1
ATOM 5206 C CA . ASP A 1 656 ? 22.720 -9.832 -0.759 1.00 95.50 656 ASP A CA 1
ATOM 5207 C C . ASP A 1 656 ? 21.695 -9.978 -1.882 1.00 95.50 656 ASP A C 1
ATOM 5209 O O . ASP A 1 656 ? 21.600 -11.008 -2.554 1.00 95.50 656 ASP A O 1
ATOM 5213 N N . CYS A 1 657 ? 20.940 -8.910 -2.110 1.00 97.12 657 CYS A N 1
ATOM 5214 C CA . CYS A 1 657 ? 20.019 -8.794 -3.228 1.00 97.12 657 CYS A CA 1
ATOM 5215 C C . CYS A 1 657 ? 19.996 -7.357 -3.743 1.00 97.12 657 CYS A C 1
ATOM 5217 O O . CYS A 1 657 ? 20.330 -6.433 -3.000 1.00 97.12 657 CYS A O 1
ATOM 5219 N N . ILE A 1 658 ? 19.564 -7.182 -4.990 1.00 97.69 658 ILE A N 1
ATOM 5220 C CA . ILE A 1 658 ? 19.186 -5.863 -5.501 1.00 97.69 658 ILE A CA 1
ATOM 5221 C C . ILE A 1 658 ? 17.733 -5.626 -5.127 1.00 97.69 658 ILE A C 1
ATOM 5223 O O . ILE A 1 658 ? 16.878 -6.395 -5.552 1.00 97.69 658 ILE A O 1
ATOM 5227 N N . VAL A 1 659 ? 17.484 -4.630 -4.285 1.00 96.19 659 VAL A N 1
ATOM 5228 C CA . VAL A 1 659 ? 16.163 -4.219 -3.800 1.00 96.19 659 VAL A CA 1
ATOM 5229 C C . VAL A 1 659 ? 15.598 -3.154 -4.733 1.00 96.19 659 VAL A C 1
ATOM 5231 O O . VAL A 1 659 ? 16.295 -2.191 -5.043 1.00 96.19 659 VAL A O 1
ATOM 5234 N N . SER A 1 660 ? 14.348 -3.357 -5.139 1.00 92.31 660 SER A N 1
ATOM 5235 C CA . SER A 1 660 ? 13.516 -2.426 -5.902 1.00 92.31 660 SER A CA 1
ATOM 5236 C C . SER A 1 660 ? 12.697 -1.524 -4.986 1.00 92.31 660 SER A C 1
ATOM 5238 O O . SER A 1 660 ? 12.355 -1.930 -3.867 1.00 92.31 660 SER A O 1
ATOM 5240 N N . GLY A 1 661 ? 12.300 -0.368 -5.505 1.00 86.44 661 GLY A N 1
ATOM 5241 C CA . GLY A 1 661 ? 11.294 0.503 -4.919 1.00 86.44 661 GLY A CA 1
ATOM 5242 C C . GLY A 1 661 ? 11.852 1.825 -4.412 1.00 86.44 661 GLY A C 1
ATOM 5243 O O . GLY A 1 661 ? 13.044 1.971 -4.123 1.00 86.44 661 GLY A O 1
ATOM 5244 N N . GLU A 1 662 ? 10.937 2.769 -4.252 1.00 89.50 662 GLU A N 1
ATOM 5245 C CA . GLU A 1 662 ? 11.248 4.167 -4.003 1.00 89.50 662 GLU A CA 1
ATOM 5246 C C . GLU A 1 662 ? 11.911 4.433 -2.646 1.00 89.50 662 GLU A C 1
ATOM 5248 O O . GLU A 1 662 ? 11.759 3.685 -1.665 1.00 89.50 662 GLU A O 1
ATOM 5253 N N . TYR A 1 663 ? 12.653 5.541 -2.608 1.00 94.12 663 TYR A N 1
ATOM 5254 C CA . TYR A 1 663 ? 13.217 6.129 -1.393 1.00 94.12 663 TYR A CA 1
ATOM 5255 C C . TYR A 1 663 ? 12.504 7.416 -0.972 1.00 94.12 663 TYR A C 1
ATOM 5257 O O . TYR A 1 663 ? 12.661 7.827 0.184 1.00 94.12 663 TYR A O 1
ATOM 5265 N N . TRP A 1 664 ? 11.766 8.063 -1.880 1.00 95.00 664 TRP A N 1
ATOM 5266 C CA . TRP A 1 664 ? 11.194 9.382 -1.631 1.00 95.00 664 TRP A CA 1
ATOM 5267 C C . TRP A 1 664 ? 10.264 9.353 -0.416 1.00 95.00 664 TRP A C 1
ATOM 5269 O O . TRP A 1 664 ? 9.444 8.457 -0.286 1.00 95.00 664 TRP A O 1
ATOM 5279 N N . ASN A 1 665 ? 10.489 10.260 0.538 1.00 93.31 665 ASN A N 1
ATOM 5280 C CA . ASN A 1 665 ? 9.789 10.378 1.817 1.00 93.31 665 ASN A CA 1
ATOM 5281 C C . ASN A 1 665 ? 9.593 9.106 2.672 1.00 93.31 665 ASN A C 1
ATOM 5283 O O . ASN A 1 665 ? 8.994 9.175 3.746 1.00 93.31 665 ASN A O 1
ATOM 5287 N N . THR A 1 666 ? 10.202 7.972 2.310 1.00 95.00 666 THR A N 1
ATOM 5288 C CA . THR A 1 666 ? 10.156 6.717 3.089 1.00 95.00 666 THR A CA 1
ATOM 5289 C C . THR A 1 666 ? 10.699 6.866 4.512 1.00 95.00 666 THR A C 1
ATOM 5291 O O . THR A 1 666 ? 10.468 6.018 5.383 1.00 95.00 666 THR A O 1
ATOM 5294 N N . PHE A 1 667 ? 11.423 7.959 4.769 1.00 95.31 667 PHE A N 1
ATOM 5295 C CA . PHE A 1 667 ? 11.924 8.304 6.083 1.00 95.31 667 PHE A CA 1
ATOM 5296 C C . PHE A 1 667 ? 10.846 8.673 7.090 1.00 95.31 667 PHE A C 1
ATOM 5298 O O . PHE A 1 667 ? 11.123 8.584 8.290 1.00 95.31 667 PHE A O 1
ATOM 5305 N N . TRP A 1 668 ? 9.640 9.018 6.636 1.00 96.00 668 TRP A N 1
ATOM 5306 C CA . TRP A 1 668 ? 8.535 9.304 7.536 1.00 96.00 668 TRP A CA 1
ATOM 5307 C C . TRP A 1 668 ? 8.135 8.092 8.354 1.00 96.00 668 TRP A C 1
ATOM 5309 O O . TRP A 1 668 ? 8.061 8.227 9.566 1.00 96.00 668 TRP A O 1
ATOM 5319 N N . ASP A 1 669 ? 7.990 6.901 7.756 1.00 96.62 669 ASP A N 1
ATOM 5320 C CA . ASP A 1 669 ? 7.659 5.706 8.546 1.00 96.62 669 ASP A CA 1
ATOM 5321 C C . ASP A 1 669 ? 8.120 4.376 7.946 1.00 96.62 669 ASP A C 1
ATOM 5323 O O . ASP A 1 669 ? 8.430 3.469 8.721 1.00 96.62 669 ASP A O 1
ATOM 5327 N N . ASN A 1 670 ? 8.215 4.215 6.618 1.00 96.62 670 ASN A N 1
ATOM 5328 C CA . ASN A 1 670 ? 8.614 2.932 6.022 1.00 96.62 670 ASN A CA 1
ATOM 5329 C C . ASN A 1 670 ? 9.998 2.483 6.503 1.00 96.62 670 ASN A C 1
ATOM 5331 O O . ASN A 1 670 ? 10.157 1.382 7.045 1.00 96.62 670 ASN A O 1
ATOM 5335 N N . GLN A 1 671 ? 10.989 3.375 6.437 1.00 95.81 671 GLN A N 1
ATOM 5336 C CA . GLN A 1 671 ? 12.326 3.070 6.940 1.00 95.81 671 GLN A CA 1
ATOM 5337 C C . GLN A 1 671 ? 12.336 2.880 8.463 1.00 95.81 671 GLN A C 1
ATOM 5339 O O . GLN A 1 671 ? 13.082 2.044 8.970 1.00 95.81 671 GLN A O 1
ATOM 5344 N N . GLN A 1 672 ? 11.514 3.628 9.207 1.00 96.94 672 GLN A N 1
ATOM 5345 C CA . GLN A 1 672 ? 11.473 3.569 10.672 1.00 96.94 672 GLN A CA 1
ATOM 5346 C C . GLN A 1 672 ? 10.924 2.227 11.143 1.00 96.94 672 GLN A C 1
ATOM 5348 O O . GLN A 1 672 ? 11.508 1.574 12.015 1.00 96.94 672 GLN A O 1
ATOM 5353 N N . LEU A 1 673 ? 9.840 1.781 10.511 1.00 98.44 673 LEU A N 1
ATOM 5354 C CA . LEU A 1 673 ? 9.233 0.487 10.756 1.00 98.44 673 LEU A CA 1
ATOM 5355 C C . LEU A 1 673 ? 10.207 -0.642 10.422 1.00 98.44 673 LEU A C 1
ATOM 5357 O O . LEU A 1 673 ? 10.353 -1.573 11.220 1.00 98.44 673 LEU A O 1
ATOM 5361 N N . PHE A 1 674 ? 10.909 -0.559 9.289 1.00 98.06 674 PHE A N 1
ATOM 5362 C CA . PHE A 1 674 ? 11.890 -1.571 8.890 1.00 98.06 674 PHE A CA 1
ATOM 5363 C C . PHE A 1 674 ? 13.063 -1.590 9.871 1.00 98.06 674 PHE A C 1
ATOM 5365 O O . PHE A 1 674 ? 13.442 -2.650 10.363 1.00 98.06 674 PHE A O 1
ATOM 5372 N N . ASN A 1 675 ? 13.591 -0.425 10.244 1.00 98.12 675 ASN A N 1
ATOM 5373 C CA . ASN A 1 675 ? 14.664 -0.306 11.225 1.00 98.12 675 ASN A CA 1
ATOM 5374 C C . ASN A 1 675 ? 14.276 -0.912 12.577 1.00 98.12 675 ASN A C 1
ATOM 5376 O O . ASN A 1 675 ? 15.110 -1.576 13.198 1.00 98.12 675 ASN A O 1
ATOM 5380 N N . LEU A 1 676 ? 13.029 -0.736 13.020 1.00 98.50 676 LEU A N 1
ATOM 5381 C CA . LEU A 1 676 ? 12.529 -1.251 14.294 1.00 98.50 676 LEU A CA 1
ATOM 5382 C C . LEU A 1 676 ? 12.234 -2.758 14.249 1.00 98.50 676 LEU A C 1
ATOM 5384 O O . LEU A 1 676 ? 12.677 -3.495 15.133 1.00 98.50 676 LEU A O 1
ATOM 5388 N N . THR A 1 677 ? 11.511 -3.215 13.225 1.00 98.19 677 THR A N 1
ATOM 5389 C CA . THR A 1 677 ? 10.874 -4.544 13.198 1.00 98.19 677 THR A CA 1
ATOM 5390 C C . THR A 1 677 ? 11.530 -5.535 12.238 1.00 98.19 677 THR A C 1
ATOM 5392 O O . THR A 1 677 ? 11.525 -6.732 12.521 1.00 98.19 677 THR A O 1
ATOM 5395 N N . ALA A 1 678 ? 12.151 -5.071 11.153 1.00 97.69 678 ALA A N 1
ATOM 5396 C CA . ALA A 1 678 ? 12.775 -5.895 10.114 1.00 97.69 678 ALA A CA 1
ATOM 5397 C C . ALA A 1 678 ? 14.177 -5.380 9.722 1.00 97.69 678 ALA A C 1
ATOM 5399 O O . ALA A 1 678 ? 14.428 -5.071 8.551 1.00 97.69 678 ALA A O 1
ATOM 5400 N N . PRO A 1 679 ? 15.116 -5.263 10.684 1.00 97.94 679 PRO A N 1
ATOM 5401 C CA . PRO A 1 679 ? 16.415 -4.633 10.444 1.00 97.94 679 PRO A CA 1
ATOM 5402 C C . PRO A 1 679 ? 17.244 -5.340 9.364 1.00 97.94 679 PRO A C 1
ATOM 5404 O O . PRO A 1 679 ? 18.037 -4.701 8.679 1.00 97.94 679 PRO A O 1
ATOM 5407 N N . GLU A 1 680 ? 17.033 -6.637 9.150 1.00 97.25 680 GLU A N 1
ATOM 5408 C CA . GLU A 1 680 ? 17.672 -7.395 8.077 1.00 97.25 680 GLU A CA 1
ATOM 5409 C C . GLU A 1 680 ? 17.198 -6.988 6.671 1.00 97.25 680 GLU A C 1
ATOM 5411 O O . GLU A 1 680 ? 17.966 -7.109 5.716 1.00 97.25 680 GLU A O 1
ATOM 5416 N N . ILE A 1 681 ? 15.966 -6.483 6.527 1.00 97.38 681 ILE A N 1
ATOM 5417 C CA . ILE A 1 681 ? 15.466 -5.925 5.261 1.00 97.38 681 ILE A CA 1
ATOM 5418 C C . ILE A 1 681 ? 16.091 -4.547 5.036 1.00 97.38 681 ILE A C 1
ATOM 5420 O O . ILE A 1 681 ? 16.628 -4.298 3.960 1.00 97.38 681 ILE A O 1
ATOM 5424 N N . SER A 1 682 ? 16.118 -3.690 6.064 1.00 97.44 682 SER A N 1
ATOM 5425 C CA . SER A 1 682 ? 16.781 -2.375 5.993 1.00 97.44 682 SER A CA 1
ATOM 5426 C C . SER A 1 682 ? 18.271 -2.500 5.643 1.00 97.44 682 SER A C 1
ATOM 5428 O O . SER A 1 682 ? 18.800 -1.780 4.797 1.00 97.44 682 SER A O 1
ATOM 5430 N N . SER A 1 683 ? 18.932 -3.501 6.221 1.00 97.75 683 SER A N 1
ATOM 5431 C CA . SER A 1 683 ? 20.314 -3.863 5.921 1.00 97.75 683 SER A CA 1
ATOM 5432 C C . SER A 1 683 ? 20.528 -4.267 4.453 1.00 97.75 683 SER A C 1
ATOM 5434 O O . SER A 1 683 ? 21.434 -3.755 3.789 1.00 97.75 683 SER A O 1
ATOM 5436 N N . LYS A 1 684 ? 19.668 -5.142 3.907 1.00 97.69 684 LYS A N 1
ATOM 5437 C CA . LYS A 1 684 ? 19.692 -5.516 2.480 1.00 97.69 684 LYS A CA 1
ATOM 5438 C C . LYS A 1 684 ? 19.449 -4.314 1.572 1.00 97.69 684 LYS A C 1
ATOM 5440 O O . LYS A 1 684 ? 20.112 -4.195 0.547 1.00 97.69 684 LYS A O 1
ATOM 5445 N N . TRP A 1 685 ? 18.551 -3.414 1.965 1.00 97.44 685 TRP A N 1
ATOM 5446 C CA . TRP A 1 685 ? 18.238 -2.206 1.208 1.00 97.44 685 TRP A CA 1
ATOM 5447 C C . TRP A 1 685 ? 19.442 -1.254 1.119 1.00 97.44 685 TRP A C 1
ATOM 5449 O O . TRP A 1 685 ? 19.807 -0.830 0.022 1.00 97.44 685 TRP A O 1
ATOM 5459 N N . ALA A 1 686 ? 20.147 -1.031 2.234 1.00 97.75 686 ALA A N 1
ATOM 5460 C CA . ALA A 1 686 ? 21.380 -0.241 2.257 1.00 97.75 686 ALA A CA 1
ATOM 5461 C C . ALA A 1 686 ? 22.502 -0.891 1.424 1.00 97.75 686 ALA A C 1
ATOM 5463 O O . ALA A 1 686 ? 23.165 -0.222 0.626 1.00 97.75 686 ALA A O 1
ATOM 5464 N N . ARG A 1 687 ? 22.708 -2.211 1.557 1.00 97.88 687 ARG A N 1
ATOM 5465 C CA . ARG A 1 687 ? 23.711 -2.939 0.757 1.00 97.88 687 ARG A CA 1
ATOM 5466 C C . ARG A 1 687 ? 23.398 -2.924 -0.736 1.00 97.88 687 ARG A C 1
ATOM 5468 O O . ARG A 1 687 ? 24.329 -2.780 -1.524 1.00 97.88 687 ARG A O 1
ATOM 5475 N N . SER A 1 688 ? 22.124 -3.030 -1.111 1.00 97.81 688 SER A N 1
ATOM 5476 C CA . SER A 1 688 ? 21.666 -2.907 -2.498 1.00 97.81 688 SER A CA 1
ATOM 5477 C C . SER A 1 688 ? 22.044 -1.552 -3.088 1.00 97.81 688 SER A C 1
ATOM 5479 O O . SER A 1 688 ? 22.713 -1.502 -4.116 1.00 97.81 688 SER A O 1
ATOM 5481 N N . ALA A 1 689 ? 21.697 -0.458 -2.402 1.00 97.38 689 ALA A N 1
ATOM 5482 C CA . ALA A 1 689 ? 22.008 0.898 -2.854 1.00 97.38 689 ALA A CA 1
ATOM 5483 C C . ALA A 1 689 ? 23.517 1.085 -3.096 1.00 97.38 689 ALA A C 1
ATOM 5485 O O . ALA A 1 689 ? 23.942 1.618 -4.119 1.00 97.38 689 ALA A O 1
ATOM 5486 N N . ILE A 1 690 ? 24.340 0.589 -2.166 1.00 97.50 690 ILE A N 1
ATOM 5487 C CA . ILE A 1 690 ? 25.804 0.642 -2.269 1.00 97.50 690 ILE A CA 1
ATOM 5488 C C . ILE A 1 690 ? 26.316 -0.243 -3.416 1.00 97.50 690 ILE A C 1
ATOM 5490 O O . ILE A 1 690 ? 27.300 0.111 -4.065 1.00 97.50 690 ILE A O 1
ATOM 5494 N N . ALA A 1 691 ? 25.692 -1.397 -3.667 1.00 96.75 691 ALA A N 1
ATOM 5495 C CA . ALA A 1 691 ? 26.062 -2.284 -4.768 1.00 96.75 691 ALA A CA 1
ATOM 5496 C C . ALA A 1 691 ? 25.779 -1.645 -6.135 1.00 96.75 691 ALA A C 1
ATOM 5498 O O . ALA A 1 691 ? 26.658 -1.680 -6.992 1.00 96.75 691 ALA A O 1
ATOM 5499 N N . LEU A 1 692 ? 24.620 -1.006 -6.307 1.00 95.69 692 LEU A N 1
ATOM 5500 C CA . LEU A 1 692 ? 24.293 -0.241 -7.516 1.00 95.69 692 LEU A CA 1
ATOM 5501 C C . LEU A 1 692 ? 25.288 0.910 -7.721 1.00 95.69 692 LEU A C 1
ATOM 5503 O O . LEU A 1 692 ? 25.937 0.994 -8.762 1.00 95.69 692 LEU A O 1
ATOM 5507 N N . TYR A 1 693 ? 25.572 1.683 -6.664 1.00 96.31 693 TYR A N 1
ATOM 5508 C CA . TYR A 1 693 ? 26.595 2.732 -6.713 1.00 96.31 693 TYR A CA 1
ATOM 5509 C C . TYR A 1 693 ? 27.982 2.219 -7.138 1.00 96.31 693 TYR A C 1
ATOM 5511 O O . TYR A 1 693 ? 28.685 2.900 -7.884 1.00 96.31 693 TYR A O 1
ATOM 5519 N N . LYS A 1 694 ? 28.399 1.020 -6.709 1.00 95.25 694 LYS A N 1
ATOM 5520 C CA . LYS A 1 694 ? 29.679 0.425 -7.143 1.00 95.25 694 LYS A CA 1
ATOM 5521 C C . LYS A 1 694 ? 29.726 0.141 -8.645 1.00 95.25 694 LYS A C 1
ATOM 5523 O O . LYS A 1 694 ? 30.819 0.179 -9.208 1.00 95.25 694 LYS A O 1
ATOM 5528 N N . ASN A 1 695 ? 28.586 -0.153 -9.266 1.00 92.38 695 ASN A N 1
ATOM 5529 C CA . ASN A 1 695 ? 28.505 -0.532 -10.673 1.00 92.38 695 ASN A CA 1
ATOM 5530 C C . ASN A 1 695 ? 28.415 0.689 -11.589 1.00 92.38 695 ASN A C 1
ATOM 5532 O O . ASN A 1 695 ? 29.245 0.853 -12.484 1.00 92.38 695 ASN A O 1
ATOM 5536 N N . SER A 1 696 ? 27.438 1.564 -11.349 1.00 93.44 696 SER A N 1
ATOM 5537 C CA . SER A 1 696 ? 27.179 2.741 -12.187 1.00 93.44 696 SER A CA 1
ATOM 5538 C C . SER A 1 696 ? 28.018 3.957 -11.790 1.00 93.44 696 SER A C 1
ATOM 5540 O O . SER A 1 696 ? 28.221 4.883 -12.581 1.00 93.44 696 SER A O 1
ATOM 5542 N N . GLY A 1 697 ? 28.527 3.978 -10.555 1.00 95.38 697 GLY A N 1
ATOM 5543 C CA . GLY A 1 697 ? 29.145 5.152 -9.950 1.00 95.38 697 GLY A CA 1
ATOM 5544 C C . GLY A 1 697 ? 28.130 6.197 -9.480 1.00 95.38 697 GLY A C 1
ATOM 5545 O O . GLY A 1 697 ? 28.549 7.309 -9.140 1.00 95.38 697 GLY A O 1
ATOM 5546 N N . TRP A 1 698 ? 26.830 5.892 -9.476 1.00 95.75 698 TRP A N 1
ATOM 5547 C CA . TRP A 1 698 ? 25.750 6.791 -9.061 1.00 95.75 698 TRP A CA 1
ATOM 5548 C C . TRP A 1 698 ? 24.736 6.044 -8.190 1.00 95.75 698 TRP A C 1
ATOM 5550 O O . TRP A 1 698 ? 24.515 4.854 -8.361 1.00 95.75 698 TRP A O 1
ATOM 5560 N N . PHE A 1 699 ? 24.141 6.728 -7.215 1.00 95.81 699 PHE A N 1
ATOM 5561 C CA . PHE A 1 699 ? 23.014 6.153 -6.481 1.00 95.81 699 PHE A CA 1
ATOM 5562 C C . PHE A 1 699 ? 21.738 6.259 -7.317 1.00 95.81 699 PHE A C 1
ATOM 5564 O O . PHE A 1 699 ? 21.574 7.212 -8.080 1.00 95.81 699 PHE A O 1
ATOM 5571 N N . ASN A 1 700 ? 20.846 5.288 -7.142 1.00 91.81 700 ASN A N 1
ATOM 5572 C CA . ASN A 1 700 ? 19.516 5.283 -7.735 1.00 91.81 700 ASN A CA 1
ATOM 5573 C C . ASN A 1 700 ? 18.472 5.699 -6.679 1.00 91.81 700 ASN A C 1
ATOM 5575 O O . ASN A 1 700 ? 18.598 5.307 -5.517 1.00 91.81 700 ASN A O 1
ATOM 5579 N N . THR A 1 701 ? 17.493 6.515 -7.071 1.00 89.19 701 THR A N 1
ATOM 5580 C CA . THR A 1 701 ? 16.410 7.035 -6.214 1.00 89.19 701 THR A CA 1
ATOM 5581 C C . THR A 1 701 ? 15.148 6.178 -6.253 1.00 89.19 701 THR A C 1
ATOM 5583 O O . THR A 1 701 ? 14.360 6.245 -5.310 1.00 89.19 701 THR A O 1
ATOM 5586 N N . ASP A 1 702 ? 14.983 5.357 -7.292 1.00 89.69 702 ASP A N 1
ATOM 5587 C CA . ASP A 1 702 ? 13.946 4.330 -7.400 1.00 89.69 702 ASP A CA 1
ATOM 5588 C C . ASP A 1 702 ? 14.345 3.273 -8.460 1.00 89.69 702 ASP A C 1
ATOM 5590 O O . ASP A 1 702 ? 14.077 3.433 -9.652 1.00 89.69 702 ASP A O 1
ATOM 5594 N N . PRO A 1 703 ? 15.036 2.189 -8.059 1.00 89.00 703 PRO A N 1
ATOM 5595 C CA . PRO A 1 703 ? 15.544 1.163 -8.972 1.00 89.00 703 PRO A CA 1
ATOM 5596 C C . PRO A 1 703 ? 14.461 0.154 -9.409 1.00 89.00 703 PRO A C 1
ATOM 5598 O O . PRO A 1 703 ? 14.685 -1.060 -9.334 1.00 89.00 703 PRO A O 1
ATOM 5601 N N . ALA A 1 704 ? 13.302 0.633 -9.878 1.00 82.75 704 ALA A N 1
ATOM 5602 C CA . ALA A 1 704 ? 12.129 -0.183 -10.214 1.00 82.75 704 ALA A CA 1
ATOM 5603 C C . ALA A 1 704 ? 12.403 -1.308 -11.229 1.00 82.75 704 ALA A C 1
ATOM 5605 O O . ALA A 1 704 ? 11.858 -2.396 -11.097 1.00 82.75 704 ALA A O 1
ATOM 5606 N N . GLY A 1 705 ? 13.304 -1.098 -12.189 1.00 85.38 705 GLY A N 1
ATOM 5607 C CA . GLY A 1 705 ? 13.888 -2.154 -13.022 1.00 85.38 705 GLY A CA 1
ATOM 5608 C C . GLY A 1 705 ? 15.405 -2.023 -13.113 1.00 85.38 705 GLY A C 1
ATOM 5609 O O . GLY A 1 705 ? 15.983 -2.245 -14.171 1.00 85.38 705 GLY A O 1
ATOM 5610 N N . VAL A 1 706 ? 16.034 -1.622 -12.000 1.00 91.94 706 VAL A N 1
ATOM 5611 C CA . VAL A 1 706 ? 17.463 -1.275 -11.849 1.00 91.94 706 VAL A CA 1
ATOM 5612 C C . VAL A 1 706 ? 17.885 0.028 -12.548 1.00 91.94 706 VAL A C 1
ATOM 5614 O O . VAL A 1 706 ? 18.844 0.652 -12.101 1.00 91.94 706 VAL A O 1
ATOM 5617 N N . GLU A 1 707 ? 17.132 0.506 -13.537 1.00 90.31 707 GLU A N 1
ATOM 5618 C CA . GLU A 1 707 ? 17.460 1.716 -14.298 1.00 90.31 707 GLU A CA 1
ATOM 5619 C C . GLU A 1 707 ? 17.357 3.018 -13.509 1.00 90.31 707 GLU A C 1
ATOM 5621 O O . GLU A 1 707 ? 16.568 3.149 -12.571 1.00 90.31 707 GLU A O 1
ATOM 5626 N N . HIS A 1 708 ? 18.164 4.005 -13.905 1.00 91.94 708 HIS A N 1
ATOM 5627 C CA . HIS A 1 708 ? 18.116 5.339 -13.317 1.00 91.94 708 HIS A CA 1
ATOM 5628 C C . HIS A 1 708 ? 16.867 6.105 -13.757 1.00 91.94 708 HIS A C 1
ATOM 5630 O O . HIS A 1 708 ? 16.468 6.083 -14.923 1.00 91.94 708 HIS A O 1
ATOM 5636 N N . THR A 1 709 ? 16.294 6.843 -12.811 1.00 89.25 709 THR A N 1
ATOM 5637 C CA . THR A 1 709 ? 15.063 7.607 -12.993 1.00 89.25 709 THR A CA 1
ATOM 5638 C C . THR A 1 709 ? 15.166 8.991 -12.350 1.00 89.25 709 THR A C 1
ATOM 5640 O O . THR A 1 709 ? 15.896 9.172 -11.377 1.00 89.25 709 THR A O 1
ATOM 5643 N N . GLY A 1 710 ? 14.432 9.970 -12.885 1.00 82.94 710 GLY A N 1
ATOM 5644 C CA . GLY A 1 710 ? 14.176 11.264 -12.231 1.00 82.94 710 GLY A CA 1
ATOM 5645 C C . GLY A 1 710 ? 13.012 11.244 -11.230 1.00 82.94 710 GLY A C 1
ATOM 5646 O O . GLY A 1 710 ? 12.560 12.302 -10.799 1.00 82.94 710 GLY A O 1
ATOM 5647 N N . VAL A 1 711 ? 12.481 10.059 -10.908 1.00 85.44 711 VAL A N 1
ATOM 5648 C CA . VAL A 1 711 ? 11.377 9.853 -9.956 1.00 85.44 711 VAL A CA 1
ATOM 5649 C C . VAL A 1 711 ? 11.909 9.430 -8.582 1.00 85.44 711 VAL A C 1
ATOM 5651 O O . VAL A 1 711 ? 12.776 8.563 -8.487 1.00 85.44 711 VAL A O 1
ATOM 5654 N N . MET A 1 712 ? 11.406 9.973 -7.475 1.00 86.88 712 MET A N 1
ATOM 5655 C CA . MET A 1 712 ? 10.941 11.364 -7.350 1.00 86.88 712 MET A CA 1
ATOM 5656 C C . MET A 1 712 ? 12.165 12.278 -7.139 1.00 86.88 712 MET A C 1
ATOM 5658 O O . MET A 1 712 ? 13.258 11.985 -7.622 1.00 86.88 712 MET A O 1
ATOM 5662 N N . VAL A 1 713 ? 12.007 13.412 -6.458 1.00 91.19 713 VAL A N 1
ATOM 5663 C CA . VAL A 1 713 ? 13.106 14.357 -6.210 1.00 91.19 713 VAL A CA 1
ATOM 5664 C C . VAL A 1 713 ? 13.986 13.922 -5.024 1.00 91.19 713 VAL A C 1
ATOM 5666 O O . VAL A 1 713 ? 13.703 12.941 -4.339 1.00 91.19 713 VAL A O 1
ATOM 5669 N N . ALA A 1 714 ? 15.051 14.688 -4.761 1.00 93.56 714 ALA A N 1
ATOM 5670 C CA . ALA A 1 714 ? 15.921 14.538 -3.586 1.00 93.56 714 ALA A CA 1
ATOM 5671 C C . ALA A 1 714 ? 16.759 13.242 -3.550 1.00 93.56 714 ALA A C 1
ATOM 5673 O O . ALA A 1 714 ? 16.846 12.490 -4.517 1.00 93.56 714 ALA A O 1
ATOM 5674 N N . MET A 1 715 ? 17.521 13.051 -2.470 1.00 95.31 715 MET A N 1
ATOM 5675 C CA . MET A 1 715 ? 18.488 11.963 -2.291 1.00 95.31 715 MET A CA 1
ATOM 5676 C C . MET A 1 715 ? 18.314 11.290 -0.927 1.00 95.31 715 MET A C 1
ATOM 5678 O O . MET A 1 715 ? 19.268 11.080 -0.169 1.00 95.31 715 MET A O 1
ATOM 5682 N N . HIS A 1 716 ? 17.077 10.888 -0.635 1.00 96.94 716 HIS A N 1
ATOM 5683 C CA . HIS A 1 716 ? 16.694 10.285 0.644 1.00 96.94 716 HIS A CA 1
ATOM 5684 C C . HIS A 1 716 ? 17.331 8.915 0.929 1.00 96.94 716 HIS A C 1
ATOM 5686 O O . HIS A 1 716 ? 17.268 8.434 2.061 1.00 96.94 716 HIS A O 1
ATOM 5692 N N . VAL A 1 717 ? 18.079 8.340 -0.022 1.00 97.44 717 VAL A N 1
ATOM 5693 C CA . VAL A 1 717 ? 19.035 7.247 0.243 1.00 97.44 717 VAL A CA 1
ATOM 5694 C C . VAL A 1 717 ? 19.992 7.616 1.391 1.00 97.44 717 VAL A C 1
ATOM 5696 O O . VAL A 1 717 ? 20.362 6.760 2.198 1.00 97.44 717 VAL A O 1
ATOM 5699 N N . ALA A 1 718 ? 20.354 8.900 1.525 1.00 97.81 718 ALA A N 1
ATOM 5700 C CA . ALA A 1 718 ? 21.148 9.392 2.649 1.00 97.81 718 ALA A CA 1
ATOM 5701 C C . ALA A 1 718 ? 20.449 9.186 4.000 1.00 97.81 718 ALA A C 1
ATOM 5703 O O . ALA A 1 718 ? 21.111 8.805 4.971 1.00 97.81 718 ALA A O 1
ATOM 5704 N N . SER A 1 719 ? 19.131 9.399 4.056 1.00 97.94 719 SER A N 1
ATOM 5705 C CA . SER A 1 719 ? 18.327 9.157 5.253 1.00 97.94 719 SER A CA 1
ATOM 5706 C C . SER A 1 719 ? 18.232 7.671 5.578 1.00 97.94 719 SER A C 1
ATOM 5708 O O . SER A 1 719 ? 18.549 7.274 6.701 1.00 97.94 719 SER A O 1
ATOM 5710 N N . GLN A 1 720 ? 17.925 6.838 4.582 1.00 97.81 720 GLN A N 1
ATOM 5711 C CA . GLN A 1 720 ? 17.801 5.390 4.758 1.00 97.81 720 GLN A CA 1
ATOM 5712 C C . GLN A 1 720 ? 19.081 4.774 5.343 1.00 97.81 720 GLN A C 1
ATOM 5714 O O . GLN A 1 720 ? 19.028 4.074 6.357 1.00 97.81 720 GLN A O 1
ATOM 5719 N N . ILE A 1 721 ? 20.245 5.084 4.760 1.00 98.62 721 ILE A N 1
ATOM 5720 C CA . ILE A 1 721 ? 21.534 4.524 5.191 1.00 98.62 721 ILE A CA 1
ATOM 5721 C C . ILE A 1 721 ? 21.931 5.040 6.581 1.00 98.62 721 ILE A C 1
ATOM 5723 O O . ILE A 1 721 ? 22.343 4.255 7.441 1.00 98.62 721 ILE A O 1
ATOM 5727 N N . GLN A 1 722 ? 21.809 6.348 6.829 1.00 98.44 722 GLN A N 1
ATOM 5728 C CA . GLN A 1 722 ? 22.174 6.927 8.124 1.00 98.44 722 GLN A CA 1
ATOM 5729 C C . GLN A 1 722 ? 21.223 6.464 9.239 1.00 98.44 722 GLN A C 1
ATOM 5731 O O . GLN A 1 722 ? 21.689 6.087 10.315 1.00 98.44 722 GLN A O 1
ATOM 5736 N N . GLY A 1 723 ? 19.912 6.446 8.993 1.00 98.19 723 GLY A N 1
ATOM 5737 C CA . GLY A 1 723 ? 18.908 5.977 9.950 1.00 98.19 723 GLY A CA 1
ATOM 5738 C C . GLY A 1 723 ? 19.078 4.496 10.297 1.00 98.19 723 GLY A C 1
ATOM 5739 O O . GLY A 1 723 ? 19.012 4.117 11.472 1.00 98.19 723 GLY A O 1
ATOM 5740 N N . ALA A 1 724 ? 19.395 3.651 9.308 1.00 98.44 724 ALA A N 1
ATOM 5741 C CA . ALA A 1 724 ? 19.746 2.250 9.544 1.00 98.44 724 ALA A CA 1
ATOM 5742 C C . ALA A 1 724 ? 20.990 2.126 10.441 1.00 98.44 724 ALA A C 1
ATOM 5744 O O . ALA A 1 724 ? 20.971 1.395 11.440 1.00 98.44 724 ALA A O 1
ATOM 5745 N N . TRP A 1 725 ? 22.041 2.903 10.156 1.00 98.62 725 TRP A N 1
ATOM 5746 C CA . TRP A 1 725 ? 23.262 2.913 10.963 1.00 98.62 725 TRP A CA 1
ATOM 5747 C C . TRP A 1 725 ? 22.990 3.315 12.418 1.00 98.62 725 TRP A C 1
ATOM 5749 O O . TRP A 1 725 ? 23.424 2.635 13.353 1.00 98.62 725 TRP A O 1
ATOM 5759 N N . GLN A 1 726 ? 22.212 4.375 12.641 1.00 97.94 726 GLN A N 1
ATOM 5760 C CA . GLN A 1 726 ? 21.848 4.814 13.992 1.00 97.94 726 GLN A CA 1
ATOM 5761 C C . GLN A 1 726 ? 20.921 3.828 14.722 1.00 97.94 726 GLN A C 1
ATOM 5763 O O . GLN A 1 726 ? 20.839 3.814 15.952 1.00 97.94 726 GLN A O 1
ATOM 5768 N N . SER A 1 727 ? 20.273 2.932 13.979 1.00 97.94 727 SER A N 1
ATOM 5769 C CA . SER A 1 727 ? 19.473 1.821 14.505 1.00 97.94 727 SER A CA 1
ATOM 5770 C C . SER A 1 727 ? 20.299 0.578 14.866 1.00 97.94 727 SER A C 1
ATOM 5772 O O . SER A 1 727 ? 19.732 -0.466 15.206 1.00 97.94 727 SER A O 1
ATOM 5774 N N . GLY A 1 728 ? 21.633 0.668 14.819 1.00 97.06 728 GLY A N 1
ATOM 5775 C CA . GLY A 1 728 ? 22.556 -0.424 15.154 1.00 97.06 728 GLY A CA 1
ATOM 5776 C C . GLY A 1 728 ? 22.813 -1.406 14.007 1.00 97.06 728 GLY A C 1
ATOM 5777 O O . GLY A 1 728 ? 23.347 -2.489 14.238 1.00 97.06 728 GLY A O 1
ATOM 5778 N N . ILE A 1 729 ? 22.414 -1.058 12.782 1.00 98.31 729 ILE A N 1
ATOM 5779 C CA . ILE A 1 729 ? 22.581 -1.892 11.589 1.00 98.31 729 ILE A CA 1
ATOM 5780 C C . ILE A 1 729 ? 23.889 -1.466 10.913 1.00 98.31 729 ILE A C 1
ATOM 5782 O O . ILE A 1 729 ? 23.927 -0.456 10.220 1.00 98.31 729 ILE A O 1
ATOM 5786 N N . HIS A 1 730 ? 24.986 -2.182 11.182 1.00 97.44 730 HIS A N 1
ATOM 5787 C CA . HIS A 1 730 ? 26.354 -1.773 10.794 1.00 97.44 730 HIS A CA 1
ATOM 5788 C C . HIS A 1 730 ? 27.032 -2.722 9.794 1.00 97.44 730 HIS A C 1
ATOM 5790 O O . HIS A 1 730 ? 28.239 -2.651 9.580 1.00 97.44 730 HIS A O 1
ATOM 5796 N N . ASP A 1 731 ? 26.280 -3.640 9.190 1.00 96.25 731 ASP A N 1
ATOM 5797 C CA . ASP A 1 731 ? 26.773 -4.678 8.278 1.00 96.25 731 ASP A CA 1
ATOM 5798 C C . ASP A 1 731 ? 26.811 -4.223 6.804 1.00 96.25 731 ASP A C 1
ATOM 5800 O O . ASP A 1 731 ? 26.532 -5.002 5.889 1.00 96.25 731 ASP A O 1
ATOM 5804 N N . PHE A 1 732 ? 27.173 -2.956 6.573 1.00 97.19 732 PHE A N 1
ATOM 5805 C CA . PHE A 1 732 ? 27.366 -2.348 5.253 1.00 97.19 732 PHE A CA 1
ATOM 5806 C C . PHE A 1 732 ? 28.459 -1.261 5.264 1.00 97.19 732 PHE A C 1
ATOM 5808 O O . PHE A 1 732 ? 28.870 -0.767 6.314 1.00 97.19 732 PHE A O 1
ATOM 5815 N N . ASP A 1 733 ? 28.960 -0.899 4.079 1.00 97.81 733 ASP A N 1
ATOM 5816 C CA . ASP A 1 733 ? 30.111 -0.002 3.892 1.00 97.81 733 ASP A CA 1
ATOM 5817 C C . ASP A 1 733 ? 29.704 1.483 3.956 1.00 97.81 733 ASP A C 1
ATOM 5819 O O . ASP A 1 733 ? 29.490 2.139 2.934 1.00 97.81 733 ASP A O 1
ATOM 5823 N N . LEU A 1 734 ? 29.567 2.010 5.179 1.00 98.50 734 LEU A N 1
ATOM 5824 C CA . LEU A 1 734 ? 29.209 3.414 5.410 1.00 98.50 734 LEU A CA 1
ATOM 5825 C C . LEU A 1 734 ? 30.205 4.415 4.780 1.00 98.50 734 LEU A C 1
ATOM 5827 O O . LEU A 1 734 ? 29.741 5.392 4.190 1.00 98.50 734 LEU A O 1
ATOM 5831 N N . PRO A 1 735 ? 31.543 4.226 4.854 1.00 98.75 735 PRO A N 1
ATOM 5832 C CA . PRO A 1 735 ? 32.487 5.111 4.172 1.00 98.75 735 PRO A CA 1
ATOM 5833 C C . PRO A 1 735 ? 32.243 5.229 2.666 1.00 98.75 735 PRO A C 1
ATOM 5835 O O . PRO A 1 735 ? 32.236 6.345 2.145 1.00 98.75 735 PRO A O 1
ATOM 5838 N N . LEU A 1 736 ? 32.005 4.111 1.976 1.00 98.62 736 LEU A N 1
ATOM 5839 C CA . LEU A 1 736 ? 31.727 4.135 0.543 1.00 98.62 736 LEU A CA 1
ATOM 5840 C C . LEU A 1 736 ? 30.371 4.772 0.228 1.00 98.62 736 LEU A C 1
ATOM 5842 O O . LEU A 1 736 ? 30.266 5.550 -0.722 1.00 98.62 736 LEU A O 1
ATOM 5846 N N . ALA A 1 737 ? 29.348 4.480 1.037 1.00 98.56 737 ALA A N 1
ATOM 5847 C CA . ALA A 1 737 ? 28.045 5.121 0.902 1.00 98.56 737 ALA A CA 1
ATOM 5848 C C . ALA A 1 737 ? 28.167 6.646 0.996 1.00 98.56 737 ALA A C 1
ATOM 5850 O O . ALA A 1 737 ? 27.658 7.371 0.143 1.00 98.56 737 ALA A O 1
ATOM 5851 N N . TYR A 1 738 ? 28.919 7.129 1.986 1.00 98.81 738 TYR A N 1
ATOM 5852 C CA . TYR A 1 738 ? 29.184 8.547 2.177 1.00 98.81 738 TYR A CA 1
ATOM 5853 C C . TYR A 1 738 ? 29.861 9.193 0.963 1.00 98.81 738 TYR A C 1
ATOM 5855 O O . TYR A 1 738 ? 29.477 10.287 0.553 1.00 98.81 738 TYR A O 1
ATOM 5863 N N . GLU A 1 739 ? 30.863 8.537 0.372 1.00 98.50 739 GLU A N 1
ATOM 5864 C CA . GLU A 1 739 ? 31.551 9.052 -0.817 1.00 98.50 739 GLU A CA 1
ATOM 5865 C C . GLU A 1 739 ? 30.597 9.231 -2.002 1.00 98.50 739 GLU A C 1
ATOM 5867 O O . GLU A 1 739 ? 30.591 10.295 -2.629 1.00 98.50 739 GLU A O 1
ATOM 5872 N N . GLY A 1 740 ? 29.755 8.231 -2.274 1.00 98.31 740 GLY A N 1
ATOM 5873 C CA . GLY A 1 740 ? 28.782 8.308 -3.359 1.00 98.31 740 GLY A CA 1
ATOM 5874 C C . GLY A 1 740 ? 27.666 9.315 -3.097 1.00 98.31 740 GLY A C 1
ATOM 5875 O O . GLY A 1 740 ? 27.358 10.120 -3.971 1.00 98.31 740 GLY A O 1
ATOM 5876 N N . LEU A 1 741 ? 27.113 9.366 -1.884 1.00 98.50 741 LEU A N 1
ATOM 5877 C CA . LEU A 1 741 ? 26.069 10.335 -1.527 1.00 98.50 741 LEU A CA 1
ATOM 5878 C C . LEU A 1 741 ? 26.601 11.774 -1.541 1.00 98.50 741 LEU A C 1
ATOM 5880 O O . LEU A 1 741 ? 25.931 12.684 -2.032 1.00 98.50 741 LEU A O 1
ATOM 5884 N N . LYS A 1 742 ? 27.848 11.989 -1.102 1.00 98.56 742 LYS A N 1
ATOM 5885 C CA . LYS A 1 742 ? 28.538 13.275 -1.264 1.00 98.56 742 LYS A CA 1
ATOM 5886 C C . LYS A 1 742 ? 28.635 13.664 -2.735 1.00 98.56 742 LYS A C 1
ATOM 5888 O O . LYS A 1 742 ? 28.401 14.828 -3.060 1.00 98.56 742 LYS A O 1
ATOM 5893 N N . LYS A 1 743 ? 28.957 12.721 -3.626 1.00 98.12 743 LYS A N 1
ATOM 5894 C CA . LYS A 1 743 ? 28.961 12.960 -5.075 1.00 98.12 743 LYS A CA 1
ATOM 5895 C C . LYS A 1 743 ? 27.565 13.346 -5.577 1.00 98.12 743 LYS A C 1
ATOM 5897 O O . LYS A 1 743 ? 27.470 14.364 -6.254 1.00 98.12 743 LYS A O 1
ATOM 5902 N N . MET A 1 744 ? 26.504 12.623 -5.201 1.00 96.69 744 MET A N 1
ATOM 5903 C CA . MET A 1 744 ? 25.119 12.963 -5.588 1.00 96.69 744 MET A CA 1
ATOM 5904 C C . MET A 1 744 ? 24.764 14.409 -5.225 1.00 96.69 744 MET A C 1
ATOM 5906 O O . MET A 1 744 ? 24.199 15.138 -6.031 1.00 96.69 744 MET A O 1
ATOM 5910 N N . MET A 1 745 ? 25.173 14.843 -4.031 1.00 97.12 745 MET A N 1
ATOM 5911 C CA . MET A 1 745 ? 24.860 16.163 -3.482 1.00 97.12 745 MET A CA 1
ATOM 5912 C C . MET A 1 745 ? 25.851 17.267 -3.889 1.00 97.12 745 MET A C 1
ATOM 5914 O O . MET A 1 745 ? 25.788 18.388 -3.357 1.00 97.12 745 MET A O 1
ATOM 5918 N N . THR A 1 746 ? 26.809 16.973 -4.777 1.00 96.88 746 THR A N 1
ATOM 5919 C CA . THR A 1 746 ? 27.819 17.953 -5.214 1.00 96.88 746 THR A CA 1
ATOM 5920 C C . THR A 1 746 ? 28.115 17.991 -6.706 1.00 96.88 746 THR A C 1
ATOM 5922 O O . THR A 1 746 ? 28.605 19.024 -7.168 1.00 96.88 746 THR A O 1
ATOM 5925 N N . ALA A 1 747 ? 27.837 16.922 -7.449 1.00 96.69 747 ALA A N 1
ATOM 5926 C CA . ALA A 1 747 ? 28.029 16.861 -8.892 1.00 96.69 747 ALA A CA 1
ATOM 5927 C C . ALA A 1 747 ? 26.765 17.322 -9.642 1.00 96.69 747 ALA A C 1
ATOM 5929 O O . ALA A 1 747 ? 25.662 17.061 -9.167 1.00 96.69 747 ALA A O 1
ATOM 5930 N N . PRO A 1 748 ? 26.899 17.978 -10.810 1.00 96.19 748 PRO A N 1
ATOM 5931 C CA . PRO A 1 748 ? 25.749 18.308 -11.646 1.00 96.19 748 PRO A CA 1
ATOM 5932 C C . PRO A 1 748 ? 25.064 17.029 -12.153 1.00 96.19 748 PRO A C 1
ATOM 5934 O O . PRO A 1 748 ? 25.761 16.039 -12.412 1.00 96.19 748 PRO A O 1
ATOM 5937 N N . PRO A 1 749 ? 23.731 17.043 -12.328 1.00 93.88 749 PRO A N 1
ATOM 5938 C CA . PRO A 1 749 ? 23.027 15.924 -12.922 1.00 93.88 749 PRO A CA 1
ATOM 5939 C C . PRO A 1 749 ? 23.410 15.778 -14.394 1.00 93.88 749 PRO A C 1
ATOM 5941 O O . PRO A 1 749 ? 23.810 16.743 -15.057 1.00 93.88 749 PRO A O 1
ATOM 5944 N N . GLN A 1 750 ? 23.287 14.566 -14.916 1.00 93.94 750 GLN A N 1
ATOM 5945 C CA . GLN A 1 750 ? 23.607 14.261 -16.307 1.00 93.94 750 GLN A CA 1
ATOM 5946 C C . GLN A 1 750 ? 22.822 13.047 -16.794 1.00 93.94 750 GLN A C 1
ATOM 5948 O O . GLN A 1 750 ? 22.424 12.198 -15.998 1.00 93.94 750 GLN A O 1
ATOM 5953 N N . ASN A 1 751 ? 22.660 12.934 -18.111 1.00 92.62 751 ASN A N 1
ATOM 5954 C CA . ASN A 1 751 ? 22.148 11.708 -18.713 1.00 92.62 751 ASN A CA 1
ATOM 5955 C C . ASN A 1 751 ? 23.129 10.565 -18.448 1.00 92.62 751 ASN A C 1
ATOM 5957 O O . ASN A 1 751 ? 24.350 10.738 -18.573 1.00 92.62 751 ASN A O 1
ATOM 5961 N N . PHE A 1 752 ? 22.595 9.401 -18.107 1.00 92.50 752 PHE A N 1
ATOM 5962 C CA . PHE A 1 752 ? 23.382 8.191 -17.955 1.00 92.50 752 PHE A CA 1
ATOM 5963 C C . PHE A 1 752 ? 23.342 7.376 -19.248 1.00 92.50 752 PHE A C 1
ATOM 5965 O O . PHE A 1 752 ? 22.329 7.339 -19.937 1.00 92.50 752 PHE A O 1
ATOM 5972 N N . ALA A 1 753 ? 24.466 6.752 -19.611 1.00 89.06 753 ALA A N 1
ATOM 5973 C CA . ALA A 1 753 ? 24.576 6.030 -20.881 1.00 89.06 753 ALA A CA 1
ATOM 5974 C C . ALA A 1 753 ? 23.644 4.809 -20.958 1.00 89.06 753 ALA A C 1
ATOM 5976 O O . ALA A 1 753 ? 23.245 4.437 -22.057 1.00 89.06 753 ALA A O 1
ATOM 5977 N N . GLY A 1 754 ? 23.323 4.220 -19.804 1.00 85.25 754 GLY A N 1
ATOM 5978 C CA . GLY A 1 754 ? 22.362 3.130 -19.663 1.00 85.25 754 GLY A CA 1
ATOM 5979 C C . GLY A 1 754 ? 20.892 3.542 -19.749 1.00 85.25 754 GLY A C 1
ATOM 5980 O O . GLY A 1 754 ? 20.055 2.700 -20.031 1.00 85.25 754 GLY A O 1
ATOM 5981 N N . GLY A 1 755 ? 20.584 4.835 -19.597 1.00 86.81 755 GLY A N 1
ATOM 5982 C CA . GLY A 1 755 ? 19.210 5.333 -19.574 1.00 86.81 755 GLY A CA 1
ATOM 5983 C C . GLY A 1 755 ? 18.948 6.303 -18.424 1.00 86.81 755 GLY A C 1
ATOM 5984 O O . GLY A 1 755 ? 19.608 6.255 -17.387 1.00 86.81 755 GLY A O 1
ATOM 5985 N N . GLY A 1 756 ? 17.991 7.214 -18.616 1.00 89.56 756 GLY A N 1
ATOM 5986 C CA . GLY A 1 756 ? 17.570 8.170 -17.587 1.00 89.56 756 GLY A CA 1
ATOM 5987 C C . GLY A 1 756 ? 18.638 9.195 -17.176 1.00 89.56 756 GLY A C 1
ATOM 5988 O O . GLY A 1 756 ? 19.602 9.481 -17.899 1.00 89.56 756 GLY A O 1
ATOM 5989 N N . THR A 1 757 ? 18.438 9.796 -16.002 1.00 91.12 757 THR A N 1
ATOM 5990 C CA . THR A 1 757 ? 19.317 10.828 -15.431 1.00 91.12 757 THR A CA 1
ATOM 5991 C C . THR A 1 757 ? 19.885 10.403 -14.087 1.00 91.12 757 THR A C 1
ATOM 5993 O O . THR A 1 757 ? 19.203 9.793 -13.274 1.00 91.12 757 THR A O 1
ATOM 5996 N N . VAL A 1 758 ? 21.138 10.775 -13.835 1.00 93.00 758 VAL A N 1
ATOM 5997 C CA . VAL A 1 758 ? 21.826 10.575 -12.554 1.00 93.00 758 VAL A CA 1
ATOM 5998 C C . VAL A 1 758 ? 22.176 11.904 -11.909 1.00 93.00 758 VAL A C 1
ATOM 6000 O O . VAL A 1 758 ? 22.342 12.913 -12.595 1.00 93.00 758 VAL A O 1
ATOM 6003 N N . GLY A 1 759 ? 22.377 11.877 -10.593 1.00 91.81 759 GLY A N 1
ATOM 6004 C CA . GLY A 1 759 ? 22.580 13.078 -9.787 1.00 91.81 759 GLY A CA 1
ATOM 6005 C C . GLY A 1 759 ? 21.251 13.707 -9.379 1.00 91.81 759 GLY A C 1
ATOM 6006 O O . GLY A 1 759 ? 20.184 13.226 -9.735 1.00 91.81 759 GLY A O 1
ATOM 6007 N N . VAL A 1 760 ? 21.324 14.777 -8.595 1.00 94.25 760 VAL A N 1
ATOM 6008 C CA . VAL A 1 760 ? 20.138 15.489 -8.106 1.00 94.25 760 VAL A CA 1
ATOM 6009 C C . VAL A 1 760 ? 19.799 16.626 -9.080 1.00 94.25 760 VAL A C 1
ATOM 6011 O O . VAL A 1 760 ? 20.629 17.510 -9.294 1.00 94.25 760 VAL A O 1
ATOM 6014 N N . GLU A 1 761 ? 18.603 16.606 -9.681 1.00 91.81 761 GLU A N 1
ATOM 6015 C CA . GLU A 1 761 ? 18.233 17.444 -10.842 1.00 91.81 761 GLU A CA 1
ATOM 6016 C C . GLU A 1 761 ? 18.463 18.954 -10.629 1.00 91.81 761 GLU A C 1
ATOM 6018 O O . GLU A 1 761 ? 19.094 19.627 -11.445 1.00 91.81 761 GLU A O 1
ATOM 6023 N N . ASP A 1 762 ? 18.043 19.487 -9.479 1.00 95.44 762 ASP A N 1
ATOM 6024 C CA . ASP A 1 762 ? 18.140 20.927 -9.182 1.00 95.44 762 ASP A CA 1
ATOM 6025 C C . ASP A 1 762 ? 19.363 21.296 -8.316 1.00 95.44 762 ASP A C 1
ATOM 6027 O O . ASP A 1 762 ? 19.416 22.365 -7.695 1.00 95.44 762 ASP A O 1
ATOM 6031 N N . ILE A 1 763 ? 20.382 20.431 -8.238 1.00 96.81 763 ILE A N 1
ATOM 6032 C CA . ILE A 1 763 ? 21.526 20.655 -7.337 1.00 96.81 763 ILE A CA 1
ATOM 6033 C C . ILE A 1 763 ? 22.382 21.861 -7.744 1.00 96.81 763 ILE A C 1
ATOM 6035 O O . ILE A 1 763 ? 22.902 22.571 -6.883 1.00 96.81 763 ILE A O 1
ATOM 6039 N N . VAL A 1 764 ? 22.507 22.139 -9.046 1.00 97.69 764 VAL A N 1
ATOM 6040 C CA . VAL A 1 764 ? 23.320 23.250 -9.573 1.00 97.69 764 VAL A CA 1
ATOM 6041 C C . VAL A 1 764 ? 22.780 24.615 -9.123 1.00 97.69 764 VAL A C 1
ATOM 6043 O O . VAL A 1 764 ? 23.550 25.391 -8.540 1.00 97.69 764 VAL A O 1
ATOM 6046 N N . PRO A 1 765 ? 21.490 24.951 -9.340 1.00 97.88 765 PRO A N 1
ATOM 6047 C CA . PRO A 1 765 ? 20.928 26.180 -8.789 1.00 97.88 765 PRO A CA 1
ATOM 6048 C C . PRO A 1 765 ? 20.968 26.187 -7.255 1.00 97.88 765 PRO A C 1
ATOM 6050 O O . PRO A 1 765 ? 21.384 27.194 -6.676 1.00 97.88 765 PRO A O 1
ATOM 6053 N N . TYR A 1 766 ? 20.660 25.068 -6.590 1.00 98.50 766 TYR A N 1
ATOM 6054 C CA . TYR A 1 766 ? 20.725 24.974 -5.128 1.00 98.50 766 TYR A CA 1
ATOM 6055 C C . TYR A 1 766 ? 22.106 25.348 -4.565 1.00 98.50 766 TYR A C 1
ATOM 6057 O O . TYR A 1 766 ? 22.209 26.186 -3.669 1.00 98.50 766 TYR A O 1
ATOM 6065 N N . GLN A 1 767 ? 23.187 24.799 -5.125 1.00 97.88 767 GLN A N 1
ATOM 6066 C CA . GLN A 1 767 ? 24.558 25.102 -4.705 1.00 97.88 767 GLN A CA 1
ATOM 6067 C C . GLN A 1 767 ? 24.951 26.559 -4.956 1.00 97.88 767 GLN A C 1
ATOM 6069 O O . GLN A 1 767 ? 25.688 27.145 -4.161 1.00 97.88 767 GLN A O 1
ATOM 6074 N N . ARG A 1 768 ? 24.488 27.144 -6.066 1.00 97.88 768 ARG A N 1
ATOM 6075 C CA . ARG A 1 768 ? 24.837 28.515 -6.452 1.00 97.88 768 ARG A CA 1
ATOM 6076 C C . ARG A 1 768 ? 24.144 29.562 -5.584 1.00 97.88 768 ARG A C 1
ATOM 6078 O O . ARG A 1 768 ? 24.778 30.551 -5.220 1.00 97.88 768 ARG A O 1
ATOM 6085 N N . TYR A 1 769 ? 22.859 29.371 -5.294 1.00 98.44 769 TYR A N 1
ATOM 6086 C CA . TYR A 1 769 ? 22.022 30.381 -4.639 1.00 98.44 769 TYR A CA 1
ATOM 6087 C C . TYR A 1 769 ? 21.730 30.071 -3.163 1.00 98.44 769 TYR A C 1
ATOM 6089 O O . TYR A 1 769 ? 21.302 30.961 -2.428 1.00 98.44 769 TYR A O 1
ATOM 6097 N N . GLY A 1 770 ? 21.972 28.837 -2.710 1.00 98.12 770 GLY A N 1
ATOM 6098 C CA . GLY A 1 770 ? 21.546 28.344 -1.396 1.00 98.12 770 GLY A CA 1
ATOM 6099 C C . GLY A 1 770 ? 20.048 28.022 -1.325 1.00 98.12 770 GLY A C 1
ATOM 6100 O O . GLY A 1 770 ? 19.508 27.874 -0.237 1.00 98.12 770 GLY A O 1
ATOM 6101 N N . TYR A 1 771 ? 19.359 27.998 -2.462 1.00 98.56 771 TYR A N 1
ATOM 6102 C CA . TYR A 1 771 ? 17.966 27.591 -2.656 1.00 98.56 771 TYR A CA 1
ATOM 6103 C C . TYR A 1 771 ? 17.753 27.346 -4.153 1.00 98.56 771 TYR A C 1
ATOM 6105 O O . TYR A 1 771 ? 18.575 27.780 -4.960 1.00 98.56 771 TYR A O 1
ATOM 6113 N N . VAL A 1 772 ? 16.668 26.675 -4.531 1.00 98.56 772 VAL A N 1
ATOM 6114 C CA . VAL A 1 772 ? 16.261 26.504 -5.934 1.00 98.56 772 VAL A CA 1
ATOM 6115 C C . VAL A 1 772 ? 15.354 27.676 -6.335 1.00 98.56 772 VAL A C 1
ATOM 6117 O O . VAL A 1 772 ? 14.231 27.780 -5.822 1.00 98.56 772 VAL A O 1
ATOM 6120 N N . PRO A 1 773 ? 15.817 28.604 -7.197 1.00 98.06 773 PRO A N 1
ATOM 6121 C CA . PRO A 1 773 ? 15.013 29.750 -7.597 1.00 98.06 773 PRO A CA 1
ATOM 6122 C C . PRO A 1 773 ? 13.825 29.354 -8.479 1.00 98.06 773 PRO A C 1
ATOM 6124 O O . PRO A 1 773 ? 13.908 28.425 -9.281 1.00 98.06 773 PRO A O 1
ATOM 6127 N N . GLN A 1 774 ? 12.742 30.125 -8.394 1.00 95.31 774 GLN A N 1
ATOM 6128 C CA . GLN A 1 774 ? 11.571 29.968 -9.253 1.00 95.31 774 GLN A CA 1
ATOM 6129 C C . GLN A 1 774 ? 11.975 30.013 -10.734 1.00 95.31 774 GLN A C 1
ATOM 6131 O O . GLN A 1 774 ? 12.617 30.966 -11.181 1.00 95.31 774 GLN A O 1
ATOM 6136 N N . GLY A 1 775 ? 11.548 29.006 -11.501 1.00 93.88 775 GLY A N 1
ATOM 6137 C CA . GLY A 1 775 ? 11.850 28.884 -12.932 1.00 93.88 775 GLY A CA 1
ATOM 6138 C C . GLY A 1 775 ? 13.201 28.233 -13.249 1.00 93.88 775 GLY A C 1
ATOM 6139 O O . GLY A 1 775 ? 13.536 28.108 -14.423 1.00 93.88 775 GLY A O 1
ATOM 6140 N N . MET A 1 776 ? 13.959 27.807 -12.233 1.00 96.38 776 MET A N 1
ATOM 6141 C CA . MET A 1 776 ? 15.201 27.032 -12.373 1.00 96.38 776 MET A CA 1
ATOM 6142 C C . MET A 1 776 ? 15.096 25.642 -11.725 1.00 96.38 776 MET A C 1
ATOM 6144 O O . MET A 1 776 ? 16.117 25.075 -11.358 1.00 96.38 776 MET A O 1
ATOM 6148 N N . GLY A 1 777 ? 13.874 25.148 -11.528 1.00 94.50 777 GLY A N 1
ATOM 6149 C CA . GLY A 1 777 ? 13.579 23.943 -10.757 1.00 94.50 777 GLY A CA 1
ATOM 6150 C C . GLY A 1 777 ? 12.399 24.155 -9.811 1.00 94.50 777 GLY A C 1
ATOM 6151 O O . GLY A 1 777 ? 11.774 25.228 -9.811 1.00 94.50 777 GLY A O 1
ATOM 6152 N N . ALA A 1 778 ? 12.099 23.149 -8.994 1.00 95.56 778 ALA A N 1
ATOM 6153 C CA . ALA A 1 778 ? 11.077 23.263 -7.959 1.00 95.56 778 ALA A CA 1
ATOM 6154 C C . ALA A 1 778 ? 11.664 23.896 -6.690 1.00 95.56 778 ALA A C 1
ATOM 6156 O O . ALA A 1 778 ? 12.648 23.426 -6.127 1.00 95.56 778 ALA A O 1
ATOM 6157 N N . SER A 1 779 ? 11.051 24.968 -6.190 1.00 96.94 779 SER A N 1
ATOM 6158 C CA . SER A 1 779 ? 11.468 25.598 -4.934 1.00 96.94 779 SER A CA 1
ATOM 6159 C C . SER A 1 779 ? 11.315 24.675 -3.718 1.00 96.94 779 SER A C 1
ATOM 6161 O O . SER A 1 779 ? 12.134 24.791 -2.801 1.00 96.94 779 SER A O 1
ATOM 6163 N N . SER A 1 780 ? 10.349 23.742 -3.726 1.00 96.75 780 SER A N 1
ATOM 6164 C CA . SER A 1 780 ? 10.196 22.678 -2.712 1.00 96.75 780 SER A CA 1
ATOM 6165 C C . SER A 1 780 ? 11.478 21.878 -2.491 1.00 96.75 780 SER A C 1
ATOM 6167 O O . SER A 1 780 ? 11.828 21.604 -1.344 1.00 96.75 780 SER A O 1
ATOM 6169 N N . ASN A 1 781 ? 12.245 21.620 -3.555 1.00 97.50 781 ASN A N 1
ATOM 6170 C CA . ASN A 1 781 ? 13.494 20.858 -3.502 1.00 97.50 781 ASN A CA 1
ATOM 6171 C C . ASN A 1 781 ? 14.527 21.479 -2.547 1.00 97.50 781 ASN A C 1
ATOM 6173 O O . ASN A 1 781 ? 15.353 20.779 -1.976 1.00 97.50 781 ASN A O 1
ATOM 6177 N N . THR A 1 782 ? 14.451 22.789 -2.282 1.00 98.50 782 THR A N 1
ATOM 6178 C CA . THR A 1 782 ? 15.288 23.445 -1.260 1.00 98.50 782 THR A CA 1
ATOM 6179 C C . THR A 1 782 ? 15.110 22.824 0.128 1.00 98.50 782 THR A C 1
ATOM 6181 O O . THR A 1 782 ? 16.080 22.746 0.882 1.00 98.50 782 THR A O 1
ATOM 6184 N N . MET A 1 783 ? 13.882 22.429 0.475 1.00 98.06 783 MET A N 1
ATOM 6185 C CA . MET A 1 783 ? 13.522 21.860 1.777 1.00 98.06 783 MET A CA 1
ATOM 6186 C C . MET A 1 783 ? 14.059 20.435 1.900 1.00 98.06 783 MET A C 1
ATOM 6188 O O . MET A 1 783 ? 14.754 20.116 2.864 1.00 98.06 783 MET A O 1
ATOM 6192 N N . GLU A 1 784 ? 13.815 19.622 0.875 1.00 97.75 784 GLU A N 1
ATOM 6193 C CA . GLU A 1 784 ? 14.233 18.221 0.829 1.00 97.75 784 GLU A CA 1
ATOM 6194 C C . GLU A 1 784 ? 15.759 18.089 0.751 1.00 97.75 784 GLU A C 1
ATOM 6196 O O . GLU A 1 784 ? 16.358 17.379 1.555 1.00 97.75 784 GLU A O 1
ATOM 6201 N N . TYR A 1 785 ? 16.429 18.880 -0.095 1.00 98.44 785 TYR A N 1
ATOM 6202 C CA . TYR A 1 785 ? 17.896 18.868 -0.186 1.00 98.44 785 TYR A CA 1
ATOM 6203 C C . TYR A 1 785 ? 18.550 19.357 1.108 1.00 98.44 785 TYR A C 1
ATOM 6205 O O . TYR A 1 785 ? 19.622 18.886 1.485 1.00 98.44 785 TYR A O 1
ATOM 6213 N N . ALA A 1 786 ? 17.909 20.294 1.816 1.00 98.75 786 ALA A N 1
ATOM 6214 C CA . ALA A 1 786 ? 18.373 20.724 3.128 1.00 98.75 786 ALA A CA 1
ATOM 6215 C C . ALA A 1 786 ? 18.253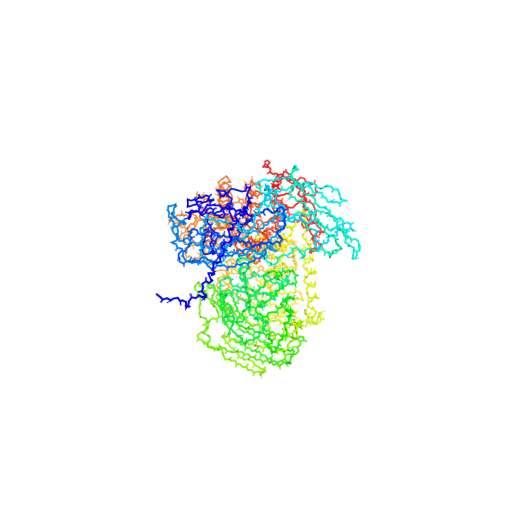 19.604 4.181 1.00 98.75 786 ALA A C 1
ATOM 6217 O O . ALA A 1 786 ? 19.092 19.530 5.081 1.00 98.75 786 ALA A O 1
ATOM 6218 N N . TYR A 1 787 ? 17.254 18.728 4.075 1.00 98.69 787 TYR A N 1
ATOM 6219 C CA . TYR A 1 787 ? 17.164 17.528 4.904 1.00 98.69 787 TYR A CA 1
ATOM 6220 C C . TYR A 1 787 ? 18.219 16.478 4.517 1.00 98.69 787 TYR A C 1
ATOM 6222 O O . TYR A 1 787 ? 18.923 15.973 5.394 1.00 98.69 787 TYR A O 1
ATOM 6230 N N . ASP A 1 788 ? 18.434 16.220 3.227 1.00 98.62 788 ASP A N 1
ATOM 6231 C CA . ASP A 1 788 ? 19.486 15.296 2.777 1.00 98.62 788 ASP A CA 1
ATOM 6232 C C . ASP A 1 788 ? 20.879 15.753 3.215 1.00 98.62 788 ASP A C 1
ATOM 6234 O O . ASP A 1 788 ? 21.687 14.955 3.698 1.00 98.62 788 ASP A O 1
ATOM 6238 N N . ASP A 1 789 ? 21.145 17.059 3.135 1.00 98.81 789 ASP A N 1
ATOM 6239 C CA . ASP A 1 789 ? 22.356 17.669 3.675 1.00 98.81 789 ASP A CA 1
ATOM 6240 C C . ASP A 1 789 ? 22.495 17.447 5.177 1.00 98.81 789 ASP A C 1
ATOM 6242 O O . ASP A 1 789 ? 23.601 17.218 5.665 1.00 98.81 789 ASP A O 1
ATOM 6246 N N . TYR A 1 790 ? 21.396 17.498 5.932 1.00 98.88 790 TYR A N 1
ATOM 6247 C CA . TYR A 1 790 ? 21.433 17.176 7.352 1.00 98.88 790 TYR A CA 1
ATOM 6248 C C . TYR A 1 790 ? 21.830 15.716 7.577 1.00 98.88 790 TYR A C 1
ATOM 6250 O O . TYR A 1 790 ? 22.781 15.468 8.321 1.00 98.88 790 TYR A O 1
ATOM 6258 N N . CYS A 1 791 ? 21.175 14.755 6.920 1.00 98.75 791 CYS A N 1
ATOM 6259 C CA . CYS A 1 791 ? 21.513 13.337 7.070 1.00 98.75 791 CYS A CA 1
ATOM 6260 C C . CYS A 1 791 ? 22.963 13.053 6.641 1.00 98.75 791 CYS A C 1
ATOM 6262 O O . CYS A 1 791 ? 23.689 12.349 7.350 1.00 98.75 791 CYS A O 1
ATOM 6264 N N . LEU A 1 792 ? 23.444 13.680 5.562 1.00 98.38 792 LEU A N 1
ATOM 6265 C CA . LEU A 1 792 ? 24.833 13.565 5.120 1.00 98.38 792 LEU A CA 1
ATOM 6266 C C . LEU A 1 792 ? 25.819 14.224 6.099 1.00 98.38 792 LEU A C 1
ATOM 6268 O O . LEU A 1 792 ? 26.898 13.680 6.341 1.00 98.38 792 LEU A O 1
ATOM 6272 N N . ALA A 1 793 ? 25.452 15.347 6.724 1.00 98.88 793 ALA A N 1
ATOM 6273 C CA . ALA A 1 793 ? 26.234 15.949 7.800 1.00 98.88 793 ALA A CA 1
ATOM 6274 C C . ALA A 1 793 ? 26.329 15.005 9.007 1.00 98.88 793 ALA A C 1
ATOM 6276 O O . ALA A 1 793 ? 27.421 14.792 9.537 1.00 98.88 793 ALA A O 1
ATOM 6277 N N . GLN A 1 794 ? 25.214 14.396 9.424 1.00 98.75 794 GLN A N 1
ATOM 6278 C CA . GLN A 1 794 ? 25.210 13.424 10.519 1.00 98.75 794 GLN A CA 1
ATOM 6279 C C . GLN A 1 794 ? 26.067 12.196 10.183 1.00 98.75 794 GLN A C 1
ATOM 6281 O O . GLN A 1 794 ? 26.802 11.718 11.048 1.00 98.75 794 GLN A O 1
ATOM 6286 N N . MET A 1 795 ? 26.051 11.733 8.933 1.00 98.69 795 MET A N 1
ATOM 6287 C CA . MET A 1 795 ? 26.920 10.656 8.451 1.00 98.69 795 MET A CA 1
ATOM 6288 C C . MET A 1 795 ? 28.405 11.058 8.461 1.00 98.69 795 MET A C 1
ATOM 6290 O O . MET A 1 795 ? 29.252 10.307 8.949 1.00 98.69 795 MET A O 1
ATOM 6294 N N . ALA A 1 796 ? 28.739 12.269 8.000 1.00 98.81 796 ALA A N 1
ATOM 6295 C CA . ALA A 1 796 ? 30.097 12.812 8.063 1.00 98.81 796 ALA A CA 1
ATOM 6296 C C . ALA A 1 796 ? 30.609 12.888 9.509 1.00 98.81 796 ALA A C 1
ATOM 6298 O O . ALA A 1 796 ? 31.766 12.554 9.778 1.00 98.81 796 ALA A O 1
ATOM 6299 N N . LEU A 1 797 ? 29.743 13.287 10.447 1.00 98.50 797 LEU A N 1
ATOM 6300 C CA . LEU A 1 797 ? 30.052 13.328 11.872 1.00 98.50 797 LEU A CA 1
ATOM 6301 C C . LEU A 1 797 ? 30.344 11.927 12.428 1.00 98.50 797 LEU A C 1
ATOM 6303 O O . LEU A 1 797 ? 31.363 11.761 13.099 1.00 98.50 797 LEU A O 1
ATOM 6307 N N . THR A 1 798 ? 29.526 10.923 12.085 1.00 98.12 798 THR A N 1
ATOM 6308 C CA . THR A 1 798 ? 29.764 9.507 12.430 1.00 98.12 798 THR A CA 1
ATOM 6309 C C . THR A 1 798 ? 31.138 9.029 11.946 1.00 98.12 798 THR A C 1
ATOM 6311 O O . THR A 1 798 ? 31.850 8.338 12.671 1.00 98.12 798 THR A O 1
ATOM 6314 N N . LEU A 1 799 ? 31.542 9.426 10.736 1.00 98.38 799 LEU A N 1
ATOM 6315 C CA . LEU A 1 799 ? 32.816 9.046 10.114 1.00 98.38 799 LEU A CA 1
ATOM 6316 C C . LEU A 1 799 ? 34.014 9.916 10.546 1.00 98.38 799 LEU A C 1
ATOM 6318 O O . LEU A 1 799 ? 35.116 9.746 10.023 1.00 98.38 799 LEU A O 1
ATOM 6322 N N . GLY A 1 800 ? 33.824 10.878 11.455 1.00 98.31 800 GLY A N 1
ATOM 6323 C CA . GLY A 1 800 ? 34.881 11.792 11.904 1.00 98.31 800 GLY A CA 1
ATOM 6324 C C . GLY A 1 800 ? 35.326 12.829 10.860 1.00 98.31 800 GLY A C 1
ATOM 6325 O O . GLY A 1 800 ? 36.363 13.473 11.030 1.00 98.31 800 GLY A O 1
ATOM 6326 N N . LYS A 1 801 ? 34.557 13.034 9.784 1.00 98.62 801 LYS A N 1
ATOM 6327 C CA . LYS A 1 801 ? 34.845 13.981 8.693 1.00 98.62 801 LYS A CA 1
ATOM 6328 C C . LYS A 1 801 ? 34.345 15.387 9.049 1.00 98.62 801 LYS A C 1
ATOM 6330 O O . LYS A 1 801 ? 33.343 15.866 8.524 1.00 98.62 801 LYS A O 1
ATOM 6335 N N . ARG A 1 802 ? 35.042 16.054 9.975 1.00 98.25 802 ARG A N 1
ATOM 6336 C CA . ARG A 1 802 ? 34.591 17.320 10.590 1.00 98.25 802 ARG A CA 1
ATOM 6337 C C . ARG A 1 802 ? 34.328 18.457 9.594 1.00 98.25 802 ARG A C 1
ATOM 6339 O O . ARG A 1 802 ? 33.332 19.155 9.760 1.00 98.25 802 ARG A O 1
ATOM 6346 N N . ASP A 1 803 ? 35.187 18.654 8.597 1.00 98.69 803 ASP A N 1
ATOM 6347 C CA . ASP A 1 803 ? 35.021 19.752 7.630 1.00 98.69 803 ASP A CA 1
ATOM 6348 C C . ASP A 1 803 ? 33.774 19.557 6.767 1.00 98.69 803 ASP A C 1
ATOM 6350 O O . ASP A 1 803 ? 32.996 20.490 6.571 1.00 98.69 803 ASP A O 1
ATOM 6354 N N . ASP A 1 804 ? 33.534 18.320 6.334 1.00 98.75 804 ASP A N 1
ATOM 6355 C CA . ASP A 1 804 ? 32.328 17.977 5.596 1.00 98.75 804 ASP A CA 1
ATOM 6356 C C . ASP A 1 804 ? 31.072 18.094 6.474 1.00 98.75 804 ASP A C 1
ATOM 6358 O O . ASP A 1 804 ? 30.066 18.636 6.019 1.00 98.75 804 ASP A O 1
ATOM 6362 N N . TYR A 1 805 ? 31.132 17.664 7.743 1.00 98.81 805 TYR A N 1
ATOM 6363 C CA . TYR A 1 805 ? 30.044 17.889 8.702 1.00 98.81 805 TYR A CA 1
ATOM 6364 C C . TYR A 1 805 ? 29.694 19.376 8.786 1.00 98.81 805 TYR A C 1
ATOM 6366 O O . TYR A 1 805 ? 28.533 19.738 8.643 1.00 98.81 805 TYR A O 1
ATOM 6374 N N . LEU A 1 806 ? 30.685 20.255 8.969 1.00 98.81 806 LEU A N 1
ATOM 6375 C CA . LEU A 1 806 ? 30.447 21.698 9.055 1.00 98.81 806 LEU A CA 1
ATOM 6376 C C . LEU A 1 806 ? 29.880 22.271 7.747 1.00 98.81 806 LEU A C 1
ATOM 6378 O O . LEU A 1 806 ? 29.019 23.152 7.791 1.00 98.81 806 LEU A O 1
ATOM 6382 N N . PHE A 1 807 ? 30.343 21.777 6.597 1.00 98.75 807 PHE A N 1
ATOM 6383 C CA . PHE A 1 807 ? 29.850 22.185 5.284 1.00 98.75 807 PHE A CA 1
ATOM 6384 C C . PHE A 1 807 ? 28.372 21.822 5.092 1.00 98.75 807 PHE A C 1
ATOM 6386 O O . PHE A 1 807 ? 27.546 22.711 4.865 1.00 98.75 807 PHE A O 1
ATOM 6393 N N . PHE A 1 808 ? 28.023 20.542 5.233 1.00 98.81 808 PHE A N 1
ATOM 6394 C CA . PHE A 1 808 ? 26.658 20.066 5.017 1.00 98.81 808 PHE A CA 1
ATOM 6395 C C . PHE A 1 808 ? 25.707 20.517 6.132 1.00 98.81 808 PHE A C 1
ATOM 6397 O O . PHE A 1 808 ? 24.581 20.904 5.844 1.00 98.81 808 PHE A O 1
ATOM 6404 N N . GLN A 1 809 ? 26.163 20.623 7.386 1.00 98.56 809 GLN A N 1
ATOM 6405 C CA . GLN A 1 809 ? 25.349 21.169 8.481 1.00 98.56 809 GLN A CA 1
ATOM 6406 C C . GLN A 1 809 ? 25.003 22.646 8.262 1.00 98.56 809 GLN A C 1
ATOM 6408 O O . GLN A 1 809 ? 23.950 23.107 8.692 1.00 98.56 809 GLN A O 1
ATOM 6413 N N . LYS A 1 810 ? 25.876 23.421 7.609 1.00 98.69 810 LYS A N 1
ATOM 6414 C CA . LYS A 1 810 ? 25.539 24.792 7.206 1.00 98.69 810 LYS A CA 1
ATOM 6415 C C . LYS A 1 810 ? 24.521 24.789 6.064 1.00 98.69 810 LYS A C 1
ATOM 6417 O O . LYS A 1 810 ? 23.592 25.593 6.084 1.00 98.69 810 LYS A O 1
ATOM 6422 N N . ARG A 1 811 ? 24.698 23.912 5.071 1.00 98.62 811 ARG A N 1
ATOM 6423 C CA . ARG A 1 811 ? 23.820 23.826 3.894 1.00 98.62 811 ARG A CA 1
ATOM 6424 C C . ARG A 1 811 ? 22.432 23.261 4.232 1.00 98.62 811 ARG A C 1
ATOM 6426 O O . ARG A 1 811 ? 21.451 23.740 3.676 1.00 98.62 811 ARG A O 1
ATOM 6433 N N . SER A 1 812 ? 22.309 22.441 5.276 1.00 98.69 812 SER A N 1
ATOM 6434 C CA . SER A 1 812 ? 21.018 21.975 5.813 1.00 98.69 812 SER A CA 1
ATOM 6435 C C . SER A 1 812 ? 20.117 23.082 6.375 1.00 98.69 812 SER A C 1
ATOM 6437 O O . SER A 1 812 ? 18.941 22.863 6.664 1.00 98.69 812 SER A O 1
ATOM 6439 N N . GLN A 1 813 ? 20.651 24.297 6.526 1.00 98.56 813 GLN A N 1
ATOM 6440 C CA . GLN A 1 813 ? 19.909 25.489 6.939 1.00 98.56 813 GLN A CA 1
ATOM 6441 C C . GLN A 1 813 ? 19.357 26.291 5.748 1.00 98.56 813 GLN A C 1
ATOM 6443 O O . GLN A 1 813 ? 18.767 27.351 5.950 1.00 98.56 813 GLN A O 1
ATOM 6448 N N . SER A 1 814 ? 19.533 25.808 4.514 1.00 98.56 814 SER A N 1
ATOM 6449 C CA . SER A 1 814 ? 19.121 26.490 3.277 1.00 98.56 814 SER A CA 1
ATOM 6450 C C . SER A 1 814 ? 17.618 26.758 3.184 1.00 98.56 814 SER A C 1
ATOM 6452 O O . SER A 1 814 ? 17.220 27.737 2.558 1.00 98.56 814 SER A O 1
ATOM 6454 N N . TRP A 1 815 ? 16.780 25.984 3.880 1.00 98.31 815 TRP A N 1
ATOM 6455 C CA . TRP A 1 815 ? 15.343 26.263 4.007 1.00 98.31 815 TRP A CA 1
ATOM 6456 C C . TRP A 1 815 ? 15.057 27.685 4.530 1.00 98.31 815 TRP A C 1
ATOM 6458 O O . TRP A 1 815 ? 14.096 28.334 4.112 1.00 98.31 815 TRP A O 1
ATOM 6468 N N . LYS A 1 816 ? 15.945 28.237 5.375 1.00 98.56 816 LYS A N 1
ATOM 6469 C CA . LYS A 1 816 ? 15.839 29.606 5.912 1.00 98.56 816 LYS A CA 1
ATOM 6470 C C . LYS A 1 816 ? 15.926 30.671 4.818 1.00 98.56 816 LYS A C 1
ATOM 6472 O O . LYS A 1 816 ? 15.413 31.770 5.005 1.00 98.56 816 LYS A O 1
ATOM 6477 N N . ASN A 1 817 ? 16.523 30.356 3.666 1.00 98.38 817 ASN A N 1
ATOM 6478 C CA . ASN A 1 817 ? 16.613 31.283 2.538 1.00 98.38 817 ASN A CA 1
ATOM 6479 C C . ASN A 1 817 ? 15.257 31.518 1.863 1.00 98.38 817 ASN A C 1
ATOM 6481 O O . ASN A 1 817 ? 15.063 32.589 1.280 1.00 98.38 817 ASN A O 1
ATOM 6485 N N . LEU A 1 818 ? 14.322 30.568 1.975 1.00 98.31 818 LEU A N 1
ATOM 6486 C CA . LEU A 1 818 ? 12.959 30.688 1.453 1.00 98.31 818 LEU A CA 1
ATOM 6487 C C . LEU A 1 818 ? 11.905 30.945 2.541 1.00 98.31 818 LEU A C 1
ATOM 6489 O O . LEU A 1 818 ? 10.755 31.205 2.207 1.00 98.31 818 LEU A O 1
ATOM 6493 N N . MET A 1 819 ? 12.266 30.938 3.826 1.00 98.12 819 MET A N 1
ATOM 6494 C CA . MET A 1 819 ? 11.335 31.267 4.910 1.00 98.12 819 MET A CA 1
ATOM 6495 C C . MET A 1 819 ? 11.057 32.778 4.976 1.00 98.12 819 MET A C 1
ATOM 6497 O O . MET A 1 819 ? 11.891 33.560 5.437 1.00 98.12 819 MET A O 1
ATOM 6501 N N . ASP A 1 820 ? 9.863 33.198 4.554 1.00 98.06 820 ASP A N 1
ATOM 6502 C CA . ASP A 1 820 ? 9.363 34.563 4.744 1.00 98.06 820 ASP A CA 1
ATOM 6503 C C . ASP A 1 820 ? 8.692 34.662 6.121 1.00 98.06 820 ASP A C 1
ATOM 6505 O O . ASP A 1 820 ? 7.520 34.328 6.292 1.00 98.06 820 ASP A O 1
ATOM 6509 N N . THR A 1 821 ? 9.423 35.148 7.126 1.00 96.00 821 THR A N 1
ATOM 6510 C CA . THR A 1 821 ? 8.933 35.254 8.514 1.00 96.00 821 THR A CA 1
ATOM 6511 C C . THR A 1 821 ? 7.737 36.201 8.676 1.00 96.00 821 THR A C 1
ATOM 6513 O O . THR A 1 821 ? 6.982 36.084 9.644 1.00 96.00 821 THR A O 1
ATOM 6516 N N . THR A 1 822 ? 7.487 37.096 7.712 1.00 96.12 822 THR A N 1
ATOM 6517 C CA . THR A 1 822 ? 6.298 37.965 7.726 1.00 96.12 822 THR A CA 1
ATOM 6518 C C . THR A 1 822 ? 5.038 37.134 7.472 1.00 96.12 822 THR A C 1
ATOM 6520 O O . THR A 1 822 ? 4.057 37.193 8.225 1.00 96.12 822 THR A O 1
ATOM 6523 N N . THR A 1 823 ? 5.061 36.291 6.438 1.00 96.31 823 THR A N 1
ATOM 6524 C CA . THR A 1 823 ? 3.938 35.402 6.085 1.00 96.31 823 THR A CA 1
ATOM 6525 C C . THR A 1 823 ? 3.944 34.096 6.892 1.00 96.31 823 THR A C 1
ATOM 6527 O O . THR A 1 823 ? 2.891 33.470 7.076 1.00 96.31 823 THR A O 1
ATOM 6530 N N . GLY A 1 824 ? 5.099 33.727 7.449 1.00 96.25 824 GLY A N 1
ATOM 6531 C CA . GLY A 1 824 ? 5.339 32.471 8.151 1.00 96.25 824 GLY A CA 1
ATOM 6532 C C . GLY A 1 824 ? 5.211 31.260 7.228 1.00 96.25 824 GLY A C 1
ATOM 6533 O O . GLY A 1 824 ? 4.701 30.239 7.674 1.00 96.25 824 GLY A O 1
ATOM 6534 N N . PHE A 1 825 ? 5.543 31.416 5.947 1.00 97.94 825 PHE A N 1
ATOM 6535 C CA . PHE A 1 825 ? 5.527 30.352 4.947 1.00 97.94 825 PHE A CA 1
ATOM 6536 C C . PHE A 1 825 ? 6.838 30.358 4.160 1.00 97.94 825 PHE A C 1
ATOM 6538 O O . PHE A 1 825 ? 7.498 31.393 4.013 1.00 97.94 825 PHE A O 1
ATOM 6545 N N . ILE A 1 826 ? 7.173 29.200 3.609 1.00 97.69 826 ILE A N 1
ATOM 6546 C CA . ILE A 1 826 ? 8.144 29.073 2.534 1.00 97.69 826 ILE A CA 1
ATOM 6547 C C . ILE A 1 826 ? 7.590 29.790 1.309 1.00 97.69 826 ILE A C 1
ATOM 6549 O O . ILE A 1 826 ? 6.474 29.540 0.857 1.00 97.69 826 ILE A O 1
ATOM 6553 N N . ARG A 1 827 ? 8.370 30.729 0.788 1.00 98.00 827 ARG A N 1
ATOM 6554 C CA . ARG A 1 827 ? 7.993 31.584 -0.325 1.00 98.00 827 ARG A CA 1
ATOM 6555 C C . ARG A 1 827 ? 9.073 31.513 -1.399 1.00 98.00 827 ARG A C 1
ATOM 6557 O O . ARG A 1 827 ? 10.226 31.822 -1.108 1.00 98.00 827 ARG A O 1
ATOM 6564 N N . PRO A 1 828 ? 8.738 31.154 -2.645 1.00 97.81 828 PRO A N 1
ATOM 6565 C CA . PRO A 1 828 ? 9.726 31.119 -3.715 1.00 97.81 828 PRO A CA 1
ATOM 6566 C C . PRO A 1 828 ? 10.409 32.478 -3.933 1.00 97.81 828 PRO A C 1
ATOM 6568 O O . PRO A 1 828 ? 9.797 33.546 -3.787 1.00 97.81 828 PRO A O 1
ATOM 6571 N N . LYS A 1 829 ? 11.687 32.429 -4.315 1.00 98.06 829 LYS A N 1
ATOM 6572 C CA . LYS A 1 829 ? 12.494 33.574 -4.761 1.00 98.06 829 LYS A CA 1
ATOM 6573 C C . LYS A 1 829 ? 12.961 33.358 -6.190 1.00 98.06 829 LYS A C 1
ATOM 6575 O O . LYS A 1 829 ? 13.200 32.222 -6.584 1.00 98.06 829 LYS A O 1
ATOM 6580 N N . ASN A 1 830 ? 13.122 34.434 -6.953 1.00 96.62 830 ASN A N 1
ATOM 6581 C CA . ASN A 1 830 ? 13.800 34.373 -8.248 1.00 96.62 830 ASN A CA 1
ATOM 6582 C C . ASN A 1 830 ? 15.332 34.337 -8.080 1.00 96.62 830 ASN A C 1
ATOM 6584 O O . ASN A 1 830 ? 15.859 34.431 -6.973 1.00 96.62 830 ASN A O 1
ATOM 6588 N N . ASP A 1 831 ? 16.057 34.241 -9.191 1.00 96.94 831 ASP A N 1
ATOM 6589 C CA . ASP A 1 831 ? 17.524 34.202 -9.241 1.00 96.94 831 ASP A CA 1
ATOM 6590 C C . ASP A 1 831 ? 18.219 35.511 -8.806 1.00 96.94 831 ASP A C 1
ATOM 6592 O O . ASP A 1 831 ? 19.441 35.547 -8.646 1.00 96.94 831 ASP A O 1
ATOM 6596 N N . LYS A 1 832 ? 17.451 36.582 -8.569 1.00 97.50 832 LYS A N 1
ATOM 6597 C CA . LYS A 1 832 ? 17.910 37.859 -7.998 1.00 97.50 832 LYS A CA 1
ATOM 6598 C C . LYS A 1 832 ? 17.689 37.947 -6.485 1.00 97.50 832 LYS A C 1
ATOM 6600 O O . LYS A 1 832 ? 18.057 38.949 -5.877 1.00 97.50 832 LYS A O 1
ATOM 6605 N N . GLY A 1 833 ? 17.103 36.919 -5.865 1.00 96.69 833 GLY A N 1
ATOM 6606 C CA . GLY A 1 833 ? 16.765 36.907 -4.440 1.00 96.69 833 GLY A CA 1
ATOM 6607 C C . GLY A 1 833 ? 15.493 37.673 -4.081 1.00 96.69 833 GLY A C 1
ATOM 6608 O O . GLY A 1 833 ? 15.213 37.863 -2.895 1.00 96.69 833 GLY A O 1
ATOM 6609 N N . GLU A 1 834 ? 14.716 38.098 -5.075 1.00 97.81 834 GLU A N 1
ATOM 6610 C CA . GLU A 1 834 ? 13.448 38.791 -4.873 1.00 97.81 834 GLU A CA 1
ATOM 6611 C C . GLU A 1 834 ? 12.334 37.764 -4.656 1.00 97.81 834 GLU A C 1
ATOM 6613 O O . GLU A 1 834 ? 12.235 36.767 -5.375 1.00 97.81 834 GLU A O 1
ATOM 6618 N N . TRP A 1 835 ? 11.476 38.006 -3.665 1.00 97.94 835 TRP A N 1
ATOM 6619 C CA . TRP A 1 835 ? 10.319 37.154 -3.407 1.00 97.94 835 TRP A CA 1
ATOM 6620 C C . TRP A 1 835 ? 9.328 37.187 -4.574 1.00 97.94 835 TRP A C 1
ATOM 6622 O O . TRP A 1 835 ? 9.005 38.258 -5.093 1.00 97.94 835 TRP A O 1
ATOM 6632 N N . VAL A 1 836 ? 8.755 36.033 -4.917 1.00 96.06 836 VAL A N 1
ATOM 6633 C CA . VAL A 1 836 ? 7.666 35.955 -5.899 1.00 96.06 836 VAL A CA 1
ATOM 6634 C C . VAL A 1 836 ? 6.452 36.752 -5.401 1.00 96.06 836 VAL A C 1
ATOM 6636 O O . VAL A 1 836 ? 6.041 36.638 -4.240 1.00 96.06 836 VAL A O 1
ATOM 6639 N N . THR A 1 837 ? 5.904 37.611 -6.267 1.00 94.12 837 THR A N 1
ATOM 6640 C CA . THR A 1 837 ? 4.722 38.453 -6.015 1.00 94.12 837 THR A CA 1
ATOM 6641 C C . THR A 1 837 ? 3.754 38.392 -7.208 1.00 94.12 837 THR A C 1
ATOM 6643 O O . THR A 1 837 ? 4.226 38.405 -8.345 1.00 94.12 837 THR A O 1
ATOM 6646 N N . PRO A 1 838 ? 2.421 38.365 -6.985 1.00 95.00 838 PRO A N 1
ATOM 6647 C CA . PRO A 1 838 ? 1.746 38.203 -5.690 1.00 95.00 838 PRO A CA 1
ATOM 6648 C C . PRO A 1 838 ? 2.035 36.829 -5.058 1.00 95.00 838 PRO A C 1
ATOM 6650 O O . PRO A 1 838 ? 2.437 35.903 -5.753 1.00 95.00 838 PRO A O 1
ATOM 6653 N N . PHE A 1 839 ? 1.883 36.720 -3.735 1.00 96.88 839 PHE A N 1
ATOM 6654 C CA . PHE A 1 839 ? 2.080 35.461 -3.009 1.00 96.88 839 PHE A CA 1
ATOM 6655 C C . PHE A 1 839 ? 0.760 34.963 -2.433 1.00 96.88 839 PHE A C 1
ATOM 6657 O O . PHE A 1 839 ? 0.104 35.670 -1.668 1.00 96.88 839 PHE A O 1
ATOM 6664 N N . ASP A 1 840 ? 0.430 33.729 -2.787 1.00 96.06 840 ASP A N 1
ATOM 6665 C CA . ASP A 1 840 ? -0.654 32.935 -2.223 1.00 96.06 840 ASP A CA 1
ATOM 6666 C C . ASP A 1 840 ? -0.082 31.562 -1.833 1.00 96.06 840 ASP A C 1
ATOM 6668 O O . ASP A 1 840 ? 0.409 30.857 -2.722 1.00 96.06 840 ASP A O 1
ATOM 6672 N N . PRO A 1 841 ? -0.109 31.166 -0.547 1.00 95.75 841 PRO A N 1
ATOM 6673 C CA . PRO A 1 841 ? 0.499 29.915 -0.107 1.00 95.75 841 PRO A CA 1
ATOM 6674 C C . PRO A 1 841 ? -0.128 28.658 -0.734 1.00 95.75 841 PRO A C 1
ATOM 6676 O O . PRO A 1 841 ? 0.499 27.605 -0.707 1.00 95.75 841 PRO A O 1
ATOM 6679 N N . TYR A 1 842 ? -1.327 28.751 -1.310 1.00 94.62 842 TYR A N 1
ATOM 6680 C CA . TYR A 1 842 ? -2.004 27.605 -1.922 1.00 94.62 842 TYR A CA 1
ATOM 6681 C C . TYR A 1 842 ? -1.795 27.506 -3.436 1.00 94.62 842 TYR A C 1
ATOM 6683 O O . TYR A 1 842 ? -1.892 26.416 -3.986 1.00 94.62 842 TYR A O 1
ATOM 6691 N N . HIS A 1 843 ? -1.490 28.620 -4.111 1.00 93.62 843 HIS A N 1
ATOM 6692 C CA . HIS A 1 843 ? -1.472 28.682 -5.582 1.00 93.62 843 HIS A CA 1
ATOM 6693 C C . HIS A 1 843 ? -0.157 29.195 -6.180 1.00 93.62 843 HIS A C 1
ATOM 6695 O O . HIS A 1 843 ? 0.008 29.188 -7.400 1.00 93.62 843 HIS A O 1
ATOM 6701 N N . THR A 1 844 ? 0.786 29.667 -5.359 1.00 92.38 844 THR A N 1
ATOM 6702 C CA . THR A 1 844 ? 2.103 30.075 -5.869 1.00 92.38 844 THR A CA 1
ATOM 6703 C C . THR A 1 844 ? 2.844 28.838 -6.393 1.00 92.38 844 THR A C 1
ATOM 6705 O O . THR A 1 844 ? 2.995 27.882 -5.634 1.00 92.38 844 THR A O 1
ATOM 6708 N N . PRO A 1 845 ? 3.320 28.838 -7.654 1.00 92.00 845 PRO A N 1
ATOM 6709 C CA . PRO A 1 845 ? 4.003 27.688 -8.246 1.00 92.00 845 PRO A CA 1
ATOM 6710 C C . PRO A 1 845 ? 5.372 27.434 -7.601 1.00 92.00 845 PRO A C 1
ATOM 6712 O O . PRO A 1 845 ? 5.899 28.292 -6.895 1.00 92.00 845 PRO A O 1
ATOM 6715 N N . GLY A 1 846 ? 5.968 26.280 -7.918 1.00 93.31 846 GLY A N 1
ATOM 6716 C CA . GLY A 1 846 ? 7.318 25.907 -7.477 1.00 93.31 846 GLY A CA 1
ATOM 6717 C C . GLY A 1 846 ? 7.366 24.767 -6.458 1.00 93.31 846 GLY A C 1
ATOM 6718 O O . GLY A 1 846 ? 8.346 24.673 -5.727 1.00 93.31 846 GLY A O 1
ATOM 6719 N N . PHE A 1 847 ? 6.337 23.923 -6.390 1.00 94.69 847 PHE A N 1
ATOM 6720 C CA . PHE A 1 847 ? 6.247 22.817 -5.437 1.00 94.69 847 PHE A CA 1
ATOM 6721 C C . PHE A 1 847 ? 5.915 21.519 -6.175 1.00 94.69 847 PHE A C 1
ATOM 6723 O O . PHE A 1 847 ? 5.049 21.520 -7.050 1.00 94.69 847 PHE A O 1
ATOM 6730 N N . VAL A 1 848 ? 6.631 20.448 -5.842 1.00 93.38 848 VAL A N 1
ATOM 6731 C CA . VAL A 1 848 ? 6.380 19.085 -6.330 1.00 93.38 848 VAL A CA 1
ATOM 6732 C C . VAL A 1 848 ? 5.191 18.526 -5.554 1.00 93.38 848 VAL A C 1
ATOM 6734 O O . VAL A 1 848 ? 5.205 18.567 -4.335 1.00 93.38 848 VAL A O 1
ATOM 6737 N N . GLU A 1 849 ? 4.133 18.105 -6.249 1.00 89.25 849 GLU A N 1
ATOM 6738 C CA . GLU A 1 849 ? 2.952 17.440 -5.656 1.00 89.25 849 GLU A CA 1
ATOM 6739 C C . GLU A 1 849 ? 2.300 18.180 -4.473 1.00 89.25 849 GLU A C 1
ATOM 6741 O O . GLU A 1 849 ? 1.688 17.591 -3.592 1.00 89.25 849 GLU A O 1
ATOM 6746 N N . GLY A 1 850 ? 2.394 19.508 -4.429 1.00 90.81 850 GLY A N 1
ATOM 6747 C CA . GLY A 1 850 ? 1.870 20.278 -3.308 1.00 90.81 850 GLY A CA 1
ATOM 6748 C C . GLY A 1 850 ? 1.928 21.775 -3.546 1.00 90.81 850 GLY A C 1
ATOM 6749 O O . GLY A 1 850 ? 1.978 22.257 -4.677 1.00 90.81 850 GLY A O 1
ATOM 6750 N N . ASN A 1 851 ? 1.914 22.538 -2.460 1.00 93.94 851 ASN A N 1
ATOM 6751 C CA . ASN A 1 851 ? 2.022 23.992 -2.493 1.00 93.94 851 ASN A CA 1
ATOM 6752 C C . ASN A 1 851 ? 2.878 24.512 -1.326 1.00 93.94 851 ASN A C 1
ATOM 6754 O O . ASN A 1 851 ? 3.404 23.747 -0.511 1.00 93.94 851 ASN A O 1
ATOM 6758 N N . ALA A 1 852 ? 3.011 25.836 -1.231 1.00 96.06 852 ALA A N 1
ATOM 6759 C CA . ALA A 1 852 ? 3.781 26.474 -0.171 1.00 96.06 852 ALA A CA 1
ATOM 6760 C C . ALA A 1 852 ? 3.225 26.191 1.226 1.00 96.06 852 ALA A C 1
ATOM 6762 O O . ALA A 1 852 ? 4.008 26.139 2.174 1.00 96.06 852 ALA A O 1
ATOM 6763 N N . PHE A 1 853 ? 1.908 26.015 1.387 1.00 96.12 853 PHE A N 1
ATOM 6764 C CA . PHE A 1 853 ? 1.337 25.599 2.664 1.00 96.12 853 PHE A CA 1
ATOM 6765 C C . PHE A 1 853 ? 1.905 24.239 3.074 1.00 96.12 853 PHE A C 1
ATOM 6767 O O . PHE A 1 853 ? 2.463 24.161 4.162 1.00 96.12 853 PHE A O 1
ATOM 6774 N N . ASN A 1 854 ? 1.824 23.220 2.210 1.00 93.56 854 ASN A N 1
ATOM 6775 C CA . ASN A 1 854 ? 2.310 21.864 2.502 1.00 93.56 854 ASN A CA 1
ATOM 6776 C C . ASN A 1 854 ? 3.805 21.857 2.852 1.00 93.56 854 ASN A C 1
ATOM 6778 O O . ASN A 1 854 ? 4.193 21.447 3.941 1.00 93.56 854 ASN A O 1
ATOM 6782 N N . TYR A 1 855 ? 4.640 22.433 1.988 1.00 95.94 855 TYR A N 1
ATOM 6783 C CA . TYR A 1 855 ? 6.096 22.402 2.162 1.00 95.94 855 TYR A CA 1
ATOM 6784 C C . TYR A 1 855 ? 6.639 23.321 3.257 1.00 95.94 855 TYR A C 1
ATOM 6786 O O . TYR A 1 855 ? 7.816 23.234 3.605 1.00 95.94 855 TYR A O 1
ATOM 6794 N N . SER A 1 856 ? 5.818 24.203 3.832 1.00 96.50 856 SER A N 1
ATOM 6795 C CA . SER A 1 856 ? 6.267 25.030 4.960 1.00 96.50 856 SER A CA 1
ATOM 6796 C C . SER A 1 856 ? 6.495 24.241 6.242 1.00 96.50 856 SER A C 1
ATOM 6798 O O . SER A 1 856 ? 7.116 24.767 7.165 1.00 96.50 856 SER A O 1
ATOM 6800 N N . TRP A 1 857 ? 5.997 23.007 6.301 1.00 96.19 857 TRP A N 1
ATOM 6801 C CA . TRP A 1 857 ? 6.114 22.109 7.447 1.00 96.19 857 TRP A CA 1
ATOM 6802 C C . TRP A 1 857 ? 7.316 21.161 7.342 1.00 96.19 857 TRP A C 1
ATOM 6804 O O . TRP A 1 857 ? 7.815 20.702 8.368 1.00 96.19 857 TRP A O 1
ATOM 6814 N N . PHE A 1 858 ? 7.859 20.997 6.131 1.00 97.38 858 PHE A N 1
ATOM 6815 C CA . PHE A 1 858 ? 8.956 20.090 5.801 1.00 97.38 858 PHE A CA 1
ATOM 6816 C C . PHE A 1 858 ? 10.321 20.634 6.265 1.00 97.38 858 PHE A C 1
ATOM 6818 O O . PHE A 1 858 ? 11.171 21.041 5.474 1.00 97.38 858 PHE A O 1
ATOM 6825 N N . VAL A 1 859 ? 10.544 20.691 7.578 1.00 98.06 859 VAL A N 1
ATOM 6826 C CA . VAL A 1 859 ? 11.862 20.974 8.181 1.00 98.06 859 VAL A CA 1
ATOM 6827 C C . VAL A 1 859 ? 12.177 19.923 9.255 1.00 98.06 859 VAL A C 1
ATOM 6829 O O . VAL A 1 859 ? 12.363 20.266 10.428 1.00 98.06 859 VAL A O 1
ATOM 6832 N N . PRO A 1 860 ? 12.224 18.629 8.887 1.00 97.56 860 PRO A N 1
ATOM 6833 C CA . PRO A 1 860 ? 12.420 17.532 9.839 1.00 97.56 860 PRO A CA 1
ATOM 6834 C C . PRO A 1 860 ? 13.718 17.638 10.656 1.00 97.56 860 PRO A C 1
ATOM 6836 O O . PRO A 1 860 ? 13.789 17.194 11.801 1.00 97.56 860 PRO A O 1
ATOM 6839 N N . GLN A 1 861 ? 14.748 18.273 10.096 1.00 98.06 861 GLN A N 1
ATOM 6840 C CA . GLN A 1 861 ? 16.054 18.464 10.726 1.00 98.06 861 GLN A CA 1
ATOM 6841 C C . GLN A 1 861 ? 16.114 19.586 11.777 1.00 98.06 861 GLN A C 1
ATOM 6843 O O . GLN A 1 861 ? 17.076 19.644 12.544 1.00 98.06 861 GLN A O 1
ATOM 6848 N N . ASP A 1 862 ? 15.160 20.525 11.776 1.00 98.31 862 ASP A N 1
ATOM 6849 C CA . ASP A 1 862 ? 15.141 21.694 12.677 1.00 98.31 862 ASP A CA 1
ATOM 6850 C C . ASP A 1 862 ? 13.696 22.165 12.978 1.00 98.31 862 ASP A C 1
ATOM 6852 O O . ASP A 1 862 ? 13.344 23.319 12.692 1.00 98.31 862 ASP A O 1
ATOM 6856 N N . PRO A 1 863 ? 12.831 21.303 13.555 1.00 97.81 863 PRO A N 1
ATOM 6857 C CA . PRO A 1 863 ? 11.444 21.663 13.857 1.00 97.81 863 PRO A CA 1
ATOM 6858 C C . PRO A 1 863 ? 11.349 22.823 14.861 1.00 97.81 863 PRO A C 1
ATOM 6860 O O . PRO A 1 863 ? 10.474 23.683 14.747 1.00 97.81 863 PRO A O 1
ATOM 6863 N N . GLU A 1 864 ? 12.276 22.911 15.820 1.00 97.75 864 GLU A N 1
ATOM 6864 C CA . GLU A 1 864 ? 12.342 24.025 16.775 1.00 97.75 864 GLU A CA 1
ATOM 6865 C C . GLU A 1 864 ? 12.639 25.358 16.068 1.00 97.75 864 GLU A C 1
ATOM 6867 O O . GLU A 1 864 ? 11.974 26.364 16.338 1.00 97.75 864 GLU A O 1
ATOM 6872 N N . GLY A 1 865 ? 13.588 25.371 15.124 1.00 98.12 865 GLY A N 1
ATOM 6873 C CA . GLY A 1 865 ? 13.905 26.540 14.309 1.00 98.12 865 GLY A CA 1
ATOM 6874 C C . GLY A 1 865 ? 12.752 26.971 13.404 1.00 98.12 865 GLY A C 1
ATOM 6875 O O . GLY A 1 865 ? 12.482 28.172 13.296 1.00 98.12 865 GLY A O 1
ATOM 6876 N N . LEU A 1 866 ? 12.030 26.020 12.804 1.00 98.31 866 LEU A N 1
ATOM 6877 C CA . LEU A 1 866 ? 10.816 26.295 12.028 1.00 98.31 866 LEU A CA 1
ATOM 6878 C C . LEU A 1 866 ? 9.745 26.976 12.893 1.00 98.31 866 LEU A C 1
ATOM 6880 O O . LEU A 1 866 ? 9.228 28.041 12.539 1.00 98.31 866 LEU A O 1
ATOM 6884 N N . ILE A 1 867 ? 9.447 26.407 14.061 1.00 98.38 867 ILE A N 1
ATOM 6885 C CA . ILE A 1 867 ? 8.447 26.952 14.988 1.00 98.38 867 ILE A CA 1
ATOM 6886 C C . ILE A 1 867 ? 8.848 28.346 15.472 1.00 98.38 867 ILE A C 1
ATOM 6888 O O . ILE A 1 867 ? 7.994 29.231 15.577 1.00 98.38 867 ILE A O 1
ATOM 6892 N N . ALA A 1 868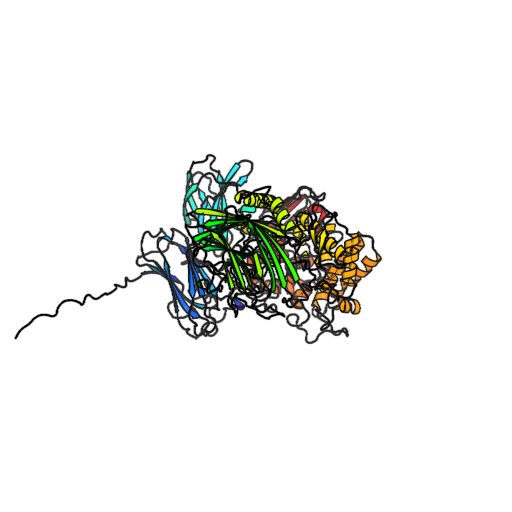 ? 10.136 28.574 15.740 1.00 98.00 868 ALA A N 1
ATOM 6893 C CA . ALA A 1 868 ? 10.647 29.888 16.111 1.00 98.00 868 ALA A CA 1
ATOM 6894 C C . ALA A 1 868 ? 10.479 30.918 14.980 1.00 98.00 868 ALA A C 1
ATOM 6896 O O . ALA A 1 868 ? 10.096 32.056 15.252 1.00 98.00 868 ALA A O 1
ATOM 6897 N N . ALA A 1 869 ? 10.712 30.524 13.723 1.00 97.81 869 ALA A N 1
ATOM 6898 C CA . ALA A 1 869 ? 10.578 31.402 12.559 1.00 97.81 869 ALA A CA 1
ATOM 6899 C C . ALA A 1 869 ? 9.121 31.811 12.270 1.00 97.81 869 ALA A C 1
ATOM 6901 O O . ALA A 1 869 ? 8.871 32.944 11.858 1.00 97.81 869 ALA A O 1
ATOM 6902 N N . VAL A 1 870 ? 8.157 30.912 12.502 1.00 98.12 870 VAL A N 1
ATOM 6903 C CA . VAL A 1 870 ? 6.718 31.180 12.307 1.00 98.12 870 VAL A CA 1
ATOM 6904 C C . VAL A 1 870 ? 6.090 31.863 13.530 1.00 98.12 870 VAL A C 1
ATOM 6906 O O . VAL A 1 870 ? 5.171 32.677 13.394 1.00 98.12 870 VAL A O 1
ATOM 6909 N N . GLY A 1 871 ? 6.583 31.535 14.724 1.00 97.56 871 GLY A N 1
ATOM 6910 C CA . GLY A 1 871 ? 5.997 31.883 16.013 1.00 97.56 871 GLY A CA 1
ATOM 6911 C C . GLY A 1 871 ? 5.055 30.786 16.516 1.00 97.56 871 GLY A C 1
ATOM 6912 O O . GLY A 1 871 ? 4.071 30.445 15.861 1.00 97.56 871 GLY A O 1
ATOM 6913 N N . LYS A 1 872 ? 5.325 30.274 17.723 1.00 96.88 872 LYS A N 1
ATOM 6914 C CA . LYS A 1 872 ? 4.668 29.098 18.327 1.00 96.88 872 LYS A CA 1
ATOM 6915 C C . LYS A 1 872 ? 3.136 29.091 18.241 1.00 96.88 872 LYS A C 1
ATOM 6917 O O . LYS A 1 872 ? 2.554 28.124 17.761 1.00 96.88 872 LYS A O 1
ATOM 6922 N N . GLU A 1 873 ? 2.478 30.169 18.666 1.00 97.12 873 GLU A N 1
ATOM 6923 C CA . GLU A 1 873 ? 1.007 30.236 18.659 1.00 97.12 873 GLU A CA 1
ATOM 6924 C C . GLU A 1 873 ? 0.433 30.342 17.238 1.00 97.12 873 GLU A C 1
ATOM 6926 O O . GLU A 1 873 ? -0.587 29.723 16.926 1.00 97.12 873 GLU A O 1
ATOM 6931 N N . ARG A 1 874 ? 1.107 31.075 16.339 1.00 97.62 874 ARG A N 1
ATOM 6932 C CA . ARG A 1 874 ? 0.719 31.166 14.921 1.00 97.62 874 ARG A CA 1
ATOM 6933 C C . ARG A 1 874 ? 0.854 29.810 14.233 1.00 97.62 874 ARG A C 1
ATOM 6935 O O . ARG A 1 874 ? -0.039 29.425 13.489 1.00 97.62 874 ARG A O 1
ATOM 6942 N N . PHE A 1 875 ? 1.946 29.099 14.502 1.00 98.25 875 PHE A N 1
ATOM 6943 C CA . PHE A 1 875 ? 2.217 27.765 13.979 1.00 98.25 875 PHE A CA 1
ATOM 6944 C C . PHE A 1 875 ? 1.124 26.776 14.403 1.00 98.25 875 PHE A C 1
ATOM 6946 O O . PHE A 1 875 ? 0.434 26.217 13.552 1.00 98.25 875 PHE A O 1
ATOM 6953 N N . ALA A 1 876 ? 0.894 26.639 15.714 1.00 97.88 876 ALA A N 1
ATOM 6954 C CA . ALA A 1 876 ? -0.075 25.685 16.249 1.00 97.88 876 ALA A CA 1
ATOM 6955 C C . ALA A 1 876 ? -1.515 25.994 15.805 1.00 97.88 876 ALA A C 1
ATOM 6957 O O . ALA A 1 876 ? -2.224 25.096 15.363 1.00 97.88 876 ALA A O 1
ATOM 6958 N N . SER A 1 877 ? -1.952 27.257 15.871 1.00 97.94 877 SER A N 1
ATOM 6959 C CA . SER A 1 877 ? -3.319 27.628 15.467 1.00 97.94 877 SER A CA 1
ATOM 6960 C C . SER A 1 877 ? -3.577 27.430 13.971 1.00 97.94 877 SER A C 1
ATOM 6962 O O . SER A 1 877 ? -4.659 26.987 13.584 1.00 97.94 877 SER A O 1
ATOM 6964 N N . ARG A 1 878 ? -2.586 27.723 13.118 1.00 97.44 878 ARG A N 1
ATOM 6965 C CA . ARG A 1 878 ? -2.689 27.531 11.667 1.00 97.44 878 ARG A CA 1
ATOM 6966 C C . ARG A 1 878 ? -2.775 26.052 11.304 1.00 97.44 878 ARG A C 1
ATOM 6968 O O . ARG A 1 878 ? -3.650 25.694 10.517 1.00 97.44 878 ARG A O 1
ATOM 6975 N N . LEU A 1 879 ? -1.913 25.215 11.883 1.00 97.44 879 LEU A N 1
ATOM 6976 C CA . LEU A 1 879 ? -1.961 23.773 11.653 1.00 97.44 879 LEU A CA 1
ATOM 6977 C C . LEU A 1 879 ? -3.255 23.157 12.190 1.00 97.44 879 LEU A C 1
ATOM 6979 O O . LEU A 1 879 ? -3.907 22.425 11.458 1.00 97.44 879 LEU A O 1
ATOM 6983 N N . ASP A 1 880 ? -3.697 23.494 13.407 1.00 98.19 880 ASP A N 1
ATOM 6984 C CA . ASP A 1 880 ? -4.942 22.940 13.974 1.00 98.19 880 ASP A CA 1
ATOM 6985 C C . ASP A 1 880 ? -6.165 23.317 13.122 1.00 98.19 880 ASP A C 1
ATOM 6987 O O . ASP A 1 880 ? -7.039 22.488 12.869 1.00 98.19 880 ASP A O 1
ATOM 6991 N N . SER A 1 881 ? -6.188 24.544 12.585 1.00 97.88 881 SER A N 1
ATOM 6992 C CA . SER A 1 881 ? -7.221 24.977 11.640 1.00 97.88 881 SER A CA 1
ATOM 6993 C C . SER A 1 881 ? -7.196 24.180 10.332 1.00 97.88 881 SER A C 1
ATOM 6995 O O . SER A 1 881 ? -8.253 23.799 9.828 1.00 97.88 881 SER A O 1
ATOM 6997 N N . ALA A 1 882 ? -6.010 23.912 9.784 1.00 97.12 882 ALA A N 1
ATOM 6998 C CA . ALA A 1 882 ? -5.851 23.131 8.561 1.00 97.12 882 ALA A CA 1
ATOM 6999 C C . ALA A 1 882 ? -6.211 21.651 8.755 1.00 97.12 882 ALA A C 1
ATOM 7001 O O . ALA A 1 882 ? -6.927 21.091 7.923 1.00 97.12 882 ALA A O 1
ATOM 7002 N N . MET A 1 883 ? -5.805 21.048 9.876 1.00 97.50 883 MET A N 1
ATOM 7003 C CA . MET A 1 883 ? -6.212 19.695 10.264 1.00 97.50 883 MET A CA 1
ATOM 7004 C C . MET A 1 883 ? -7.734 19.599 10.395 1.00 97.50 883 MET A C 1
ATOM 7006 O O . MET A 1 883 ? -8.351 18.687 9.852 1.00 97.50 883 MET A O 1
ATOM 7010 N N . PHE A 1 884 ? -8.364 20.578 11.052 1.00 96.56 884 PHE A N 1
ATOM 7011 C CA . PHE A 1 884 ? -9.818 20.624 11.190 1.00 96.56 884 PHE A CA 1
ATOM 7012 C C . PHE A 1 884 ? -10.531 20.706 9.841 1.00 96.56 884 PHE A C 1
ATOM 7014 O O . PHE A 1 884 ? -11.450 19.927 9.599 1.00 96.56 884 PHE A O 1
ATOM 7021 N N . LYS A 1 885 ? -10.090 21.590 8.939 1.00 94.31 885 LYS A N 1
ATOM 7022 C CA . LYS A 1 885 ? -10.651 21.668 7.583 1.00 94.31 885 LYS A CA 1
ATOM 7023 C C . LYS A 1 885 ? -10.521 20.340 6.837 1.00 94.31 885 LYS A C 1
ATOM 7025 O O . LYS A 1 885 ? -11.499 19.855 6.280 1.00 94.31 885 LYS A O 1
ATOM 7030 N N . SER A 1 886 ? -9.340 19.735 6.881 1.00 93.62 886 SER A N 1
ATOM 7031 C CA . SER A 1 886 ? -9.037 18.507 6.138 1.00 93.62 886 SER A CA 1
ATOM 7032 C C . SER A 1 886 ? -9.743 17.274 6.706 1.00 93.62 886 SER A C 1
ATOM 7034 O O . SER A 1 886 ? -10.045 16.346 5.961 1.00 93.62 886 SER A O 1
ATOM 7036 N N . SER A 1 887 ? -10.121 17.291 7.990 1.00 92.25 887 SER A N 1
ATOM 7037 C CA . SER A 1 887 ? -10.940 16.226 8.590 1.00 92.25 887 SER A CA 1
ATOM 7038 C C . SER A 1 887 ? -12.330 16.086 7.951 1.00 92.25 887 SER A C 1
ATOM 7040 O O . SER A 1 887 ? -12.908 15.006 7.973 1.00 92.25 887 SER A O 1
ATOM 7042 N N . PHE A 1 888 ? -12.856 17.134 7.302 1.00 88.38 888 PHE A N 1
ATOM 7043 C CA . PHE A 1 888 ? -14.098 17.041 6.518 1.00 88.38 888 PHE A CA 1
ATOM 7044 C C . PHE A 1 888 ? -13.923 16.312 5.178 1.00 88.38 888 PHE A C 1
ATOM 7046 O O . PHE A 1 888 ? -14.900 16.041 4.485 1.00 88.38 888 PHE A O 1
ATOM 7053 N N . ALA A 1 889 ? -12.693 15.996 4.797 1.00 87.31 889 ALA A N 1
ATOM 7054 C CA . ALA A 1 889 ? -12.378 15.202 3.622 1.00 87.31 889 ALA A CA 1
ATOM 7055 C C . ALA A 1 889 ? -11.654 13.902 3.999 1.00 87.31 889 ALA A C 1
ATOM 7057 O O . ALA A 1 889 ? -10.978 13.323 3.161 1.00 87.31 889 ALA A O 1
ATOM 7058 N N . ASN A 1 890 ? -11.763 13.451 5.257 1.00 88.44 890 ASN A N 1
ATOM 7059 C CA . ASN A 1 890 ? -11.025 12.295 5.780 1.00 88.44 890 ASN A CA 1
ATOM 7060 C C . ASN A 1 890 ? -9.505 12.398 5.559 1.00 88.44 890 ASN A C 1
ATOM 7062 O O . ASN A 1 890 ? -8.837 11.388 5.368 1.00 88.44 890 ASN A O 1
ATOM 7066 N N . PHE A 1 891 ? -8.965 13.623 5.570 1.00 90.88 891 PHE A N 1
ATOM 7067 C CA . PHE A 1 891 ? -7.567 13.914 5.235 1.00 90.88 891 PHE A CA 1
ATOM 7068 C C . PHE A 1 891 ? -7.157 13.445 3.830 1.00 90.88 891 PHE A C 1
ATOM 7070 O O . PHE A 1 891 ? -5.984 13.196 3.590 1.00 90.88 891 PHE A O 1
ATOM 7077 N N . ASN A 1 892 ? -8.113 13.350 2.906 1.00 87.56 892 ASN A N 1
ATOM 7078 C CA . ASN A 1 892 ? -7.896 13.059 1.497 1.00 87.56 892 ASN A CA 1
ATOM 7079 C C . ASN A 1 892 ? -8.454 14.219 0.661 1.00 87.56 892 ASN A C 1
ATOM 7081 O O . ASN A 1 892 ? -9.672 14.354 0.517 1.00 87.56 892 ASN A O 1
ATOM 7085 N N . ALA A 1 893 ? -7.593 15.121 0.196 1.00 87.19 893 ALA A N 1
ATOM 7086 C CA . ALA A 1 893 ? -8.013 16.402 -0.375 1.00 87.19 893 ALA A CA 1
ATOM 7087 C C . ALA A 1 893 ? -8.869 16.215 -1.642 1.00 87.19 893 ALA A C 1
ATOM 7089 O O . ALA A 1 893 ? -8.353 15.963 -2.723 1.00 87.19 893 ALA A O 1
ATOM 7090 N N . GLN A 1 894 ? -10.193 16.363 -1.519 1.00 80.50 894 GLN A N 1
ATOM 7091 C CA . GLN A 1 894 ? -11.133 16.062 -2.607 1.00 80.50 894 GLN A CA 1
ATOM 7092 C C . GLN A 1 894 ? -10.784 16.833 -3.887 1.00 80.50 894 GLN A C 1
ATOM 7094 O O . GLN A 1 894 ? -10.694 18.061 -3.855 1.00 80.50 894 GLN A O 1
ATOM 7099 N N . GLY A 1 895 ? -10.627 16.142 -5.019 1.00 77.81 895 GLY A N 1
ATOM 7100 C CA . GLY A 1 895 ? -10.276 16.785 -6.288 1.00 77.81 895 GLY A CA 1
ATOM 7101 C C . GLY A 1 895 ? -8.952 17.536 -6.269 1.00 77.81 895 GLY A C 1
ATOM 7102 O O . GLY A 1 895 ? -8.820 18.494 -7.026 1.00 77.81 895 GLY A O 1
ATOM 7103 N N . ASP A 1 896 ? -8.032 17.146 -5.386 1.00 83.69 896 ASP A N 1
ATOM 7104 C CA . ASP A 1 896 ? -6.756 17.817 -5.137 1.00 83.69 896 ASP A CA 1
ATOM 7105 C C . ASP A 1 896 ? -6.911 19.279 -4.672 1.00 83.69 896 ASP A C 1
ATOM 7107 O O . ASP A 1 896 ? -6.038 20.125 -4.874 1.00 83.69 896 ASP A O 1
ATOM 7111 N N . ASP A 1 897 ? -8.040 19.603 -4.029 1.00 88.06 897 ASP A N 1
ATOM 7112 C CA . ASP A 1 897 ? -8.341 20.938 -3.504 1.00 88.06 897 ASP A CA 1
ATOM 7113 C C . ASP A 1 897 ? -7.592 21.211 -2.188 1.00 88.06 897 ASP A C 1
ATOM 7115 O O . ASP A 1 897 ? -8.174 21.346 -1.104 1.00 88.06 897 ASP A O 1
ATOM 7119 N N . PHE A 1 898 ? -6.265 21.319 -2.285 1.00 87.44 898 PHE A N 1
ATOM 7120 C CA . PHE A 1 898 ? -5.378 21.640 -1.163 1.00 87.44 898 PHE A CA 1
ATOM 7121 C C . PHE A 1 898 ? -5.619 23.043 -0.576 1.00 87.44 898 PHE A C 1
ATOM 7123 O O . PHE A 1 898 ? -5.114 23.364 0.498 1.00 87.44 898 PHE A O 1
ATOM 7130 N N . ALA A 1 899 ? -6.394 23.906 -1.237 1.00 89.69 899 ALA A N 1
ATOM 7131 C CA . ALA A 1 899 ? -6.763 25.205 -0.680 1.00 89.69 899 ALA A CA 1
ATOM 7132 C C . ALA A 1 899 ? -7.867 25.068 0.384 1.00 89.69 899 ALA A C 1
ATOM 7134 O O . ALA A 1 899 ? -7.804 25.702 1.447 1.00 89.69 899 ALA A O 1
ATOM 7135 N N . ASN A 1 900 ? -8.873 24.228 0.120 1.00 89.50 900 ASN A N 1
ATOM 7136 C CA . ASN A 1 900 ? -9.962 23.966 1.063 1.00 89.50 900 ASN A CA 1
ATOM 7137 C C . ASN A 1 900 ? -9.634 22.851 2.065 1.00 89.50 900 ASN A C 1
ATOM 7139 O O . ASN A 1 900 ? -10.095 22.931 3.208 1.00 89.50 900 ASN A O 1
ATOM 7143 N N . TYR A 1 901 ? -8.787 21.889 1.685 1.00 91.19 901 TYR A N 1
ATOM 7144 C CA . TYR A 1 901 ? -8.343 20.761 2.513 1.00 91.19 901 TYR A CA 1
ATOM 7145 C C . TYR A 1 901 ? -6.806 20.697 2.559 1.00 91.19 901 TYR A C 1
ATOM 7147 O O . TYR A 1 901 ? -6.196 19.885 1.867 1.00 91.19 901 TYR A O 1
ATOM 7155 N N . PRO A 1 902 ? -6.144 21.571 3.343 1.00 92.81 902 PRO A N 1
ATOM 7156 C CA . PRO A 1 902 ? -4.702 21.781 3.212 1.00 92.81 902 PRO A CA 1
ATOM 7157 C C . PRO A 1 902 ? -3.804 20.636 3.663 1.00 92.81 902 PRO A C 1
ATOM 7159 O O . PRO A 1 902 ? -2.614 20.681 3.376 1.00 92.81 902 PRO A O 1
ATOM 7162 N N . ILE A 1 903 ? -4.330 19.655 4.393 1.00 93.44 903 ILE A N 1
ATOM 7163 C CA . ILE A 1 903 ? -3.584 18.479 4.843 1.00 93.44 903 ILE A CA 1
ATOM 7164 C C . ILE A 1 903 ? -4.109 17.270 4.078 1.00 93.44 903 ILE A C 1
ATOM 7166 O O . ILE A 1 903 ? -5.250 16.855 4.292 1.00 93.44 903 ILE A O 1
ATOM 7170 N N . ASN A 1 904 ? -3.269 16.714 3.209 1.00 90.81 904 ASN A N 1
ATOM 7171 C CA . ASN A 1 904 ? -3.579 15.520 2.435 1.00 90.81 904 ASN A CA 1
ATOM 7172 C C . ASN A 1 904 ? -2.688 14.375 2.900 1.00 90.81 904 ASN A C 1
ATOM 7174 O O . ASN A 1 904 ? -1.517 14.335 2.548 1.00 90.81 904 ASN A O 1
ATOM 7178 N N . HIS A 1 905 ? -3.238 13.477 3.710 1.00 91.31 905 HIS A N 1
ATOM 7179 C CA . HIS A 1 905 ? -2.508 12.346 4.280 1.00 91.31 905 HIS A CA 1
ATOM 7180 C C . HIS A 1 905 ? -2.097 11.319 3.224 1.00 91.31 905 HIS A C 1
ATOM 7182 O O . HIS A 1 905 ? -1.076 10.669 3.392 1.00 91.31 905 HIS A O 1
ATOM 7188 N N . GLY A 1 906 ? -2.847 11.229 2.121 1.00 86.88 906 GLY A N 1
ATOM 7189 C CA . GLY A 1 906 ? -2.500 10.411 0.955 1.00 86.88 906 GLY A CA 1
ATOM 7190 C C . GLY A 1 906 ? -1.360 10.955 0.099 1.00 86.88 906 GLY A C 1
ATOM 7191 O O . GLY A 1 906 ? -1.250 10.563 -1.049 1.00 86.88 906 GLY A O 1
ATOM 7192 N N . ASN A 1 907 ? -0.576 11.896 0.624 1.00 89.00 907 ASN A N 1
ATOM 7193 C CA . ASN A 1 907 ? 0.606 12.437 -0.022 1.00 89.00 907 ASN A CA 1
ATOM 7194 C C . ASN A 1 907 ? 1.681 12.697 1.044 1.00 89.00 907 ASN A C 1
ATOM 7196 O O . ASN A 1 907 ? 1.430 13.308 2.093 1.00 89.00 907 ASN A O 1
ATOM 7200 N N . GLU A 1 908 ? 2.886 12.227 0.782 1.00 90.50 908 GLU A N 1
ATOM 7201 C CA . GLU A 1 908 ? 3.964 12.064 1.745 1.00 90.50 908 GLU A CA 1
ATOM 7202 C C . GLU A 1 908 ? 4.457 13.358 2.406 1.00 90.50 908 GLU A C 1
ATOM 7204 O O . GLU A 1 908 ? 4.774 13.307 3.598 1.00 90.50 908 GLU A O 1
ATOM 7209 N N . PRO A 1 909 ? 4.462 14.539 1.751 1.00 90.38 909 PRO A N 1
ATOM 7210 C CA . PRO A 1 909 ? 4.829 15.803 2.394 1.00 90.38 909 PRO A CA 1
ATOM 7211 C C . PRO A 1 909 ? 3.897 16.260 3.532 1.00 90.38 909 PRO A C 1
ATOM 7213 O O . PRO A 1 909 ? 4.085 17.360 4.046 1.00 90.38 909 PRO A O 1
ATOM 7216 N N . SER A 1 910 ? 2.852 15.495 3.879 1.00 91.94 910 SER A N 1
ATOM 7217 C CA . SER A 1 910 ? 1.947 15.794 5.002 1.00 91.94 910 SER A CA 1
ATOM 7218 C C . SER A 1 910 ? 2.047 14.810 6.179 1.00 91.94 910 SER A C 1
ATOM 7220 O O . SER A 1 910 ? 1.344 14.990 7.181 1.00 91.94 910 SER A O 1
ATOM 7222 N N . MET A 1 911 ? 2.861 13.756 6.081 1.00 93.75 911 MET A N 1
ATOM 7223 C CA . MET A 1 911 ? 2.848 12.624 7.024 1.00 93.75 911 MET A CA 1
ATOM 7224 C C . MET A 1 911 ? 3.327 12.975 8.435 1.00 93.75 911 MET A C 1
ATOM 7226 O O . MET A 1 911 ? 2.880 12.397 9.430 1.00 93.75 911 MET A O 1
ATOM 7230 N N . GLU A 1 912 ? 4.195 13.967 8.548 1.00 95.56 912 GLU A N 1
ATOM 7231 C CA . GLU A 1 912 ? 4.771 14.462 9.790 1.00 95.56 912 GLU A CA 1
ATOM 7232 C C . GLU A 1 912 ? 3.877 15.473 10.513 1.00 95.56 912 GLU A C 1
ATOM 7234 O O . GLU A 1 912 ? 4.051 15.723 11.711 1.00 95.56 912 GLU A O 1
ATOM 7239 N N . VAL A 1 913 ? 2.911 16.069 9.807 1.00 96.62 913 VAL A N 1
ATOM 7240 C CA . VAL A 1 913 ? 2.207 17.280 10.255 1.00 96.62 913 VAL A CA 1
ATOM 7241 C C . VAL A 1 913 ? 1.521 17.091 11.608 1.00 96.62 913 VAL A C 1
ATOM 7243 O O . VAL A 1 913 ? 1.557 17.987 12.458 1.00 96.62 913 VAL A O 1
ATOM 7246 N N . ALA A 1 914 ? 0.932 15.917 11.853 1.00 97.75 914 ALA A N 1
ATOM 7247 C CA . ALA A 1 914 ? 0.292 15.616 13.131 1.00 97.75 914 ALA A CA 1
ATOM 7248 C C . ALA A 1 914 ? 1.287 15.616 14.307 1.00 97.75 914 ALA A C 1
ATOM 7250 O O . ALA A 1 914 ? 0.897 15.933 15.427 1.00 97.75 914 ALA A O 1
ATOM 7251 N N . TYR A 1 915 ? 2.563 15.314 14.078 1.00 98.44 915 TYR A N 1
ATOM 7252 C CA . TYR A 1 915 ? 3.587 15.211 15.121 1.00 98.44 915 TYR A CA 1
ATOM 7253 C C . TYR A 1 915 ? 4.286 16.542 15.417 1.00 98.44 915 TYR A C 1
ATOM 7255 O O . TYR A 1 915 ? 4.790 16.746 16.522 1.00 98.44 915 TYR A O 1
ATOM 7263 N N . LEU A 1 916 ? 4.216 17.523 14.511 1.00 98.38 916 LEU A N 1
ATOM 7264 C CA . LEU A 1 916 ? 4.771 18.868 14.732 1.00 98.38 916 LEU A CA 1
ATOM 7265 C C . LEU A 1 916 ? 4.160 19.596 15.943 1.00 98.38 916 LEU A C 1
ATOM 7267 O O . LEU A 1 916 ? 4.788 20.485 16.527 1.00 98.38 916 LEU A O 1
ATOM 7271 N N . PHE A 1 917 ? 2.957 19.212 16.382 1.00 98.62 917 PHE A N 1
ATOM 7272 C CA . PHE A 1 917 ? 2.354 19.768 17.594 1.00 98.62 917 PHE A CA 1
ATOM 7273 C C . PHE A 1 917 ? 3.131 19.418 18.871 1.00 98.62 917 PHE A C 1
ATOM 7275 O O . PHE A 1 917 ? 3.117 20.221 19.808 1.00 98.62 917 PHE A O 1
ATOM 7282 N N . ASN A 1 918 ? 3.850 18.289 18.914 1.00 98.38 918 ASN A N 1
ATOM 7283 C CA . ASN A 1 918 ? 4.742 17.953 20.029 1.00 98.38 918 ASN A CA 1
ATOM 7284 C C . ASN A 1 918 ? 5.819 19.028 20.193 1.00 98.38 918 ASN A C 1
ATOM 7286 O O . ASN A 1 918 ? 5.963 19.624 21.263 1.00 98.38 918 ASN A O 1
ATOM 7290 N N . TRP A 1 919 ? 6.498 19.352 19.095 1.00 98.00 919 TRP A N 1
ATOM 7291 C CA . TRP A 1 919 ? 7.523 20.392 19.031 1.00 98.00 919 TRP A CA 1
ATOM 7292 C C . TRP A 1 919 ? 6.961 21.786 19.329 1.00 98.00 919 TRP A C 1
ATOM 7294 O O . TRP A 1 919 ? 7.624 22.614 19.955 1.00 98.00 919 TRP A O 1
ATOM 7304 N N . ALA A 1 920 ? 5.695 22.038 18.980 1.00 97.75 920 ALA A N 1
ATOM 7305 C CA . ALA A 1 920 ? 4.980 23.259 19.350 1.00 97.75 920 ALA A CA 1
ATOM 7306 C C . ALA A 1 920 ? 4.453 23.251 20.800 1.00 97.75 920 ALA A C 1
ATOM 7308 O O . ALA A 1 920 ? 3.727 24.165 21.196 1.00 97.75 920 ALA A O 1
ATOM 7309 N N . GLY A 1 921 ? 4.807 22.260 21.626 1.00 96.81 921 GLY A N 1
ATOM 7310 C CA . GLY A 1 921 ? 4.385 22.150 23.024 1.00 96.81 921 GLY A CA 1
ATOM 7311 C C . GLY A 1 921 ? 2.874 21.969 23.201 1.00 96.81 921 GLY A C 1
ATOM 7312 O O . GLY A 1 921 ? 2.312 22.474 24.174 1.00 96.81 921 GLY A O 1
ATOM 7313 N N . LYS A 1 922 ? 2.216 21.309 22.243 1.00 97.25 922 LYS A N 1
ATOM 7314 C CA . LYS A 1 922 ? 0.785 20.969 22.238 1.00 97.25 922 LYS A CA 1
ATOM 7315 C C . LYS A 1 922 ? 0.577 19.460 21.978 1.00 97.25 922 LYS A C 1
ATOM 7317 O O . LYS A 1 922 ? -0.146 19.107 21.048 1.00 97.25 922 LYS A O 1
ATOM 7322 N N . PRO A 1 923 ? 1.170 18.548 22.772 1.00 97.00 923 PRO A N 1
ATOM 7323 C CA . PRO A 1 923 ? 1.111 17.099 22.522 1.00 97.00 923 PRO A CA 1
ATOM 7324 C C . PRO A 1 923 ? -0.315 16.523 22.469 1.00 97.00 923 PRO A C 1
ATOM 7326 O O . PRO A 1 923 ? -0.574 15.545 21.772 1.00 97.00 923 PRO A O 1
ATOM 7329 N N . GLN A 1 924 ? -1.282 17.154 23.138 1.00 97.12 924 GLN A N 1
ATOM 7330 C CA . GLN A 1 924 ? -2.695 16.790 23.031 1.00 97.12 924 GLN A CA 1
ATOM 7331 C C . GLN A 1 924 ? -3.244 16.955 21.603 1.00 97.12 924 GLN A C 1
ATOM 7333 O O . GLN A 1 924 ? -4.138 16.215 21.199 1.00 97.12 924 GLN A O 1
ATOM 7338 N N . LEU A 1 925 ? -2.720 17.897 20.812 1.00 98.12 925 LEU A N 1
ATOM 7339 C CA . LEU A 1 925 ? -3.106 18.044 19.408 1.00 98.12 925 LEU A CA 1
ATOM 7340 C C . LEU A 1 925 ? -2.472 16.952 18.543 1.00 98.12 925 LEU A C 1
ATOM 7342 O O . LEU A 1 925 ? -3.181 16.411 17.699 1.00 98.12 925 LEU A O 1
ATOM 7346 N N . THR A 1 926 ? -1.230 16.537 18.822 1.00 98.62 926 THR A N 1
ATOM 7347 C CA . THR A 1 926 ? -0.637 15.335 18.207 1.00 98.62 926 THR A CA 1
ATOM 7348 C C . THR A 1 926 ? -1.528 14.120 18.432 1.00 98.62 926 THR A C 1
ATOM 7350 O O . THR A 1 926 ? -1.940 13.451 17.488 1.00 98.62 926 THR A O 1
ATOM 7353 N N . GLN A 1 927 ? -1.905 13.873 19.688 1.00 98.38 927 GLN A N 1
ATOM 7354 C CA . GLN A 1 927 ? -2.744 12.738 20.076 1.00 98.38 927 GLN A CA 1
ATOM 7355 C C . GLN A 1 927 ? -4.131 12.788 19.419 1.00 98.38 927 GLN A C 1
ATOM 7357 O O . GLN A 1 927 ? -4.627 11.769 18.942 1.00 98.38 927 GLN A O 1
ATOM 7362 N N . LYS A 1 928 ? -4.756 13.972 19.357 1.00 97.62 928 LYS A N 1
ATOM 7363 C CA . LYS A 1 928 ? -6.047 14.180 18.686 1.00 97.62 928 LYS A CA 1
ATOM 7364 C C . LYS A 1 928 ? -5.956 13.854 17.197 1.00 97.62 928 LYS A C 1
ATOM 7366 O O . LYS A 1 928 ? -6.797 13.114 16.689 1.00 97.62 928 LYS A O 1
ATOM 7371 N N . TRP A 1 929 ? -4.977 14.437 16.512 1.00 98.00 929 TRP A N 1
ATOM 7372 C CA . TRP A 1 929 ? -4.914 14.437 15.058 1.00 98.00 929 TRP A CA 1
ATOM 7373 C C . TRP A 1 929 ? -4.328 13.156 14.477 1.00 98.00 929 TRP A C 1
ATOM 7375 O O . TRP A 1 929 ? -4.913 12.629 13.536 1.00 98.00 929 TRP A O 1
ATOM 7385 N N . ALA A 1 930 ? -3.289 12.583 15.090 1.00 97.94 930 ALA A N 1
ATOM 7386 C CA . ALA A 1 930 ? -2.792 11.264 14.697 1.00 97.94 930 ALA A CA 1
ATOM 7387 C C . ALA A 1 930 ? -3.902 10.205 14.819 1.00 97.94 930 ALA A C 1
ATOM 7389 O O . ALA A 1 930 ? -4.132 9.423 13.899 1.00 97.94 930 ALA A O 1
ATOM 7390 N N . ARG A 1 931 ? -4.684 10.233 15.910 1.00 97.12 931 ARG A N 1
ATOM 7391 C CA . ARG A 1 931 ? -5.835 9.331 16.066 1.00 97.12 931 ARG A CA 1
ATOM 7392 C C . ARG A 1 931 ? -6.954 9.630 15.075 1.00 97.12 931 ARG A C 1
ATOM 7394 O O . ARG A 1 931 ? -7.561 8.688 14.591 1.00 97.12 931 ARG A O 1
ATOM 7401 N N . ALA A 1 932 ? -7.230 10.895 14.755 1.00 95.56 932 ALA A N 1
ATOM 7402 C CA . ALA A 1 932 ? -8.232 11.236 13.744 1.00 95.56 932 ALA A CA 1
ATOM 7403 C C . ALA A 1 932 ? -7.867 10.668 12.363 1.00 95.56 932 ALA A C 1
ATOM 7405 O O . ALA A 1 932 ? -8.726 10.064 11.729 1.00 95.56 932 ALA A O 1
ATOM 7406 N N . ILE A 1 933 ? -6.605 10.790 11.944 1.00 96.06 933 ILE A N 1
ATOM 7407 C CA . ILE A 1 933 ? -6.106 10.206 10.691 1.00 96.06 933 ILE A CA 1
ATOM 7408 C C . ILE A 1 933 ? -6.247 8.676 10.719 1.00 96.06 933 ILE A C 1
ATOM 7410 O O . ILE A 1 933 ? -6.840 8.109 9.805 1.00 96.06 933 ILE A O 1
ATOM 7414 N N . GLN A 1 934 ? -5.800 8.007 11.794 1.00 95.25 934 GLN A N 1
ATOM 7415 C CA . GLN A 1 934 ? -5.952 6.550 11.947 1.00 95.25 934 GLN A CA 1
ATOM 7416 C C . GLN A 1 934 ? -7.410 6.069 11.815 1.00 95.25 934 GLN A C 1
ATOM 7418 O O . GLN A 1 934 ? -7.636 4.966 11.324 1.00 95.25 934 GLN A O 1
ATOM 7423 N N . GLU A 1 935 ? -8.392 6.845 12.297 1.00 90.56 935 GLU A N 1
ATOM 7424 C CA . GLU A 1 935 ? -9.814 6.477 12.190 1.00 90.56 935 GLU A CA 1
ATOM 7425 C C . GLU A 1 935 ? -10.429 6.807 10.826 1.00 90.56 935 GLU A C 1
ATOM 7427 O O . GLU A 1 935 ? -11.302 6.075 10.373 1.00 90.56 935 GLU A O 1
ATOM 7432 N N . GLN A 1 936 ? -10.062 7.944 10.228 1.00 90.06 936 GLN A N 1
ATOM 7433 C CA . GLN A 1 936 ? -10.776 8.501 9.073 1.00 90.06 936 GLN A CA 1
ATOM 7434 C C . GLN A 1 936 ? -10.153 8.112 7.734 1.00 90.06 936 GLN A C 1
ATOM 7436 O O . GLN A 1 936 ? -10.894 7.924 6.773 1.00 90.06 936 GLN A O 1
ATOM 7441 N N . TYR A 1 937 ? -8.823 8.010 7.668 1.00 90.62 937 TYR A N 1
ATOM 7442 C CA . TYR A 1 937 ? -8.113 7.695 6.429 1.00 90.62 937 TYR A CA 1
ATOM 7443 C C . TYR A 1 937 ? -8.002 6.182 6.203 1.00 90.62 937 TYR A C 1
ATOM 7445 O O . TYR A 1 937 ? -8.128 5.725 5.079 1.00 90.62 937 TYR A O 1
ATOM 7453 N N . TYR A 1 938 ? -7.814 5.385 7.259 1.00 92.44 938 TYR A N 1
ATOM 7454 C CA . TYR A 1 938 ? -7.562 3.944 7.132 1.00 92.44 938 TYR A CA 1
ATOM 7455 C C . TYR A 1 938 ? -8.818 3.115 7.417 1.00 92.44 938 TYR A C 1
ATOM 7457 O O . TYR A 1 938 ? -9.246 3.006 8.573 1.00 92.44 938 TYR A O 1
ATOM 7465 N N . GLY A 1 939 ? -9.387 2.487 6.388 1.00 90.88 939 GLY A N 1
ATOM 7466 C CA . GLY A 1 939 ? -10.579 1.637 6.491 1.00 90.88 939 GLY A CA 1
ATOM 7467 C C . GLY A 1 939 ? -10.298 0.159 6.770 1.00 90.88 939 GLY A C 1
ATOM 7468 O O . GLY A 1 939 ? -9.183 -0.250 7.106 1.00 90.88 939 GLY A O 1
ATOM 7469 N N . THR A 1 940 ? -11.350 -0.653 6.676 1.00 90.19 940 THR A N 1
ATOM 7470 C CA . THR A 1 940 ? -11.306 -2.113 6.898 1.00 90.19 940 THR A CA 1
ATOM 7471 C C . THR A 1 940 ? -11.862 -2.920 5.731 1.00 90.19 940 THR A C 1
ATOM 7473 O O . THR A 1 940 ? -11.910 -4.148 5.801 1.00 90.19 940 THR A O 1
ATOM 7476 N N . THR A 1 941 ? -12.288 -2.261 4.652 1.00 90.00 941 THR A N 1
ATOM 7477 C CA . THR A 1 941 ? -12.930 -2.919 3.516 1.00 90.00 941 THR A CA 1
ATOM 7478 C C . THR A 1 941 ? -12.102 -2.777 2.240 1.00 90.00 941 THR A C 1
ATOM 7480 O O . THR A 1 941 ? -11.168 -1.972 2.174 1.00 90.00 941 THR A O 1
ATOM 7483 N N . PRO A 1 942 ? -12.450 -3.519 1.176 1.00 89.75 942 PRO A N 1
ATOM 7484 C CA . PRO A 1 942 ? -11.845 -3.294 -0.128 1.00 89.75 942 PRO A CA 1
ATOM 7485 C C . PRO A 1 942 ? -12.008 -1.860 -0.643 1.00 89.75 942 PRO A C 1
ATOM 7487 O O . PRO A 1 942 ? -11.130 -1.382 -1.344 1.00 89.75 942 PRO A O 1
ATOM 7490 N N . TYR A 1 943 ? -13.079 -1.153 -0.276 1.00 85.44 943 TYR A N 1
ATOM 7491 C CA . TYR A 1 943 ? -13.416 0.156 -0.848 1.00 85.44 943 TYR A CA 1
ATOM 7492 C C . TYR A 1 943 ? -12.757 1.347 -0.149 1.00 85.44 943 TYR A C 1
ATOM 7494 O O . TYR A 1 943 ? -12.567 2.384 -0.772 1.00 85.44 943 TYR A O 1
ATOM 7502 N N . ASP A 1 944 ? -12.466 1.223 1.146 1.00 81.88 944 ASP A N 1
ATOM 7503 C CA . ASP A 1 944 ? -12.074 2.346 2.007 1.00 81.88 944 ASP A CA 1
ATOM 7504 C C . ASP A 1 944 ? -10.746 2.125 2.740 1.00 81.88 944 ASP A C 1
ATOM 7506 O O . ASP A 1 944 ? -10.402 2.906 3.621 1.00 81.88 944 ASP A O 1
ATOM 7510 N N . GLY A 1 945 ? -9.993 1.077 2.382 1.00 87.00 945 GLY A N 1
ATOM 7511 C CA . GLY A 1 945 ? -8.694 0.775 2.990 1.00 87.00 945 GLY A CA 1
ATOM 7512 C C . GLY A 1 945 ? -7.696 1.934 2.890 1.00 87.00 945 GLY A C 1
ATOM 7513 O O . GLY A 1 945 ? -7.112 2.299 3.909 1.00 87.00 945 GLY A O 1
ATOM 7514 N N . TYR A 1 946 ? -7.569 2.525 1.695 1.00 86.94 946 TYR A N 1
ATOM 7515 C CA . TYR A 1 946 ? -6.746 3.706 1.408 1.00 86.94 946 TYR A CA 1
ATOM 7516 C C . TYR A 1 946 ? -7.493 4.617 0.413 1.00 86.94 946 TYR A C 1
ATOM 7518 O O . TYR A 1 946 ? -7.831 4.173 -0.687 1.00 86.94 946 TYR A O 1
ATOM 7526 N N . PRO A 1 947 ? -7.827 5.860 0.800 1.00 78.88 947 PRO A N 1
ATOM 7527 C CA . PRO A 1 947 ? -8.433 6.836 -0.099 1.00 78.88 947 PRO A CA 1
ATOM 7528 C C . PRO A 1 947 ? -7.488 7.313 -1.212 1.00 78.88 947 PRO A C 1
ATOM 7530 O O . PRO A 1 947 ? -7.952 7.468 -2.339 1.00 78.88 947 PRO A O 1
ATOM 7533 N N . GLY A 1 948 ? -6.199 7.500 -0.907 1.00 78.75 948 GLY A N 1
ATOM 7534 C CA . GLY A 1 948 ? -5.119 7.798 -1.856 1.00 78.75 948 GLY A CA 1
ATOM 7535 C C . GLY A 1 948 ? -4.252 6.577 -2.184 1.00 78.75 948 GLY A C 1
ATOM 7536 O O . GLY A 1 948 ? -4.606 5.448 -1.827 1.00 78.75 948 GLY A O 1
ATOM 7537 N N . ASP A 1 949 ? -3.129 6.812 -2.862 1.00 83.94 949 ASP A N 1
ATOM 7538 C CA . ASP A 1 949 ? -2.156 5.764 -3.179 1.00 83.94 949 ASP A CA 1
ATOM 7539 C C . ASP A 1 949 ? -1.528 5.198 -1.887 1.00 83.94 949 ASP A C 1
ATOM 7541 O O . ASP A 1 949 ? -1.567 5.820 -0.825 1.00 83.94 949 ASP A O 1
ATOM 7545 N N . GLU A 1 950 ? -1.064 3.944 -1.932 1.00 89.38 950 GLU A N 1
ATOM 7546 C CA . GLU A 1 950 ? -0.470 3.270 -0.763 1.00 89.38 950 GLU A CA 1
ATOM 7547 C C . GLU A 1 950 ? 1.048 3.494 -0.649 1.00 89.38 950 GLU A C 1
ATOM 7549 O O . GLU A 1 950 ? 1.612 3.292 0.433 1.00 89.38 950 GLU A O 1
ATOM 7554 N N . ASP A 1 951 ? 1.661 3.933 -1.755 1.00 90.00 951 ASP A N 1
ATOM 7555 C CA . ASP A 1 951 ? 3.064 4.341 -1.917 1.00 90.00 951 ASP A CA 1
ATOM 7556 C C . ASP A 1 951 ? 4.054 3.325 -1.362 1.00 90.00 951 ASP A C 1
ATOM 7558 O O . ASP A 1 951 ? 4.766 3.545 -0.381 1.00 90.00 951 ASP A O 1
ATOM 7562 N N . LEU A 1 952 ? 3.988 2.124 -1.949 1.00 90.94 952 LEU A N 1
ATOM 7563 C CA . LEU A 1 952 ? 4.894 1.006 -1.691 1.00 90.94 952 LEU A CA 1
ATOM 7564 C C . LEU A 1 952 ? 5.204 0.830 -0.193 1.00 90.94 952 LEU A C 1
ATOM 7566 O O . LEU A 1 952 ? 6.359 0.695 0.234 1.00 90.94 952 LEU A O 1
ATOM 7570 N N . GLY A 1 953 ? 4.147 0.743 0.615 1.00 93.88 953 GLY A N 1
ATOM 7571 C CA . GLY A 1 953 ? 4.242 0.479 2.041 1.00 93.88 953 GLY A CA 1
ATOM 7572 C C . GLY A 1 953 ? 4.341 1.720 2.923 1.00 93.88 953 GLY A C 1
ATOM 7573 O O . GLY A 1 953 ? 4.310 1.555 4.147 1.00 93.88 953 GLY A O 1
ATOM 7574 N N . GLN A 1 954 ? 4.455 2.937 2.387 1.00 95.38 954 GLN A N 1
ATOM 7575 C CA . GLN A 1 954 ? 4.627 4.156 3.182 1.00 95.38 954 GLN A CA 1
ATOM 7576 C C . GLN A 1 954 ? 3.363 4.491 3.988 1.00 95.38 954 GLN A C 1
ATOM 7578 O O . GLN A 1 954 ? 3.449 4.612 5.217 1.00 95.38 954 GLN A O 1
ATOM 7583 N N . MET A 1 955 ? 2.178 4.508 3.363 1.00 95.25 955 MET A N 1
ATOM 7584 C CA . MET A 1 955 ? 0.911 4.744 4.080 1.00 95.25 955 MET A CA 1
ATOM 7585 C C . MET A 1 955 ? 0.679 3.703 5.172 1.00 95.25 955 MET A C 1
ATOM 7587 O O . MET A 1 955 ? 0.298 4.036 6.299 1.00 95.25 955 MET A O 1
ATOM 7591 N N . SER A 1 956 ? 0.927 2.434 4.858 1.00 97.44 956 SER A N 1
ATOM 7592 C CA . SER A 1 956 ? 0.766 1.347 5.817 1.00 97.44 956 SER A CA 1
ATOM 7593 C C . SER A 1 956 ? 1.765 1.423 6.969 1.00 97.44 956 SER A C 1
ATOM 7595 O O . SER A 1 956 ? 1.420 1.115 8.113 1.00 97.44 956 SER A O 1
ATOM 7597 N N . SER A 1 957 ? 2.996 1.860 6.696 1.00 98.31 957 SER A N 1
ATOM 7598 C CA . SER A 1 957 ? 4.019 2.029 7.730 1.00 98.31 957 SER A CA 1
ATOM 7599 C C . SER A 1 957 ? 3.650 3.143 8.699 1.00 98.31 957 SER A C 1
ATOM 7601 O O . SER A 1 957 ? 3.763 2.933 9.909 1.00 98.31 957 SER A O 1
ATOM 7603 N N . TRP A 1 958 ? 3.116 4.261 8.191 1.00 98.19 958 TRP A N 1
ATOM 7604 C CA . TRP A 1 958 ? 2.584 5.343 9.023 1.00 98.19 958 TRP A CA 1
ATOM 7605 C C . TRP A 1 958 ? 1.492 4.831 9.956 1.00 98.19 958 TRP A C 1
ATOM 7607 O O . TRP A 1 958 ? 1.546 5.061 11.166 1.00 98.19 958 TRP A O 1
ATOM 7617 N N . PHE A 1 959 ? 0.532 4.051 9.438 1.00 98.38 959 PHE A N 1
ATOM 7618 C CA . PHE A 1 959 ? -0.514 3.471 10.282 1.00 98.38 959 PHE A CA 1
ATOM 7619 C C . PHE A 1 959 ? 0.072 2.592 11.388 1.00 98.38 959 PHE A C 1
ATOM 7621 O O . PHE A 1 959 ? -0.319 2.733 12.546 1.00 98.38 959 PHE A O 1
ATOM 7628 N N . VAL A 1 960 ? 1.009 1.696 11.060 1.00 98.81 960 VAL A N 1
ATOM 7629 C CA . VAL A 1 960 ? 1.603 0.776 12.041 1.00 98.81 960 VAL A CA 1
ATOM 7630 C C . VAL A 1 960 ? 2.369 1.541 13.120 1.00 98.81 960 VAL A C 1
ATOM 7632 O O . VAL A 1 960 ? 2.102 1.325 14.304 1.00 98.81 960 VAL A O 1
ATOM 7635 N N . MET A 1 961 ? 3.268 2.452 12.738 1.00 98.75 961 MET A N 1
ATOM 7636 C CA . MET A 1 961 ? 4.065 3.263 13.669 1.00 98.75 961 MET A CA 1
ATOM 7637 C C . MET A 1 961 ? 3.169 4.153 14.544 1.00 98.75 961 MET A C 1
ATOM 7639 O O . MET A 1 961 ? 3.261 4.129 15.779 1.00 98.75 961 MET A O 1
ATOM 7643 N N . SER A 1 962 ? 2.198 4.835 13.935 1.00 98.56 962 SER A N 1
ATOM 7644 C CA . SER A 1 962 ? 1.230 5.667 14.650 1.00 98.56 962 SER A CA 1
ATOM 7645 C C . SER A 1 962 ? 0.342 4.852 15.600 1.00 98.56 962 SER A C 1
ATOM 7647 O O . SER A 1 962 ? 0.113 5.263 16.742 1.00 98.56 962 SER A O 1
ATOM 7649 N N . ALA A 1 963 ? -0.118 3.663 15.192 1.00 98.50 963 ALA A N 1
ATOM 7650 C CA . ALA A 1 963 ? -0.977 2.799 16.006 1.00 98.50 963 ALA A CA 1
ATOM 7651 C C . ALA A 1 963 ? -0.248 2.196 17.217 1.00 98.50 963 ALA A C 1
ATOM 7653 O O . ALA A 1 963 ? -0.876 1.998 18.264 1.00 98.50 963 ALA A O 1
ATOM 7654 N N . ILE A 1 964 ? 1.062 1.935 17.119 1.00 98.62 964 ILE A N 1
ATOM 7655 C CA . ILE A 1 964 ? 1.883 1.567 18.288 1.00 98.62 964 ILE A CA 1
ATOM 7656 C C . ILE A 1 964 ? 2.275 2.787 19.137 1.00 98.62 964 ILE A C 1
ATOM 7658 O O . ILE A 1 964 ? 2.724 2.617 20.270 1.00 98.62 964 ILE A O 1
ATOM 7662 N N . GLY A 1 965 ? 2.048 4.004 18.632 1.00 98.12 965 GLY A N 1
ATOM 7663 C CA . GLY A 1 965 ? 2.218 5.267 19.349 1.00 98.12 965 GLY A CA 1
ATOM 7664 C C . GLY A 1 965 ? 3.597 5.914 19.208 1.00 98.12 965 GLY A C 1
ATOM 7665 O O . GLY A 1 965 ? 3.934 6.741 20.056 1.00 98.12 965 GLY A O 1
ATOM 7666 N N . LEU A 1 966 ? 4.377 5.549 18.185 1.00 98.31 966 LEU A N 1
ATOM 7667 C CA . LEU A 1 966 ? 5.741 6.035 17.946 1.00 98.31 966 LEU A CA 1
ATOM 7668 C C . LEU A 1 966 ? 5.855 6.743 16.584 1.00 98.31 966 LEU A C 1
ATOM 7670 O O . LEU A 1 966 ? 5.092 6.445 15.672 1.00 98.31 966 LEU A O 1
ATOM 7674 N N . PHE A 1 967 ? 6.811 7.664 16.460 1.00 98.44 967 PHE A N 1
ATOM 7675 C CA . PHE A 1 967 ? 7.180 8.368 15.220 1.00 98.44 967 PHE A CA 1
ATOM 7676 C C . PHE A 1 967 ? 8.600 8.946 15.347 1.00 98.44 967 PHE A C 1
ATOM 7678 O O . PHE A 1 967 ? 9.057 9.144 16.474 1.00 98.44 967 PHE A O 1
ATOM 7685 N N . GLN A 1 968 ? 9.303 9.249 14.254 1.00 97.31 968 GLN A N 1
ATOM 7686 C CA . GLN A 1 968 ? 10.567 10.006 14.280 1.00 97.31 968 GLN A CA 1
ATOM 7687 C C . GLN A 1 968 ? 10.531 11.155 13.268 1.00 97.31 968 GLN A C 1
ATOM 7689 O O . GLN A 1 968 ? 10.427 10.928 12.069 1.00 97.31 968 GLN A O 1
ATOM 7694 N N . MET A 1 969 ? 10.678 12.398 13.732 1.00 97.50 969 MET A N 1
ATOM 7695 C CA . MET A 1 969 ? 10.661 13.559 12.834 1.00 97.50 969 MET A CA 1
ATOM 7696 C C . MET A 1 969 ? 11.848 13.594 11.868 1.00 97.50 969 MET A C 1
ATOM 7698 O O . MET A 1 969 ? 11.683 13.949 10.713 1.00 97.50 969 MET A O 1
ATOM 7702 N N . ASP A 1 970 ? 13.049 13.212 12.302 1.00 96.31 970 ASP A N 1
ATOM 7703 C CA . ASP A 1 970 ? 14.261 13.293 11.475 1.00 96.31 970 ASP A CA 1
ATOM 7704 C C . ASP A 1 970 ? 14.569 11.998 10.702 1.00 96.31 970 ASP A C 1
ATOM 7706 O O . ASP A 1 970 ? 15.670 11.851 10.160 1.00 96.31 970 ASP A O 1
ATOM 7710 N N . GLY A 1 971 ? 13.646 11.029 10.694 1.00 96.25 971 GLY A N 1
ATOM 7711 C CA . GLY A 1 971 ? 13.862 9.691 10.133 1.00 96.25 971 GLY A CA 1
ATOM 7712 C C . GLY A 1 971 ? 14.908 8.851 10.881 1.00 96.25 971 GLY A C 1
ATOM 7713 O O . GLY A 1 971 ? 15.309 7.792 10.399 1.00 96.25 971 GLY A O 1
ATOM 7714 N N . GLY A 1 972 ? 15.381 9.310 12.043 1.00 96.94 972 GLY A N 1
ATOM 7715 C CA . GLY A 1 972 ? 16.435 8.668 12.819 1.00 96.94 972 GLY A CA 1
ATOM 7716 C C . GLY A 1 972 ? 17.862 9.019 12.382 1.00 96.94 972 GLY A C 1
ATOM 7717 O O . GLY A 1 972 ? 18.796 8.300 12.736 1.00 96.94 972 GLY A O 1
ATOM 7718 N N . CYS A 1 973 ? 18.061 10.102 11.619 1.00 96.44 973 CYS A N 1
ATOM 7719 C CA . CYS A 1 973 ? 19.383 10.493 11.112 1.00 96.44 973 CYS A CA 1
ATOM 7720 C C . CYS A 1 973 ? 20.348 11.033 12.185 1.00 96.44 973 CYS A C 1
ATOM 7722 O O . CYS A 1 973 ? 21.573 10.918 12.025 1.00 96.44 973 CYS A O 1
ATOM 7724 N N . SER A 1 974 ? 19.832 11.673 13.239 1.00 97.00 974 SER A N 1
ATOM 7725 C CA . SER A 1 974 ? 20.652 12.318 14.272 1.00 97.00 974 SER A CA 1
ATOM 7726 C C . SER A 1 974 ? 21.580 11.348 15.013 1.00 97.00 974 SER A C 1
ATOM 7728 O O . SER A 1 974 ? 21.358 10.145 15.075 1.00 97.00 974 SER A O 1
ATOM 7730 N N . GLN A 1 975 ? 22.636 11.876 15.642 1.00 94.50 975 GLN A N 1
ATOM 7731 C CA . GLN A 1 975 ? 23.532 11.079 16.502 1.00 94.50 975 GLN A CA 1
ATOM 7732 C C . GLN A 1 975 ? 22.839 10.478 17.737 1.00 94.50 975 GLN A C 1
ATOM 7734 O O . GLN A 1 975 ? 23.359 9.550 18.354 1.00 94.50 975 GLN A O 1
ATOM 7739 N N . GLN A 1 976 ? 21.700 11.041 18.143 1.00 96.12 976 GLN A N 1
ATOM 7740 C CA . GLN A 1 976 ? 20.881 10.530 19.238 1.00 96.12 976 GLN A CA 1
ATOM 7741 C C . GLN A 1 976 ? 19.418 10.518 18.795 1.00 96.12 976 GLN A C 1
ATOM 7743 O O . GLN A 1 976 ? 18.653 11.386 19.224 1.00 96.12 976 GLN A O 1
ATOM 7748 N N . PRO A 1 977 ? 19.031 9.551 17.944 1.00 97.56 977 PRO A N 1
ATOM 7749 C CA . PRO A 1 977 ? 17.670 9.481 17.448 1.00 97.56 977 PRO A CA 1
ATOM 7750 C C . PRO A 1 977 ? 16.675 9.361 18.590 1.00 97.56 977 PRO A C 1
ATOM 7752 O O . PRO A 1 977 ? 16.929 8.691 19.602 1.00 97.56 977 PRO A O 1
ATOM 7755 N N . ILE A 1 978 ? 15.517 9.970 18.391 1.00 98.06 978 ILE A N 1
ATOM 7756 C CA . ILE A 1 978 ? 14.386 9.881 19.303 1.00 98.06 978 ILE A CA 1
ATOM 7757 C C . ILE A 1 978 ? 13.200 9.246 18.592 1.00 98.06 978 ILE A C 1
ATOM 7759 O O . ILE A 1 978 ? 13.015 9.443 17.396 1.00 98.06 978 ILE A O 1
ATOM 7763 N N . TYR A 1 979 ? 12.400 8.505 19.348 1.00 98.44 979 TYR A N 1
ATOM 7764 C CA . TYR A 1 979 ? 10.998 8.287 19.042 1.00 98.44 979 TYR A CA 1
ATOM 7765 C C . TYR A 1 979 ? 10.161 9.319 19.794 1.00 98.44 979 TYR A C 1
ATOM 7767 O O . TYR A 1 979 ? 10.403 9.598 20.971 1.00 98.44 979 TYR A O 1
ATOM 7775 N N . GLU A 1 980 ? 9.162 9.863 19.123 1.00 98.12 980 GLU A N 1
ATOM 7776 C CA . GLU A 1 980 ? 8.160 10.754 19.680 1.00 98.12 980 GLU A CA 1
ATOM 7777 C C . GLU A 1 980 ? 6.904 9.986 20.067 1.00 98.12 980 GLU A C 1
ATOM 7779 O O . GLU A 1 980 ? 6.439 9.109 19.338 1.00 98.12 980 GLU A O 1
ATOM 7784 N N . LEU A 1 981 ? 6.323 10.353 21.206 1.00 98.12 981 LEU A N 1
ATOM 7785 C CA . LEU A 1 981 ? 5.019 9.863 21.615 1.00 98.12 981 LEU A CA 1
ATOM 7786 C C . LEU A 1 981 ? 3.919 10.502 20.764 1.00 98.12 981 LEU A C 1
ATOM 7788 O O . LEU A 1 981 ? 3.729 11.721 20.769 1.00 98.12 981 LEU A O 1
ATOM 7792 N N . GLY A 1 982 ? 3.172 9.647 20.069 1.00 96.94 982 GLY A N 1
ATOM 7793 C CA . GLY A 1 982 ? 1.880 9.971 19.473 1.00 96.94 982 GLY A CA 1
ATOM 7794 C C . GLY A 1 982 ? 0.742 9.621 20.431 1.00 96.94 982 GLY A C 1
ATOM 7795 O O . GLY A 1 982 ? 0.663 10.126 21.549 1.00 96.94 982 GLY A O 1
ATOM 7796 N N . SER A 1 983 ? -0.140 8.720 19.999 1.00 97.81 983 SER A N 1
ATOM 7797 C CA . SER A 1 983 ? -1.181 8.116 20.835 1.00 97.81 983 SER A CA 1
ATOM 7798 C C . SER A 1 983 ? -1.365 6.657 20.413 1.00 97.81 983 SER A C 1
ATOM 7800 O O . SER A 1 983 ? -1.868 6.414 19.314 1.00 97.81 983 SER A O 1
ATOM 7802 N N . PRO A 1 984 ? -0.951 5.676 21.235 1.00 97.50 984 PRO A N 1
ATOM 7803 C CA . PRO A 1 984 ? -1.142 4.274 20.897 1.00 97.50 984 PRO A CA 1
ATOM 7804 C C . PRO A 1 984 ? -2.630 3.928 20.840 1.00 97.50 984 PRO A C 1
ATOM 7806 O O . PRO A 1 984 ? -3.449 4.416 21.625 1.00 97.50 984 PRO A O 1
ATOM 7809 N N . ARG A 1 985 ? -2.970 3.040 19.910 1.00 95.94 985 ARG A N 1
ATOM 7810 C CA . ARG A 1 985 ? -4.339 2.583 19.673 1.00 95.94 985 ARG A CA 1
ATOM 7811 C C . ARG A 1 985 ? -4.742 1.430 20.586 1.00 95.94 985 ARG A C 1
ATOM 7813 O O . ARG A 1 985 ? -5.906 1.320 20.958 1.00 95.94 985 ARG A O 1
ATOM 7820 N N . TYR A 1 986 ? -3.786 0.570 20.934 1.00 97.62 986 TYR A N 1
ATOM 7821 C CA . TYR A 1 986 ? -4.060 -0.701 21.600 1.00 97.62 986 TYR A CA 1
ATOM 7822 C C . TYR A 1 986 ? -3.682 -0.677 23.082 1.00 97.62 986 TYR A C 1
ATOM 7824 O O . TYR A 1 986 ? -2.611 -0.171 23.424 1.00 97.62 986 TYR A O 1
ATOM 7832 N N . PRO A 1 987 ? -4.489 -1.302 23.962 1.00 97.38 987 PRO A N 1
ATOM 7833 C CA . PRO A 1 987 ? -4.182 -1.428 25.386 1.00 97.38 987 PRO A CA 1
ATOM 7834 C C . PRO A 1 987 ? -2.800 -2.005 25.701 1.00 97.38 987 PRO A C 1
ATOM 7836 O O . PRO A 1 987 ? -2.197 -1.674 26.725 1.00 97.38 987 PRO A O 1
ATOM 7839 N N . LYS A 1 988 ? -2.298 -2.890 24.837 1.00 98.56 988 LYS A N 1
ATOM 7840 C CA . LYS A 1 988 ? -0.954 -3.445 24.947 1.00 98.56 988 LYS A CA 1
ATOM 7841 C C . LYS A 1 988 ? -0.375 -3.741 23.571 1.00 98.56 988 LYS A C 1
ATOM 7843 O O . LYS A 1 988 ? -1.032 -4.379 22.750 1.00 98.56 988 LYS A O 1
ATOM 7848 N N . ILE A 1 989 ? 0.873 -3.333 23.375 1.00 98.81 989 ILE A N 1
ATOM 7849 C CA . ILE A 1 989 ? 1.721 -3.703 22.244 1.00 98.81 989 ILE A CA 1
ATOM 7850 C C . ILE A 1 989 ? 3.002 -4.342 22.788 1.00 98.81 989 ILE A C 1
ATOM 7852 O O . ILE A 1 989 ? 3.592 -3.855 23.753 1.00 98.81 989 ILE A O 1
ATOM 7856 N N . THR A 1 990 ? 3.440 -5.444 22.187 1.00 98.81 990 THR A N 1
ATOM 7857 C CA . THR A 1 990 ? 4.755 -6.051 22.444 1.00 98.81 990 THR A CA 1
ATOM 7858 C C . THR A 1 990 ? 5.544 -6.098 21.148 1.00 98.81 990 THR A C 1
ATOM 7860 O O . THR A 1 990 ? 5.106 -6.722 20.187 1.00 98.81 990 THR A O 1
ATOM 7863 N N . ILE A 1 991 ? 6.699 -5.441 21.135 1.00 98.81 991 ILE A N 1
ATOM 7864 C CA . ILE A 1 991 ? 7.633 -5.414 20.011 1.00 98.81 991 ILE A CA 1
ATOM 7865 C C . ILE A 1 991 ? 8.753 -6.401 20.332 1.00 98.81 991 ILE A C 1
ATOM 7867 O O . ILE A 1 991 ? 9.522 -6.185 21.274 1.00 98.81 991 ILE A O 1
ATOM 7871 N N . ASP A 1 992 ? 8.831 -7.493 19.581 1.00 98.50 992 ASP A N 1
ATOM 7872 C CA . ASP A 1 992 ? 9.919 -8.459 19.672 1.00 98.50 992 ASP A CA 1
ATOM 7873 C C . ASP A 1 992 ? 11.135 -7.949 18.898 1.00 98.50 992 ASP A C 1
ATOM 7875 O O . ASP A 1 992 ? 11.169 -7.926 17.667 1.00 98.50 992 ASP A O 1
ATOM 7879 N N . LEU A 1 993 ? 12.168 -7.571 19.641 1.00 98.19 993 LEU A N 1
ATOM 7880 C CA . LEU A 1 993 ? 13.452 -7.148 19.092 1.00 98.19 993 LEU A CA 1
ATOM 7881 C C . LEU A 1 993 ? 14.357 -8.357 18.804 1.00 98.19 993 LEU A C 1
ATOM 7883 O O . LEU A 1 993 ? 15.299 -8.245 18.016 1.00 98.19 993 LEU A O 1
ATOM 7887 N N . GLY A 1 994 ? 14.069 -9.515 19.411 1.00 96.00 994 GLY A N 1
ATOM 7888 C CA . GLY A 1 994 ? 14.681 -10.806 19.100 1.00 96.00 994 GLY A CA 1
ATOM 7889 C C . GLY A 1 994 ? 16.192 -10.899 19.333 1.00 96.00 994 GLY A C 1
ATOM 7890 O O . GLY A 1 994 ? 16.813 -11.855 18.878 1.00 96.00 994 GLY A O 1
ATOM 7891 N N . GLY A 1 995 ? 16.821 -9.913 19.982 1.00 96.25 995 GLY A N 1
ATOM 7892 C CA . GLY A 1 995 ? 18.283 -9.810 20.047 1.00 96.25 995 GLY A CA 1
ATOM 7893 C C . GLY A 1 995 ? 18.958 -9.478 18.707 1.00 96.25 995 GLY A C 1
ATOM 7894 O O . GLY A 1 995 ? 20.189 -9.503 18.619 1.00 96.25 995 GLY A O 1
ATOM 7895 N N . ARG A 1 996 ? 18.179 -9.179 17.656 1.00 95.19 996 ARG A N 1
ATOM 7896 C CA . ARG A 1 996 ? 18.683 -8.887 16.304 1.00 95.19 996 ARG A CA 1
ATOM 7897 C C . ARG A 1 996 ? 19.604 -7.667 16.376 1.00 95.19 996 ARG A C 1
ATOM 7899 O O . ARG A 1 996 ? 19.273 -6.702 17.056 1.00 95.19 996 ARG A O 1
ATOM 7906 N N . TYR A 1 997 ? 20.759 -7.703 15.712 1.00 96.06 997 TYR A N 1
ATOM 7907 C CA . TYR A 1 997 ? 21.727 -6.592 15.716 1.00 96.06 997 TYR A CA 1
ATOM 7908 C C . TYR A 1 997 ? 22.158 -6.122 17.126 1.00 96.06 997 TYR A C 1
ATOM 7910 O O . TYR A 1 997 ? 22.356 -4.936 17.368 1.00 96.06 997 TYR A O 1
ATOM 7918 N N . GLY A 1 998 ? 22.276 -7.048 18.089 1.00 95.38 998 GLY A N 1
ATOM 7919 C CA . GLY A 1 998 ? 22.732 -6.730 19.452 1.00 95.38 998 GLY A CA 1
ATOM 7920 C C . GLY A 1 998 ? 21.711 -5.968 20.306 1.00 95.38 998 GLY A C 1
ATOM 7921 O O . GLY A 1 998 ? 22.070 -5.399 21.337 1.00 95.38 998 GLY A O 1
ATOM 7922 N N . ARG A 1 999 ? 20.445 -5.945 19.879 1.00 97.31 999 ARG A N 1
ATOM 7923 C CA . ARG A 1 999 ? 19.334 -5.293 20.583 1.00 97.31 999 ARG A CA 1
ATOM 7924 C C . ARG A 1 999 ? 18.863 -6.111 21.789 1.00 97.31 999 ARG A C 1
ATOM 7926 O O . ARG A 1 999 ? 19.299 -7.236 22.028 1.00 97.31 999 ARG A O 1
ATOM 7933 N N . GLY A 1 1000 ? 17.947 -5.537 22.564 1.00 98.06 1000 GLY A N 1
ATOM 7934 C CA . GLY A 1 1000 ? 17.240 -6.232 23.634 1.00 98.06 1000 GLY A CA 1
ATOM 7935 C C . GLY A 1 1000 ? 16.342 -7.360 23.127 1.00 98.06 1000 GLY A C 1
ATOM 7936 O O . GLY A 1 1000 ? 16.232 -7.626 21.932 1.00 98.06 1000 GLY A O 1
ATOM 7937 N N . LYS A 1 1001 ? 15.652 -8.023 24.059 1.00 97.94 1001 LYS A N 1
ATOM 7938 C CA . LYS A 1 1001 ? 14.683 -9.070 23.711 1.00 97.94 1001 LYS A CA 1
ATOM 7939 C C . LYS A 1 1001 ? 13.360 -8.485 23.218 1.00 97.94 1001 LYS A C 1
ATOM 7941 O O . LYS A 1 1001 ? 12.869 -8.887 22.177 1.00 97.94 1001 LYS A O 1
ATOM 7946 N N . GLN A 1 1002 ? 12.776 -7.557 23.971 1.00 98.31 1002 GLN A N 1
ATOM 7947 C CA . GLN A 1 1002 ? 11.458 -6.999 23.665 1.00 98.31 1002 GLN A CA 1
ATOM 7948 C C . GLN A 1 1002 ? 11.285 -5.604 24.264 1.00 98.31 1002 GLN A C 1
ATOM 7950 O O . GLN A 1 1002 ? 11.864 -5.306 25.314 1.00 98.31 1002 GLN A O 1
ATOM 7955 N N . PHE A 1 1003 ? 10.430 -4.797 23.646 1.00 98.81 1003 PHE A N 1
ATOM 7956 C CA . PHE A 1 1003 ? 9.925 -3.542 24.194 1.00 98.81 1003 PHE A CA 1
ATOM 7957 C C . PHE A 1 1003 ? 8.397 -3.605 24.298 1.00 98.81 1003 PHE A C 1
ATOM 7959 O O . PHE A 1 1003 ? 7.719 -3.962 23.336 1.00 98.81 1003 PHE A O 1
ATOM 7966 N N . ILE A 1 1004 ? 7.847 -3.312 25.476 1.00 98.88 1004 ILE A N 1
ATOM 7967 C CA . ILE A 1 1004 ? 6.407 -3.418 25.750 1.00 98.88 1004 ILE A CA 1
ATOM 7968 C C . ILE A 1 1004 ? 5.821 -2.022 25.942 1.00 98.88 1004 ILE A C 1
ATOM 7970 O O . ILE A 1 1004 ? 6.295 -1.278 26.795 1.00 98.88 1004 ILE A O 1
ATOM 7974 N N . ILE A 1 1005 ? 4.747 -1.705 25.226 1.00 98.88 1005 ILE A N 1
ATOM 7975 C CA . ILE A 1 1005 ? 3.935 -0.504 25.440 1.00 98.88 1005 ILE A CA 1
ATOM 7976 C C . ILE A 1 1005 ? 2.617 -0.949 26.080 1.00 98.88 1005 ILE A C 1
ATOM 7978 O O . ILE A 1 1005 ? 1.824 -1.651 25.458 1.00 98.88 1005 ILE A O 1
ATOM 7982 N N . GLU A 1 1006 ? 2.381 -0.581 27.338 1.00 98.75 1006 GLU A N 1
ATOM 7983 C CA . GLU A 1 1006 ? 1.113 -0.805 28.042 1.00 98.75 1006 GLU A CA 1
ATOM 7984 C C . GLU A 1 1006 ? 0.347 0.514 28.149 1.00 98.75 1006 GLU A C 1
ATOM 7986 O O . GLU A 1 1006 ? 0.622 1.319 29.037 1.00 98.75 1006 GLU A O 1
ATOM 7991 N N . ALA A 1 1007 ? -0.628 0.721 27.265 1.00 98.31 1007 ALA A N 1
ATOM 7992 C CA . ALA A 1 1007 ? -1.478 1.905 27.232 1.00 98.31 1007 ALA A CA 1
ATOM 7993 C C . ALA A 1 1007 ? -2.824 1.622 27.907 1.00 98.31 1007 ALA A C 1
ATOM 7995 O O . ALA A 1 1007 ? -3.840 1.342 27.270 1.00 98.31 1007 ALA A O 1
ATOM 7996 N N . LYS A 1 1008 ? -2.830 1.652 29.240 1.00 96.38 1008 LYS A N 1
ATOM 7997 C CA . LYS A 1 1008 ? -3.992 1.282 30.056 1.00 96.38 1008 LYS A CA 1
ATOM 7998 C C . LYS A 1 1008 ? -5.183 2.173 29.703 1.00 96.38 1008 LYS A C 1
ATOM 8000 O O . LYS A 1 1008 ? -5.140 3.385 29.895 1.00 96.38 1008 LYS A O 1
ATOM 8005 N N . GLY A 1 1009 ? -6.244 1.539 29.208 1.00 92.38 1009 GLY A N 1
ATOM 8006 C CA . GLY A 1 1009 ? -7.483 2.204 28.814 1.00 92.38 1009 GLY A CA 1
ATOM 8007 C C . GLY A 1 1009 ? -7.531 2.694 27.366 1.00 92.38 1009 GLY A C 1
ATOM 8008 O O . GLY A 1 1009 ? -8.562 3.248 27.010 1.00 92.38 1009 GLY A O 1
ATOM 8009 N N . ALA A 1 1010 ? -6.490 2.499 26.542 1.00 96.25 1010 ALA A N 1
ATOM 8010 C CA . ALA A 1 1010 ? -6.520 2.884 25.127 1.00 96.25 1010 ALA A CA 1
ATOM 8011 C C . ALA A 1 1010 ? -7.723 2.257 24.401 1.00 96.25 1010 ALA A C 1
ATOM 8013 O O . ALA A 1 1010 ? -7.962 1.053 24.504 1.00 96.25 1010 ALA A O 1
ATOM 8014 N N . SER A 1 1011 ? -8.470 3.088 23.680 1.00 92.88 1011 SER A N 1
ATOM 8015 C CA . SER A 1 1011 ? -9.633 2.709 22.868 1.00 92.88 1011 SER A CA 1
ATOM 8016 C C . SER A 1 1011 ? -9.830 3.742 21.753 1.00 92.88 1011 SER A C 1
ATOM 8018 O O . SER A 1 1011 ? -9.012 4.666 21.634 1.00 92.88 1011 SER A O 1
ATOM 8020 N N . LYS A 1 1012 ? -10.876 3.631 20.920 1.00 89.69 1012 LYS A N 1
ATOM 8021 C CA . LYS A 1 1012 ? -11.203 4.637 19.888 1.00 89.69 1012 LYS A CA 1
ATOM 8022 C C . LYS A 1 1012 ? -11.411 6.027 20.502 1.00 89.69 1012 LYS A C 1
ATOM 8024 O O . LYS A 1 1012 ? -10.922 7.030 19.972 1.00 89.69 1012 LYS A O 1
ATOM 8029 N N . GLU A 1 1013 ? -12.097 6.084 21.639 1.00 90.12 1013 GLU A N 1
ATOM 8030 C CA . GLU A 1 1013 ? -12.422 7.310 22.369 1.00 90.12 1013 GLU A CA 1
ATOM 8031 C C . GLU A 1 1013 ? -11.271 7.757 23.285 1.00 90.12 1013 GLU A C 1
ATOM 8033 O O . GLU A 1 1013 ? -10.914 8.939 23.282 1.00 90.12 1013 GLU A O 1
ATOM 8038 N N . ASN A 1 1014 ? -10.624 6.828 23.999 1.00 94.38 1014 ASN A N 1
ATOM 8039 C CA . ASN A 1 1014 ? -9.529 7.131 24.924 1.00 94.38 1014 ASN A CA 1
ATOM 8040 C C . ASN A 1 1014 ? -8.197 7.318 24.188 1.00 94.38 1014 ASN A C 1
ATOM 8042 O O . ASN A 1 1014 ? -7.431 6.369 23.987 1.00 94.38 1014 ASN A O 1
ATOM 8046 N N . LYS A 1 1015 ? -7.917 8.562 23.795 1.00 95.75 1015 LYS A N 1
ATOM 8047 C CA . LYS A 1 1015 ? -6.740 8.941 22.999 1.00 95.75 1015 LYS A CA 1
ATOM 8048 C C . LYS A 1 1015 ? -5.696 9.771 23.733 1.00 95.75 1015 LYS A C 1
ATOM 8050 O O . LYS A 1 1015 ? -4.576 9.870 23.231 1.00 95.75 1015 LYS A O 1
ATOM 8055 N N . TYR A 1 1016 ? -6.026 10.363 24.879 1.00 98.12 1016 TYR A N 1
ATOM 8056 C CA . TYR A 1 1016 ? -5.124 11.303 25.538 1.00 98.12 1016 TYR A CA 1
ATOM 8057 C C . TYR A 1 1016 ? -4.257 10.633 26.600 1.00 98.12 1016 TYR A C 1
ATOM 8059 O O . TYR A 1 1016 ? -4.781 9.952 27.479 1.00 98.12 1016 TYR A O 1
ATOM 8067 N N . ILE A 1 1017 ? -2.941 10.852 26.530 1.00 97.75 1017 ILE A N 1
ATOM 8068 C CA . ILE A 1 1017 ? -1.968 10.363 27.516 1.00 97.75 1017 ILE A CA 1
ATOM 8069 C C . ILE A 1 1017 ? -1.984 11.302 28.726 1.00 97.75 1017 ILE A C 1
ATOM 8071 O O . ILE A 1 1017 ? -1.696 12.490 28.591 1.00 97.75 1017 ILE A O 1
ATOM 8075 N N . THR A 1 1018 ? -2.264 10.768 29.916 1.00 95.56 1018 THR A N 1
ATOM 8076 C CA . THR A 1 1018 ? -2.275 11.535 31.179 1.00 95.56 1018 THR A CA 1
ATOM 8077 C C . THR A 1 1018 ? -1.010 11.356 32.009 1.00 95.56 1018 THR A C 1
ATOM 8079 O O . THR A 1 1018 ? -0.634 12.233 32.783 1.00 95.56 1018 THR A O 1
ATOM 8082 N N . SER A 1 1019 ? -0.335 10.218 31.858 1.00 96.56 1019 SER A N 1
ATOM 8083 C CA . SER A 1 1019 ? 0.924 9.918 32.537 1.00 96.56 1019 SER A CA 1
ATOM 8084 C C . SER A 1 1019 ? 1.727 8.902 31.737 1.00 96.56 1019 SER A C 1
ATOM 8086 O O . SER A 1 1019 ? 1.127 7.971 31.192 1.00 96.56 1019 SER A O 1
ATOM 8088 N N . ALA A 1 1020 ? 3.055 9.022 31.755 1.00 98.12 1020 ALA A N 1
ATOM 8089 C CA . ALA A 1 1020 ? 3.967 8.072 31.132 1.00 98.12 1020 ALA A CA 1
ATOM 8090 C C . ALA A 1 1020 ? 5.085 7.637 32.094 1.00 98.12 1020 ALA A C 1
ATOM 8092 O O . ALA A 1 1020 ? 5.676 8.464 32.793 1.00 98.12 1020 ALA A O 1
ATOM 8093 N N . LEU A 1 1021 ? 5.400 6.339 32.113 1.00 98.62 1021 LEU A N 1
ATOM 8094 C CA . LEU A 1 1021 ? 6.564 5.776 32.801 1.00 98.62 1021 LEU A CA 1
ATOM 8095 C C . LEU A 1 1021 ? 7.413 4.973 31.813 1.00 98.62 1021 LEU A C 1
ATOM 8097 O O . LEU A 1 1021 ? 6.922 4.019 31.217 1.00 98.62 1021 LEU A O 1
ATOM 8101 N N . LEU A 1 1022 ? 8.699 5.295 31.696 1.00 98.56 1022 LEU A N 1
ATOM 8102 C CA . LEU A 1 1022 ? 9.670 4.500 30.947 1.00 98.56 1022 LEU A CA 1
ATOM 8103 C C . LEU A 1 1022 ? 10.536 3.712 31.930 1.00 98.56 1022 LEU A C 1
ATOM 8105 O O . LEU A 1 1022 ? 11.262 4.289 32.741 1.00 98.56 1022 LEU A O 1
ATOM 8109 N N . ASN A 1 1023 ? 10.454 2.384 31.876 1.00 98.00 1023 ASN A N 1
ATOM 8110 C CA . ASN A 1 1023 ? 11.175 1.473 32.768 1.00 98.00 1023 ASN A CA 1
ATOM 8111 C C . ASN A 1 1023 ? 10.982 1.828 34.259 1.00 98.00 1023 ASN A C 1
ATOM 8113 O O . ASN A 1 1023 ? 11.930 1.831 35.046 1.00 98.00 1023 ASN A O 1
ATOM 8117 N N . GLY A 1 1024 ? 9.745 2.178 34.631 1.00 97.69 1024 GLY A N 1
ATOM 8118 C CA . GLY A 1 1024 ? 9.355 2.566 35.991 1.00 97.69 1024 GLY A CA 1
ATOM 8119 C C . GLY A 1 1024 ? 9.714 4.001 36.396 1.00 97.69 1024 GLY A C 1
ATOM 8120 O O . GLY A 1 1024 ? 9.403 4.400 37.517 1.00 97.69 1024 GLY A O 1
ATOM 8121 N N . LYS A 1 1025 ? 10.349 4.792 35.521 1.00 98.06 1025 LYS A N 1
ATOM 8122 C CA . LYS A 1 1025 ? 10.692 6.197 35.784 1.00 98.06 1025 LYS A CA 1
ATOM 8123 C C . LYS A 1 1025 ? 9.710 7.140 35.087 1.00 98.06 1025 LYS A C 1
ATOM 8125 O O . LYS A 1 1025 ? 9.383 6.877 33.932 1.00 98.06 1025 LYS A O 1
ATOM 8130 N N . PRO A 1 1026 ? 9.280 8.242 35.730 1.00 98.06 1026 PRO A N 1
ATOM 8131 C CA . PRO A 1 1026 ? 8.452 9.253 35.079 1.00 98.06 1026 PRO A CA 1
ATOM 8132 C C . PRO A 1 1026 ? 9.079 9.770 33.785 1.00 98.06 1026 PRO A C 1
ATOM 8134 O O . PRO A 1 1026 ? 10.236 10.194 33.780 1.00 98.06 1026 PRO A O 1
ATOM 8137 N N . LEU A 1 1027 ? 8.298 9.738 32.709 1.00 97.31 1027 LEU A N 1
ATOM 8138 C CA . LEU A 1 1027 ? 8.618 10.353 31.430 1.00 97.31 1027 LEU A CA 1
ATOM 8139 C C . LEU A 1 1027 ? 7.748 11.609 31.293 1.00 97.31 1027 LEU A C 1
ATOM 8141 O O . LEU A 1 1027 ? 6.555 11.521 31.025 1.00 97.31 1027 LEU A O 1
ATOM 8145 N N . ASN A 1 1028 ? 8.353 12.775 31.526 1.00 94.88 1028 ASN A N 1
ATOM 8146 C CA . ASN A 1 1028 ? 7.676 14.080 31.494 1.00 94.88 1028 ASN A CA 1
ATOM 8147 C C . ASN A 1 1028 ? 7.902 14.823 30.163 1.00 94.88 1028 ASN A C 1
ATOM 8149 O O . ASN A 1 1028 ? 7.830 16.048 30.117 1.00 94.88 1028 ASN A O 1
ATOM 8153 N N . ASP A 1 1029 ? 8.235 14.084 29.107 1.00 95.50 1029 ASP A N 1
ATOM 8154 C CA . ASP A 1 1029 ? 8.544 14.593 27.771 1.00 95.50 1029 ASP A CA 1
ATOM 8155 C C . ASP A 1 1029 ? 7.905 13.662 26.726 1.00 95.50 1029 ASP A C 1
ATOM 8157 O O . ASP A 1 1029 ? 7.593 12.507 27.023 1.00 95.50 1029 ASP A O 1
ATOM 8161 N N . PHE A 1 1030 ? 7.703 14.149 25.504 1.00 96.81 1030 PHE A N 1
ATOM 8162 C CA . PHE A 1 1030 ? 7.251 13.332 24.378 1.00 96.81 1030 PHE A CA 1
ATOM 8163 C C . PHE A 1 1030 ? 8.395 12.532 23.740 1.00 96.81 1030 PHE A C 1
ATOM 8165 O O . PHE A 1 1030 ? 8.133 11.624 22.957 1.00 96.81 1030 PHE A O 1
ATOM 8172 N N . LYS A 1 1031 ? 9.653 12.865 24.050 1.00 97.75 1031 LYS A N 1
ATOM 8173 C CA . LYS A 1 1031 ? 10.852 12.276 23.439 1.00 97.75 1031 LYS A CA 1
ATOM 8174 C C . LYS A 1 1031 ? 11.330 11.037 24.206 1.00 97.75 1031 LYS A C 1
ATOM 8176 O O . LYS A 1 1031 ? 11.561 11.095 25.413 1.00 97.75 1031 LYS A O 1
ATOM 8181 N N . ILE A 1 1032 ? 11.565 9.937 23.494 1.00 98.19 1032 ILE A N 1
ATOM 8182 C CA . ILE A 1 1032 ? 12.202 8.712 23.996 1.00 98.19 1032 ILE A CA 1
ATOM 8183 C C . ILE A 1 1032 ? 13.449 8.452 23.158 1.00 98.19 1032 ILE A C 1
ATOM 8185 O O . ILE A 1 1032 ? 13.356 8.357 21.942 1.00 98.19 1032 ILE A O 1
ATOM 8189 N N . LEU A 1 1033 ? 14.618 8.285 23.777 1.00 98.06 1033 LEU A N 1
ATOM 8190 C CA . LEU A 1 1033 ? 15.821 7.920 23.026 1.00 98.06 1033 LEU A CA 1
ATOM 8191 C C . LEU A 1 1033 ? 15.633 6.551 22.359 1.00 98.06 1033 LEU A C 1
ATOM 8193 O O . LEU A 1 1033 ? 15.299 5.569 23.027 1.00 98.06 1033 LEU A O 1
ATOM 8197 N N . GLN A 1 1034 ? 15.924 6.457 21.061 1.00 98.25 1034 GLN A N 1
ATOM 8198 C CA . GLN A 1 1034 ? 15.816 5.215 20.290 1.00 98.25 1034 GLN A CA 1
ATOM 8199 C C . GLN A 1 1034 ? 16.601 4.076 20.944 1.00 98.25 1034 GLN A C 1
ATOM 8201 O O . GLN A 1 1034 ? 16.102 2.960 21.061 1.00 98.25 1034 GLN A O 1
ATOM 8206 N N . GLN A 1 1035 ? 17.803 4.358 21.451 1.00 97.31 1035 GLN A N 1
ATOM 8207 C CA . GLN A 1 1035 ? 18.609 3.362 22.158 1.00 97.31 1035 GLN A CA 1
ATOM 8208 C C . GLN A 1 1035 ? 17.899 2.742 23.374 1.00 97.31 1035 GLN A C 1
ATOM 8210 O O . GLN A 1 1035 ? 18.181 1.596 23.709 1.00 97.31 1035 GLN A O 1
ATOM 8215 N N . ASP A 1 1036 ? 16.992 3.458 24.041 1.00 97.50 1036 ASP A N 1
ATOM 8216 C CA . ASP A 1 1036 ? 16.280 2.944 25.214 1.00 97.50 1036 ASP A CA 1
ATOM 8217 C C . ASP A 1 1036 ? 15.090 2.067 24.815 1.00 97.50 1036 ASP A C 1
ATOM 8219 O O . ASP A 1 1036 ? 14.757 1.128 25.537 1.00 97.50 1036 ASP A O 1
ATOM 8223 N N . VAL A 1 1037 ? 14.517 2.301 23.629 1.00 98.12 1037 VAL A N 1
ATOM 8224 C CA . VAL A 1 1037 ? 13.590 1.360 22.986 1.00 98.12 1037 VAL A CA 1
ATOM 8225 C C . VAL A 1 1037 ? 14.346 0.107 22.537 1.00 98.12 1037 VAL A C 1
ATOM 8227 O O . VAL A 1 1037 ? 13.964 -1.005 22.895 1.00 98.12 1037 VAL A O 1
ATOM 8230 N N . LEU A 1 1038 ? 15.467 0.269 21.823 1.00 98.31 1038 LEU A N 1
ATOM 8231 C CA . LEU A 1 1038 ? 16.244 -0.837 21.248 1.00 98.31 1038 LEU A CA 1
ATOM 8232 C C . LEU A 1 1038 ? 16.964 -1.708 22.292 1.00 98.31 1038 LEU A C 1
ATOM 8234 O O . LEU A 1 1038 ? 17.212 -2.881 22.027 1.00 98.31 1038 LEU A O 1
ATOM 8238 N N . LYS A 1 1039 ? 17.262 -1.197 23.494 1.00 97.94 1039 LYS A N 1
ATOM 8239 C CA . LYS A 1 1039 ? 17.726 -2.017 24.638 1.00 97.94 1039 LYS A CA 1
ATOM 8240 C C . LYS A 1 1039 ? 16.640 -2.955 25.176 1.00 97.94 1039 LYS A C 1
ATOM 8242 O O . LYS A 1 1039 ? 16.953 -3.891 25.913 1.00 97.94 1039 LYS A O 1
ATOM 8247 N N . GLY A 1 1040 ? 15.385 -2.736 24.793 1.00 97.50 1040 GLY A N 1
ATOM 8248 C CA . GLY A 1 1040 ? 14.226 -3.396 25.366 1.00 97.50 1040 GLY A CA 1
ATOM 8249 C C . GLY A 1 1040 ? 13.832 -2.804 26.718 1.00 97.50 1040 GLY A C 1
ATOM 8250 O O . GLY A 1 1040 ? 14.604 -2.114 27.384 1.00 97.50 1040 GLY A O 1
ATOM 8251 N N . GLY A 1 1041 ? 12.597 -3.069 27.130 1.00 97.94 1041 GLY A N 1
ATOM 8252 C CA . GLY A 1 1041 ? 12.031 -2.452 28.323 1.00 97.94 1041 GLY A CA 1
ATOM 8253 C C . GLY A 1 1041 ? 10.518 -2.331 28.265 1.00 97.94 1041 GLY A C 1
ATOM 8254 O O . GLY A 1 1041 ? 9.839 -3.112 27.593 1.00 97.94 1041 GLY A O 1
ATOM 8255 N N . LYS A 1 1042 ? 9.992 -1.362 29.009 1.00 98.62 1042 LYS A N 1
ATOM 8256 C CA . LYS A 1 1042 ? 8.558 -1.142 29.155 1.00 98.62 1042 LYS A CA 1
ATOM 8257 C C . LYS A 1 1042 ? 8.222 0.348 29.224 1.00 98.62 1042 LYS A C 1
ATOM 8259 O O . LYS A 1 1042 ? 8.799 1.069 30.036 1.00 98.62 1042 LYS A O 1
ATOM 8264 N N . LEU A 1 1043 ? 7.258 0.772 28.416 1.00 98.81 1043 LEU A N 1
ATOM 8265 C CA . LEU A 1 1043 ? 6.585 2.064 28.472 1.00 98.81 1043 LEU A CA 1
ATOM 8266 C C . LEU A 1 1043 ? 5.160 1.851 29.001 1.00 98.81 1043 LEU A C 1
ATOM 8268 O O . LEU A 1 1043 ? 4.384 1.102 28.413 1.00 98.81 1043 LEU A O 1
ATOM 8272 N N . GLU A 1 1044 ? 4.813 2.490 30.112 1.00 98.75 1044 GLU A N 1
ATOM 8273 C CA . GLU A 1 1044 ? 3.458 2.478 30.677 1.00 98.75 1044 GLU A CA 1
ATOM 8274 C C . GLU A 1 1044 ? 2.792 3.825 30.457 1.00 98.75 1044 GLU A C 1
ATOM 8276 O O . GLU A 1 1044 ? 3.341 4.852 30.851 1.00 98.75 1044 GLU A O 1
ATOM 8281 N N . LEU A 1 1045 ? 1.598 3.809 29.872 1.00 98.50 1045 LEU A N 1
ATOM 8282 C CA . LEU A 1 1045 ? 0.792 4.985 29.580 1.00 98.50 1045 LEU A CA 1
ATOM 8283 C C . LEU A 1 1045 ? -0.591 4.819 30.214 1.00 98.50 1045 LEU A C 1
ATOM 8285 O O . LEU A 1 1045 ? -1.165 3.727 30.211 1.00 98.50 1045 LEU A O 1
ATOM 8289 N N . SER A 1 1046 ? -1.129 5.912 30.743 1.00 97.81 1046 SER A N 1
ATOM 8290 C CA . SER A 1 1046 ? -2.522 6.001 31.195 1.00 97.81 1046 SER A CA 1
ATOM 8291 C C . SER A 1 1046 ? -3.307 6.835 30.189 1.00 97.81 1046 SER A C 1
ATOM 8293 O O . SER A 1 1046 ? -2.880 7.945 29.868 1.00 97.81 1046 SER A O 1
ATOM 8295 N N . MET A 1 1047 ? -4.427 6.303 29.696 1.00 96.94 1047 MET A N 1
ATOM 8296 C CA . MET A 1 1047 ? -5.214 6.910 28.619 1.00 96.94 1047 MET A CA 1
ATOM 8297 C C . MET A 1 1047 ? -6.591 7.373 29.112 1.00 96.94 1047 MET A C 1
ATOM 8299 O O . MET A 1 1047 ? -7.189 6.715 29.964 1.00 96.94 1047 MET A O 1
ATOM 8303 N N . GLN A 1 1048 ? -7.120 8.460 28.547 1.00 94.50 1048 GLN A N 1
ATOM 8304 C CA . GLN A 1 1048 ? -8.487 8.940 28.805 1.00 94.50 1048 GLN A CA 1
ATOM 8305 C C . GLN A 1 1048 ? -9.135 9.587 27.565 1.00 94.50 1048 GLN A C 1
ATOM 8307 O O . GLN A 1 1048 ? -8.449 9.879 26.579 1.00 94.50 1048 GLN A O 1
ATOM 8312 N N . SER A 1 1049 ? -10.453 9.804 27.617 1.00 87.94 1049 SER A N 1
ATOM 8313 C CA . SER A 1 1049 ? -11.252 10.418 26.543 1.00 87.94 1049 SER A CA 1
ATOM 8314 C C . SER A 1 1049 ? -11.151 11.941 26.502 1.00 87.94 1049 SER A C 1
ATOM 8316 O O . SER A 1 1049 ? -11.138 12.528 25.421 1.00 87.94 1049 SER A O 1
ATOM 8318 N N . ASP A 1 1050 ? -11.068 12.575 27.671 1.00 81.81 1050 ASP A N 1
ATOM 8319 C CA . ASP A 1 1050 ? -11.127 14.029 27.808 1.00 81.81 1050 ASP A CA 1
ATOM 8320 C C . ASP A 1 1050 ? -9.725 14.639 27.762 1.00 81.81 1050 ASP A C 1
ATOM 8322 O O . ASP A 1 1050 ? -8.741 14.015 28.172 1.00 81.81 1050 ASP A O 1
ATOM 8326 N N . GLN A 1 1051 ? -9.612 15.870 27.259 1.00 66.62 1051 GLN A N 1
ATOM 8327 C CA . GLN A 1 1051 ? -8.324 16.562 27.263 1.00 66.62 1051 GLN A CA 1
ATOM 8328 C C . GLN A 1 1051 ? -7.857 16.779 28.717 1.00 66.62 1051 GLN A C 1
ATOM 8330 O O . GLN A 1 1051 ? -8.626 17.349 29.494 1.00 66.62 1051 GLN A O 1
ATOM 8335 N N . PRO A 1 1052 ? -6.657 16.292 29.094 1.00 48.00 1052 PRO A N 1
ATOM 8336 C CA . PRO A 1 1052 ? -6.097 16.491 30.430 1.00 48.00 1052 PRO A CA 1
ATOM 8337 C C . PRO A 1 1052 ? -5.739 17.945 30.740 1.00 48.00 1052 PRO A C 1
ATOM 8339 O O . PRO A 1 1052 ? -5.435 18.711 29.792 1.00 48.00 1052 PRO A O 1
#

pLDDT: mean 93.11, std 9.55, range [29.64, 98.94]

Secondary structure (DSSP, 8-state):
-------------------PEEEEEEE-SSS--TTSBTTTT-GGGHHHHHSGGG-EEETTTS-HHHHSBSEE--TT-GGGT--STT-S-PPP--EEEEEESS--SS-EEEEEEEEEEE-SSSPPEEEEEETTEEEEEEPPP--S-TTT-TT-----EEEEEEEEGGG--SEEEEEEEEEEESS-EEEEEEEEEESS--PPPP--SEEEEEEEE-S-BEEETTEEEEEEEEEEEE-SS-EEEEEEETTS--EEEEE-SEEEEEEEEEEPP-STT--EEEEEEEEETTEEEEEEEEEE---PBP-GGGG--TTTTTTS--TT--S----TT-S---EEE-S-BSTT-S--TT--EE-EEES--BTTB---EEEEE-SS---S---TT-GGGSS-EEEEEEEEEEETTEEEEEETTTTEEEEEEE-SSEEEEEEEE-SEEEEEEEEESS---SS--EEEEEEEEEEETTEEEEEEEEEE--SSSSB-EEEEEEEEEEESS--SEEEEEEETTSPPP-S--TT--B-S--SSPPEEE-S-SEEEESSEEEEEEEEEE-TTEEEEEEEEEESS-HHHHHHHHIIIIITTTTT-HHHHHHHHHHHHHHHHTTEEEE-SBHHHHHHHHHHHHHHHHS--B-S-TTSEEE-TTS-EEE-SSTT---B-S--TTTTTTHHHHHHHH-HHHHHHHHHHHHHHHHHHSS--S--TTS--B--SSS-THHHHHHHHHHTT---S-HHHHHHHHHHHTTSPPEE-TTSSEES-TTHHHHHHHSS--TTSS-TTHHHHHHHHHHHHHHHHHHTT-HHHHHHHHHHTTGGGGTEETTTTEE--B-TTSPBPSS--TTT-S--SSS-HHHHTS--TT-HHHHHHHH-HHHHHHHHHHHHHHHHTTTTS-GGG-TTTS---TTSGGGTTTTTHHHHTT-HHHHHHHHHHHHHHT--SSTTTS-SS--TTTHHHHHHHHHHHTEE-TTTT-SSS-EEEE---SSSEEEEE-TTGGG--SEEEEEEET-SSS--EEEEEEETTEE--SSEEEHHHHHT-EEEEEEEESS--

InterPro domains:
  IPR005887 Glycosyl hydrolase family 92, alpha-1,2-mannosidase, putative [TIGR01180] (301-1049)
  IPR012939 Glycosyl hydrolase family 92 [PF07971] (572-1048)
  IPR029411 Rhamnogalacturonan lyase, domain III [PF14683] (23-192)
  IPR041371 Glycosyl hydrolase family 92 N-terminal domain [PF17678] (307-566)
  IPR050883 Peptide-N(4)-(N-acetyl-beta-glucosaminyl)asparagine amidase [PTHR12143] (295-1049)

Foldseek 3Di:
DDDDDDDDDDPDPPPPPLDWDFQAKDAAQPLALCQAACQPQNLLLCCLQQNFQNQEAETQPDGRNRRHHQKAWFQVFLSNQAAPLLFRGFKGKHKYKFAFQFQDPFWKKKKKWKFQFAAQPFWWWKWKAKLNRIDIHTDHGKPRCNNNPSPDTMDIDMDMDIDGSVSDGHFMIMMIMITHTTTMIGTRMITMIISDDGYIDHDDQKGFPDWAFDLAWAADPNFTWTWTWTWIAHHDAKFWKFKDKAPDDIDIDIDGHGIFTFTHTDGADPDAPDKDKIWMFMDGVPDTNDTDIYIGHHHYHDFLQNLAALLFQQQRAFQLRALAAFFQAAQFRWHWWQAFAARRGGTHLPQQKTLFIWGHRFAVDTFKGKDKAFDDDFQFCFFSVCRVVGGIFGWDSVQFGRTHQWTWTQGPVRRKIKIKGDYRFKIKIKIFHAQHQGIKMKIKGPDHYNFAKWFAKWKKFAPDLFKIWIKTWMWDDQPPWFWTDIFMKTKIKGKPDGFPAKKKKEDQPQDGDDYHDPRDGDGSDGPDDIDIGTRDRMDMYINIMIMMGGDGDHHRDMMMMMMGIARQYNVLSVVQSVVGDCVPPNRNSVVSSVVSVVSLSLQSVLKDFDDSTSLVSSLQSNLSCLLSRLKHFRAGQQQWGQALQRDIDGDPDNLATQIFAALPLCLFFSLVCCLQRPLVSLLNHLQNQLVNCVPQVFGARGCSVNHHIPPDAADSSLLSNLLSVLSLNDPHDLVSVLVRLVCLLPPAKDAGPSTGIGHGHQNVCCVVPLARAPPSAFRLNSLRSLLSLQLSLLSCVVVVVVVSVVVSPVSNCSQVLQQPLVVLWRFHHHPVSHTDPPDDQFPDGRHDLGGRLLSLCRSLVCLLVSCVSNPLVNLVVVLLVLLVQLLSSLLSCRNSPCVRNVGRCSDSSRLCSLVSVQSSVNLVSSLVRLLSNLPRQAHSRSSRRHSHHCRSSSSSSSNNCVQQQWTWSSSNSHNFTWIFGGFHQGQKMKRQLCCPSNFAGIAIEHAHPHHSQFRDWPFKDWQNHGDPGRIDTSNSRRNHGYMYTYTGRDHD

Organism: NCBI:txid2851599